Protein AF-0000000070705159 (afdb_homodimer)

Secondary structure (DSSP, 8-state):
---B-TTSPBPPSEEEEEEEEE-SS-EEEEEEEEE-SSSS-EEEEEEEEEESS-GGGGTT-HHHHHHTTHHHHHHHHHHS-GGGGGG--EEEEE-HHHHTT-HHHHHHHHHHHHHHHHHH-SSPB---B-TTS-B-STTEEEPPHHHHHHHHHHHHHHHTTSSSTT--PPPPEEEEE-SSEEEEEE-----TTSPPPPSTTEEEEEEETTEEEEEEEEEEET-SHHHHHHHHHHHHHHHHHHH-TTSSTT-TTTT-GGG--TTT-EEEEEEEETT-EEEEEE--TTS--EEEEEEEES-HHHHHHHHHHHHTTTTS--SSSSB-GGG-B---HHHHSSSS-EEEEEHHHHHHGGGT--SEEEHHHHHHHHHHHTS-HHHHTT--TTPPPHHHHHHHHH-TTHHHHHHHHHHIIIIIS---TT-EEEE-SEETTEE-SHHHHHHHHHHTT-----/---B-TTSPBPPSEEEEEEEEE-SS-EEEEEEEEE-SSSS-EEEEEEEEEESS-GGGGTT-HHHHHHTTHHHHHHHHHHS-GGGGGG--EEEEE-HHHHTT-HHHHHHHHHHHHHHHHHH-SSPB---B-TTS-B-STTEEEPPHHHHHHHHHHHHHHHTTSSSTT--PPPPEEEEE-SSEEEEEE-----TTSPPPPSTTEEEEEEETTEEEEEEEEEEET-SHHHHHHHHHHHHHHHHHHH-GGGSTT-TTTT-GGG--TTT-EEEEEEEETT-EEEEEE--TTS--EEEEEEEES-HHHHHHHHHHHHTTTTS--SSSSB-GGG-B---HHHHSSSS-EEEEEHHHHHHGGGT--SEEEHHHHHHHHHHHTS-HHHHTT--TTPPPHHHHHHHHH-TTHHHHHHHHHHIIIIIS---TT-EEEE-SEETTEE-SHHHHHHHHHHTT-----

Organism: Malassezia globosa (strain ATCC MYA-4612 / CBS 7966) (NCBI:txid425265)

pLDDT: mean 89.67, std 8.86, range [49.97, 98.69]

Nearest PDB structures (foldseek):
  5u7w-assembly1_A  TM=8.418E-01  e=3.683E-36  Trifolium repens
  5u7p-assembly1_A  TM=8.244E-01  e=1.915E-36  Trifolium repens
  5u7v-assembly1_A  TM=8.164E-01  e=8.612E-35  Trifolium repens
  5u7x-assembly1_F  TM=7.448E-01  e=6.027E-35  Vigna cylindrica
  3zx2-assembly1_A  TM=7.553E-01  e=7.706E-31  Rattus norvegicus

InterPro domains:
  IPR000407 Nucleoside phosphatase GDA1/CD39 [PF01150] (14-448)
  IPR000407 Nucleoside phosphatase GDA1/CD39 [PS01238] (143-158)
  IPR000407 Nucleoside phosphatase GDA1/CD39 [PTHR11782] (14-446)

Solvent-accessible surface area (backbone atoms only — not comparable to full-atom values): 46895 Å² total; per-residue (Å²): 124,90,35,60,36,88,86,65,46,74,50,58,60,68,42,48,38,37,37,29,43,35,27,45,69,26,30,35,37,37,41,38,33,29,31,34,90,45,95,42,77,40,82,73,44,71,48,76,52,74,48,75,71,11,55,45,73,37,59,82,41,21,61,59,32,33,57,68,48,45,69,60,54,53,52,48,58,70,71,43,58,74,92,46,35,30,49,20,32,32,34,34,40,25,37,71,45,35,56,75,65,34,72,69,40,37,48,43,28,41,51,32,35,47,49,47,42,66,72,74,41,62,38,24,72,51,26,56,63,46,99,85,68,40,78,47,66,61,14,47,35,74,51,55,71,72,55,44,46,49,18,26,37,43,29,54,24,42,76,68,63,26,47,48,81,87,50,93,50,83,52,49,30,33,34,38,35,39,48,52,28,25,32,44,26,33,66,65,59,60,54,88,92,52,65,78,76,85,56,89,37,56,42,76,45,70,60,53,75,79,39,69,44,63,30,43,40,52,73,41,75,60,58,2,58,56,34,39,50,27,49,40,46,22,49,37,42,50,47,49,33,54,78,36,54,73,69,50,79,87,44,90,52,66,54,46,58,62,71,45,33,52,89,69,31,78,34,55,29,22,36,27,34,48,88,41,75,41,78,41,52,26,51,55,49,82,47,70,56,20,36,28,21,34,30,22,16,85,38,18,41,68,46,28,38,38,46,44,57,44,68,46,31,50,42,36,64,54,86,53,79,52,48,28,41,63,22,37,67,37,82,51,39,62,74,27,47,66,84,50,53,34,37,31,23,58,49,52,29,69,62,40,47,62,57,65,54,60,54,63,41,30,46,46,56,46,43,54,50,20,43,55,61,18,38,51,71,88,48,48,81,66,40,75,85,78,50,59,48,72,66,23,48,51,50,53,71,73,36,72,52,49,25,40,51,40,38,42,54,40,43,42,43,38,66,35,54,46,43,53,53,78,45,62,39,32,49,38,67,47,61,85,88,36,80,63,45,31,57,62,18,47,48,51,57,52,54,63,74,33,90,49,67,94,124,91,34,62,38,88,86,66,46,74,51,60,57,69,44,46,37,36,39,28,44,35,28,45,68,25,31,32,38,37,41,36,33,28,31,34,91,44,95,43,77,39,84,74,44,72,48,77,52,75,48,75,70,11,55,45,71,37,59,83,42,21,61,59,35,33,58,67,48,44,69,58,52,53,47,48,58,71,70,44,57,75,91,46,35,30,47,19,32,31,35,34,40,26,36,73,44,35,56,76,64,34,71,67,40,37,48,45,28,40,52,31,33,47,50,47,42,65,73,73,42,62,39,24,70,50,26,56,63,46,97,85,68,40,78,48,69,61,13,46,35,75,50,55,71,72,54,45,45,49,17,25,36,43,29,52,26,43,75,67,64,27,47,49,80,86,51,92,50,83,53,48,29,31,34,40,35,40,48,53,28,25,31,42,26,33,65,64,57,60,54,87,90,52,65,79,76,86,56,89,38,56,42,77,44,69,61,53,76,80,40,69,46,63,29,42,41,50,71,41,75,58,57,2,58,55,35,40,50,27,49,42,46,22,49,37,42,51,46,49,32,55,76,35,52,69,72,51,74,83,44,91,52,66,57,45,58,62,72,43,33,54,90,73,31,78,33,55,29,22,35,25,37,48,90,40,76,41,79,40,52,27,52,55,49,83,47,70,55,21,36,28,22,36,31,22,17,84,38,18,41,69,46,27,39,38,48,43,57,43,67,45,32,50,42,36,63,54,86,53,79,51,47,31,40,62,21,37,65,35,83,51,40,61,76,27,47,69,85,52,53,33,38,31,22,57,48,52,30,69,63,40,46,64,58,66,52,58,54,62,41,31,47,46,56,46,44,53,50,20,42,55,61,18,36,50,70,87,47,48,79,66,41,74,85,78,52,61,49,71,67,23,48,51,50,53,70,73,36,70,52,50,25,38,52,38,37,43,55,39,43,44,44,39,66,33,55,46,42,54,53,78,43,61,40,32,48,38,68,49,61,86,87,37,80,64,43,32,57,62,19,49,46,54,55,52,54,65,75,33,92,48,69,94

Sequence (908 aa):
MPVYDAQGNRRPLVQYAIMMDAGSTGSRIHVYKFNYCKASPELEFEHFDHIEPGLSSYGANSNAAAQSLRPLLDKALEIIPSSLHRCTPVQLKATAGLRLLGPEHSTAIIDAVRTMLADSYPFPIADGINNQGMLTSNGVEIMDGRDEGVFAWITVNYLMKLIGSGGKKKTAAVMDLGGGSTQIVFEPQLHPSEPMHPGEHVYELKNFENVSFTLYQNSYLGFGLKQARQSANSLAAFTHLTSHPDAVKHLDDISAWDKFTPESTFIPSPCYAAGTQKTAKVAMGKSKGSEVTMLGTSGGFRACQRLIEVMMDKDAECYAAPCSFAGVYQPSLSQTFKNAEIVALSYFYDRIAPLGLGPTFSVKELEQLAVRACSLPSQWSSFKSPAFSPEALSELQKRSDYCLDLTYMHTLLRLGYELEDSRKITLAKKLGNFELGWALGAQLAVLQQGVLCKMPVYDAQGNRRPLVQYAIMMDAGSTGSRIHVYKFNYCKASPELEFEHFDHIEPGLSSYGANSNAAAQSLRPLLDKALEIIPSSLHRCTPVQLKATAGLRLLGPEHSTAIIDAVRTMLADSYPFPIADGINNQGMLTSNGVEIMDGRDEGVFAWITVNYLMKLIGSGGKKKTAAVMDLGGGSTQIVFEPQLHPSEPMHPGEHVYELKNFENVSFTLYQNSYLGFGLKQARQSANSLAAFTHLTSHPDAVKHLDDISAWDKFTPESTFIPSPCYAAGTQKTAKVAMGKSKGSEVTMLGTSGGFRACQRLIEVMMDKDAECYAAPCSFAGVYQPSLSQTFKNAEIVALSYFYDRIAPLGLGPTFSVKELEQLAVRACSLPSQWSSFKSPAFSPEALSELQKRSDYCLDLTYMHTLLRLGYELEDSRKITLAKKLGNFELGWALGAQLAVLQQGVLCK

Structure (mmCIF, N/CA/C/O backbone):
data_AF-0000000070705159-model_v1
#
loop_
_entity.id
_entity.type
_entity.pdbx_description
1 polymer guanosine-diphosphatase
#
loop_
_atom_site.group_PDB
_atom_site.id
_atom_site.type_symbol
_atom_site.label_atom_id
_atom_site.label_alt_id
_atom_site.label_comp_id
_atom_site.label_asym_id
_atom_site.label_entity_id
_atom_site.label_seq_id
_atom_site.pdbx_PDB_ins_code
_atom_site.Cartn_x
_atom_site.Cartn_y
_atom_site.Cartn_z
_atom_site.occupancy
_atom_site.B_iso_or_equiv
_atom_site.auth_seq_id
_atom_site.auth_comp_id
_atom_site.auth_asym_id
_atom_site.auth_atom_id
_atom_site.pdbx_PDB_model_num
ATOM 1 N N . MET A 1 1 ? 7.723 -46.969 -39.781 1 71.31 1 MET A N 1
ATOM 2 C CA . MET A 1 1 ? 8.984 -47.562 -39.312 1 71.31 1 MET A CA 1
ATOM 3 C C . MET A 1 1 ? 8.953 -47.75 -37.812 1 71.31 1 MET A C 1
ATOM 5 O O . MET A 1 1 ? 8.32 -46.969 -37.094 1 71.31 1 MET A O 1
ATOM 9 N N . PRO A 1 2 ? 9.5 -48.844 -37.406 1 81.12 2 PRO A N 1
ATOM 10 C CA . PRO A 1 2 ? 9.523 -49.062 -35.969 1 81.12 2 PRO A CA 1
ATOM 11 C C . PRO A 1 2 ? 10.289 -48 -35.188 1 81.12 2 PRO A C 1
ATOM 13 O O . PRO A 1 2 ? 11.266 -47.438 -35.719 1 81.12 2 PRO A O 1
ATOM 16 N N . VAL A 1 3 ? 9.68 -47.656 -34.031 1 82.62 3 VAL A N 1
ATOM 17 C CA . VAL A 1 3 ? 10.32 -46.688 -33.156 1 82.62 3 VAL A CA 1
ATOM 18 C C . VAL A 1 3 ? 11.039 -47.438 -32.031 1 82.62 3 VAL A C 1
ATOM 20 O O . VAL A 1 3 ? 10.562 -48.438 -31.531 1 82.62 3 VAL A O 1
ATOM 23 N N . TYR A 1 4 ? 12.242 -46.906 -31.719 1 80.5 4 TYR A N 1
ATOM 24 C CA . TYR A 1 4 ? 13.047 -47.562 -30.703 1 80.5 4 TYR A CA 1
ATOM 25 C C . TYR A 1 4 ? 13.328 -46.594 -29.547 1 80.5 4 TYR A C 1
ATOM 27 O O . TYR A 1 4 ? 13.375 -45.375 -29.734 1 80.5 4 TYR A O 1
ATOM 35 N N . ASP A 1 5 ? 13.453 -47.125 -28.344 1 76.62 5 ASP A N 1
ATOM 36 C CA . ASP A 1 5 ? 13.812 -46.312 -27.188 1 76.62 5 ASP A CA 1
ATOM 37 C C . ASP A 1 5 ? 15.32 -46.094 -27.109 1 76.62 5 ASP A C 1
ATOM 39 O O . ASP A 1 5 ? 16.062 -46.5 -28.016 1 76.62 5 ASP A O 1
ATOM 43 N N . ALA A 1 6 ? 15.766 -45.312 -26.094 1 71.81 6 ALA A N 1
ATOM 44 C CA . ALA A 1 6 ? 17.172 -44.938 -25.969 1 71.81 6 ALA A CA 1
ATOM 45 C C . ALA A 1 6 ? 18.062 -46.156 -25.781 1 71.81 6 ALA A C 1
ATOM 47 O O . ALA A 1 6 ? 19.25 -46.125 -26.078 1 71.81 6 ALA A O 1
ATOM 48 N N . GLN A 1 7 ? 17.469 -47.25 -25.328 1 74.12 7 GLN A N 1
ATOM 49 C CA . GLN A 1 7 ? 18.234 -48.469 -25.078 1 74.12 7 GLN A CA 1
ATOM 50 C C . GLN A 1 7 ? 18.188 -49.406 -26.281 1 74.12 7 GLN A C 1
ATOM 52 O O . GLN A 1 7 ? 18.797 -50.469 -26.266 1 74.12 7 GLN A O 1
ATOM 57 N N . GLY A 1 8 ? 17.484 -49.031 -27.312 1 77.62 8 GLY A N 1
ATOM 58 C CA . GLY A 1 8 ? 17.438 -49.781 -28.547 1 77.62 8 GLY A CA 1
ATOM 59 C C . GLY A 1 8 ? 16.266 -50.75 -28.594 1 77.62 8 GLY A C 1
ATOM 60 O O . GLY A 1 8 ? 16.172 -51.562 -29.516 1 77.62 8 GLY A O 1
ATOM 61 N N . ASN A 1 9 ? 15.43 -50.719 -27.609 1 81.94 9 ASN A N 1
ATOM 62 C CA . ASN A 1 9 ? 14.258 -51.562 -27.609 1 81.94 9 ASN A CA 1
ATOM 63 C C . ASN A 1 9 ? 13.125 -51 -28.453 1 81.94 9 ASN A C 1
ATOM 65 O O . ASN A 1 9 ? 12.898 -49.781 -28.453 1 81.94 9 ASN A O 1
ATOM 69 N N . ARG A 1 10 ? 12.547 -51.906 -29.172 1 83.88 10 ARG A N 1
ATOM 70 C CA . ARG A 1 10 ? 11.43 -51.469 -30 1 83.88 10 ARG A CA 1
ATOM 71 C C . ARG A 1 10 ? 10.258 -51.031 -29.141 1 83.88 10 ARG A C 1
ATOM 73 O O . ARG A 1 10 ? 9.844 -51.719 -28.219 1 83.88 10 ARG A O 1
ATOM 80 N N . ARG A 1 11 ? 9.766 -49.906 -29.484 1 86.5 11 ARG A N 1
ATOM 81 C CA . ARG A 1 11 ? 8.594 -49.406 -28.766 1 86.5 11 ARG A CA 1
ATOM 82 C C . ARG A 1 11 ? 7.316 -50.031 -29.297 1 86.5 11 ARG A C 1
ATOM 84 O O . ARG A 1 11 ? 7.168 -50.25 -30.5 1 86.5 11 ARG A O 1
ATOM 91 N N . PRO A 1 12 ? 6.52 -50.344 -28.312 1 86.62 12 PRO A N 1
ATOM 92 C CA . PRO A 1 12 ? 5.219 -50.812 -28.812 1 86.62 12 PRO A CA 1
ATOM 93 C C . PRO A 1 12 ? 4.426 -49.719 -29.5 1 86.62 12 PRO A C 1
ATOM 95 O O . PRO A 1 12 ? 4.586 -48.531 -29.172 1 86.62 12 PRO A O 1
ATOM 98 N N . LEU A 1 13 ? 3.605 -50.094 -30.453 1 88.12 13 LEU A N 1
ATOM 99 C CA . LEU A 1 13 ? 2.791 -49.125 -31.156 1 88.12 13 LEU A CA 1
ATOM 100 C C . LEU A 1 13 ? 1.841 -48.406 -30.203 1 88.12 13 LEU A C 1
ATOM 102 O O . LEU A 1 13 ? 1.589 -47.219 -30.359 1 88.12 13 LEU A O 1
ATOM 106 N N . VAL A 1 14 ? 1.302 -49.219 -29.234 1 92.56 14 VAL A N 1
ATOM 107 C CA . VAL A 1 14 ? 0.406 -48.656 -28.219 1 92.56 14 VAL A CA 1
ATOM 108 C C . VAL A 1 14 ? 1.015 -48.812 -26.828 1 92.56 14 VAL A C 1
ATOM 110 O O . VAL A 1 14 ? 1.449 -49.938 -26.469 1 92.56 14 VAL A O 1
ATOM 113 N N . GLN A 1 15 ? 1.078 -47.688 -26.125 1 93.5 15 GLN A N 1
ATOM 114 C CA . GLN A 1 15 ? 1.651 -47.719 -24.797 1 93.5 15 GLN A CA 1
ATOM 115 C C . GLN A 1 15 ? 0.729 -47.031 -23.781 1 93.5 15 GLN A C 1
ATOM 117 O O . GLN A 1 15 ? 0.289 -45.906 -24 1 93.5 15 GLN A O 1
ATOM 122 N N . TYR A 1 16 ? 0.375 -47.781 -22.75 1 96.38 16 TYR A N 1
ATOM 123 C CA . TYR A 1 16 ? -0.376 -47.188 -21.641 1 96.38 16 TYR A CA 1
ATOM 124 C C . TYR A 1 16 ? 0.555 -46.781 -20.5 1 96.38 16 TYR A C 1
ATOM 126 O O . TYR A 1 16 ? 1.653 -47.312 -20.375 1 96.38 16 TYR A O 1
ATOM 134 N N . ALA A 1 17 ? 0.139 -45.875 -19.766 1 97.12 17 ALA A N 1
ATOM 135 C CA . ALA A 1 17 ? 0.877 -45.438 -18.594 1 97.12 17 ALA A CA 1
ATOM 136 C C . ALA A 1 17 ? -0.066 -44.844 -17.531 1 97.12 17 ALA A C 1
ATOM 138 O O . ALA A 1 17 ? -1.133 -44.312 -17.875 1 97.12 17 ALA A O 1
ATOM 139 N N . ILE A 1 18 ? 0.316 -44.938 -16.25 1 98 18 ILE A N 1
ATOM 140 C CA . ILE A 1 18 ? -0.523 -44.469 -15.141 1 98 18 ILE A CA 1
ATOM 141 C C . ILE A 1 18 ? 0.24 -43.469 -14.289 1 98 18 ILE A C 1
ATOM 143 O O . ILE A 1 18 ? 1.371 -43.719 -13.867 1 98 18 ILE A O 1
ATOM 147 N N . MET A 1 19 ? -0.357 -42.344 -14.078 1 97.44 19 MET A N 1
ATOM 148 C CA . MET A 1 19 ? 0.162 -41.344 -13.133 1 97.44 19 MET A CA 1
ATOM 149 C C . MET A 1 19 ? -0.852 -41.062 -12.031 1 97.44 19 MET A C 1
ATOM 151 O O . MET A 1 19 ? -2.01 -40.75 -12.312 1 97.44 19 MET A O 1
ATOM 155 N N . MET A 1 20 ? -0.458 -41.219 -10.781 1 96.38 20 MET A N 1
ATOM 156 C CA . MET A 1 20 ? -1.305 -40.875 -9.641 1 96.38 20 MET A CA 1
ATOM 157 C C . MET A 1 20 ? -0.82 -39.625 -8.945 1 96.38 20 MET A C 1
ATOM 159 O O . MET A 1 20 ? 0.371 -39.469 -8.656 1 96.38 20 MET A O 1
ATOM 163 N N . ASP A 1 21 ? -1.693 -38.75 -8.781 1 92.31 21 ASP A N 1
ATOM 164 C CA . ASP A 1 21 ? -1.485 -37.5 -8.055 1 92.31 21 ASP A CA 1
ATOM 165 C C . ASP A 1 21 ? -2.131 -37.531 -6.672 1 92.31 21 ASP A C 1
ATOM 167 O O . ASP A 1 21 ? -3.354 -37.438 -6.551 1 92.31 21 ASP A O 1
ATOM 171 N N . ALA A 1 22 ? -1.332 -37.656 -5.676 1 90.19 22 ALA A N 1
ATOM 172 C CA . ALA A 1 22 ? -1.871 -37.781 -4.324 1 90.19 22 ALA A CA 1
ATOM 173 C C . ALA A 1 22 ? -1.706 -36.5 -3.545 1 90.19 22 ALA A C 1
ATOM 175 O O . ALA A 1 22 ? -0.583 -36.094 -3.236 1 90.19 22 ALA A O 1
ATOM 176 N N . GLY A 1 23 ? -2.811 -35.844 -3.225 1 77.31 23 GLY A N 1
ATOM 177 C CA . GLY A 1 23 ? -2.789 -34.594 -2.506 1 77.31 23 GLY A CA 1
ATOM 178 C C . GLY A 1 23 ? -3.424 -34.656 -1.132 1 77.31 23 GLY A C 1
ATOM 179 O O . GLY A 1 23 ? -3.766 -35.75 -0.666 1 77.31 23 GLY A O 1
ATOM 180 N N . SER A 1 24 ? -3.529 -33.438 -0.507 1 73.56 24 SER A N 1
ATOM 181 C CA . SER A 1 24 ? -4.109 -33.344 0.83 1 73.56 24 SER A CA 1
ATOM 182 C C . SER A 1 24 ? -5.629 -33.469 0.783 1 73.56 24 SER A C 1
ATOM 184 O O . SER A 1 24 ? -6.238 -34.062 1.688 1 73.56 24 SER A O 1
ATOM 186 N N . THR A 1 25 ? -6.18 -32.969 -0.305 1 73.56 25 THR A N 1
ATOM 187 C CA . THR A 1 25 ? -7.637 -32.938 -0.391 1 73.56 25 THR A CA 1
ATOM 188 C C . THR A 1 25 ? -8.18 -34.188 -1.062 1 73.56 25 THR A C 1
ATOM 190 O O . THR A 1 25 ? -9.328 -34.594 -0.833 1 73.56 25 THR A O 1
ATOM 193 N N . GLY A 1 26 ? -7.355 -34.719 -1.956 1 86.69 26 GLY A N 1
ATOM 194 C CA . GLY A 1 26 ? -7.766 -35.906 -2.713 1 86.69 26 GLY A CA 1
ATOM 195 C C . GLY A 1 26 ? -6.633 -36.531 -3.51 1 86.69 26 GLY A C 1
ATOM 196 O O . GLY A 1 26 ? -5.512 -36 -3.514 1 86.69 26 GLY A O 1
ATOM 197 N N . SER A 1 27 ? -6.93 -37.656 -4.016 1 92.69 27 SER A N 1
ATOM 198 C CA . SER A 1 27 ? -6.02 -38.344 -4.926 1 92.69 27 SER A CA 1
ATOM 199 C C . SER A 1 27 ? -6.641 -38.531 -6.305 1 92.69 27 SER A C 1
ATOM 201 O O . SER A 1 27 ? -7.855 -38.688 -6.43 1 92.69 27 SER A O 1
ATOM 203 N N . ARG A 1 28 ? -5.809 -38.375 -7.293 1 94.69 28 ARG A N 1
ATOM 204 C CA . ARG A 1 28 ? -6.25 -38.469 -8.68 1 94.69 28 ARG A CA 1
ATOM 205 C C . ARG A 1 28 ? -5.441 -39.531 -9.445 1 94.69 28 ARG A C 1
ATOM 207 O O . ARG A 1 28 ? -4.312 -39.844 -9.062 1 94.69 28 ARG A O 1
ATOM 214 N N . ILE A 1 29 ? -6.105 -40.062 -10.461 1 96.62 29 ILE A N 1
ATOM 215 C CA . ILE A 1 29 ? -5.406 -41 -11.344 1 96.62 29 ILE A CA 1
ATOM 216 C C . ILE A 1 29 ? -5.574 -40.531 -12.797 1 96.62 29 ILE A C 1
ATOM 218 O O . ILE A 1 29 ? -6.637 -40.062 -13.18 1 96.62 29 ILE A O 1
ATOM 222 N N . HIS A 1 30 ? -4.531 -40.625 -13.508 1 97.56 30 HIS A N 1
ATOM 223 C CA . HIS A 1 30 ? -4.52 -40.469 -14.953 1 97.56 30 HIS A CA 1
ATOM 224 C C . HIS A 1 30 ? -4.062 -41.75 -15.641 1 97.56 30 HIS A C 1
ATOM 226 O O . HIS A 1 30 ? -2.947 -42.219 -15.414 1 97.56 30 HIS A O 1
ATOM 232 N N . VAL A 1 31 ? -4.926 -42.281 -16.422 1 98.19 31 VAL A N 1
ATOM 233 C CA . VAL A 1 31 ? -4.547 -43.375 -17.312 1 98.19 31 VAL A CA 1
ATOM 234 C C . VAL A 1 31 ? -4.395 -42.844 -18.734 1 98.19 31 VAL A C 1
ATOM 236 O O . VAL A 1 31 ? -5.359 -42.375 -19.344 1 98.19 31 VAL A O 1
ATOM 239 N N . TYR A 1 32 ? -3.186 -42.969 -19.172 1 97.62 32 TYR A N 1
ATOM 240 C CA . TYR A 1 32 ? -2.898 -42.406 -20.484 1 97.62 32 TYR A CA 1
ATOM 241 C C . TYR A 1 32 ? -2.697 -43.531 -21.5 1 97.62 32 TYR A C 1
ATOM 243 O O . TYR A 1 32 ? -2.166 -44.594 -21.172 1 97.62 32 TYR A O 1
ATOM 251 N N . LYS A 1 33 ? -3.131 -43.25 -22.719 1 97.25 33 LYS A N 1
ATOM 252 C CA . LYS A 1 33 ? -2.82 -44.094 -23.891 1 97.25 33 LYS A CA 1
ATOM 253 C C . LYS A 1 33 ? -2.047 -43.281 -24.938 1 97.25 33 LYS A C 1
ATOM 255 O O . LYS A 1 33 ? -2.51 -42.25 -25.391 1 97.25 33 LYS A O 1
ATOM 260 N N . PHE A 1 34 ? -0.875 -43.781 -25.25 1 94.75 34 PHE A N 1
ATOM 261 C CA . PHE A 1 34 ? -0.033 -43.156 -26.25 1 94.75 34 PHE A CA 1
ATOM 262 C C . PHE A 1 34 ? 0.129 -44.062 -27.469 1 94.75 34 PHE A C 1
ATOM 264 O O . PHE A 1 34 ? 0.019 -45.281 -27.344 1 94.75 34 PHE A O 1
ATOM 271 N N . ASN A 1 35 ? 0.359 -43.438 -28.609 1 92.25 35 ASN A N 1
ATOM 272 C CA . ASN A 1 35 ? 0.838 -44.219 -29.75 1 92.25 35 ASN A CA 1
ATOM 273 C C . ASN A 1 35 ? 2.209 -43.75 -30.219 1 92.25 35 ASN A C 1
ATOM 275 O O . ASN A 1 35 ? 2.615 -42.625 -29.922 1 92.25 35 ASN A O 1
ATOM 279 N N . TYR A 1 36 ? 2.975 -44.625 -30.844 1 88.44 36 TYR A N 1
ATOM 280 C CA . TYR A 1 36 ? 4.285 -44.312 -31.391 1 88.44 36 TYR A CA 1
ATOM 281 C C . TYR A 1 36 ? 4.27 -44.375 -32.906 1 88.44 36 TYR A C 1
ATOM 283 O O . TYR A 1 36 ? 5.16 -45 -33.531 1 88.44 36 TYR A O 1
ATOM 291 N N . CYS A 1 37 ? 3.256 -43.812 -33.5 1 83.81 37 CYS A N 1
ATOM 292 C CA . CYS A 1 37 ? 3.234 -43.688 -34.938 1 83.81 37 CYS A CA 1
ATOM 293 C C . CYS A 1 37 ? 4.305 -42.719 -35.438 1 83.81 37 CYS A C 1
ATOM 295 O O . CYS A 1 37 ? 4.707 -42.781 -36.594 1 83.81 37 CYS A O 1
ATOM 297 N N . LYS A 1 38 ? 4.719 -41.938 -34.5 1 82.56 38 LYS A N 1
ATOM 298 C CA . LYS A 1 38 ? 5.828 -41.031 -34.719 1 82.56 38 LYS A CA 1
ATOM 299 C C . LYS A 1 38 ? 6.961 -41.281 -33.719 1 82.56 38 LYS A C 1
ATOM 301 O O . LYS A 1 38 ? 6.871 -42.188 -32.906 1 82.56 38 LYS A O 1
ATOM 306 N N . ALA A 1 39 ? 8.062 -40.5 -33.906 1 77.19 39 ALA A N 1
ATOM 307 C CA . ALA A 1 39 ? 9.234 -40.688 -33.062 1 77.19 39 ALA A CA 1
ATOM 308 C C . ALA A 1 39 ? 8.922 -40.344 -31.594 1 77.19 39 ALA A C 1
ATOM 310 O O . ALA A 1 39 ? 9.523 -40.875 -30.672 1 77.19 39 ALA A O 1
ATOM 311 N N . SER A 1 40 ? 7.969 -39.531 -31.422 1 83.12 40 SER A N 1
ATOM 312 C CA . SER A 1 40 ? 7.543 -39.094 -30.094 1 83.12 40 SER A CA 1
ATOM 313 C C . SER A 1 40 ? 6.145 -39.625 -29.766 1 83.12 40 SER A C 1
ATOM 315 O O . SER A 1 40 ? 5.312 -39.781 -30.672 1 83.12 40 SER A O 1
ATOM 317 N N . PRO A 1 41 ? 5.977 -39.906 -28.469 1 88.94 41 PRO A N 1
ATOM 318 C CA . PRO A 1 41 ? 4.645 -40.406 -28.125 1 88.94 41 PRO A CA 1
ATOM 319 C C . PRO A 1 41 ? 3.541 -39.406 -28.422 1 88.94 41 PRO A C 1
ATOM 321 O O . PRO A 1 41 ? 3.691 -38.219 -28.141 1 88.94 41 PRO A O 1
ATOM 324 N N . GLU A 1 42 ? 2.525 -39.875 -29.016 1 90.75 42 GLU A N 1
ATOM 325 C CA . GLU A 1 42 ? 1.33 -39.062 -29.25 1 90.75 42 GLU A CA 1
ATOM 326 C C . GLU A 1 42 ? 0.195 -39.469 -28.312 1 90.75 42 GLU A C 1
ATOM 328 O O . GLU A 1 42 ? -0.207 -40.625 -28.297 1 90.75 42 GLU A O 1
ATOM 333 N N . LEU A 1 43 ? -0.298 -38.562 -27.578 1 93.5 43 LEU A N 1
ATOM 334 C CA . LEU A 1 43 ? -1.355 -38.844 -26.625 1 93.5 43 LEU A CA 1
ATOM 335 C C . LEU A 1 43 ? -2.684 -39.094 -27.328 1 93.5 43 LEU A C 1
ATOM 337 O O . LEU A 1 43 ? -3.127 -38.281 -28.125 1 93.5 43 LEU A O 1
ATOM 341 N N . GLU A 1 44 ? -3.338 -40.188 -27 1 94.06 44 GLU A N 1
ATOM 342 C CA . GLU A 1 44 ? -4.578 -40.594 -27.656 1 94.06 44 GLU A CA 1
ATOM 343 C C . GLU A 1 44 ? -5.766 -40.5 -26.703 1 94.06 44 GLU A C 1
ATOM 345 O O . GLU A 1 44 ? -6.891 -40.25 -27.141 1 94.06 44 GLU A O 1
ATOM 350 N N . PHE A 1 45 ? -5.465 -40.844 -25.516 1 94.88 45 PHE A N 1
ATOM 351 C CA . PHE A 1 45 ? -6.551 -41 -24.562 1 94.88 45 PHE A CA 1
ATOM 352 C C . PHE A 1 45 ? -6.086 -40.688 -23.141 1 94.88 45 PHE A C 1
ATOM 354 O O . PHE A 1 45 ? -4.934 -40.969 -22.797 1 94.88 45 PHE A O 1
ATOM 361 N N . GLU A 1 46 ? -6.961 -40.125 -22.391 1 96.25 46 GLU A N 1
ATOM 362 C CA . GLU A 1 46 ? -6.758 -39.906 -20.953 1 96.25 46 GLU A CA 1
ATOM 363 C C . GLU A 1 46 ? -8.023 -40.25 -20.156 1 96.25 46 GLU A C 1
ATOM 365 O O . GLU A 1 46 ? -9.102 -39.719 -20.469 1 96.25 46 GLU A O 1
ATOM 370 N N . HIS A 1 47 ? -7.926 -41.125 -19.25 1 96.62 47 HIS A N 1
ATOM 371 C CA . HIS A 1 47 ? -8.961 -41.25 -18.219 1 96.62 47 HIS A CA 1
ATOM 372 C C . HIS A 1 47 ? -8.555 -40.594 -16.922 1 96.62 47 HIS A C 1
ATOM 374 O O . HIS A 1 47 ? -7.461 -40.812 -16.406 1 96.62 47 HIS A O 1
ATOM 380 N N . PHE A 1 48 ? -9.391 -39.75 -16.516 1 94.75 48 PHE A N 1
ATOM 381 C CA . PHE A 1 48 ? -9.164 -39.031 -15.281 1 94.75 48 PHE A CA 1
ATOM 382 C C . PHE A 1 48 ? -10.219 -39.375 -14.234 1 94.75 48 PHE A C 1
ATOM 384 O O . PHE A 1 48 ? -11.406 -39.469 -14.555 1 94.75 48 PHE A O 1
ATOM 391 N N . ASP A 1 49 ? -9.828 -39.625 -13.039 1 95.12 49 ASP A N 1
ATOM 392 C CA . ASP A 1 49 ? -10.711 -39.906 -11.906 1 95.12 49 ASP A CA 1
ATOM 393 C C . ASP A 1 49 ? -10.102 -39.406 -10.602 1 95.12 49 ASP A C 1
ATOM 395 O O . ASP A 1 49 ? -8.914 -39.094 -10.539 1 95.12 49 ASP A O 1
ATOM 399 N N . HIS A 1 50 ? -10.953 -39.219 -9.602 1 93.75 50 HIS A N 1
ATOM 400 C CA . HIS A 1 50 ? -10.453 -38.688 -8.336 1 93.75 50 HIS A CA 1
ATOM 401 C C . HIS A 1 50 ? -11.266 -39.25 -7.16 1 93.75 50 HIS A C 1
ATOM 403 O O . HIS A 1 50 ? -12.414 -39.656 -7.332 1 93.75 50 HIS A O 1
ATOM 409 N N . ILE A 1 51 ? -10.617 -39.281 -6.012 1 94.25 51 ILE A N 1
ATOM 410 C CA . ILE A 1 51 ? -11.273 -39.688 -4.77 1 94.25 51 ILE A CA 1
ATOM 411 C C . ILE A 1 51 ? -10.898 -38.688 -3.656 1 94.25 51 ILE A C 1
ATOM 413 O O . ILE A 1 51 ? -9.906 -37.969 -3.76 1 94.25 51 ILE A O 1
ATOM 417 N N . GLU A 1 52 ? -11.789 -38.625 -2.709 1 91.25 52 GLU A N 1
ATOM 418 C CA . GLU A 1 52 ? -11.562 -37.875 -1.472 1 91.25 52 GLU A CA 1
ATOM 419 C C . GLU A 1 52 ? -11.844 -38.75 -0.248 1 91.25 52 GLU A C 1
ATOM 421 O O . GLU A 1 52 ? -12.672 -39.656 -0.301 1 91.25 52 GLU A O 1
ATOM 426 N N . PRO A 1 53 ? -11.094 -38.625 0.93 1 87.62 53 PRO A N 1
ATOM 427 C CA . PRO A 1 53 ? -10.078 -37.594 1.169 1 87.62 53 PRO A CA 1
ATOM 428 C C . PRO A 1 53 ? -8.703 -38 0.623 1 87.62 53 PRO A C 1
ATOM 430 O O . PRO A 1 53 ? -8.562 -39.062 0.003 1 87.62 53 PRO A O 1
ATOM 433 N N . GLY A 1 54 ? -7.719 -37.188 0.767 1 89.31 54 GLY A N 1
ATOM 434 C CA . GLY A 1 54 ? -6.359 -37.438 0.318 1 89.31 54 GLY A CA 1
ATOM 435 C C . GLY A 1 54 ? -5.559 -38.281 1.291 1 89.31 54 GLY A C 1
ATOM 436 O O . GLY A 1 54 ? -6.039 -38.594 2.381 1 89.31 54 GLY A O 1
ATOM 437 N N . LEU A 1 55 ? -4.387 -38.625 0.879 1 89.88 55 LEU A N 1
ATOM 438 C CA . LEU A 1 55 ? -3.539 -39.531 1.646 1 89.88 55 LEU A CA 1
ATOM 439 C C . LEU A 1 55 ? -3.215 -38.938 3.018 1 89.88 55 LEU A C 1
ATOM 441 O O . LEU A 1 55 ? -3.018 -39.688 3.982 1 89.88 55 LEU A O 1
ATOM 445 N N . SER A 1 56 ? -3.162 -37.625 3.086 1 83.94 56 SER A N 1
ATOM 446 C CA . SER A 1 56 ? -2.762 -36.969 4.324 1 83.94 56 SER A CA 1
ATOM 447 C C . SER A 1 56 ? -3.822 -37.125 5.406 1 83.94 56 SER A C 1
ATOM 449 O O . SER A 1 56 ? -3.545 -36.938 6.59 1 83.94 56 SER A O 1
ATOM 451 N N . SER A 1 57 ? -4.98 -37.406 5.035 1 85.25 57 SER A N 1
ATOM 452 C CA . SER A 1 57 ? -6.09 -37.5 5.977 1 85.25 57 SER A CA 1
ATOM 453 C C . SER A 1 57 ? -5.988 -38.781 6.816 1 85.25 57 SER A C 1
ATOM 455 O O . SER A 1 57 ? -6.703 -38.938 7.809 1 85.25 57 SER A O 1
ATOM 457 N N . TYR A 1 58 ? -5.062 -39.625 6.539 1 88.56 58 TYR A N 1
ATOM 458 C CA . TYR A 1 58 ? -5.02 -40.938 7.191 1 88.56 58 TYR A CA 1
ATOM 459 C C . TYR A 1 58 ? -3.979 -40.969 8.305 1 88.56 58 TYR A C 1
ATOM 461 O O . TYR A 1 58 ? -3.828 -41.969 9.008 1 88.56 58 TYR A O 1
ATOM 469 N N . GLY A 1 59 ? -3.324 -39.906 8.508 1 81.81 59 GLY A N 1
ATOM 470 C CA . GLY A 1 59 ? -2.41 -39.719 9.625 1 81.81 59 GLY A CA 1
ATOM 471 C C . GLY A 1 59 ? -1.402 -40.844 9.75 1 81.81 59 GLY A C 1
ATOM 472 O O . GLY A 1 59 ? -0.625 -41.094 8.828 1 81.81 59 GLY A O 1
ATOM 473 N N . ALA A 1 60 ? -1.59 -41.594 10.82 1 87.19 60 ALA A N 1
ATOM 474 C CA . ALA A 1 60 ? -0.621 -42.625 11.148 1 87.19 60 ALA A CA 1
ATOM 475 C C . ALA A 1 60 ? -1.012 -43.969 10.523 1 87.19 60 ALA A C 1
ATOM 477 O O . ALA A 1 60 ? -0.233 -44.906 10.547 1 87.19 60 ALA A O 1
ATOM 478 N N . ASN A 1 61 ? -2.141 -44.062 9.914 1 94.31 61 ASN A N 1
ATOM 479 C CA . ASN A 1 61 ? -2.584 -45.312 9.32 1 94.31 61 ASN A CA 1
ATOM 480 C C . ASN A 1 61 ? -2.145 -45.406 7.859 1 94.31 61 ASN A C 1
ATOM 482 O O . ASN A 1 61 ? -2.967 -45.312 6.949 1 94.31 61 ASN A O 1
ATOM 486 N N . SER A 1 62 ? -0.944 -45.781 7.711 1 95.69 62 SER A N 1
ATOM 487 C CA . SER A 1 62 ? -0.327 -45.812 6.391 1 95.69 62 SER A CA 1
ATOM 488 C C . SER A 1 62 ? -0.973 -46.875 5.508 1 95.69 62 SER A C 1
ATOM 490 O O . SER A 1 62 ? -1.116 -46.688 4.297 1 95.69 62 SER A O 1
ATOM 492 N N . ASN A 1 63 ? -1.375 -47.969 6.09 1 96.38 63 ASN A N 1
ATOM 493 C CA . ASN A 1 63 ? -2.012 -49.031 5.312 1 96.38 63 ASN A CA 1
ATOM 494 C C . ASN A 1 63 ? -3.369 -48.562 4.77 1 96.38 63 ASN A C 1
ATOM 496 O O . ASN A 1 63 ? -3.713 -48.875 3.627 1 96.38 63 ASN A O 1
ATOM 500 N N . ALA A 1 64 ? -4.062 -47.969 5.609 1 96.56 64 ALA A N 1
ATOM 501 C CA . ALA A 1 64 ? -5.352 -47.438 5.164 1 96.56 64 ALA A CA 1
ATOM 502 C C . ALA A 1 64 ? -5.18 -46.438 4.039 1 96.56 64 ALA A C 1
ATOM 504 O O . ALA A 1 64 ? -6 -46.344 3.123 1 96.56 64 ALA A O 1
ATOM 505 N N . ALA A 1 65 ? -4.227 -45.594 4.168 1 95.38 65 ALA A N 1
ATOM 506 C CA . ALA A 1 65 ? -3.918 -44.656 3.115 1 95.38 65 ALA A CA 1
ATOM 507 C C . ALA A 1 65 ? -3.668 -45.344 1.785 1 95.38 65 ALA A C 1
ATOM 509 O O . ALA A 1 65 ? -4.258 -45 0.764 1 95.38 65 ALA A O 1
ATOM 510 N N . ALA A 1 66 ? -2.889 -46.344 1.813 1 96.75 66 ALA A N 1
ATOM 511 C CA . ALA A 1 66 ? -2.562 -47.094 0.604 1 96.75 66 ALA A CA 1
ATOM 512 C C . ALA A 1 66 ? -3.807 -47.75 0.014 1 96.75 66 ALA A C 1
ATOM 514 O O . ALA A 1 66 ? -4.043 -47.688 -1.193 1 96.75 66 ALA A O 1
ATOM 515 N N . GLN A 1 67 ? -4.582 -48.312 0.886 1 96.94 67 GLN A N 1
ATOM 516 C CA . GLN A 1 67 ? -5.77 -49.031 0.439 1 96.94 67 GLN A CA 1
ATOM 517 C C . GLN A 1 67 ? -6.801 -48.062 -0.161 1 96.94 67 GLN A C 1
ATOM 519 O O . GLN A 1 67 ? -7.605 -48.469 -1.006 1 96.94 67 GLN A O 1
ATOM 524 N N . SER A 1 68 ? -6.746 -46.875 0.257 1 96.62 68 SER A N 1
ATOM 525 C CA . SER A 1 68 ? -7.711 -45.875 -0.216 1 96.62 68 SER A CA 1
ATOM 526 C C . SER A 1 68 ? -7.555 -45.625 -1.712 1 96.62 68 SER A C 1
ATOM 528 O O . SER A 1 68 ? -8.469 -45.094 -2.355 1 96.62 68 SER A O 1
ATOM 530 N N . LEU A 1 69 ? -6.473 -46.031 -2.324 1 97.69 69 LEU A N 1
ATOM 531 C CA . LEU A 1 69 ? -6.176 -45.75 -3.725 1 97.69 69 LEU A CA 1
ATOM 532 C C . LEU A 1 69 ? -6.723 -46.875 -4.625 1 97.69 69 LEU A C 1
ATOM 534 O O . LEU A 1 69 ? -6.754 -46.719 -5.848 1 97.69 69 LEU A O 1
ATOM 538 N N . ARG A 1 70 ? -7.184 -47.938 -4.117 1 97.69 70 ARG A N 1
ATOM 539 C CA . ARG A 1 70 ? -7.523 -49.156 -4.859 1 97.69 70 ARG A CA 1
ATOM 540 C C . ARG A 1 70 ? -8.641 -48.875 -5.863 1 97.69 70 ARG A C 1
ATOM 542 O O . ARG A 1 70 ? -8.594 -49.375 -6.992 1 97.69 70 ARG A O 1
ATOM 549 N N . PRO A 1 71 ? -9.656 -48.062 -5.461 1 97.75 71 PRO A N 1
ATOM 550 C CA . PRO A 1 71 ? -10.695 -47.812 -6.465 1 97.75 71 PRO A CA 1
ATOM 551 C C . PRO A 1 71 ? -10.141 -47.188 -7.746 1 97.75 71 PRO A C 1
ATOM 553 O O . PRO A 1 71 ? -10.609 -47.5 -8.844 1 97.75 71 PRO A O 1
ATOM 556 N N . LEU A 1 72 ? -9.219 -46.344 -7.652 1 98.19 72 LEU A N 1
ATOM 557 C CA . LEU A 1 72 ? -8.602 -45.688 -8.812 1 98.19 72 LEU A CA 1
ATOM 558 C C . LEU A 1 72 ? -7.793 -46.719 -9.625 1 98.19 72 LEU A C 1
ATOM 560 O O . LEU A 1 72 ? -7.891 -46.75 -10.852 1 98.19 72 LEU A O 1
ATOM 564 N N . LEU A 1 73 ? -7.047 -47.531 -8.922 1 98.25 73 LEU A N 1
ATOM 565 C CA . LEU A 1 73 ? -6.184 -48.531 -9.57 1 98.25 73 LEU A CA 1
ATOM 566 C C . LEU A 1 73 ? -7.008 -49.656 -10.203 1 98.25 73 LEU A C 1
ATOM 568 O O . LEU A 1 73 ? -6.664 -50.125 -11.281 1 98.25 73 LEU A O 1
ATOM 572 N N . ASP A 1 74 ? -8.055 -50 -9.562 1 98.12 74 ASP A N 1
ATOM 573 C CA . ASP A 1 74 ? -8.938 -51.031 -10.109 1 98.12 74 ASP A CA 1
ATOM 574 C C . ASP A 1 74 ? -9.586 -50.562 -11.406 1 98.12 74 ASP A C 1
ATOM 576 O O . ASP A 1 74 ? -9.766 -51.344 -12.344 1 98.12 74 ASP A O 1
ATOM 580 N N . LYS A 1 75 ? -9.93 -49.344 -11.391 1 97.62 75 LYS A N 1
ATOM 581 C CA . LYS A 1 75 ? -10.477 -48.781 -12.617 1 97.62 75 LYS A CA 1
ATOM 582 C C . LYS A 1 75 ? -9.438 -48.812 -13.734 1 97.62 75 LYS A C 1
ATOM 584 O O . LYS A 1 75 ? -9.773 -49.031 -14.898 1 97.62 75 LYS A O 1
ATOM 589 N N . ALA A 1 76 ? -8.219 -48.562 -13.43 1 98.19 76 ALA A N 1
ATOM 590 C CA . ALA A 1 76 ? -7.145 -48.625 -14.422 1 98.19 76 ALA A CA 1
ATOM 591 C C . ALA A 1 76 ? -7.035 -50.031 -15.016 1 98.19 76 ALA A C 1
ATOM 593 O O . ALA A 1 76 ? -6.828 -50.156 -16.219 1 98.19 76 ALA A O 1
ATOM 594 N N . LEU A 1 77 ? -7.191 -51.031 -14.211 1 98.06 77 LEU A N 1
ATOM 595 C CA . LEU A 1 77 ? -7.16 -52.438 -14.672 1 98.06 77 LEU A CA 1
ATOM 596 C C . LEU A 1 77 ? -8.258 -52.688 -15.695 1 98.06 77 LEU A C 1
ATOM 598 O O . LEU A 1 77 ? -8.062 -53.438 -16.656 1 98.06 77 LEU A O 1
ATOM 602 N N . GLU A 1 78 ? -9.367 -52.031 -15.477 1 97.94 78 GLU A N 1
ATOM 603 C CA . GLU A 1 78 ? -10.5 -52.188 -16.375 1 97.94 78 GLU A CA 1
ATOM 604 C C . GLU A 1 78 ? -10.258 -51.5 -17.703 1 97.94 78 GLU A C 1
ATOM 606 O O . GLU A 1 78 ? -10.711 -51.969 -18.75 1 97.94 78 GLU A O 1
ATOM 611 N N . ILE A 1 79 ? -9.625 -50.438 -17.672 1 98 79 ILE A N 1
ATOM 612 C CA . ILE A 1 79 ? -9.445 -49.594 -18.844 1 98 79 ILE A CA 1
ATOM 613 C C . ILE A 1 79 ? -8.336 -50.156 -19.719 1 98 79 ILE A C 1
ATOM 615 O O . ILE A 1 79 ? -8.445 -50.156 -20.953 1 98 79 ILE A O 1
ATOM 619 N N . ILE A 1 80 ? -7.305 -50.656 -19.125 1 97.94 80 ILE A N 1
ATOM 620 C CA . ILE A 1 80 ? -6.121 -51.125 -19.844 1 97.94 80 ILE A CA 1
ATOM 621 C C . ILE A 1 80 ? -6.297 -52.594 -20.234 1 97.94 80 ILE A C 1
ATOM 623 O O . ILE A 1 80 ? -6.617 -53.438 -19.391 1 97.94 80 ILE A O 1
ATOM 627 N N . PRO A 1 81 ? -6.043 -52.938 -21.453 1 97.12 81 PRO A N 1
ATOM 628 C CA . PRO A 1 81 ? -6.117 -54.344 -21.844 1 97.12 81 PRO A CA 1
ATOM 629 C C . PRO A 1 81 ? -5.203 -55.219 -21 1 97.12 81 PRO A C 1
ATOM 631 O O . PRO A 1 81 ? -4.051 -54.875 -20.75 1 97.12 81 PRO A O 1
ATOM 634 N N . SER A 1 82 ? -5.684 -56.344 -20.609 1 96.75 82 SER A N 1
ATOM 635 C CA . SER A 1 82 ? -4.969 -57.25 -19.703 1 96.75 82 SER A CA 1
ATOM 636 C C . SER A 1 82 ? -3.602 -57.625 -20.266 1 96.75 82 SER A C 1
ATOM 638 O O . SER A 1 82 ? -2.643 -57.781 -19.5 1 96.75 82 SER A O 1
ATOM 640 N N . SER A 1 83 ? -3.523 -57.719 -21.562 1 95.69 83 SER A N 1
ATOM 641 C CA . SER A 1 83 ? -2.277 -58.125 -22.219 1 95.69 83 SER A CA 1
ATOM 642 C C . SER A 1 83 ? -1.207 -57.031 -22.062 1 95.69 83 SER A C 1
ATOM 644 O O . SER A 1 83 ? -0.022 -57.312 -22.266 1 95.69 83 SER A O 1
ATOM 646 N N . LEU A 1 84 ? -1.624 -55.844 -21.641 1 95.75 84 LEU A N 1
ATOM 647 C CA . LEU A 1 84 ? -0.676 -54.75 -21.578 1 95.75 84 LEU A CA 1
ATOM 648 C C . LEU A 1 84 ? -0.394 -54.375 -20.125 1 95.75 84 LEU A C 1
ATOM 650 O O . LEU A 1 84 ? 0.434 -53.5 -19.859 1 95.75 84 LEU A O 1
ATOM 654 N N . HIS A 1 85 ? -1.005 -54.969 -19.156 1 97.12 85 HIS A N 1
ATOM 655 C CA . HIS A 1 85 ? -0.875 -54.625 -17.75 1 97.12 85 HIS A CA 1
ATOM 656 C C . HIS A 1 85 ? 0.585 -54.625 -17.312 1 97.12 85 HIS A C 1
ATOM 658 O O . HIS A 1 85 ? 1.06 -53.688 -16.688 1 97.12 85 HIS A O 1
ATOM 664 N N . ARG A 1 86 ? 1.273 -55.594 -17.688 1 96.06 86 ARG A N 1
ATOM 665 C CA . ARG A 1 86 ? 2.617 -55.844 -17.172 1 96.06 86 ARG A CA 1
ATOM 666 C C . ARG A 1 86 ? 3.617 -54.875 -17.766 1 96.06 86 ARG A C 1
ATOM 668 O O . ARG A 1 86 ? 4.734 -54.719 -17.266 1 96.06 86 ARG A O 1
ATOM 675 N N . CYS A 1 87 ? 3.174 -54.219 -18.844 1 94.31 87 CYS A N 1
ATOM 676 C CA . CYS A 1 87 ? 4.059 -53.25 -19.469 1 94.31 87 CYS A CA 1
ATOM 677 C C . CYS A 1 87 ? 3.469 -51.844 -19.391 1 94.31 87 CYS A C 1
ATOM 679 O O . CYS A 1 87 ? 3.791 -50.969 -20.203 1 94.31 87 CYS A O 1
ATOM 681 N N . THR A 1 88 ? 2.578 -51.625 -18.469 1 96.62 88 THR A N 1
ATOM 682 C CA . THR A 1 88 ? 2.039 -50.281 -18.172 1 96.62 88 THR A CA 1
ATOM 683 C C . THR A 1 88 ? 2.668 -49.719 -16.891 1 96.62 88 THR A C 1
ATOM 685 O O . THR A 1 88 ? 2.301 -50.125 -15.789 1 96.62 88 THR A O 1
ATOM 688 N N . PRO A 1 89 ? 3.588 -48.812 -17.109 1 96.19 89 PRO A N 1
ATOM 689 C CA . PRO A 1 89 ? 4.25 -48.25 -15.914 1 96.19 89 PRO A CA 1
ATOM 690 C C . PRO A 1 89 ? 3.318 -47.406 -15.062 1 96.19 89 PRO A C 1
ATOM 692 O O . PRO A 1 89 ? 2.432 -46.719 -15.586 1 96.19 89 PRO A O 1
ATOM 695 N N . VAL A 1 90 ? 3.547 -47.406 -13.727 1 97.62 90 VAL A N 1
ATOM 696 C CA . VAL A 1 90 ? 2.766 -46.625 -12.781 1 97.62 90 VAL A CA 1
ATOM 697 C C . VAL A 1 90 ? 3.699 -45.781 -11.906 1 97.62 90 VAL A C 1
ATOM 699 O O . VAL A 1 90 ? 4.773 -46.25 -11.516 1 97.62 90 VAL A O 1
ATOM 702 N N . GLN A 1 91 ? 3.367 -44.531 -11.75 1 97.31 91 GLN A N 1
ATOM 703 C CA . GLN A 1 91 ? 4.008 -43.688 -10.75 1 97.31 91 GLN A CA 1
ATOM 704 C C . GLN A 1 91 ? 2.971 -43.031 -9.852 1 97.31 91 GLN A C 1
ATOM 706 O O . GLN A 1 91 ? 1.83 -42.812 -10.266 1 97.31 91 GLN A O 1
ATOM 711 N N . LEU A 1 92 ? 3.355 -42.781 -8.633 1 97 92 LEU A N 1
ATOM 712 C CA . LEU A 1 92 ? 2.588 -41.938 -7.711 1 97 92 LEU A CA 1
ATOM 713 C C . LEU A 1 92 ? 3.439 -40.781 -7.168 1 97 92 LEU A C 1
ATOM 715 O O . LEU A 1 92 ? 4.508 -41.031 -6.598 1 97 92 LEU A O 1
ATOM 719 N N . LYS A 1 93 ? 2.99 -39.625 -7.41 1 94.19 93 LYS A N 1
ATOM 720 C CA . LYS A 1 93 ? 3.629 -38.438 -6.855 1 94.19 93 LYS A CA 1
ATOM 721 C C . LYS A 1 93 ? 2.725 -37.75 -5.836 1 94.19 93 LYS A C 1
ATOM 723 O O . LYS A 1 93 ? 1.603 -37.375 -6.16 1 94.19 93 LYS A O 1
ATOM 728 N N . ALA A 1 94 ? 3.225 -37.656 -4.648 1 90.31 94 ALA A N 1
ATOM 729 C CA . ALA A 1 94 ? 2.51 -36.906 -3.604 1 90.31 94 ALA A CA 1
ATOM 730 C C . ALA A 1 94 ? 2.986 -35.469 -3.523 1 90.31 94 ALA A C 1
ATOM 732 O O . ALA A 1 94 ? 4.141 -35.188 -3.832 1 90.31 94 ALA A O 1
ATOM 733 N N . THR A 1 95 ? 2.07 -34.562 -3.15 1 80.25 95 THR A N 1
ATOM 734 C CA . THR A 1 95 ? 2.4 -33.156 -3.139 1 80.25 95 THR A CA 1
ATOM 735 C C . THR A 1 95 ? 2.588 -32.656 -1.709 1 80.25 95 THR A C 1
ATOM 737 O O . THR A 1 95 ? 2.707 -33.438 -0.777 1 80.25 95 THR A O 1
ATOM 740 N N . ALA A 1 96 ? 2.742 -31.266 -1.536 1 67.56 96 ALA A N 1
ATOM 741 C CA . ALA A 1 96 ? 3.141 -30.594 -0.301 1 67.56 96 ALA A CA 1
ATOM 742 C C . ALA A 1 96 ? 2.215 -30.969 0.852 1 67.56 96 ALA A C 1
ATOM 744 O O . ALA A 1 96 ? 2.643 -31.016 2.008 1 67.56 96 ALA A O 1
ATOM 745 N N . GLY A 1 97 ? 0.998 -31.406 0.62 1 69.25 97 GLY A N 1
ATOM 746 C CA . GLY A 1 97 ? 0.079 -31.781 1.682 1 69.25 97 GLY A CA 1
ATOM 747 C C . GLY A 1 97 ? 0.574 -32.969 2.51 1 69.25 97 GLY A C 1
ATOM 748 O O . GLY A 1 97 ? 0.401 -32.969 3.73 1 69.25 97 GLY A O 1
ATOM 749 N N . LEU A 1 98 ? 1.223 -33.875 1.868 1 78.75 98 LEU A N 1
ATOM 750 C CA . LEU A 1 98 ? 1.726 -35.062 2.578 1 78.75 98 LEU A CA 1
ATOM 751 C C . LEU A 1 98 ? 2.951 -34.688 3.414 1 78.75 98 LEU A C 1
ATOM 753 O O . LEU A 1 98 ? 3.203 -35.312 4.449 1 78.75 98 LEU A O 1
ATOM 757 N N . ARG A 1 99 ? 3.611 -33.688 3.018 1 75.31 99 ARG A N 1
ATOM 758 C CA . ARG A 1 99 ? 4.797 -33.25 3.744 1 75.31 99 ARG A CA 1
ATOM 759 C C . ARG A 1 99 ? 4.422 -32.688 5.121 1 75.31 99 ARG A C 1
ATOM 761 O O . ARG A 1 99 ? 5.211 -32.781 6.062 1 75.31 99 ARG A O 1
ATOM 768 N N . LEU A 1 100 ? 3.33 -32.156 5.188 1 69.31 100 LEU A N 1
ATOM 769 C CA . LEU A 1 100 ? 2.879 -31.5 6.414 1 69.31 100 LEU A CA 1
ATOM 770 C C . LEU A 1 100 ? 2.699 -32.5 7.535 1 69.31 100 LEU A C 1
ATOM 772 O O . LEU A 1 100 ? 2.654 -32.125 8.711 1 69.31 100 LEU A O 1
ATOM 776 N N . LEU A 1 101 ? 2.645 -33.844 7.211 1 77.75 101 LEU A N 1
ATOM 777 C CA . LEU A 1 101 ? 2.451 -34.906 8.211 1 77.75 101 LEU A CA 1
ATOM 778 C C . LEU A 1 101 ? 3.756 -35.219 8.938 1 77.75 101 LEU A C 1
ATOM 780 O O . LEU A 1 101 ? 3.752 -35.875 9.977 1 77.75 101 LEU A O 1
ATOM 784 N N . GLY A 1 102 ? 4.797 -34.625 8.406 1 81.12 102 GLY A N 1
ATOM 785 C CA . GLY A 1 102 ? 6.105 -34.938 8.953 1 81.12 102 GLY A CA 1
ATOM 786 C C . GLY A 1 102 ? 6.773 -36.125 8.25 1 81.12 102 GLY A C 1
ATOM 787 O O . GLY A 1 102 ? 6.105 -36.906 7.578 1 81.12 102 GLY A O 1
ATOM 788 N N . PRO A 1 103 ? 8.047 -36.25 8.438 1 87.06 103 PRO A N 1
ATOM 789 C CA . PRO A 1 103 ? 8.82 -37.25 7.664 1 87.06 103 PRO A CA 1
ATOM 790 C C . PRO A 1 103 ? 8.461 -38.688 8.008 1 87.06 103 PRO A C 1
ATOM 792 O O . PRO A 1 103 ? 8.414 -39.531 7.125 1 87.06 103 PRO A O 1
ATOM 795 N N . GLU A 1 104 ? 8.164 -38.906 9.234 1 91.62 104 GLU A N 1
ATOM 796 C CA . GLU A 1 104 ? 7.883 -40.281 9.656 1 91.62 104 GLU A CA 1
ATOM 797 C C . GLU A 1 104 ? 6.586 -40.812 9.039 1 91.62 104 GLU A C 1
ATOM 799 O O . GLU A 1 104 ? 6.57 -41.844 8.398 1 91.62 104 GLU A O 1
ATOM 804 N N . HIS A 1 105 ? 5.598 -40.062 9.203 1 90.62 105 HIS A N 1
ATOM 805 C CA . HIS A 1 105 ? 4.293 -40.469 8.703 1 90.62 105 HIS A CA 1
ATOM 806 C C . HIS A 1 105 ? 4.262 -40.469 7.18 1 90.62 105 HIS A C 1
ATOM 808 O O . HIS A 1 105 ? 3.691 -41.375 6.562 1 90.62 105 HIS A O 1
ATOM 814 N N . SER A 1 106 ? 4.844 -39.531 6.617 1 91.81 106 SER A N 1
ATOM 815 C CA . SER A 1 106 ? 4.863 -39.438 5.16 1 91.81 106 SER A CA 1
ATOM 816 C C . SER A 1 106 ? 5.617 -40.594 4.543 1 91.81 106 SER A C 1
ATOM 818 O O . SER A 1 106 ? 5.172 -41.188 3.549 1 91.81 106 SER A O 1
ATOM 820 N N . THR A 1 107 ? 6.695 -40.938 5.148 1 93.5 107 THR A N 1
ATOM 821 C CA . THR A 1 107 ? 7.492 -42.062 4.645 1 93.5 107 THR A CA 1
ATOM 822 C C . THR A 1 107 ? 6.727 -43.375 4.777 1 93.5 107 THR A C 1
ATOM 824 O O . THR A 1 107 ? 6.754 -44.219 3.873 1 93.5 107 THR A O 1
ATOM 827 N N . ALA A 1 108 ? 6.094 -43.469 5.855 1 95.44 108 ALA A N 1
ATOM 828 C CA . ALA A 1 108 ? 5.316 -44.656 6.086 1 95.44 108 ALA A CA 1
ATOM 829 C C . ALA A 1 108 ? 4.223 -44.844 5.031 1 95.44 108 ALA A C 1
ATOM 831 O O . ALA A 1 108 ? 3.967 -45.938 4.555 1 95.44 108 ALA A O 1
ATOM 832 N N . ILE A 1 109 ? 3.648 -43.812 4.73 1 95.38 109 ILE A N 1
ATOM 833 C CA . ILE A 1 109 ? 2.568 -43.844 3.75 1 95.38 109 ILE A CA 1
ATOM 834 C C . ILE A 1 109 ? 3.131 -44.188 2.373 1 95.38 109 ILE A C 1
ATOM 836 O O . ILE A 1 109 ? 2.58 -45.031 1.661 1 95.38 109 ILE A O 1
ATOM 840 N N . ILE A 1 110 ? 4.219 -43.625 2.004 1 95.75 110 ILE A N 1
ATOM 841 C CA . ILE A 1 110 ? 4.867 -43.844 0.719 1 95.75 110 ILE A CA 1
ATOM 842 C C . ILE A 1 110 ? 5.258 -45.312 0.612 1 95.75 110 ILE A C 1
ATOM 844 O O . ILE A 1 110 ? 5.027 -45.969 -0.419 1 95.75 110 ILE A O 1
ATOM 848 N N . ASP A 1 111 ? 5.758 -45.812 1.675 1 96.75 111 ASP A N 1
ATOM 849 C CA . ASP A 1 111 ? 6.176 -47.219 1.692 1 96.75 111 ASP A CA 1
ATOM 850 C C . ASP A 1 111 ? 4.973 -48.156 1.554 1 96.75 111 ASP A C 1
ATOM 852 O O . ASP A 1 111 ? 5.043 -49.156 0.851 1 96.75 111 ASP A O 1
ATOM 856 N N . ALA A 1 112 ? 3.957 -47.781 2.248 1 97.44 112 ALA A N 1
ATOM 857 C CA . ALA A 1 112 ? 2.744 -48.594 2.182 1 97.44 112 ALA A CA 1
ATOM 858 C C . ALA A 1 112 ? 2.164 -48.594 0.771 1 97.44 112 ALA A C 1
ATOM 860 O O . ALA A 1 112 ? 1.697 -49.625 0.29 1 97.44 112 ALA A O 1
ATOM 861 N N . VAL A 1 113 ? 2.176 -47.531 0.156 1 97.62 113 VAL A N 1
ATOM 862 C CA . VAL A 1 113 ? 1.664 -47.406 -1.205 1 97.62 113 VAL A CA 1
ATOM 863 C C . VAL A 1 113 ? 2.523 -48.25 -2.156 1 97.62 113 VAL A C 1
ATOM 865 O O . VAL A 1 113 ? 1.999 -48.969 -3.002 1 97.62 113 VAL A O 1
ATOM 868 N N . ARG A 1 114 ? 3.791 -48.094 -2.027 1 97.62 114 ARG A N 1
ATOM 869 C CA . ARG A 1 114 ? 4.703 -48.844 -2.869 1 97.62 114 ARG A CA 1
ATOM 870 C C . ARG A 1 114 ? 4.453 -50.344 -2.727 1 97.62 114 ARG A C 1
ATOM 872 O O . ARG A 1 114 ? 4.395 -51.062 -3.725 1 97.62 114 ARG A O 1
ATOM 879 N N . THR A 1 115 ? 4.355 -50.75 -1.527 1 98.06 115 THR A N 1
ATOM 880 C CA . THR A 1 115 ? 4.125 -52.156 -1.247 1 98.06 115 THR A CA 1
ATOM 881 C C . THR A 1 115 ? 2.816 -52.625 -1.878 1 98.06 115 THR A C 1
ATOM 883 O O . THR A 1 115 ? 2.766 -53.688 -2.498 1 98.06 115 THR A O 1
ATOM 886 N N . MET A 1 116 ? 1.838 -51.875 -1.675 1 98 116 MET A N 1
ATOM 887 C CA . MET A 1 116 ? 0.539 -52.219 -2.244 1 98 116 MET A CA 1
ATOM 888 C C . MET A 1 116 ? 0.616 -52.281 -3.764 1 98 116 MET A C 1
ATOM 890 O O . MET A 1 116 ? 0.095 -53.25 -4.367 1 98 116 MET A O 1
ATOM 894 N N . LEU A 1 117 ? 1.268 -51.406 -4.414 1 98 117 LEU A N 1
ATOM 895 C CA . LEU A 1 117 ? 1.417 -51.406 -5.867 1 98 117 LEU A CA 1
ATOM 896 C C . LEU A 1 117 ? 2.195 -52.625 -6.336 1 98 117 LEU A C 1
ATOM 898 O O . LEU A 1 117 ? 1.806 -53.281 -7.305 1 98 117 LEU A O 1
ATOM 902 N N . ALA A 1 118 ? 3.236 -52.906 -5.633 1 96.94 118 ALA A N 1
ATOM 903 C CA . ALA A 1 118 ? 4.125 -54 -6.02 1 96.94 118 ALA A CA 1
ATOM 904 C C . ALA A 1 118 ? 3.441 -55.344 -5.848 1 96.94 118 ALA A C 1
ATOM 906 O O . ALA A 1 118 ? 3.596 -56.25 -6.684 1 96.94 118 ALA A O 1
ATOM 907 N N . ASP A 1 119 ? 2.645 -55.438 -4.832 1 97.31 119 ASP A N 1
ATOM 908 C CA . ASP A 1 119 ? 2.109 -56.719 -4.449 1 97.31 119 ASP A CA 1
ATOM 909 C C . ASP A 1 119 ? 0.758 -56.969 -5.113 1 97.31 119 ASP A C 1
ATOM 911 O O . ASP A 1 119 ? 0.412 -58.125 -5.414 1 97.31 119 ASP A O 1
ATOM 915 N N . SER A 1 120 ? 0.057 -55.969 -5.285 1 97.44 120 SER A N 1
ATOM 916 C CA . SER A 1 120 ? -1.353 -56.219 -5.586 1 97.44 120 SER A CA 1
ATOM 917 C C . SER A 1 120 ? -1.667 -55.875 -7.043 1 97.44 120 SER A C 1
ATOM 919 O O . SER A 1 120 ? -2.742 -56.219 -7.543 1 97.44 120 SER A O 1
ATOM 921 N N . TYR A 1 121 ? -0.79 -55.281 -7.734 1 98.19 121 TYR A N 1
ATOM 922 C CA . TYR A 1 121 ? -1.108 -54.875 -9.094 1 98.19 121 TYR A CA 1
ATOM 923 C C . TYR A 1 121 ? -0.013 -55.281 -10.062 1 98.19 121 TYR A C 1
ATOM 925 O O . TYR A 1 121 ? 1.16 -55.375 -9.695 1 98.19 121 TYR A O 1
ATOM 933 N N . PRO A 1 122 ? -0.409 -55.531 -11.297 1 97.88 122 PRO A N 1
ATOM 934 C CA . PRO A 1 122 ? 0.553 -56.031 -12.289 1 97.88 122 PRO A CA 1
ATOM 935 C C . PRO A 1 122 ? 1.373 -54.906 -12.922 1 97.88 122 PRO A C 1
ATOM 937 O O . PRO A 1 122 ? 2.266 -55.188 -13.734 1 97.88 122 PRO A O 1
ATOM 940 N N . PHE A 1 123 ? 1.174 -53.719 -12.633 1 97.69 123 PHE A N 1
ATOM 941 C CA . PHE A 1 123 ? 1.843 -52.562 -13.227 1 97.69 123 PHE A CA 1
ATOM 942 C C . PHE A 1 123 ? 3.262 -52.438 -12.688 1 97.69 123 PHE A C 1
ATOM 944 O O . PHE A 1 123 ? 3.477 -52.438 -11.477 1 97.69 123 PHE A O 1
ATOM 951 N N . PRO A 1 124 ? 4.246 -52.312 -13.555 1 96.31 124 PRO A N 1
ATOM 952 C CA . PRO A 1 124 ? 5.594 -52.031 -13.047 1 96.31 124 PRO A CA 1
ATOM 953 C C . PRO A 1 124 ? 5.742 -50.625 -12.5 1 96.31 124 PRO A C 1
ATOM 955 O O . PRO A 1 124 ? 5.281 -49.656 -13.133 1 96.31 124 PRO A O 1
ATOM 958 N N . ILE A 1 125 ? 6.359 -50.469 -11.336 1 96.69 125 ILE A N 1
ATOM 959 C CA . ILE A 1 125 ? 6.633 -49.156 -10.758 1 96.69 125 ILE A CA 1
ATOM 960 C C . ILE A 1 125 ? 7.816 -48.5 -11.484 1 96.69 125 ILE A C 1
ATOM 962 O O . ILE A 1 125 ? 8.906 -49.094 -11.539 1 96.69 125 ILE A O 1
ATOM 966 N N . ALA A 1 126 ? 7.562 -47.344 -12.039 1 94.81 126 ALA A N 1
ATOM 967 C CA . ALA A 1 126 ? 8.586 -46.656 -12.828 1 94.81 126 ALA A CA 1
ATOM 968 C C . ALA A 1 126 ? 9.523 -45.844 -11.922 1 94.81 126 ALA A C 1
ATOM 970 O O . ALA A 1 126 ? 9.398 -44.625 -11.828 1 94.81 126 ALA A O 1
ATOM 971 N N . ASP A 1 127 ? 10.461 -46.406 -11.422 1 92.88 127 ASP A N 1
ATOM 972 C CA . ASP A 1 127 ? 11.391 -45.781 -10.477 1 92.88 127 ASP A CA 1
ATOM 973 C C . ASP A 1 127 ? 12.445 -44.969 -11.203 1 92.88 127 ASP A C 1
ATOM 975 O O . ASP A 1 127 ? 12.969 -44 -10.656 1 92.88 127 ASP A O 1
ATOM 979 N N . GLY A 1 128 ? 12.695 -45.312 -12.391 1 85.19 128 GLY A N 1
ATOM 980 C CA . GLY A 1 128 ? 13.711 -44.625 -13.156 1 85.19 128 GLY A CA 1
ATOM 981 C C . GLY A 1 128 ? 15.125 -44.969 -12.734 1 85.19 128 GLY A C 1
ATOM 982 O O . GLY A 1 128 ? 15.32 -45.812 -11.852 1 85.19 128 GLY A O 1
ATOM 983 N N . ILE A 1 129 ? 16.078 -44.469 -13.492 1 81.81 129 ILE A N 1
ATOM 984 C CA . ILE A 1 129 ? 17.5 -44.719 -13.242 1 81.81 129 ILE A CA 1
ATOM 985 C C . ILE A 1 129 ? 18.203 -43.375 -13.008 1 81.81 129 ILE A C 1
ATOM 987 O O . ILE A 1 129 ? 17.922 -42.375 -13.68 1 81.81 129 ILE A O 1
ATOM 991 N N . ASN A 1 130 ? 19.078 -43.344 -11.977 1 77.62 130 ASN A N 1
ATOM 992 C CA . ASN A 1 130 ? 19.828 -42.125 -11.719 1 77.62 130 ASN A CA 1
ATOM 993 C C . ASN A 1 130 ? 21 -41.969 -12.68 1 77.62 130 ASN A C 1
ATOM 995 O O . ASN A 1 130 ? 21.172 -42.781 -13.586 1 77.62 130 ASN A O 1
ATOM 999 N N . ASN A 1 131 ? 21.75 -40.875 -12.5 1 72.88 131 ASN A N 1
ATOM 1000 C CA . ASN A 1 131 ? 22.859 -40.562 -13.391 1 72.88 131 ASN A CA 1
ATOM 1001 C C . ASN A 1 131 ? 23.953 -41.625 -13.344 1 72.88 131 ASN A C 1
ATOM 1003 O O . ASN A 1 131 ? 24.75 -41.75 -14.273 1 72.88 131 ASN A O 1
ATOM 1007 N N . GLN A 1 132 ? 23.984 -42.406 -12.281 1 78.69 132 GLN A N 1
ATOM 1008 C CA . GLN A 1 132 ? 24.984 -43.438 -12.117 1 78.69 132 GLN A CA 1
ATOM 1009 C C . GLN A 1 132 ? 24.469 -44.781 -12.656 1 78.69 132 GLN A C 1
ATOM 1011 O O . GLN A 1 132 ? 25.125 -45.812 -12.477 1 78.69 132 GLN A O 1
ATOM 1016 N N . GLY A 1 133 ? 23.297 -44.688 -13.234 1 76 133 GLY A N 1
ATOM 1017 C CA . GLY A 1 133 ? 22.734 -45.906 -13.82 1 76 133 GLY A CA 1
ATOM 1018 C C . GLY A 1 133 ? 22.078 -46.812 -12.805 1 76 133 GLY A C 1
ATOM 1019 O O . GLY A 1 133 ? 21.844 -48 -13.078 1 76 133 GLY A O 1
ATOM 1020 N N . MET A 1 134 ? 21.828 -46.281 -11.695 1 84.44 134 MET A N 1
ATOM 1021 C CA . MET A 1 134 ? 21.234 -47.094 -10.641 1 84.44 134 MET A CA 1
ATOM 1022 C C . MET A 1 134 ? 19.734 -46.844 -10.539 1 84.44 134 MET A C 1
ATOM 1024 O O . MET A 1 134 ? 19.266 -45.719 -10.734 1 84.44 134 MET A O 1
ATOM 1028 N N . LEU A 1 135 ? 18.984 -47.938 -10.211 1 84.62 135 LEU A N 1
ATOM 1029 C CA . LEU A 1 135 ? 17.547 -47.844 -10 1 84.62 135 LEU A CA 1
ATOM 1030 C C . LEU A 1 135 ? 17.234 -46.938 -8.805 1 84.62 135 LEU A C 1
ATOM 1032 O O . LEU A 1 135 ? 17.906 -47.031 -7.77 1 84.62 135 LEU A O 1
ATOM 1036 N N . THR A 1 136 ? 16.25 -46.094 -9.008 1 90.06 136 THR A N 1
ATOM 1037 C CA . THR A 1 136 ? 15.805 -45.219 -7.926 1 90.06 136 THR A CA 1
ATOM 1038 C C . THR A 1 136 ? 14.492 -45.688 -7.324 1 90.06 136 THR A C 1
ATOM 1040 O O . THR A 1 136 ? 14.055 -46.812 -7.602 1 90.06 136 THR A O 1
ATOM 1043 N N . SER A 1 137 ? 14.039 -45 -6.371 1 90 137 SER A N 1
ATOM 1044 C CA . SER A 1 137 ? 12.727 -45.281 -5.785 1 90 137 SER A CA 1
ATOM 1045 C C . SER A 1 137 ? 11.742 -44.156 -6.062 1 90 137 SER A C 1
ATOM 1047 O O . SER A 1 137 ? 10.797 -43.938 -5.301 1 90 137 SER A O 1
ATOM 1049 N N . ASN A 1 138 ? 11.945 -43.531 -7.215 1 91.12 138 ASN A N 1
ATOM 1050 C CA . ASN A 1 138 ? 11.227 -42.281 -7.465 1 91.12 138 ASN A CA 1
ATOM 1051 C C . ASN A 1 138 ? 9.844 -42.531 -8.07 1 91.12 138 ASN A C 1
ATOM 1053 O O . ASN A 1 138 ? 9.109 -41.594 -8.375 1 91.12 138 ASN A O 1
ATOM 1057 N N . GLY A 1 139 ? 9.547 -43.781 -8.219 1 95.06 139 GLY A N 1
ATOM 1058 C CA . GLY A 1 139 ? 8.242 -44.125 -8.773 1 95.06 139 GLY A CA 1
ATOM 1059 C C . GLY A 1 139 ? 7.098 -43.844 -7.832 1 95.06 139 GLY A C 1
ATOM 1060 O O . GLY A 1 139 ? 5.957 -43.656 -8.266 1 95.06 139 GLY A O 1
ATOM 1061 N N . VAL A 1 140 ? 7.363 -43.906 -6.543 1 96.12 140 VAL A N 1
ATOM 1062 C CA . VAL A 1 140 ? 6.441 -43.5 -5.484 1 96.12 140 VAL A CA 1
ATOM 1063 C C . VAL A 1 140 ? 7.133 -42.531 -4.527 1 96.12 140 VAL A C 1
ATOM 1065 O O . VAL A 1 140 ? 7.984 -42.938 -3.729 1 96.12 140 VAL A O 1
ATOM 1068 N N . GLU A 1 141 ? 6.734 -41.312 -4.621 1 94.06 141 GLU A N 1
ATOM 1069 C CA . GLU A 1 141 ? 7.488 -40.344 -3.838 1 94.06 141 GLU A CA 1
ATOM 1070 C C . GLU A 1 141 ? 6.684 -39.062 -3.621 1 94.06 141 GLU A C 1
ATOM 1072 O O . GLU A 1 141 ? 5.625 -38.875 -4.23 1 94.06 141 GLU A O 1
ATOM 1077 N N . ILE A 1 142 ? 7.23 -38.25 -2.688 1 90.06 142 ILE A N 1
ATOM 1078 C CA . ILE A 1 142 ? 6.758 -36.875 -2.551 1 90.06 142 ILE A CA 1
ATOM 1079 C C . ILE A 1 142 ? 7.504 -35.969 -3.527 1 90.06 142 ILE A C 1
ATOM 1081 O O . ILE A 1 142 ? 8.734 -35.875 -3.48 1 90.06 142 ILE A O 1
ATOM 1085 N N . MET A 1 143 ? 6.773 -35.406 -4.383 1 88.5 143 MET A N 1
ATOM 1086 C CA . MET A 1 143 ? 7.387 -34.625 -5.445 1 88.5 143 MET A CA 1
ATOM 1087 C C . MET A 1 143 ? 7.762 -33.219 -4.938 1 88.5 143 MET A C 1
ATOM 1089 O O . MET A 1 143 ? 7.023 -32.625 -4.152 1 88.5 143 MET A O 1
ATOM 1093 N N . ASP A 1 144 ? 8.898 -32.719 -5.395 1 83.12 144 ASP A N 1
ATOM 1094 C CA . ASP A 1 144 ? 9.312 -31.359 -5.109 1 83.12 144 ASP A CA 1
ATOM 1095 C C . ASP A 1 144 ? 8.5 -30.359 -5.922 1 83.12 144 ASP A C 1
ATOM 1097 O O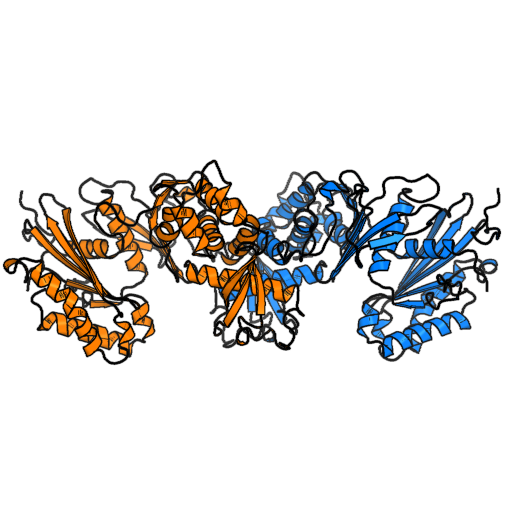 . ASP A 1 144 ? 8.156 -30.609 -7.078 1 83.12 144 ASP A O 1
ATOM 1101 N N . GLY A 1 145 ? 8.156 -29.281 -5.324 1 79.12 145 GLY A N 1
ATOM 1102 C CA . GLY A 1 145 ? 7.422 -28.234 -6.02 1 79.12 145 GLY A CA 1
ATOM 1103 C C . GLY A 1 145 ? 8.078 -27.812 -7.316 1 79.12 145 GLY A C 1
ATOM 1104 O O . GLY A 1 145 ? 7.395 -27.516 -8.297 1 79.12 145 GLY A O 1
ATOM 1105 N N . ARG A 1 146 ? 9.367 -27.828 -7.348 1 84.75 146 ARG A N 1
ATOM 1106 C CA . ARG A 1 146 ? 10.148 -27.469 -8.523 1 84.75 146 ARG A CA 1
ATOM 1107 C C . ARG A 1 146 ? 9.812 -28.375 -9.703 1 84.75 146 ARG A C 1
ATOM 1109 O O . ARG A 1 146 ? 9.711 -27.906 -10.836 1 84.75 146 ARG A O 1
ATOM 1116 N N . ASP A 1 147 ? 9.648 -29.562 -9.453 1 88.88 147 ASP A N 1
ATOM 1117 C CA . ASP A 1 147 ? 9.336 -30.516 -10.516 1 88.88 147 ASP A CA 1
ATOM 1118 C C . ASP A 1 147 ? 7.895 -30.359 -10.992 1 88.88 147 ASP A C 1
ATOM 1120 O O . ASP A 1 147 ? 7.613 -30.484 -12.188 1 88.88 147 ASP A O 1
ATOM 1124 N N . GLU A 1 148 ? 7.062 -30.078 -10.031 1 87.62 148 GLU A N 1
ATOM 1125 C CA . GLU A 1 148 ? 5.66 -29.859 -10.383 1 87.62 148 GLU A CA 1
ATOM 1126 C C . GLU A 1 148 ? 5.508 -28.797 -11.453 1 87.62 148 GLU A C 1
ATOM 1128 O O . GLU A 1 148 ? 4.785 -28.984 -12.43 1 87.62 148 GLU A O 1
ATOM 1133 N N . GLY A 1 149 ? 6.152 -27.781 -11.273 1 91.94 149 GLY A N 1
ATOM 1134 C CA . GLY A 1 149 ? 6.086 -26.688 -12.227 1 91.94 149 GLY A CA 1
ATOM 1135 C C . GLY A 1 149 ? 6.621 -27.047 -13.594 1 91.94 149 GLY A C 1
ATOM 1136 O O . GLY A 1 149 ? 6.008 -26.734 -14.617 1 91.94 149 GLY A O 1
ATOM 1137 N N . VAL A 1 150 ? 7.68 -27.719 -13.625 1 94.38 150 VAL A N 1
ATOM 1138 C CA . VAL A 1 150 ? 8.328 -28.062 -14.883 1 94.38 150 VAL A CA 1
ATOM 1139 C C . VAL A 1 150 ? 7.469 -29.078 -15.633 1 94.38 150 VAL A C 1
ATOM 1141 O O . VAL A 1 150 ? 7.309 -28.984 -16.859 1 94.38 150 VAL A O 1
ATOM 1144 N N . PHE A 1 151 ? 6.938 -30 -14.93 1 93.81 151 PHE A N 1
ATOM 1145 C CA . PHE A 1 151 ? 6.094 -31 -15.586 1 93.81 151 PHE A CA 1
ATOM 1146 C C . PHE A 1 151 ? 4.84 -30.344 -16.156 1 93.81 151 PHE A C 1
ATOM 1148 O O . PHE A 1 151 ? 4.348 -30.75 -17.203 1 93.81 151 PHE A O 1
ATOM 1155 N N . ALA A 1 152 ? 4.344 -29.391 -15.461 1 94.31 152 ALA A N 1
ATOM 1156 C CA . ALA A 1 152 ? 3.225 -28.625 -16.016 1 94.31 152 ALA A CA 1
ATOM 1157 C C . ALA A 1 152 ? 3.637 -27.906 -17.297 1 94.31 152 ALA A C 1
ATOM 1159 O O . ALA A 1 152 ? 2.873 -27.859 -18.266 1 94.31 152 ALA A O 1
ATOM 1160 N N . TRP A 1 153 ? 4.809 -27.391 -17.266 1 96.69 153 TRP A N 1
ATOM 1161 C CA . TRP A 1 153 ? 5.367 -26.734 -18.453 1 96.69 153 TRP A CA 1
ATOM 1162 C C . TRP A 1 153 ? 5.469 -27.719 -19.609 1 96.69 153 TRP A C 1
ATOM 1164 O O . TRP A 1 153 ? 5.094 -27.406 -20.75 1 96.69 153 TRP A O 1
ATOM 1174 N N . ILE A 1 154 ? 5.902 -28.938 -19.344 1 94.06 154 ILE A N 1
ATOM 1175 C CA . ILE A 1 154 ? 6.004 -29.969 -20.359 1 94.06 154 ILE A CA 1
ATOM 1176 C C . ILE A 1 154 ? 4.613 -30.281 -20.922 1 94.06 154 ILE A C 1
ATOM 1178 O O . ILE A 1 154 ? 4.426 -30.359 -22.125 1 94.06 154 ILE A O 1
ATOM 1182 N N . THR A 1 155 ? 3.691 -30.406 -20.031 1 95 155 THR A N 1
ATOM 1183 C CA . THR A 1 155 ? 2.324 -30.734 -20.422 1 95 155 THR A CA 1
ATOM 1184 C C . THR A 1 155 ? 1.794 -29.688 -21.406 1 95 155 THR A C 1
ATOM 1186 O O . THR A 1 155 ? 1.343 -30.031 -22.5 1 95 155 THR A O 1
ATOM 1189 N N . VAL A 1 156 ? 1.928 -28.5 -21.047 1 95.44 156 VAL A N 1
ATOM 1190 C CA . VAL A 1 156 ? 1.37 -27.406 -21.844 1 95.44 156 VAL A CA 1
ATOM 1191 C C . VAL A 1 156 ? 2.084 -27.344 -23.203 1 95.44 156 VAL A C 1
ATOM 1193 O O . VAL A 1 156 ? 1.439 -27.312 -24.25 1 95.44 156 VAL A O 1
ATOM 1196 N N . ASN A 1 157 ? 3.355 -27.359 -23.188 1 94.62 157 ASN A N 1
ATOM 1197 C CA . ASN A 1 157 ? 4.113 -27.203 -24.422 1 94.62 157 ASN A CA 1
ATOM 1198 C C . ASN A 1 157 ? 3.98 -28.422 -25.312 1 94.62 157 ASN A C 1
ATOM 1200 O O . ASN A 1 157 ? 3.988 -28.312 -26.547 1 94.62 157 ASN A O 1
ATOM 1204 N N . TYR A 1 158 ? 3.812 -29.547 -24.688 1 92.12 158 TYR A N 1
ATOM 1205 C CA . TYR A 1 158 ? 3.557 -30.781 -25.453 1 92.12 158 TYR A CA 1
ATOM 1206 C C . TYR A 1 158 ? 2.201 -30.719 -26.141 1 92.12 158 TYR A C 1
ATOM 1208 O O . TYR A 1 158 ? 2.098 -30.969 -27.344 1 92.12 158 TYR A O 1
ATOM 1216 N N . LEU A 1 159 ? 1.228 -30.391 -25.422 1 92.44 159 LEU A N 1
ATOM 1217 C CA . LEU A 1 159 ? -0.131 -30.375 -25.953 1 92.44 159 LEU A CA 1
ATOM 1218 C C . LEU A 1 159 ? -0.295 -29.25 -26.984 1 92.44 159 LEU A C 1
ATOM 1220 O O . LEU A 1 159 ? -1.097 -29.375 -27.906 1 92.44 159 LEU A O 1
ATOM 1224 N N . MET A 1 160 ? 0.494 -28.25 -26.844 1 92 160 MET A N 1
ATOM 1225 C CA . MET A 1 160 ? 0.471 -27.156 -27.797 1 92 160 MET A CA 1
ATOM 1226 C C . MET A 1 160 ? 1.389 -27.438 -28.984 1 92 160 MET A C 1
ATOM 1228 O O . MET A 1 160 ? 1.508 -26.625 -29.906 1 92 160 MET A O 1
ATOM 1232 N N . LYS A 1 161 ? 2.082 -28.562 -28.906 1 89.5 161 LYS A N 1
ATOM 1233 C CA . LYS A 1 161 ? 2.98 -29.031 -29.969 1 89.5 161 LYS A CA 1
ATOM 1234 C C . LYS A 1 161 ? 4.164 -28.078 -30.141 1 89.5 161 LYS A C 1
ATOM 1236 O O . LYS A 1 161 ? 4.59 -27.812 -31.266 1 89.5 161 LYS A O 1
ATOM 1241 N N . LEU A 1 162 ? 4.578 -27.531 -29.031 1 91.25 162 LEU A N 1
ATOM 1242 C CA . LEU A 1 162 ? 5.73 -26.641 -29.047 1 91.25 162 LEU A CA 1
ATOM 1243 C C . LEU A 1 162 ? 7.02 -27.391 -28.75 1 91.25 162 LEU A C 1
ATOM 1245 O O . LEU A 1 162 ? 8.117 -26.891 -29.016 1 91.25 162 LEU A O 1
ATOM 1249 N N . ILE A 1 163 ? 6.855 -28.562 -28.094 1 89.06 163 ILE A N 1
ATOM 1250 C CA . ILE A 1 163 ? 7.992 -29.453 -27.875 1 89.06 163 ILE A CA 1
ATOM 1251 C C . ILE A 1 163 ? 7.676 -30.844 -28.438 1 89.06 163 ILE A C 1
ATOM 1253 O O . ILE A 1 163 ? 6.508 -31.172 -28.656 1 89.06 163 ILE A O 1
ATOM 1257 N N . GLY A 1 164 ? 8.781 -31.578 -28.719 1 76.88 164 GLY A N 1
ATOM 1258 C CA . GLY A 1 164 ? 8.625 -32.875 -29.344 1 76.88 164 GLY A CA 1
ATOM 1259 C C . GLY A 1 164 ? 9.133 -32.938 -30.766 1 76.88 164 GLY A C 1
ATOM 1260 O O . GLY A 1 164 ? 10.117 -32.281 -31.109 1 76.88 164 GLY A O 1
ATOM 1261 N N . SER A 1 165 ? 8.508 -33.688 -31.688 1 65.75 165 SER A N 1
ATOM 1262 C CA . SER A 1 165 ? 9.07 -34.094 -32.969 1 65.75 165 SER A CA 1
ATOM 1263 C C . SER A 1 165 ? 9.156 -32.906 -33.938 1 65.75 165 SER A C 1
ATOM 1265 O O . SER A 1 165 ? 9.961 -32.906 -34.875 1 65.75 165 SER A O 1
ATOM 1267 N N . GLY A 1 166 ? 8.492 -31.859 -33.75 1 61.34 166 GLY A N 1
ATOM 1268 C CA . GLY A 1 166 ? 8.414 -30.875 -34.812 1 61.34 166 GLY A CA 1
ATOM 1269 C C . GLY A 1 166 ? 9.461 -29.766 -34.688 1 61.34 166 GLY A C 1
ATOM 1270 O O . GLY A 1 166 ? 9.281 -28.672 -35.219 1 61.34 166 GLY A O 1
ATOM 1271 N N . GLY A 1 167 ? 10.812 -30.094 -34.125 1 63.34 167 GLY A N 1
ATOM 1272 C CA . GLY A 1 167 ? 11.859 -29.094 -34 1 63.34 167 GLY A CA 1
ATOM 1273 C C . GLY A 1 167 ? 11.695 -28.188 -32.812 1 63.34 167 GLY A C 1
ATOM 1274 O O . GLY A 1 167 ? 10.734 -28.344 -32.031 1 63.34 167 GLY A O 1
ATOM 1275 N N . LYS A 1 168 ? 12.742 -27.344 -32.688 1 70.25 168 LYS A N 1
ATOM 1276 C CA . LYS A 1 168 ? 12.719 -26.469 -31.516 1 70.25 168 LYS A CA 1
ATOM 1277 C C . LYS A 1 168 ? 11.891 -25.203 -31.797 1 70.25 168 LYS A C 1
ATOM 1279 O O . LYS A 1 168 ? 12.219 -24.422 -32.688 1 70.25 168 LYS A O 1
ATOM 1284 N N . LYS A 1 169 ? 10.727 -25.109 -31.344 1 85.62 169 LYS A N 1
ATOM 1285 C CA . LYS A 1 169 ? 9.859 -23.938 -31.391 1 85.62 169 LYS A CA 1
ATOM 1286 C C . LYS A 1 169 ? 9.977 -23.125 -30.109 1 85.62 169 LYS A C 1
ATOM 1288 O O . LYS A 1 169 ? 10.523 -23.594 -29.109 1 85.62 169 LYS A O 1
ATOM 1293 N N . LYS A 1 170 ? 9.555 -21.859 -30.25 1 89.12 170 LYS A N 1
ATOM 1294 C CA . LYS A 1 170 ? 9.461 -21.047 -29.031 1 89.12 170 LYS A CA 1
ATOM 1295 C C . LYS A 1 170 ? 8.422 -21.609 -28.078 1 89.12 170 LYS A C 1
ATOM 1297 O O . LYS A 1 170 ? 7.266 -21.828 -28.453 1 89.12 170 LYS A O 1
ATOM 1302 N N . THR A 1 171 ? 8.812 -21.859 -26.922 1 95 171 THR A N 1
ATOM 1303 C CA . THR A 1 171 ? 7.934 -22.5 -25.969 1 95 171 THR A CA 1
ATOM 1304 C C . THR A 1 171 ? 7.082 -21.469 -25.234 1 95 171 THR A C 1
ATOM 1306 O O . THR A 1 171 ? 7.375 -20.281 -25.266 1 95 171 THR A O 1
ATOM 1309 N N . ALA A 1 172 ? 6.098 -21.938 -24.641 1 96.31 172 ALA A N 1
ATOM 1310 C CA . ALA A 1 172 ? 5.207 -21.094 -23.844 1 96.31 172 ALA A CA 1
ATOM 1311 C C . ALA A 1 172 ? 5.672 -21.031 -22.391 1 96.31 172 ALA A C 1
ATOM 1313 O O . ALA A 1 172 ? 6.285 -21.969 -21.875 1 96.31 172 ALA A O 1
ATOM 1314 N N . ALA A 1 173 ? 5.395 -19.922 -21.766 1 97.5 173 ALA A N 1
ATOM 1315 C CA . ALA A 1 173 ? 5.504 -19.828 -20.312 1 97.5 173 ALA A CA 1
ATOM 1316 C C . ALA A 1 173 ? 4.242 -20.359 -19.641 1 97.5 173 ALA A C 1
ATOM 1318 O O . ALA A 1 173 ? 3.141 -20.234 -20.172 1 97.5 173 ALA A O 1
ATOM 1319 N N . VAL A 1 174 ? 4.43 -20.938 -18.5 1 97.25 174 VAL A N 1
ATOM 1320 C CA . VAL A 1 174 ? 3.287 -21.453 -17.75 1 97.25 174 VAL A CA 1
ATOM 1321 C C . VAL A 1 174 ? 3.234 -20.812 -16.375 1 97.25 174 VAL A C 1
ATOM 1323 O O . VAL A 1 174 ? 4.223 -20.828 -15.633 1 97.25 174 VAL A O 1
ATOM 1326 N N . MET A 1 175 ? 2.098 -20.266 -16.078 1 96.88 175 MET A N 1
ATOM 1327 C CA . MET A 1 175 ? 1.824 -19.703 -14.758 1 96.88 175 MET A CA 1
ATOM 1328 C C . MET A 1 175 ? 0.724 -20.484 -14.047 1 96.88 175 MET A C 1
ATOM 1330 O O . MET A 1 175 ? -0.369 -20.656 -14.586 1 96.88 175 MET A O 1
ATOM 1334 N N . ASP A 1 176 ? 1.027 -20.922 -12.906 1 93.94 176 ASP A N 1
ATOM 1335 C CA . ASP A 1 176 ? 0.081 -21.703 -12.109 1 93.94 176 ASP A CA 1
ATOM 1336 C C . ASP A 1 176 ? -0.229 -21 -10.789 1 93.94 176 ASP A C 1
ATOM 1338 O O . ASP A 1 176 ? 0.635 -20.906 -9.914 1 93.94 176 ASP A O 1
ATOM 1342 N N . LEU A 1 177 ? -1.493 -20.562 -10.609 1 94.5 177 LEU A N 1
ATOM 1343 C CA . LEU A 1 177 ? -1.896 -19.859 -9.391 1 94.5 177 LEU A CA 1
ATOM 1344 C C . LEU A 1 177 ? -2.689 -20.781 -8.477 1 94.5 177 LEU A C 1
ATOM 1346 O O . LEU A 1 177 ? -3.873 -21.031 -8.711 1 94.5 177 LEU A O 1
ATOM 1350 N N . GLY A 1 178 ? -2.018 -21.281 -7.445 1 88.12 178 GLY A N 1
ATOM 1351 C CA . GLY A 1 178 ? -2.674 -22.109 -6.434 1 88.12 178 GLY A CA 1
ATOM 1352 C C . GLY A 1 178 ? -3.18 -21.297 -5.254 1 88.12 178 GLY A C 1
ATOM 1353 O O . GLY A 1 178 ? -3.34 -20.078 -5.348 1 88.12 178 GLY A O 1
ATOM 1354 N N . GLY A 1 179 ? -3.508 -21.969 -4.188 1 86.5 179 GLY A N 1
ATOM 1355 C CA . GLY A 1 179 ? -3.99 -21.312 -2.986 1 86.5 179 GLY A CA 1
ATOM 1356 C C . GLY A 1 179 ? -2.873 -20.75 -2.125 1 86.5 179 GLY A C 1
ATOM 1357 O O . GLY A 1 179 ? -2.971 -19.625 -1.622 1 86.5 179 GLY A O 1
ATOM 1358 N N . GLY A 1 180 ? -1.813 -21.594 -2.012 1 83.75 180 GLY A N 1
ATOM 1359 C CA . GLY A 1 180 ? -0.735 -21.219 -1.11 1 83.75 180 GLY A CA 1
ATOM 1360 C C . GLY A 1 180 ? 0.455 -20.609 -1.826 1 83.75 180 GLY A C 1
ATOM 1361 O O . GLY A 1 180 ? 1.213 -19.844 -1.235 1 83.75 180 GLY A O 1
ATOM 1362 N N . SER A 1 181 ? 0.613 -21.016 -3.115 1 88 181 SER A N 1
ATOM 1363 C CA . SER A 1 181 ? 1.758 -20.547 -3.885 1 88 181 SER A CA 1
ATOM 1364 C C . SER A 1 181 ? 1.379 -20.297 -5.34 1 88 181 SER A C 1
ATOM 1366 O O . SER A 1 181 ? 0.31 -20.703 -5.789 1 88 181 SER A O 1
ATOM 1368 N N . THR A 1 182 ? 2.152 -19.516 -6.004 1 92.69 182 THR A N 1
ATOM 1369 C CA . THR A 1 182 ? 2.076 -19.359 -7.453 1 92.69 182 THR A CA 1
ATOM 1370 C C . THR A 1 182 ? 3.404 -19.734 -8.102 1 92.69 182 THR A C 1
ATOM 1372 O O . THR A 1 182 ? 4.469 -19.5 -7.527 1 92.69 182 THR A O 1
ATOM 1375 N N . GLN A 1 183 ? 3.312 -20.359 -9.219 1 93.5 183 GLN A N 1
ATOM 1376 C CA . GLN A 1 183 ? 4.5 -20.875 -9.883 1 93.5 183 GLN A CA 1
ATOM 1377 C C . GLN A 1 183 ? 4.602 -20.359 -11.32 1 93.5 183 GLN A C 1
ATOM 1379 O O . GLN A 1 183 ? 3.582 -20.125 -11.977 1 93.5 183 GLN A O 1
ATOM 1384 N N . ILE A 1 184 ? 5.875 -20.172 -11.742 1 96.5 184 ILE A N 1
ATOM 1385 C CA . ILE A 1 184 ? 6.109 -19.797 -13.133 1 96.5 184 ILE A CA 1
ATOM 1386 C C . ILE A 1 184 ? 7.262 -20.625 -13.695 1 96.5 184 ILE A C 1
ATOM 1388 O O . ILE A 1 184 ? 8.234 -20.906 -13 1 96.5 184 ILE A O 1
ATOM 1392 N N . VAL A 1 185 ? 7.148 -21.078 -14.898 1 97.12 185 VAL A N 1
ATOM 1393 C CA . VAL A 1 185 ? 8.195 -21.781 -15.625 1 97.12 185 VAL A CA 1
ATOM 1394 C C . VAL A 1 185 ? 8.266 -21.266 -17.062 1 97.12 185 VAL A C 1
ATOM 1396 O O . VAL A 1 185 ? 7.238 -21.156 -17.734 1 97.12 185 VAL A O 1
ATOM 1399 N N . PHE A 1 186 ? 9.445 -20.891 -17.516 1 96.94 186 PHE A N 1
ATOM 1400 C CA . PHE A 1 186 ? 9.625 -20.469 -18.906 1 96.94 186 PHE A CA 1
ATOM 1401 C C . PHE A 1 186 ? 11.086 -20.609 -19.328 1 96.94 186 PHE A C 1
ATOM 1403 O O . PHE A 1 186 ? 11.961 -20.812 -18.484 1 96.94 186 PHE A O 1
ATOM 1410 N N . GLU A 1 187 ? 11.297 -20.625 -20.594 1 95.69 187 GLU A N 1
ATOM 1411 C CA . GLU A 1 187 ? 12.641 -20.625 -21.188 1 95.69 187 GLU A CA 1
ATOM 1412 C C . GLU A 1 187 ? 13.062 -19.219 -21.594 1 95.69 187 GLU A C 1
ATOM 1414 O O . GLU A 1 187 ? 12.695 -18.734 -22.672 1 95.69 187 GLU A O 1
ATOM 1419 N N . PRO A 1 188 ? 13.883 -18.562 -20.719 1 94.75 188 PRO A N 1
ATOM 1420 C CA . PRO A 1 188 ? 14.273 -17.203 -21.078 1 94.75 188 PRO A CA 1
ATOM 1421 C C . PRO A 1 188 ? 15.203 -17.156 -22.297 1 94.75 188 PRO A C 1
ATOM 1423 O O . PRO A 1 188 ? 16.062 -18.016 -22.453 1 94.75 188 PRO A O 1
ATOM 1426 N N . GLN A 1 189 ? 14.922 -16.203 -23.125 1 91.38 189 GLN A N 1
ATOM 1427 C CA . GLN A 1 189 ? 15.82 -15.93 -24.234 1 91.38 189 GLN A CA 1
ATOM 1428 C C . GLN A 1 189 ? 16.922 -14.945 -23.844 1 91.38 189 GLN A C 1
ATOM 1430 O O . GLN A 1 189 ? 16.734 -13.734 -23.938 1 91.38 189 GLN A O 1
ATOM 1435 N N . LEU A 1 190 ? 17.984 -15.492 -23.422 1 90.62 190 LEU A N 1
ATOM 1436 C CA . LEU A 1 190 ? 19.078 -14.672 -22.906 1 90.62 190 LEU A CA 1
ATOM 1437 C C . LEU A 1 190 ? 20.234 -14.602 -23.906 1 90.62 190 LEU A C 1
ATOM 1439 O O . LEU A 1 190 ? 20.422 -15.516 -24.703 1 90.62 190 LEU A O 1
ATOM 1443 N N . HIS A 1 191 ? 20.906 -13.5 -23.797 1 88.31 191 HIS A N 1
ATOM 1444 C CA . HIS A 1 191 ? 22.141 -13.406 -24.562 1 88.31 191 HIS A CA 1
ATOM 1445 C C . HIS A 1 191 ? 23.203 -14.352 -24 1 88.31 191 HIS A C 1
ATOM 1447 O O . HIS A 1 191 ? 23.328 -14.492 -22.781 1 88.31 191 HIS A O 1
ATOM 1453 N N . PRO A 1 192 ? 23.922 -15 -24.891 1 86.12 192 PRO A N 1
ATOM 1454 C CA . PRO A 1 192 ? 24.922 -15.961 -24.422 1 86.12 192 PRO A CA 1
ATOM 1455 C C . PRO A 1 192 ? 25.906 -15.359 -23.422 1 86.12 192 PRO A C 1
ATOM 1457 O O . PRO A 1 192 ? 26.406 -16.062 -22.547 1 86.12 192 PRO A O 1
ATOM 1460 N N . SER A 1 193 ? 26.109 -14.039 -23.469 1 87.62 193 SER A N 1
ATOM 1461 C CA . SER A 1 193 ? 27.062 -13.359 -22.594 1 87.62 193 SER A CA 1
ATOM 1462 C C . SER A 1 193 ? 26.422 -13.023 -21.25 1 87.62 193 SER A C 1
ATOM 1464 O O . SER A 1 193 ? 27.109 -12.641 -20.297 1 87.62 193 SER A O 1
ATOM 1466 N N . GLU A 1 194 ? 25.156 -13.242 -21.156 1 87.19 194 GLU A N 1
ATOM 1467 C CA . GLU A 1 194 ? 24.438 -12.93 -19.938 1 87.19 194 GLU A CA 1
ATOM 1468 C C . GLU A 1 194 ? 23.531 -14.086 -19.516 1 87.19 194 GLU A C 1
ATOM 1470 O O . GLU A 1 194 ? 22.297 -13.953 -19.5 1 87.19 194 GLU A O 1
ATOM 1475 N N . PRO A 1 195 ? 24.219 -15.125 -19.078 1 87.88 195 PRO A N 1
ATOM 1476 C CA . PRO A 1 195 ? 23.406 -16.281 -18.672 1 87.88 195 PRO A CA 1
ATOM 1477 C C . PRO A 1 195 ? 22.625 -16.031 -17.391 1 87.88 195 PRO A C 1
ATOM 1479 O O . PRO A 1 195 ? 22.859 -15.031 -16.703 1 87.88 195 PRO A O 1
ATOM 1482 N N . MET A 1 196 ? 21.703 -16.859 -17.141 1 92 196 MET A N 1
ATOM 1483 C CA . MET A 1 196 ? 20.938 -16.797 -15.891 1 92 196 MET A CA 1
ATOM 1484 C C . MET A 1 196 ? 21.859 -16.969 -14.68 1 92 196 MET A C 1
ATOM 1486 O O . MET A 1 196 ? 22.766 -17.781 -14.703 1 92 196 MET A O 1
ATOM 1490 N N . HIS A 1 197 ? 21.609 -16.188 -13.641 1 91.5 197 HIS A N 1
ATOM 1491 C CA . HIS A 1 197 ? 22.328 -16.406 -12.391 1 91.5 197 HIS A CA 1
ATOM 1492 C C . HIS A 1 197 ? 22.125 -17.844 -11.891 1 91.5 197 HIS A C 1
ATOM 1494 O O . HIS A 1 197 ? 21.031 -18.391 -12 1 91.5 197 HIS A O 1
ATOM 1500 N N . PRO A 1 198 ? 23.172 -18.422 -11.414 1 90.94 198 PRO A N 1
ATOM 1501 C CA . PRO A 1 198 ? 23.016 -19.781 -10.875 1 90.94 198 PRO A CA 1
ATOM 1502 C C . PRO A 1 198 ? 22.094 -19.828 -9.656 1 90.94 198 PRO A C 1
ATOM 1504 O O . PRO A 1 198 ? 21.922 -18.812 -8.969 1 90.94 198 PRO A O 1
ATOM 1507 N N . GLY A 1 199 ? 21.469 -20.906 -9.5 1 90.69 199 GLY A N 1
ATOM 1508 C CA . GLY A 1 199 ? 20.609 -21.094 -8.344 1 90.69 199 GLY A CA 1
ATOM 1509 C C . GLY A 1 199 ? 19.594 -22.203 -8.531 1 90.69 199 GLY A C 1
ATOM 1510 O O . GLY A 1 199 ? 19.531 -22.828 -9.586 1 90.69 199 GLY A O 1
ATOM 1511 N N . GLU A 1 200 ? 18.719 -22.359 -7.512 1 90.5 200 GLU A N 1
ATOM 1512 C CA . GLU A 1 200 ? 17.719 -23.422 -7.516 1 90.5 200 GLU A CA 1
ATOM 1513 C C . GLU A 1 200 ? 16.656 -23.172 -8.586 1 90.5 200 GLU A C 1
ATOM 1515 O O . GLU A 1 200 ? 15.969 -24.109 -9.008 1 90.5 200 GLU A O 1
ATOM 1520 N N . HIS A 1 201 ? 16.609 -22 -9.078 1 93.62 201 HIS A N 1
ATOM 1521 C CA . HIS A 1 201 ? 15.609 -21.625 -10.07 1 93.62 201 HIS A CA 1
ATOM 1522 C C . HIS A 1 201 ? 15.992 -22.141 -11.453 1 93.62 201 HIS A C 1
ATOM 1524 O O . HIS A 1 201 ? 15.156 -22.172 -12.359 1 93.62 201 HIS A O 1
ATOM 1530 N N . VAL A 1 202 ? 17.203 -22.5 -11.656 1 94.81 202 VAL A N 1
ATOM 1531 C CA . VAL A 1 202 ? 17.641 -23.031 -12.945 1 94.81 202 VAL A CA 1
ATOM 1532 C C . VAL A 1 202 ? 17.281 -24.516 -13.047 1 94.81 202 VAL A C 1
ATOM 1534 O O . VAL A 1 202 ? 17.641 -25.297 -12.172 1 94.81 202 VAL A O 1
ATOM 1537 N N . TYR A 1 203 ? 16.562 -24.859 -14.086 1 94.44 203 TYR A N 1
ATOM 1538 C CA . TYR A 1 203 ? 16.219 -26.25 -14.359 1 94.44 203 TYR A CA 1
ATOM 1539 C C . TYR A 1 203 ? 16.703 -26.672 -15.75 1 94.44 203 TYR A C 1
ATOM 1541 O O . TYR A 1 203 ? 16.234 -26.141 -16.75 1 94.44 203 TYR A O 1
ATOM 1549 N N . GLU A 1 204 ? 17.531 -27.656 -15.766 1 92.44 204 GLU A N 1
ATOM 1550 C CA . GLU A 1 204 ? 18.031 -28.188 -17.031 1 92.44 204 GLU A CA 1
ATOM 1551 C C . GLU A 1 204 ? 17.25 -29.438 -17.438 1 92.44 204 GLU A C 1
ATOM 1553 O O . GLU A 1 204 ? 17.375 -30.484 -16.797 1 92.44 204 GLU A O 1
ATOM 1558 N N . LEU A 1 205 ? 16.484 -29.297 -18.406 1 88.81 205 LEU A N 1
ATOM 1559 C CA . LEU A 1 205 ? 15.828 -30.438 -19.047 1 88.81 205 LEU A CA 1
ATOM 1560 C C . LEU A 1 205 ? 16.641 -30.969 -20.203 1 88.81 205 LEU A C 1
ATOM 1562 O O . LEU A 1 205 ? 16.484 -30.5 -21.344 1 88.81 205 LEU A O 1
ATOM 1566 N N . LYS A 1 206 ? 17.422 -31.953 -19.922 1 86.88 206 LYS A N 1
ATOM 1567 C CA . LYS A 1 206 ? 18.391 -32.438 -20.906 1 86.88 206 LYS A CA 1
ATOM 1568 C C . LYS A 1 206 ? 17.781 -33.562 -21.75 1 86.88 206 LYS A C 1
ATOM 1570 O O . LYS A 1 206 ? 17.062 -34.406 -21.234 1 86.88 206 LYS A O 1
ATOM 1575 N N . ASN A 1 207 ? 18 -33.438 -23 1 79.88 207 ASN A N 1
ATOM 1576 C CA . ASN A 1 207 ? 17.703 -34.469 -23.984 1 79.88 207 ASN A CA 1
ATOM 1577 C C . ASN A 1 207 ? 16.25 -34.906 -23.922 1 79.88 207 ASN A C 1
ATOM 1579 O O . ASN A 1 207 ? 15.969 -36.125 -23.891 1 79.88 207 ASN A O 1
ATOM 1583 N N . PHE A 1 208 ? 15.398 -34 -23.672 1 81.31 208 PHE A N 1
ATOM 1584 C CA . PHE A 1 208 ? 13.977 -34.312 -23.781 1 81.31 208 PHE A CA 1
ATOM 1585 C C . PHE A 1 208 ? 13.539 -34.344 -25.234 1 81.31 208 PHE A C 1
ATOM 1587 O O . PHE A 1 208 ? 13.5 -33.312 -25.906 1 81.31 208 PHE A O 1
ATOM 1594 N N . GLU A 1 209 ? 13.203 -35.531 -25.656 1 78.38 209 GLU A N 1
ATOM 1595 C CA . GLU A 1 209 ? 12.906 -35.75 -27.078 1 78.38 209 GLU A CA 1
ATOM 1596 C C . GLU A 1 209 ? 14.016 -35.188 -27.969 1 78.38 209 GLU A C 1
ATOM 1598 O O . GLU A 1 209 ? 13.75 -34.438 -28.906 1 78.38 209 GLU A O 1
ATOM 1603 N N . ASN A 1 210 ? 15.18 -35.281 -27.578 1 77.19 210 ASN A N 1
ATOM 1604 C CA . ASN A 1 210 ? 16.406 -34.969 -28.297 1 77.19 210 ASN A CA 1
ATOM 1605 C C . ASN A 1 210 ? 16.688 -33.469 -28.312 1 77.19 210 ASN A C 1
ATOM 1607 O O . ASN A 1 210 ? 17.438 -32.969 -29.156 1 77.19 210 ASN A O 1
ATOM 1611 N N . VAL A 1 211 ? 16.047 -32.781 -27.469 1 86.12 211 VAL A N 1
ATOM 1612 C CA . VAL A 1 211 ? 16.281 -31.344 -27.328 1 86.12 211 VAL A CA 1
ATOM 1613 C C . VAL A 1 211 ? 16.516 -31 -25.859 1 86.12 211 VAL A C 1
ATOM 1615 O O . VAL A 1 211 ? 15.938 -31.625 -24.969 1 86.12 211 VAL A O 1
ATOM 1618 N N . SER A 1 212 ? 17.344 -30.016 -25.625 1 89.56 212 SER A N 1
ATOM 1619 C CA . SER A 1 212 ? 17.609 -29.594 -24.266 1 89.56 212 SER A CA 1
ATOM 1620 C C . SER A 1 212 ? 17.047 -28.188 -24.016 1 89.56 212 SER A C 1
ATOM 1622 O O . SER A 1 212 ? 17.062 -27.344 -24.906 1 89.56 212 SER A O 1
ATOM 1624 N N . PHE A 1 213 ? 16.547 -28 -22.844 1 91.88 213 PHE A N 1
ATOM 1625 C CA . PHE A 1 213 ? 15.992 -26.719 -22.438 1 91.88 213 PHE A CA 1
ATOM 1626 C C . PHE A 1 213 ? 16.609 -26.266 -21.125 1 91.88 213 PHE A C 1
ATOM 1628 O O . PHE A 1 213 ? 16.812 -27.062 -20.219 1 91.88 213 PHE A O 1
ATOM 1635 N N . THR A 1 214 ? 16.922 -25 -21.094 1 93.75 214 THR A N 1
ATOM 1636 C CA . THR A 1 214 ? 17.266 -24.344 -19.828 1 93.75 214 THR A CA 1
ATOM 1637 C C . THR A 1 214 ? 16.109 -23.469 -19.359 1 93.75 214 THR A C 1
ATOM 1639 O O . THR A 1 214 ? 15.859 -22.406 -19.938 1 93.75 214 THR A O 1
ATOM 1642 N N . LEU A 1 215 ? 15.539 -23.938 -18.281 1 96.44 215 LEU A N 1
ATOM 1643 C CA . LEU A 1 215 ? 14.312 -23.281 -17.844 1 96.44 215 LEU A CA 1
ATOM 1644 C C . LEU A 1 215 ? 14.555 -22.484 -16.562 1 96.44 215 LEU A C 1
ATOM 1646 O O . LEU A 1 215 ? 15.406 -22.844 -15.758 1 96.44 215 LEU A O 1
ATOM 1650 N N . TYR A 1 216 ? 13.836 -21.375 -16.469 1 96.38 216 TYR A N 1
ATOM 1651 C CA . TYR A 1 216 ? 13.625 -20.734 -15.172 1 96.38 216 TYR A CA 1
ATOM 1652 C C . TYR A 1 216 ? 12.375 -21.266 -14.492 1 96.38 216 TYR A C 1
ATOM 1654 O O . TYR A 1 216 ? 11.305 -21.328 -15.102 1 96.38 216 TYR A O 1
ATOM 1662 N N . GLN A 1 217 ? 12.484 -21.703 -13.32 1 96.25 217 GLN A N 1
ATOM 1663 C CA . GLN A 1 217 ? 11.344 -22.172 -12.539 1 96.25 217 GLN A CA 1
ATOM 1664 C C . GLN A 1 217 ? 11.398 -21.641 -11.109 1 96.25 217 GLN A C 1
ATOM 1666 O O . GLN A 1 217 ? 12.469 -21.609 -10.492 1 96.25 217 GLN A O 1
ATOM 1671 N N . ASN A 1 218 ? 10.273 -21.156 -10.656 1 93.94 218 ASN A N 1
ATOM 1672 C CA . ASN A 1 218 ? 10.188 -20.719 -9.266 1 93.94 218 ASN A CA 1
ATOM 1673 C C . ASN A 1 218 ? 8.766 -20.844 -8.727 1 93.94 218 ASN A C 1
ATOM 1675 O O . ASN A 1 218 ? 7.801 -20.594 -9.445 1 93.94 218 ASN A O 1
ATOM 1679 N N . SER A 1 219 ? 8.68 -21.344 -7.512 1 91 219 SER A N 1
ATOM 1680 C CA . SER A 1 219 ? 7.434 -21.344 -6.754 1 91 219 SER A CA 1
ATOM 1681 C C . SER A 1 219 ? 7.449 -20.281 -5.656 1 91 219 SER A C 1
ATOM 1683 O O . SER A 1 219 ? 8.266 -20.359 -4.738 1 91 219 SER A O 1
ATOM 1685 N N . TYR A 1 220 ? 6.602 -19.359 -5.738 1 88.69 220 TYR A N 1
ATOM 1686 C CA . TYR A 1 220 ? 6.512 -18.281 -4.758 1 88.69 220 TYR A CA 1
ATOM 1687 C C . TYR A 1 220 ? 5.535 -18.641 -3.645 1 88.69 220 TYR A C 1
ATOM 1689 O O . TYR A 1 220 ? 4.336 -18.375 -3.752 1 88.69 220 TYR A O 1
ATOM 1697 N N . LEU A 1 221 ? 6.121 -19.203 -2.633 1 84.5 221 LEU A N 1
ATOM 1698 C CA . LEU A 1 221 ? 5.305 -19.547 -1.475 1 84.5 221 LEU A CA 1
ATOM 1699 C C . LEU A 1 221 ? 4.742 -18.297 -0.811 1 84.5 221 LEU A C 1
ATOM 1701 O O . LEU A 1 221 ? 5.453 -17.297 -0.651 1 84.5 221 LEU A O 1
ATOM 1705 N N . GLY A 1 222 ? 3.428 -18.328 -0.419 1 84.19 222 GLY A N 1
ATOM 1706 C CA . GLY A 1 222 ? 2.801 -17.203 0.241 1 84.19 222 GLY A CA 1
ATOM 1707 C C . GLY A 1 222 ? 2.102 -16.266 -0.723 1 84.19 222 GLY A C 1
ATOM 1708 O O . GLY A 1 222 ? 1.421 -15.328 -0.301 1 84.19 222 GLY A O 1
ATOM 1709 N N . PHE A 1 223 ? 2.199 -16.609 -1.996 1 90.81 223 PHE A N 1
ATOM 1710 C CA . PHE A 1 223 ? 1.637 -15.703 -2.994 1 90.81 223 PHE A CA 1
ATOM 1711 C C . PHE A 1 223 ? 0.571 -16.406 -3.824 1 90.81 223 PHE A C 1
ATOM 1713 O O . PHE A 1 223 ? 0.234 -15.961 -4.922 1 90.81 223 PHE A O 1
ATOM 1720 N N . GLY A 1 224 ? 0.117 -17.531 -3.289 1 92.81 224 GLY A N 1
ATOM 1721 C CA . GLY A 1 224 ? -1.099 -18.094 -3.846 1 92.81 224 GLY A CA 1
ATOM 1722 C C . GLY A 1 224 ? -2.334 -17.266 -3.568 1 92.81 224 GLY A C 1
ATOM 1723 O O . GLY A 1 224 ? -2.285 -16.328 -2.775 1 92.81 224 GLY A O 1
ATOM 1724 N N . LEU A 1 225 ? -3.408 -17.594 -4.176 1 95.25 225 LEU A N 1
ATOM 1725 C CA . LEU A 1 225 ? -4.598 -16.75 -4.129 1 95.25 225 LEU A CA 1
ATOM 1726 C C . LEU A 1 225 ? -5.152 -16.672 -2.709 1 95.25 225 LEU A C 1
ATOM 1728 O O . LEU A 1 225 ? -5.516 -15.586 -2.238 1 95.25 225 LEU A O 1
ATOM 1732 N N . LYS A 1 226 ? -5.273 -17.75 -1.99 1 90.62 226 LYS A N 1
ATOM 1733 C CA . LYS A 1 226 ? -5.82 -17.766 -0.638 1 90.62 226 LYS A CA 1
ATOM 1734 C C . LYS A 1 226 ? -4.895 -17.047 0.338 1 90.62 226 LYS A C 1
ATOM 1736 O O . LYS A 1 226 ? -5.355 -16.312 1.218 1 90.62 226 LYS A O 1
ATOM 1741 N N . GLN A 1 227 ? -3.617 -17.312 0.166 1 89.12 227 GLN A N 1
ATOM 1742 C CA . GLN A 1 227 ? -2.648 -16.609 1.007 1 89.12 227 GLN A CA 1
ATOM 1743 C C . GLN A 1 227 ? -2.646 -15.109 0.718 1 89.12 227 GLN A C 1
ATOM 1745 O O . GLN A 1 227 ? -2.477 -14.297 1.63 1 89.12 227 GLN A O 1
ATOM 1750 N N . ALA A 1 228 ? -2.746 -14.789 -0.519 1 93.19 228 ALA A N 1
ATOM 1751 C CA . ALA A 1 228 ? -2.82 -13.383 -0.902 1 93.19 228 ALA A CA 1
ATOM 1752 C C . ALA A 1 228 ? -4.016 -12.695 -0.245 1 93.19 228 ALA A C 1
ATOM 1754 O O . ALA A 1 228 ? -3.912 -11.547 0.198 1 93.19 228 ALA A O 1
ATOM 1755 N N . ARG A 1 229 ? -5.168 -13.391 -0.162 1 94.81 229 ARG A N 1
ATOM 1756 C CA . ARG A 1 229 ? -6.34 -12.867 0.532 1 94.81 229 ARG A CA 1
ATOM 1757 C C . ARG A 1 229 ? -6.023 -12.57 1.993 1 94.81 229 ARG A C 1
ATOM 1759 O O . ARG A 1 229 ? -6.328 -11.484 2.49 1 94.81 229 ARG A O 1
ATOM 1766 N N . GLN A 1 230 ? -5.457 -13.547 2.557 1 92.12 230 GLN A N 1
ATOM 1767 C CA . GLN A 1 230 ? -5.141 -13.398 3.973 1 92.12 230 GLN A CA 1
ATOM 1768 C C . GLN A 1 230 ? -4.172 -12.242 4.203 1 92.12 230 GLN A C 1
ATOM 1770 O O . GLN A 1 230 ? -4.332 -11.469 5.148 1 92.12 230 GLN A O 1
ATOM 1775 N N . SER A 1 231 ? -3.176 -12.18 3.355 1 92.19 231 SER A N 1
ATOM 1776 C CA . SER A 1 231 ? -2.186 -11.117 3.479 1 92.19 231 SER A CA 1
ATOM 1777 C C . SER A 1 231 ? -2.82 -9.742 3.281 1 92.19 231 SER A C 1
ATOM 1779 O O . SER A 1 231 ? -2.533 -8.805 4.027 1 92.19 231 SER A O 1
ATOM 1781 N N . ALA A 1 232 ? -3.631 -9.609 2.26 1 94.31 232 ALA A N 1
ATOM 1782 C CA . ALA A 1 232 ? -4.312 -8.352 1.99 1 94.31 232 ALA A CA 1
ATOM 1783 C C . ALA A 1 232 ? -5.219 -7.957 3.152 1 94.31 232 ALA A C 1
ATOM 1785 O O . ALA A 1 232 ? -5.242 -6.797 3.566 1 94.31 232 ALA A O 1
ATOM 1786 N N . ASN A 1 233 ? -5.961 -8.898 3.664 1 95.31 233 ASN A N 1
ATOM 1787 C CA . ASN A 1 233 ? -6.84 -8.648 4.801 1 95.31 233 ASN A CA 1
ATOM 1788 C C . ASN A 1 233 ? -6.051 -8.273 6.051 1 95.31 233 ASN A C 1
ATOM 1790 O O . ASN A 1 233 ? -6.48 -7.422 6.828 1 95.31 233 ASN A O 1
ATOM 1794 N N . SER A 1 234 ? -4.961 -8.945 6.223 1 92.38 234 SER A N 1
ATOM 1795 C CA . SER A 1 234 ? -4.094 -8.625 7.355 1 92.38 234 SER A CA 1
ATOM 1796 C C . SER A 1 234 ? -3.553 -7.203 7.262 1 92.38 234 SER A C 1
ATOM 1798 O O . SER A 1 234 ? -3.467 -6.5 8.266 1 92.38 234 SER A O 1
ATOM 1800 N N . LEU A 1 235 ? -3.174 -6.871 6.086 1 92.75 235 LEU A N 1
ATOM 1801 C CA . LEU A 1 235 ? -2.678 -5.52 5.859 1 92.75 235 LEU A CA 1
ATOM 1802 C C . LEU A 1 235 ? -3.768 -4.488 6.129 1 92.75 235 LEU A C 1
ATOM 1804 O O . LEU A 1 235 ? -3.506 -3.447 6.742 1 92.75 235 LEU A O 1
ATOM 1808 N N . ALA A 1 236 ? -4.957 -4.727 5.648 1 92.75 236 ALA A N 1
ATOM 1809 C CA . ALA A 1 236 ? -6.086 -3.846 5.93 1 92.75 236 ALA A CA 1
ATOM 1810 C C . ALA A 1 236 ? -6.309 -3.699 7.434 1 92.75 236 ALA A C 1
ATOM 1812 O O . ALA A 1 236 ? -6.555 -2.596 7.926 1 92.75 236 ALA A O 1
ATOM 1813 N N . ALA A 1 237 ? -6.234 -4.785 8.125 1 90.19 237 ALA A N 1
ATOM 1814 C CA . ALA A 1 237 ? -6.406 -4.766 9.578 1 90.19 237 ALA A CA 1
ATOM 1815 C C . ALA A 1 237 ? -5.316 -3.936 10.25 1 90.19 237 ALA A C 1
ATOM 1817 O O . ALA A 1 237 ? -5.602 -3.111 11.125 1 90.19 237 ALA A O 1
ATOM 1818 N N . PHE A 1 238 ? -4.141 -4.184 9.828 1 88.12 238 PHE A N 1
ATOM 1819 C CA . PHE A 1 238 ? -3.01 -3.451 10.391 1 88.12 238 PHE A CA 1
ATOM 1820 C C . PHE A 1 238 ? -3.188 -1.95 10.203 1 88.12 238 PHE A C 1
ATOM 1822 O O . PHE A 1 238 ? -3.004 -1.174 11.141 1 88.12 238 PHE A O 1
ATOM 1829 N N . THR A 1 239 ? -3.461 -1.545 8.992 1 88.12 239 THR A N 1
ATOM 1830 C CA . THR A 1 239 ? -3.611 -0.134 8.656 1 88.12 239 THR A CA 1
ATOM 1831 C C . THR A 1 239 ? -4.75 0.496 9.453 1 88.12 239 THR A C 1
ATOM 1833 O O . THR A 1 239 ? -4.605 1.598 9.984 1 88.12 239 THR A O 1
ATOM 1836 N N . HIS A 1 240 ? -5.84 -0.17 9.547 1 86.56 240 HIS A N 1
ATOM 1837 C CA . HIS A 1 240 ? -7 0.325 10.281 1 86.56 240 HIS A CA 1
ATOM 1838 C C . HIS A 1 240 ? -6.676 0.518 11.758 1 86.56 240 HIS A C 1
ATOM 1840 O O . HIS A 1 240 ? -7.027 1.544 12.344 1 86.56 240 HIS A O 1
ATOM 1846 N N . LEU A 1 241 ? -6 -0.408 12.305 1 82 241 LEU A N 1
ATOM 1847 C CA . LEU A 1 241 ? -5.703 -0.378 13.734 1 82 241 LEU A CA 1
ATOM 1848 C C . LEU A 1 241 ? -4.652 0.682 14.047 1 82 241 LEU A C 1
ATOM 1850 O O . LEU A 1 241 ? -4.637 1.235 15.148 1 82 241 LEU A O 1
ATOM 1854 N N . THR A 1 242 ? -3.828 0.924 13.102 1 80.25 242 THR A N 1
ATOM 1855 C CA . THR A 1 242 ? -2.822 1.969 13.258 1 80.25 242 THR A CA 1
ATOM 1856 C C . THR A 1 242 ? -3.467 3.352 13.219 1 80.25 242 THR A C 1
ATOM 1858 O O . THR A 1 242 ? -3.104 4.238 13.992 1 80.25 242 THR A O 1
ATOM 1861 N N . SER A 1 243 ? -4.383 3.514 12.305 1 79.31 243 SER A N 1
ATOM 1862 C CA . SER A 1 243 ? -5.023 4.812 12.133 1 79.31 243 SER A CA 1
ATOM 1863 C C . SER A 1 243 ? -6.113 5.031 13.18 1 79.31 243 SER A C 1
ATOM 1865 O O . SER A 1 243 ? -6.457 6.172 13.5 1 79.31 243 SER A O 1
ATOM 1867 N N . HIS A 1 244 ? -6.672 3.932 13.633 1 79.38 244 HIS A N 1
ATOM 1868 C CA . HIS A 1 244 ? -7.734 3.973 14.633 1 79.38 244 HIS A CA 1
ATOM 1869 C C . HIS A 1 244 ? -7.422 3.061 15.812 1 79.38 244 HIS A C 1
ATOM 1871 O O . HIS A 1 244 ? -8.094 2.047 16.016 1 79.38 244 HIS A O 1
ATOM 1877 N N . PRO A 1 245 ? -6.527 3.525 16.641 1 71.56 245 PRO A N 1
ATOM 1878 C CA . PRO A 1 245 ? -6.086 2.643 17.719 1 71.56 245 PRO A CA 1
ATOM 1879 C C . PRO A 1 245 ? -7.207 2.314 18.703 1 71.56 245 PRO A C 1
ATOM 1881 O O . PRO A 1 245 ? -7.145 1.297 19.406 1 71.56 245 PRO A O 1
ATOM 1884 N N . ASP A 1 246 ? -8.258 3.102 18.75 1 71.06 246 ASP A N 1
ATOM 1885 C CA . ASP A 1 246 ? -9.344 2.893 19.688 1 71.06 246 ASP A CA 1
ATOM 1886 C C . ASP A 1 246 ? -10.461 2.049 19.078 1 71.06 246 ASP A C 1
ATOM 1888 O O . ASP A 1 246 ? -11.484 1.803 19.703 1 71.06 246 ASP A O 1
ATOM 1892 N N . ALA A 1 247 ? -10.32 1.643 17.891 1 68.75 247 ALA A N 1
ATOM 1893 C CA . ALA A 1 247 ? -11.352 0.899 17.172 1 68.75 247 ALA A CA 1
ATOM 1894 C C . ALA A 1 247 ? -11.594 -0.462 17.828 1 68.75 247 ALA A C 1
ATOM 1896 O O . ALA A 1 247 ? -12.695 -1.013 17.734 1 68.75 247 ALA A O 1
ATOM 1897 N N . VAL A 1 248 ? -10.656 -1.112 18.312 1 61.81 248 VAL A N 1
ATOM 1898 C CA . VAL A 1 248 ? -10.859 -2.396 18.969 1 61.81 248 VAL A CA 1
ATOM 1899 C C . VAL A 1 248 ? -10.914 -2.193 20.484 1 61.81 248 VAL A C 1
ATOM 1901 O O . VAL A 1 248 ? -9.945 -1.742 21.094 1 61.81 248 VAL A O 1
ATOM 1904 N N . LYS A 1 249 ? -12.258 -2.158 20.828 1 51.5 249 LYS A N 1
ATOM 1905 C CA . LYS A 1 249 ? -12.609 -2.092 22.25 1 51.5 249 LYS A CA 1
ATOM 1906 C C . LYS A 1 249 ? -12.055 -3.291 23.016 1 51.5 249 LYS A C 1
ATOM 1908 O O . LYS A 1 249 ? -11.953 -4.387 22.469 1 51.5 249 LYS A O 1
ATOM 1913 N N . HIS A 1 250 ? -11.055 -2.871 24.203 1 51.75 250 HIS A N 1
ATOM 1914 C CA . HIS A 1 250 ? -10.68 -3.77 25.297 1 51.75 250 HIS A CA 1
ATOM 1915 C C . HIS A 1 250 ? -9.414 -4.551 24.953 1 51.75 250 HIS A C 1
ATOM 1917 O O . HIS A 1 250 ? -9.086 -5.527 25.625 1 51.75 250 HIS A O 1
ATOM 1923 N N . LEU A 1 251 ? -9.102 -4.359 23.656 1 51.03 251 LEU A N 1
ATOM 1924 C CA . LEU A 1 251 ? -7.887 -5.16 23.594 1 51.03 251 LEU A CA 1
ATOM 1925 C C . LEU A 1 251 ? -6.664 -4.32 23.953 1 51.03 251 LEU A C 1
ATOM 1927 O O . LEU A 1 251 ? -6.238 -3.467 23.172 1 51.03 251 LEU A O 1
ATOM 1931 N N . ASP A 1 252 ? -6.613 -4.051 25.125 1 51.28 252 ASP A N 1
ATOM 1932 C CA . ASP A 1 252 ? -5.496 -3.336 25.75 1 51.28 252 ASP A CA 1
ATOM 1933 C C . ASP A 1 252 ? -4.188 -3.631 25.016 1 51.28 252 ASP A C 1
ATOM 1935 O O . ASP A 1 252 ? -3.203 -2.908 25.172 1 51.28 252 ASP A O 1
ATOM 1939 N N . ASP A 1 253 ? -4.25 -4.969 24.391 1 52.28 253 ASP A N 1
ATOM 1940 C CA . ASP A 1 253 ? -3.016 -5.375 23.719 1 52.28 253 ASP A CA 1
ATOM 1941 C C . ASP A 1 253 ? -3.27 -5.719 22.25 1 52.28 253 ASP A C 1
ATOM 1943 O O . ASP A 1 253 ? -3.553 -6.867 21.922 1 52.28 253 ASP A O 1
ATOM 1947 N N . ILE A 1 254 ? -3.793 -4.844 21.516 1 53.47 254 ILE A N 1
ATOM 1948 C CA . ILE A 1 254 ? -3.988 -5.043 20.078 1 53.47 254 ILE A CA 1
ATOM 1949 C C . ILE A 1 254 ? -2.848 -5.883 19.516 1 53.47 254 ILE A C 1
ATOM 1951 O O . ILE A 1 254 ? -2.973 -6.469 18.438 1 53.47 254 ILE A O 1
ATOM 1955 N N . SER A 1 255 ? -1.729 -5.957 20.375 1 58.72 255 SER A N 1
ATOM 1956 C CA . SER A 1 255 ? -0.613 -6.742 19.875 1 58.72 255 SER A CA 1
ATOM 1957 C C . SER A 1 255 ? -0.964 -8.227 19.812 1 58.72 255 SER A C 1
ATOM 1959 O O . SER A 1 255 ? -0.232 -9.023 19.219 1 58.72 255 SER A O 1
ATOM 1961 N N . ALA A 1 256 ? -2.33 -8.359 20.281 1 67.25 256 ALA A N 1
ATOM 1962 C CA . ALA A 1 256 ? -2.561 -9.805 20.25 1 67.25 256 ALA A CA 1
ATOM 1963 C C . ALA A 1 256 ? -3.514 -10.172 19.125 1 67.25 256 ALA A C 1
ATOM 1965 O O . ALA A 1 256 ? -4.715 -10.344 19.344 1 67.25 256 ALA A O 1
ATOM 1966 N N . TRP A 1 257 ? -3.248 -10.258 17.938 1 78.12 257 TRP A N 1
ATOM 1967 C CA . TRP A 1 257 ? -3.963 -10.625 16.719 1 78.12 257 TRP A CA 1
ATOM 1968 C C . TRP A 1 257 ? -4.691 -11.953 16.906 1 78.12 257 TRP A C 1
ATOM 1970 O O . TRP A 1 257 ? -5.617 -12.266 16.156 1 78.12 257 TRP A O 1
ATOM 1980 N N . ASP A 1 258 ? -4.355 -12.695 17.938 1 77 258 ASP A N 1
ATOM 1981 C CA . ASP A 1 258 ? -4.945 -14.008 18.156 1 77 258 ASP A CA 1
ATOM 1982 C C . ASP A 1 258 ? -6.289 -13.898 18.875 1 77 258 ASP A C 1
ATOM 1984 O O . ASP A 1 258 ? -7.027 -14.875 18.984 1 77 258 ASP A O 1
ATOM 1988 N N . LYS A 1 259 ? -6.664 -12.758 19.297 1 80.75 259 LYS A N 1
ATOM 1989 C CA . LYS A 1 259 ? -7.891 -12.57 20.062 1 80.75 259 LYS A CA 1
ATOM 1990 C C . LYS A 1 259 ? -9 -11.984 19.203 1 80.75 259 LYS A C 1
ATOM 1992 O O . LYS A 1 259 ? -10.125 -11.789 19.672 1 80.75 259 LYS A O 1
ATOM 1997 N N . PHE A 1 260 ? -8.688 -11.672 17.969 1 86.69 260 PHE A N 1
ATOM 1998 C CA . PHE A 1 260 ? -9.711 -11.141 17.078 1 86.69 260 PHE A CA 1
ATOM 1999 C C . PHE A 1 260 ? -10.797 -12.172 16.828 1 86.69 260 PHE A C 1
ATOM 2001 O O . PHE A 1 260 ? -10.508 -13.359 16.672 1 86.69 260 PHE A O 1
ATOM 2008 N N . THR A 1 261 ? -12.023 -11.727 16.797 1 90.69 261 THR A N 1
ATOM 2009 C CA . THR A 1 261 ? -13.156 -12.547 16.359 1 90.69 261 THR A CA 1
ATOM 2010 C C . THR A 1 261 ? -14.031 -11.781 15.375 1 90.69 261 THR A C 1
ATOM 2012 O O . THR A 1 261 ? -14.055 -10.555 15.375 1 90.69 261 THR A O 1
ATOM 2015 N N . PRO A 1 262 ? -14.75 -12.492 14.57 1 93.56 262 PRO A N 1
ATOM 2016 C CA . PRO A 1 262 ? -15.625 -11.828 13.602 1 93.56 262 PRO A CA 1
ATOM 2017 C C . PRO A 1 262 ? -16.719 -10.992 14.266 1 93.56 262 PRO A C 1
ATOM 2019 O O . PRO A 1 262 ? -17.234 -10.047 13.664 1 93.56 262 PRO A O 1
ATOM 2022 N N . GLU A 1 263 ? -17.047 -11.281 15.531 1 92.25 263 GLU A N 1
ATOM 2023 C CA . GLU A 1 263 ? -18.125 -10.609 16.234 1 92.25 263 GLU A CA 1
ATOM 2024 C C . GLU A 1 263 ? -17.656 -9.297 16.859 1 92.25 263 GLU A C 1
ATOM 2026 O O . GLU A 1 263 ? -18.453 -8.383 17.078 1 92.25 263 GLU A O 1
ATOM 2031 N N . SER A 1 264 ? -16.375 -9.18 17.031 1 88.56 264 SER A N 1
ATOM 2032 C CA . SER A 1 264 ? -15.922 -8.039 17.828 1 88.56 264 SER A CA 1
ATOM 2033 C C . SER A 1 264 ? -14.961 -7.164 17.031 1 88.56 264 SER A C 1
ATOM 2035 O O . SER A 1 264 ? -14.641 -6.047 17.453 1 88.56 264 SER A O 1
ATOM 2037 N N . THR A 1 265 ? -14.523 -7.672 15.945 1 90.62 265 THR A N 1
ATOM 2038 C CA . THR A 1 265 ? -13.523 -6.926 15.188 1 90.62 265 THR A CA 1
ATOM 2039 C C . THR A 1 265 ? -13.992 -6.684 13.758 1 90.62 265 THR A C 1
ATOM 2041 O O . THR A 1 265 ? -14.133 -7.629 12.977 1 90.62 265 THR A O 1
ATOM 2044 N N . PHE A 1 266 ? -14.25 -5.426 13.422 1 91.38 266 PHE A N 1
ATOM 2045 C CA . PHE A 1 266 ? -14.719 -5.008 12.109 1 91.38 266 PHE A CA 1
ATOM 2046 C C . PHE A 1 266 ? -13.672 -4.156 11.398 1 91.38 266 PHE A C 1
ATOM 2048 O O . PHE A 1 266 ? -13.227 -3.143 11.938 1 91.38 266 PHE A O 1
ATOM 2055 N N . ILE A 1 267 ? -13.227 -4.555 10.227 1 92.31 267 ILE A N 1
ATOM 2056 C CA . ILE A 1 267 ? -12.164 -3.887 9.492 1 92.31 267 ILE A CA 1
ATOM 2057 C C . ILE A 1 267 ? -12.68 -3.426 8.133 1 92.31 267 ILE A C 1
ATOM 2059 O O . ILE A 1 267 ? -13.062 -4.246 7.293 1 92.31 267 ILE A O 1
ATOM 2063 N N . PRO A 1 268 ? -12.734 -2.148 7.918 1 91.75 268 PRO A N 1
ATOM 2064 C CA . PRO A 1 268 ? -13.062 -1.698 6.566 1 91.75 268 PRO A CA 1
ATOM 2065 C C . PRO A 1 268 ? -12.031 -2.133 5.527 1 91.75 268 PRO A C 1
ATOM 2067 O O . PRO A 1 268 ? -10.828 -2.119 5.805 1 91.75 268 PRO A O 1
ATOM 2070 N N . SER A 1 269 ? -12.508 -2.572 4.348 1 93.75 269 SER A N 1
ATOM 2071 C CA . SER A 1 269 ? -11.609 -3.006 3.279 1 93.75 269 SER A CA 1
ATOM 2072 C C . SER A 1 269 ? -12.164 -2.633 1.909 1 93.75 269 SER A C 1
ATOM 2074 O O . SER A 1 269 ? -13.289 -3.002 1.566 1 93.75 269 SER A O 1
ATOM 2076 N N . PRO A 1 270 ? -11.359 -1.926 1.161 1 93.81 270 PRO A N 1
ATOM 2077 C CA . PRO A 1 270 ? -11.797 -1.584 -0.195 1 93.81 270 PRO A CA 1
ATOM 2078 C C . PRO A 1 270 ? -11.797 -2.787 -1.135 1 93.81 270 PRO A C 1
ATOM 2080 O O . PRO A 1 270 ? -12.258 -2.682 -2.275 1 93.81 270 PRO A O 1
ATOM 2083 N N . CYS A 1 271 ? -11.375 -3.945 -0.693 1 96.38 271 CYS A N 1
ATOM 2084 C CA . CYS A 1 271 ? -11.281 -5.121 -1.553 1 96.38 271 CYS A CA 1
ATOM 2085 C C . CYS A 1 271 ? -12.578 -5.914 -1.535 1 96.38 271 CYS A C 1
ATOM 2087 O O . CYS A 1 271 ? -12.68 -6.961 -2.178 1 96.38 271 CYS A O 1
ATOM 2089 N N . TYR A 1 272 ? -13.492 -5.398 -0.785 1 94.62 272 TYR A N 1
ATOM 2090 C CA . TYR A 1 272 ? -14.859 -5.902 -0.781 1 94.62 272 TYR A CA 1
ATOM 2091 C C . TYR A 1 272 ? -15.852 -4.801 -1.133 1 94.62 272 TYR A C 1
ATOM 2093 O O . TYR A 1 272 ? -15.586 -3.619 -0.896 1 94.62 272 TYR A O 1
ATOM 2101 N N . ALA A 1 273 ? -16.953 -5.188 -1.702 1 87.06 273 ALA A N 1
ATOM 2102 C CA . ALA A 1 273 ? -17.922 -4.199 -2.182 1 87.06 273 ALA A CA 1
ATOM 2103 C C . ALA A 1 273 ? -18.625 -3.508 -1.016 1 87.06 273 ALA A C 1
ATOM 2105 O O . ALA A 1 273 ? -18.906 -4.137 0.003 1 87.06 273 ALA A O 1
ATOM 2106 N N . ALA A 1 274 ? -18.906 -2.232 -1.244 1 84.75 274 ALA A N 1
ATOM 2107 C CA . ALA A 1 274 ? -19.609 -1.458 -0.225 1 84.75 274 ALA A CA 1
ATOM 2108 C C . ALA A 1 274 ? -20.922 -2.131 0.169 1 84.75 274 ALA A C 1
ATOM 2110 O O . ALA A 1 274 ? -21.656 -2.639 -0.688 1 84.75 274 ALA A O 1
ATOM 2111 N N . GLY A 1 275 ? -21.203 -2.156 1.45 1 83.31 275 GLY A N 1
ATOM 2112 C CA . GLY A 1 275 ? -22.453 -2.719 1.956 1 83.31 275 GLY A CA 1
ATOM 2113 C C . GLY A 1 275 ? -22.359 -4.207 2.227 1 83.31 275 GLY A C 1
ATOM 2114 O O . GLY A 1 275 ? -23.312 -4.809 2.723 1 83.31 275 GLY A O 1
ATOM 2115 N N . THR A 1 276 ? -21.234 -4.832 1.918 1 88.12 276 THR A N 1
ATOM 2116 C CA . THR A 1 276 ? -21.078 -6.262 2.154 1 88.12 276 THR A CA 1
ATOM 2117 C C . THR A 1 276 ? -20.172 -6.52 3.357 1 88.12 276 THR A C 1
ATOM 2119 O O . THR A 1 276 ? -19.438 -5.629 3.7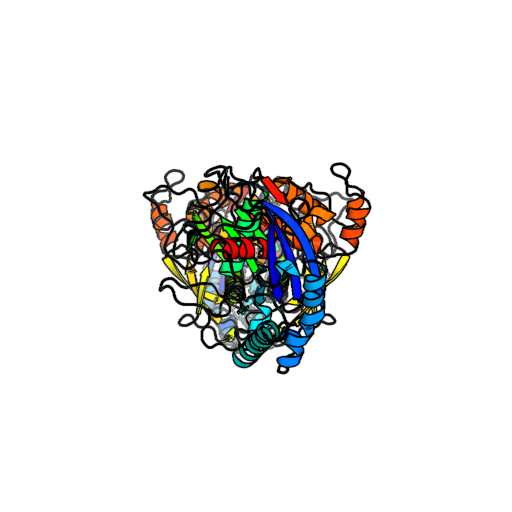89 1 88.12 276 THR A O 1
ATOM 2122 N N . GLN A 1 277 ? -20.359 -7.73 3.92 1 92.38 277 GLN A N 1
ATOM 2123 C CA . GLN A 1 277 ? -19.516 -8.203 5.012 1 92.38 277 GLN A CA 1
ATOM 2124 C C . GLN A 1 277 ? -18.969 -9.602 4.719 1 92.38 277 GLN A C 1
ATOM 2126 O O . GLN A 1 277 ? -19.625 -10.406 4.066 1 92.38 277 GLN A O 1
ATOM 2131 N N . LYS A 1 278 ? -17.75 -9.828 5.148 1 95 278 LYS A N 1
ATOM 2132 C CA . LYS A 1 278 ? -17.109 -11.125 4.93 1 95 278 LYS A CA 1
ATOM 2133 C C . LYS A 1 278 ? -16.203 -11.5 6.105 1 95 278 LYS A C 1
ATOM 2135 O O . LYS A 1 278 ? -15.375 -10.703 6.535 1 95 278 LYS A O 1
ATOM 2140 N N . THR A 1 279 ? -16.516 -12.68 6.609 1 96.19 279 THR A N 1
ATOM 2141 C CA . THR A 1 279 ? -15.547 -13.219 7.562 1 96.19 279 THR A CA 1
ATOM 2142 C C . THR A 1 279 ? -14.258 -13.633 6.855 1 96.19 279 THR A C 1
ATOM 2144 O O . THR A 1 279 ? -14.297 -14.312 5.828 1 96.19 279 THR A O 1
ATOM 2147 N N . ALA A 1 280 ? -13.148 -13.18 7.363 1 95.31 280 ALA A N 1
ATOM 2148 C CA . ALA A 1 280 ? -11.875 -13.445 6.699 1 95.31 280 ALA A CA 1
ATOM 2149 C C . ALA A 1 280 ? -10.766 -13.719 7.719 1 95.31 280 ALA A C 1
ATOM 2151 O O . ALA A 1 280 ? -10.828 -13.234 8.852 1 95.31 280 ALA A O 1
ATOM 2152 N N . LYS A 1 281 ? -9.812 -14.477 7.242 1 91.31 281 LYS A N 1
ATOM 2153 C CA . LYS A 1 281 ? -8.664 -14.805 8.078 1 91.31 281 LYS A CA 1
ATOM 2154 C C . LYS A 1 281 ? -7.613 -13.695 8.023 1 91.31 281 LYS A C 1
ATOM 2156 O O . LYS A 1 281 ? -7.367 -13.117 6.961 1 91.31 281 LYS A O 1
ATOM 2161 N N . VAL A 1 282 ? -7.004 -13.375 9.195 1 91.31 282 VAL A N 1
ATOM 2162 C CA . VAL A 1 282 ? -5.879 -12.453 9.305 1 91.31 282 VAL A CA 1
ATOM 2163 C C . VAL A 1 282 ? -4.789 -13.07 10.18 1 91.31 282 VAL A C 1
ATOM 2165 O O . VAL A 1 282 ? -5.07 -13.914 11.031 1 91.31 282 VAL A O 1
ATOM 2168 N N . ALA A 1 283 ? -3.617 -12.688 9.836 1 83.56 283 ALA A N 1
ATOM 2169 C CA . ALA A 1 283 ? -2.49 -13.18 10.625 1 83.56 283 ALA A CA 1
ATOM 2170 C C . ALA A 1 283 ? -1.327 -12.195 10.602 1 83.56 283 ALA A C 1
ATOM 2172 O O . ALA A 1 283 ? -1.238 -11.352 9.703 1 83.56 283 ALA A O 1
ATOM 2173 N N . MET A 1 284 ? -0.536 -12.289 11.578 1 77.81 284 MET A N 1
ATOM 2174 C CA . MET A 1 284 ? 0.728 -11.562 11.648 1 77.81 284 MET A CA 1
ATOM 2175 C C . MET A 1 284 ? 1.901 -12.523 11.812 1 77.81 284 MET A C 1
ATOM 2177 O O . MET A 1 284 ? 2.031 -13.18 12.852 1 77.81 284 MET A O 1
ATOM 2181 N N . GLY A 1 285 ? 2.703 -12.484 10.867 1 66.94 285 GLY A N 1
ATOM 2182 C CA . GLY A 1 285 ? 3.826 -13.406 10.914 1 66.94 285 GLY A CA 1
ATOM 2183 C C . GLY A 1 285 ? 3.4 -14.867 10.992 1 66.94 285 GLY A C 1
ATOM 2184 O O . GLY A 1 285 ? 2.572 -15.312 10.195 1 66.94 285 GLY A O 1
ATOM 2185 N N . LYS A 1 286 ? 4.094 -15.578 11.969 1 62.25 286 LYS A N 1
ATOM 2186 C CA . LYS A 1 286 ? 3.869 -17.016 12.141 1 62.25 286 LYS A CA 1
ATOM 2187 C C . LYS A 1 286 ? 2.752 -17.281 13.141 1 62.25 286 LYS A C 1
ATOM 2189 O O . LYS A 1 286 ? 2.445 -18.438 13.445 1 62.25 286 LYS A O 1
ATOM 2194 N N . SER A 1 287 ? 2.213 -16.203 13.648 1 61.97 287 SER A N 1
ATOM 2195 C CA . SER A 1 287 ? 1.199 -16.406 14.68 1 61.97 287 SER A CA 1
ATOM 2196 C C . SER A 1 287 ? -0.047 -17.062 14.109 1 61.97 287 SER A C 1
ATOM 2198 O O . SER A 1 287 ? -0.294 -17 12.898 1 61.97 287 SER A O 1
ATOM 2200 N N . LYS A 1 288 ? -0.618 -17.828 15.109 1 65.19 288 LYS A N 1
ATOM 2201 C CA . LYS A 1 288 ? -1.899 -18.438 14.766 1 65.19 288 LYS A CA 1
ATOM 2202 C C . LYS A 1 288 ? -2.904 -17.391 14.305 1 65.19 288 LYS A C 1
ATOM 2204 O O . LYS A 1 288 ? -3.061 -16.344 14.945 1 65.19 288 LYS A O 1
ATOM 2209 N N . GLY A 1 289 ? -3.311 -17.359 13.086 1 76.19 289 GLY A N 1
ATOM 2210 C CA . GLY A 1 289 ? -4.277 -16.453 12.484 1 76.19 289 GLY A CA 1
ATOM 2211 C C . GLY A 1 289 ? -5.594 -16.406 13.242 1 76.19 289 GLY A C 1
ATOM 2212 O O . GLY A 1 289 ? -5.812 -17.188 14.164 1 76.19 289 GLY A O 1
ATOM 2213 N N . SER A 1 290 ? -6.309 -15.32 13.18 1 88.06 290 SER A N 1
ATOM 2214 C CA . SER A 1 290 ? -7.668 -15.141 13.672 1 88.06 290 SER A CA 1
ATOM 2215 C C . SER A 1 290 ? -8.617 -14.727 12.555 1 88.06 290 SER A C 1
ATOM 2217 O O . SER A 1 290 ? -8.219 -14.68 11.383 1 88.06 290 SER A O 1
ATOM 2219 N N . GLU A 1 291 ? -9.859 -14.695 12.984 1 93.31 291 GLU A N 1
ATOM 2220 C CA . GLU A 1 291 ? -10.852 -14.273 12 1 93.31 291 GLU A CA 1
ATOM 2221 C C . GLU A 1 291 ? -11.461 -12.93 12.375 1 93.31 291 GLU A C 1
ATOM 2223 O O . GLU A 1 291 ? -11.641 -12.633 13.562 1 93.31 291 GLU A O 1
ATOM 2228 N N . VAL A 1 292 ? -11.719 -12.133 11.398 1 94.69 292 VAL A N 1
ATOM 2229 C CA . VAL A 1 292 ? -12.352 -10.828 11.57 1 94.69 292 VAL A CA 1
ATOM 2230 C C . VAL A 1 292 ? -13.484 -10.672 10.555 1 94.69 292 VAL A C 1
ATOM 2232 O O . VAL A 1 292 ? -13.633 -11.492 9.648 1 94.69 292 VAL A O 1
ATOM 2235 N N . THR A 1 293 ? -14.336 -9.672 10.773 1 95.94 293 THR A N 1
ATOM 2236 C CA . THR A 1 293 ? -15.328 -9.305 9.773 1 95.94 293 THR A CA 1
ATOM 2237 C C . THR A 1 293 ? -14.852 -8.125 8.938 1 95.94 293 THR A C 1
ATOM 2239 O O . THR A 1 293 ? -14.609 -7.039 9.469 1 95.94 293 THR A O 1
ATOM 2242 N N . MET A 1 294 ? -14.641 -8.383 7.672 1 95.69 294 MET A N 1
ATOM 2243 C CA . MET A 1 294 ? -14.305 -7.32 6.73 1 95.69 294 MET A CA 1
ATOM 2244 C C . MET A 1 294 ? -15.562 -6.566 6.293 1 95.69 294 MET A C 1
ATOM 2246 O O . MET A 1 294 ? -16.562 -7.184 5.941 1 95.69 294 MET A O 1
ATOM 2250 N N . LEU A 1 295 ? -15.516 -5.266 6.367 1 93.38 295 LEU A N 1
ATOM 2251 C CA . LEU A 1 295 ? -16.594 -4.402 5.891 1 93.38 295 LEU A CA 1
ATOM 2252 C C . LEU A 1 295 ? -16.219 -3.766 4.555 1 93.38 295 LEU A C 1
ATOM 2254 O O . LEU A 1 295 ? -15.258 -2.994 4.473 1 93.38 295 LEU A O 1
ATOM 2258 N N . GLY A 1 296 ? -16.984 -4.07 3.551 1 92.06 296 GLY A N 1
ATOM 2259 C CA . GLY A 1 296 ? -16.719 -3.473 2.252 1 92.06 296 GLY A CA 1
ATOM 2260 C C . GLY A 1 296 ? -16.859 -1.964 2.246 1 92.06 296 GLY A C 1
ATOM 2261 O O . GLY A 1 296 ? -17.703 -1.418 2.961 1 92.06 296 GLY A O 1
ATOM 2262 N N . THR A 1 297 ? -16.016 -1.271 1.459 1 90.62 297 THR A N 1
ATOM 2263 C CA . THR A 1 297 ? -16.078 0.18 1.328 1 90.62 297 THR A CA 1
ATOM 2264 C C . THR A 1 297 ? -16.297 0.583 -0.129 1 90.62 297 THR A C 1
ATOM 2266 O O . THR A 1 297 ? -16.344 -0.274 -1.013 1 90.62 297 THR A O 1
ATOM 2269 N N . SER A 1 298 ? -16.344 1.872 -0.433 1 87.12 298 SER A N 1
ATOM 2270 C CA . SER A 1 298 ? -16.578 2.365 -1.786 1 87.12 298 SER A CA 1
ATOM 2271 C C . SER A 1 298 ? -15.266 2.645 -2.506 1 87.12 298 SER A C 1
ATOM 2273 O O . SER A 1 298 ? -15.25 3.305 -3.547 1 87.12 298 SER A O 1
ATOM 2275 N N . GLY A 1 299 ? -14.195 2.168 -1.954 1 88.44 299 GLY A N 1
ATOM 2276 C CA . GLY A 1 299 ? -12.891 2.457 -2.531 1 88.44 299 GLY A CA 1
ATOM 2277 C C . GLY A 1 299 ? -12.688 1.828 -3.896 1 88.44 299 GLY A C 1
ATOM 2278 O O . GLY A 1 299 ? -12.047 2.418 -4.77 1 88.44 299 GLY A O 1
ATOM 2279 N N . GLY A 1 300 ? -13.219 0.571 -4.098 1 91.88 300 GLY A N 1
ATOM 2280 C CA . GLY A 1 300 ? -13.164 -0.092 -5.391 1 91.88 300 GLY A CA 1
ATOM 2281 C C . GLY A 1 300 ? -11.781 -0.603 -5.742 1 91.88 300 GLY A C 1
ATOM 2282 O O . GLY A 1 300 ? -10.969 -0.868 -4.855 1 91.88 300 GLY A O 1
ATOM 2283 N N . PHE A 1 301 ? -11.539 -0.777 -7.109 1 95.94 301 PHE A N 1
ATOM 2284 C CA . PHE A 1 301 ? -10.375 -1.45 -7.66 1 95.94 301 PHE A CA 1
ATOM 2285 C C . PHE A 1 301 ? -9.094 -0.728 -7.262 1 95.94 301 PHE A C 1
ATOM 2287 O O . PHE A 1 301 ? -8.148 -1.353 -6.773 1 95.94 301 PHE A O 1
ATOM 2294 N N . ARG A 1 302 ? -9.031 0.583 -7.422 1 94.44 302 ARG A N 1
ATOM 2295 C CA . ARG A 1 302 ? -7.793 1.327 -7.219 1 94.44 302 ARG A CA 1
ATOM 2296 C C . ARG A 1 302 ? -7.375 1.303 -5.754 1 94.44 302 ARG A C 1
ATOM 2298 O O . ARG A 1 302 ? -6.188 1.189 -5.441 1 94.44 302 ARG A O 1
ATOM 2305 N N . ALA A 1 303 ? -8.359 1.437 -4.867 1 93.75 303 ALA A N 1
ATOM 2306 C CA . ALA A 1 303 ? -8.062 1.368 -3.438 1 93.75 303 ALA A CA 1
ATOM 2307 C C . ALA A 1 303 ? -7.57 -0.023 -3.045 1 93.75 303 ALA A C 1
ATOM 2309 O O . ALA A 1 303 ? -6.605 -0.157 -2.287 1 93.75 303 ALA A O 1
ATOM 2310 N N . CYS A 1 304 ? -8.234 -1.042 -3.547 1 96.62 304 CYS A N 1
ATOM 2311 C CA . CYS A 1 304 ? -7.805 -2.414 -3.297 1 96.62 304 CYS A CA 1
ATOM 2312 C C . CYS A 1 304 ? -6.406 -2.656 -3.848 1 96.62 304 CYS A C 1
ATOM 2314 O O . CYS A 1 304 ? -5.586 -3.312 -3.203 1 96.62 304 CYS A O 1
ATOM 2316 N N . GLN A 1 305 ? -6.16 -2.16 -5 1 97.06 305 GLN A N 1
ATOM 2317 C CA . GLN A 1 305 ? -4.867 -2.318 -5.656 1 97.06 305 GLN A CA 1
ATOM 2318 C C . GLN A 1 305 ? -3.742 -1.753 -4.797 1 97.06 305 GLN A C 1
ATOM 2320 O O . GLN A 1 305 ? -2.641 -2.309 -4.762 1 97.06 305 GLN A O 1
ATOM 2325 N N . ARG A 1 306 ? -3.939 -0.651 -4.086 1 94.81 306 ARG A N 1
ATOM 2326 C CA . ARG A 1 306 ? -2.924 -0.076 -3.209 1 94.81 306 ARG A CA 1
ATOM 2327 C C . ARG A 1 306 ? -2.498 -1.073 -2.137 1 94.81 306 ARG A C 1
ATOM 2329 O O . ARG A 1 306 ? -1.309 -1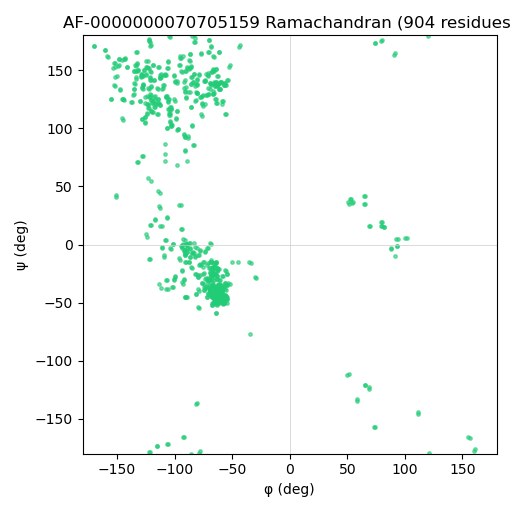.2 -1.838 1 94.81 306 ARG A O 1
ATOM 2336 N N . LEU A 1 307 ? -3.488 -1.775 -1.593 1 94.81 307 LEU A N 1
ATOM 2337 C CA . LEU A 1 307 ? -3.184 -2.789 -0.589 1 94.81 307 LEU A CA 1
ATOM 2338 C C . LEU A 1 307 ? -2.385 -3.936 -1.198 1 94.81 307 LEU A C 1
ATOM 2340 O O . LEU A 1 307 ? -1.352 -4.336 -0.655 1 94.81 307 LEU A O 1
ATOM 2344 N N . ILE A 1 308 ? -2.84 -4.371 -2.322 1 96.69 308 ILE A N 1
ATOM 2345 C CA . ILE A 1 308 ? -2.26 -5.559 -2.943 1 96.69 308 ILE A CA 1
ATOM 2346 C C . ILE A 1 308 ? -0.833 -5.258 -3.398 1 96.69 308 ILE A C 1
ATOM 2348 O O . ILE A 1 308 ? 0.046 -6.117 -3.318 1 96.69 308 ILE A O 1
ATOM 2352 N N . GLU A 1 309 ? -0.611 -4.098 -3.887 1 95.38 309 GLU A N 1
ATOM 2353 C CA . GLU A 1 309 ? 0.727 -3.738 -4.348 1 95.38 309 GLU A CA 1
ATOM 2354 C C . GLU A 1 309 ? 1.733 -3.775 -3.199 1 95.38 309 GLU A C 1
ATOM 2356 O O . GLU A 1 309 ? 2.887 -4.168 -3.391 1 95.38 309 GLU A O 1
ATOM 2361 N N . VAL A 1 310 ? 1.341 -3.365 -2.045 1 93.81 310 VAL A N 1
ATOM 2362 C CA . VAL A 1 310 ? 2.223 -3.387 -0.882 1 93.81 310 VAL A CA 1
ATOM 2363 C C . VAL A 1 310 ? 2.48 -4.832 -0.457 1 93.81 310 VAL A C 1
ATOM 2365 O O . VAL A 1 310 ? 3.619 -5.203 -0.163 1 93.81 310 VAL A O 1
ATOM 2368 N N . MET A 1 311 ? 1.502 -5.586 -0.524 1 90.88 311 MET A N 1
ATOM 2369 C CA . MET A 1 311 ? 1.607 -6.977 -0.096 1 90.88 311 MET A CA 1
ATOM 2370 C C . MET A 1 311 ? 2.533 -7.762 -1.021 1 90.88 311 MET A C 1
ATOM 2372 O O . MET A 1 311 ? 3.139 -8.75 -0.605 1 90.88 311 MET A O 1
ATOM 2376 N N . MET A 1 312 ? 2.658 -7.336 -2.26 1 91.38 312 MET A N 1
ATOM 2377 C CA . MET A 1 312 ? 3.488 -8.031 -3.238 1 91.38 312 MET A CA 1
ATOM 2378 C C . MET A 1 312 ? 4.965 -7.945 -2.861 1 91.38 312 MET A C 1
ATOM 2380 O O . MET A 1 312 ? 5.777 -8.734 -3.338 1 91.38 312 MET A O 1
ATOM 2384 N N . ASP A 1 313 ? 5.293 -6.945 -2.031 1 86.25 313 ASP A N 1
ATOM 2385 C CA . ASP A 1 313 ? 6.66 -6.762 -1.555 1 86.25 313 ASP A CA 1
ATOM 2386 C C . ASP A 1 313 ? 7.648 -6.711 -2.721 1 86.25 313 ASP A C 1
ATOM 2388 O O . ASP A 1 313 ? 8.688 -7.367 -2.689 1 86.25 313 ASP A O 1
ATOM 2392 N N . LYS A 1 314 ? 7.262 -6.074 -3.801 1 84.69 314 LYS A N 1
ATOM 2393 C CA . LYS A 1 314 ? 8.047 -5.961 -5.023 1 84.69 314 LYS A CA 1
ATOM 2394 C C . LYS A 1 314 ? 9.398 -5.301 -4.754 1 84.69 314 LYS A C 1
ATOM 2396 O O . LYS A 1 314 ? 10.391 -5.598 -5.426 1 84.69 314 LYS A O 1
ATOM 2401 N N . ASP A 1 315 ? 9.461 -4.488 -3.752 1 75.94 315 ASP A N 1
ATOM 2402 C CA . ASP A 1 315 ? 10.648 -3.66 -3.547 1 75.94 315 ASP A CA 1
ATOM 2403 C C . ASP A 1 315 ? 11.469 -4.168 -2.367 1 75.94 315 ASP A C 1
ATOM 2405 O O . ASP A 1 315 ? 12.203 -3.402 -1.74 1 75.94 315 ASP A O 1
ATOM 2409 N N . ALA A 1 316 ? 11.266 -5.387 -2.115 1 76.56 316 ALA A N 1
ATOM 2410 C CA . ALA A 1 316 ? 12.117 -6.059 -1.138 1 76.56 316 ALA A CA 1
ATOM 2411 C C . ALA A 1 316 ? 13.578 -6.059 -1.59 1 76.56 316 ALA A C 1
ATOM 2413 O O . ALA A 1 316 ? 13.883 -5.672 -2.721 1 76.56 316 ALA A O 1
ATOM 2414 N N . GLU A 1 317 ? 14.406 -6.352 -0.741 1 77.12 317 GLU A N 1
ATOM 2415 C CA . GLU A 1 317 ? 15.828 -6.414 -1.094 1 77.12 317 GLU A CA 1
ATOM 2416 C C . GLU A 1 317 ? 16.078 -7.414 -2.217 1 77.12 317 GLU A C 1
ATOM 2418 O O . GLU A 1 317 ? 15.594 -8.547 -2.16 1 77.12 317 GLU A O 1
ATOM 2423 N N . CYS A 1 318 ? 16.672 -6.891 -3.273 1 79.81 318 CYS A N 1
ATOM 2424 C CA . CYS A 1 318 ? 17.016 -7.68 -4.453 1 79.81 318 CYS A CA 1
ATOM 2425 C C . CYS A 1 318 ? 18.516 -7.922 -4.527 1 79.81 318 CYS A C 1
ATOM 2427 O O . CYS A 1 318 ? 19.266 -7.07 -5.012 1 79.81 318 CYS A O 1
ATOM 2429 N N . TYR A 1 319 ? 18.922 -9.055 -4.133 1 76.81 319 TYR A N 1
ATOM 2430 C CA . TYR A 1 319 ? 20.344 -9.359 -4.035 1 76.81 319 TYR A CA 1
ATOM 2431 C C . TYR A 1 319 ? 20.953 -9.578 -5.414 1 76.81 319 TYR A C 1
ATOM 2433 O O . TYR A 1 319 ? 22.078 -9.18 -5.672 1 76.81 319 TYR A O 1
ATOM 2441 N N . ALA A 1 320 ? 20.219 -10.234 -6.289 1 79.88 320 ALA A N 1
ATOM 2442 C CA . ALA A 1 320 ? 20.656 -10.477 -7.664 1 79.88 320 ALA A CA 1
ATOM 2443 C C . ALA A 1 320 ? 19.609 -9.984 -8.664 1 79.88 320 ALA A C 1
ATOM 2445 O O . ALA A 1 320 ? 18.594 -10.641 -8.867 1 79.88 320 ALA A O 1
ATOM 2446 N N . ALA A 1 321 ? 19.922 -8.891 -9.25 1 82.25 321 ALA A N 1
ATOM 2447 C CA . ALA A 1 321 ? 18.969 -8.32 -10.195 1 82.25 321 ALA A CA 1
ATOM 2448 C C . ALA A 1 321 ? 19.031 -9.047 -11.539 1 82.25 321 ALA A C 1
ATOM 2450 O O . ALA A 1 321 ? 20.062 -9.602 -11.906 1 82.25 321 ALA A O 1
ATOM 2451 N N . PRO A 1 322 ? 17.891 -9.211 -12.281 1 88.25 322 PRO A N 1
ATOM 2452 C CA . PRO A 1 322 ? 16.578 -8.625 -11.992 1 88.25 322 PRO A CA 1
ATOM 2453 C C . PRO A 1 322 ? 15.758 -9.469 -11.031 1 88.25 322 PRO A C 1
ATOM 2455 O O . PRO A 1 322 ? 15.969 -10.68 -10.93 1 88.25 322 PRO A O 1
ATOM 2458 N N . CYS A 1 323 ? 14.852 -8.742 -10.305 1 85.75 323 CYS A N 1
ATOM 2459 C CA . CYS A 1 323 ? 13.992 -9.461 -9.375 1 85.75 323 CYS A CA 1
ATOM 2460 C C . CYS A 1 323 ? 12.523 -9.25 -9.711 1 85.75 323 CYS A C 1
ATOM 2462 O O . CYS A 1 323 ? 12.148 -8.203 -10.242 1 85.75 323 CYS A O 1
ATOM 2464 N N . SER A 1 324 ? 11.797 -10.297 -9.516 1 87.56 324 SER A N 1
ATOM 2465 C CA . SER A 1 324 ? 10.344 -10.156 -9.508 1 87.56 324 SER A CA 1
ATOM 2466 C C . SER A 1 324 ? 9.844 -9.641 -8.164 1 87.56 324 SER A C 1
ATOM 2468 O O . SER A 1 324 ? 10.383 -8.672 -7.625 1 87.56 324 SER A O 1
ATOM 2470 N N . PHE A 1 325 ? 8.75 -10.203 -7.613 1 84.75 325 PHE A N 1
ATOM 2471 C CA . PHE A 1 325 ? 8.242 -9.766 -6.32 1 84.75 325 PHE A CA 1
ATOM 2472 C C . PHE A 1 325 ? 8.891 -10.547 -5.188 1 84.75 325 PHE A C 1
ATOM 2474 O O . PHE A 1 325 ? 9.469 -11.617 -5.418 1 84.75 325 PHE A O 1
ATOM 2481 N N . ALA A 1 326 ? 8.992 -9.938 -3.971 1 79.5 326 ALA A N 1
ATOM 2482 C CA . ALA A 1 326 ? 9.578 -10.477 -2.746 1 79.5 326 ALA A CA 1
ATOM 2483 C C . ALA A 1 326 ? 11.094 -10.625 -2.877 1 79.5 326 ALA A C 1
ATOM 2485 O O . ALA A 1 326 ? 11.695 -11.484 -2.234 1 79.5 326 ALA A O 1
ATOM 2486 N N . GLY A 1 327 ? 11.664 -9.938 -3.92 1 81.69 327 GLY A N 1
ATOM 2487 C CA . GLY A 1 327 ? 13.109 -9.898 -4.066 1 81.69 327 GLY A CA 1
ATOM 2488 C C . GLY A 1 327 ? 13.68 -11.156 -4.695 1 81.69 327 GLY A C 1
ATOM 2489 O O . GLY A 1 327 ? 14.867 -11.445 -4.555 1 81.69 327 GLY A O 1
ATOM 2490 N N . VAL A 1 328 ? 12.891 -11.898 -5.348 1 87.25 328 VAL A N 1
ATOM 2491 C CA . VAL A 1 328 ? 13.32 -13.164 -5.934 1 87.25 328 VAL A CA 1
ATOM 2492 C C . VAL A 1 328 ? 13.812 -12.938 -7.359 1 87.25 328 VAL A C 1
ATOM 2494 O O . VAL A 1 328 ? 13.141 -12.273 -8.156 1 87.25 328 VAL A O 1
ATOM 2497 N N . TYR A 1 329 ? 14.93 -13.484 -7.613 1 90.12 329 TYR A N 1
ATOM 2498 C CA . TYR A 1 329 ? 15.508 -13.352 -8.945 1 90.12 329 TYR A CA 1
ATOM 2499 C C . TYR A 1 329 ? 14.594 -13.969 -10 1 90.12 329 TYR A C 1
ATOM 2501 O O . TYR A 1 329 ? 14.078 -15.07 -9.812 1 90.12 329 TYR A O 1
ATOM 2509 N N . GLN A 1 330 ? 14.406 -13.266 -11.016 1 92.81 330 GLN A N 1
ATOM 2510 C CA . GLN A 1 330 ? 13.688 -13.742 -12.195 1 92.81 330 GLN A CA 1
ATOM 2511 C C . GLN A 1 330 ? 14.109 -12.969 -13.445 1 92.81 330 GLN A C 1
ATOM 2513 O O . GLN A 1 330 ? 14.047 -11.734 -13.469 1 92.81 330 GLN A O 1
ATOM 2518 N N . PRO A 1 331 ? 14.539 -13.758 -14.469 1 93.06 331 PRO A N 1
ATOM 2519 C CA . PRO A 1 331 ? 14.742 -13.031 -15.734 1 93.06 331 PRO A CA 1
ATOM 2520 C C . PRO A 1 331 ? 13.508 -12.242 -16.156 1 93.06 331 PRO A C 1
ATOM 2522 O O . PRO A 1 331 ? 12.383 -12.719 -15.992 1 93.06 331 PRO A O 1
ATOM 2525 N N . SER A 1 332 ? 13.734 -11.086 -16.688 1 90.06 332 SER A N 1
ATOM 2526 C CA . SER A 1 332 ? 12.633 -10.211 -17.078 1 90.06 332 SER A CA 1
ATOM 2527 C C . SER A 1 332 ? 11.789 -10.836 -18.188 1 90.06 332 SER A C 1
ATOM 2529 O O . SER A 1 332 ? 12.289 -11.094 -19.281 1 90.06 332 SER A O 1
ATOM 2531 N N . LEU A 1 333 ? 10.539 -11 -17.938 1 91.25 333 LEU A N 1
ATOM 2532 C CA . LEU A 1 333 ? 9.648 -11.547 -18.953 1 91.25 333 LEU A CA 1
ATOM 2533 C C . LEU A 1 333 ? 9.523 -10.586 -20.141 1 91.25 333 LEU A C 1
ATOM 2535 O O . LEU A 1 333 ? 9.492 -11.016 -21.297 1 91.25 333 LEU A O 1
ATOM 2539 N N . SER A 1 334 ? 9.477 -9.367 -19.797 1 88.56 334 SER A N 1
ATOM 2540 C CA . SER A 1 334 ? 9.266 -8.359 -20.828 1 88.56 334 SER A CA 1
ATOM 2541 C C . SER A 1 334 ? 10.477 -8.242 -21.75 1 88.56 334 SER A C 1
ATOM 2543 O O . SER A 1 334 ? 10.352 -7.852 -22.906 1 88.56 334 SER A O 1
ATOM 2545 N N . GLN A 1 335 ? 11.609 -8.633 -21.234 1 87.69 335 GLN A N 1
ATOM 2546 C CA . GLN A 1 335 ? 12.828 -8.492 -22.031 1 87.69 335 GLN A CA 1
ATOM 2547 C C . GLN A 1 335 ? 13.242 -9.836 -22.641 1 87.69 335 GLN A C 1
ATOM 2549 O O . GLN A 1 335 ? 13.672 -9.891 -23.797 1 87.69 335 GLN A O 1
ATOM 2554 N N . THR A 1 336 ? 13.031 -10.898 -21.891 1 91.19 336 THR A N 1
ATOM 2555 C CA . THR A 1 336 ? 13.609 -12.172 -22.297 1 91.19 336 THR A CA 1
ATOM 2556 C C . THR A 1 336 ? 12.531 -13.125 -22.797 1 91.19 336 THR A C 1
ATOM 2558 O O . THR A 1 336 ? 12.82 -14.266 -23.156 1 91.19 336 THR A O 1
ATOM 2561 N N . PHE A 1 337 ? 11.273 -12.648 -22.859 1 92.56 337 PHE A N 1
ATOM 2562 C CA . PHE A 1 337 ? 10.156 -13.492 -23.25 1 92.56 337 PHE A CA 1
ATOM 2563 C C . PHE A 1 337 ? 9.062 -12.664 -23.922 1 92.56 337 PHE A C 1
ATOM 2565 O O . PHE A 1 337 ? 7.879 -12.82 -23.625 1 92.56 337 PHE A O 1
ATOM 2572 N N . LYS A 1 338 ? 9.266 -11.789 -24.703 1 84.88 338 LYS A N 1
ATOM 2573 C CA . LYS A 1 338 ? 8.414 -10.734 -25.25 1 84.88 338 LYS A CA 1
ATOM 2574 C C . LYS A 1 338 ? 7.301 -11.312 -26.109 1 84.88 338 LYS A C 1
ATOM 2576 O O . LYS A 1 338 ? 6.156 -10.859 -26.047 1 84.88 338 LYS A O 1
ATOM 2581 N N . ASN A 1 339 ? 7.5 -12.398 -26.953 1 84.62 339 ASN A N 1
ATOM 2582 C CA . ASN A 1 339 ? 6.5 -12.727 -27.969 1 84.62 339 ASN A CA 1
ATOM 2583 C C . ASN A 1 339 ? 6.016 -14.164 -27.844 1 84.62 339 ASN A C 1
ATOM 2585 O O . ASN A 1 339 ? 5.223 -14.633 -28.656 1 84.62 339 ASN A O 1
ATOM 2589 N N . ALA A 1 340 ? 6.371 -14.742 -26.891 1 90.56 340 ALA A N 1
ATOM 2590 C CA . ALA A 1 340 ? 5.941 -16.141 -26.75 1 90.56 340 ALA A CA 1
ATOM 2591 C C . ALA A 1 340 ? 4.688 -16.234 -25.891 1 90.56 340 ALA A C 1
ATOM 2593 O O . ALA A 1 340 ? 4.344 -15.297 -25.156 1 90.56 340 ALA A O 1
ATOM 2594 N N . GLU A 1 341 ? 4.039 -17.312 -25.984 1 95 341 GLU A N 1
ATOM 2595 C CA . GLU A 1 341 ? 2.744 -17.5 -25.344 1 95 341 GLU A CA 1
ATOM 2596 C C . GLU A 1 341 ? 2.908 -17.672 -23.828 1 95 341 GLU A C 1
ATOM 2598 O O . GLU A 1 341 ? 3.869 -18.297 -23.375 1 95 341 GLU A O 1
ATOM 2603 N N . ILE A 1 342 ? 1.997 -17.094 -23.125 1 97.12 342 ILE A N 1
ATOM 2604 C CA . ILE A 1 342 ? 1.904 -17.297 -21.688 1 97.12 342 ILE A CA 1
ATOM 2605 C C . ILE A 1 342 ? 0.587 -17.984 -21.344 1 97.12 342 ILE A C 1
ATOM 2607 O O . ILE A 1 342 ? -0.49 -17.484 -21.672 1 97.12 342 ILE A O 1
ATOM 2611 N N . VAL A 1 343 ? 0.664 -19.109 -20.75 1 97.06 343 VAL A N 1
ATOM 2612 C CA . VAL A 1 343 ? -0.515 -19.891 -20.375 1 97.06 343 VAL A CA 1
ATOM 2613 C C . VAL A 1 343 ? -0.702 -19.828 -18.859 1 97.06 343 VAL A C 1
ATOM 2615 O O . VAL A 1 343 ? 0.222 -20.125 -18.109 1 97.06 343 VAL A O 1
ATOM 2618 N N . ALA A 1 344 ? -1.876 -19.453 -18.453 1 96.88 344 ALA A N 1
ATOM 2619 C CA . ALA A 1 344 ? -2.209 -19.344 -17.031 1 96.88 344 ALA A CA 1
ATOM 2620 C C . ALA A 1 344 ? -3.205 -20.422 -16.609 1 96.88 344 ALA A C 1
ATOM 2622 O O . ALA A 1 344 ? -4.223 -20.625 -17.281 1 96.88 344 ALA A O 1
ATOM 2623 N N . LEU A 1 345 ? -2.924 -21.047 -15.516 1 94.69 345 LEU A N 1
ATOM 2624 C CA . LEU A 1 345 ? -3.688 -22.203 -15.086 1 94.69 345 LEU A CA 1
ATOM 2625 C C . LEU A 1 345 ? -4.32 -21.969 -13.719 1 94.69 345 LEU A C 1
ATOM 2627 O O . LEU A 1 345 ? -4.047 -20.969 -13.07 1 94.69 345 LEU A O 1
ATOM 2631 N N . SER A 1 346 ? -5.238 -22.938 -13.273 1 91.38 346 SER A N 1
ATOM 2632 C CA . SER A 1 346 ? -5.785 -23.062 -11.922 1 91.38 346 SER A CA 1
ATOM 2633 C C . SER A 1 346 ? -6.652 -21.844 -11.57 1 91.38 346 SER A C 1
ATOM 2635 O O . SER A 1 346 ? -7.586 -21.516 -12.305 1 91.38 346 SER A O 1
ATOM 2637 N N . TYR A 1 347 ? -6.344 -21.109 -10.555 1 93.94 347 TYR A N 1
ATOM 2638 C CA . TYR A 1 347 ? -7.262 -20.078 -10.07 1 93.94 347 TYR A CA 1
ATOM 2639 C C . TYR A 1 347 ? -7.402 -18.953 -11.094 1 93.94 347 TYR A C 1
ATOM 2641 O O . TYR A 1 347 ? -8.398 -18.219 -11.094 1 93.94 347 TYR A O 1
ATOM 2649 N N . PHE A 1 348 ? -6.391 -18.766 -11.984 1 97.25 348 PHE A N 1
ATOM 2650 C CA . PHE A 1 348 ? -6.598 -17.797 -13.062 1 97.25 348 PHE A CA 1
ATOM 2651 C C . PHE A 1 348 ? -7.848 -18.141 -13.859 1 97.25 348 PHE A C 1
ATOM 2653 O O . PHE A 1 348 ? -8.703 -17.297 -14.086 1 97.25 348 PHE A O 1
ATOM 2660 N N . TYR A 1 349 ? -7.91 -19.375 -14.234 1 95.44 349 TYR A N 1
ATOM 2661 C CA . TYR A 1 349 ? -9.07 -19.828 -14.992 1 95.44 349 TYR A CA 1
ATOM 2662 C C . TYR A 1 349 ? -10.336 -19.766 -14.141 1 95.44 349 TYR A C 1
ATOM 2664 O O . TYR A 1 349 ? -11.359 -19.234 -14.562 1 95.44 349 TYR A O 1
ATOM 2672 N N . ASP A 1 350 ? -10.281 -20.234 -12.977 1 94.06 350 ASP A N 1
ATOM 2673 C CA . ASP A 1 350 ? -11.445 -20.438 -12.117 1 94.06 350 ASP A CA 1
ATOM 2674 C C . ASP A 1 350 ? -12.125 -19.109 -11.789 1 94.06 350 ASP A C 1
ATOM 2676 O O . ASP A 1 350 ? -13.328 -19.062 -11.531 1 94.06 350 ASP A O 1
ATOM 2680 N N . ARG A 1 351 ? -11.336 -18.062 -11.75 1 96.81 351 ARG A N 1
ATOM 2681 C CA . ARG A 1 351 ? -11.898 -16.781 -11.336 1 96.81 351 ARG A CA 1
ATOM 2682 C C . ARG A 1 351 ? -12.203 -15.898 -12.547 1 96.81 351 ARG A C 1
ATOM 2684 O O . ARG A 1 351 ? -13.141 -15.094 -12.516 1 96.81 351 ARG A O 1
ATOM 2691 N N . ILE A 1 352 ? -11.469 -16.047 -13.602 1 97.81 352 ILE A N 1
ATOM 2692 C CA . ILE A 1 352 ? -11.594 -15.133 -14.734 1 97.81 352 ILE A CA 1
ATOM 2693 C C . ILE A 1 352 ? -12.617 -15.68 -15.727 1 97.81 352 ILE A C 1
ATOM 2695 O O . ILE A 1 352 ? -13.539 -14.961 -16.141 1 97.81 352 ILE A O 1
ATOM 2699 N N . ALA A 1 353 ? -12.578 -16.906 -16.047 1 96.06 353 ALA A N 1
ATOM 2700 C CA . ALA A 1 353 ? -13.383 -17.516 -17.109 1 96.06 353 ALA A CA 1
ATOM 2701 C C . ALA A 1 353 ? -14.867 -17.391 -16.797 1 96.06 353 ALA A C 1
ATOM 2703 O O . ALA A 1 353 ? -15.664 -17.062 -17.688 1 96.06 353 ALA A O 1
ATOM 2704 N N . PRO A 1 354 ? -15.297 -17.609 -15.578 1 96.38 354 PRO A N 1
ATOM 2705 C CA . PRO A 1 354 ? -16.734 -17.531 -15.297 1 96.38 354 PRO A CA 1
ATOM 2706 C C . PRO A 1 354 ? -17.312 -16.141 -15.523 1 96.38 354 PRO A C 1
ATOM 2708 O O . PRO A 1 354 ? -18.531 -15.992 -15.656 1 96.38 354 PRO A O 1
ATOM 2711 N N . LEU A 1 355 ? -16.484 -15.188 -15.523 1 96.69 355 LEU A N 1
ATOM 2712 C CA . LEU A 1 355 ? -16.969 -13.82 -15.664 1 96.69 355 LEU A CA 1
ATOM 2713 C C . LEU A 1 355 ? -16.984 -13.398 -17.125 1 96.69 355 LEU A C 1
ATOM 2715 O O . LEU A 1 355 ? -17.359 -12.266 -17.453 1 96.69 355 LEU A O 1
ATOM 2719 N N . GLY A 1 356 ? -16.484 -14.242 -17.984 1 93.81 356 GLY A N 1
ATOM 2720 C CA . GLY A 1 356 ? -16.734 -14.078 -19.422 1 93.81 356 GLY A CA 1
ATOM 2721 C C . GLY A 1 356 ? -15.547 -13.461 -20.156 1 93.81 356 GLY A C 1
ATOM 2722 O O . GLY A 1 356 ? -15.664 -13.102 -21.328 1 93.81 356 GLY A O 1
ATOM 2723 N N . LEU A 1 357 ? -14.484 -13.289 -19.453 1 93.44 357 LEU A N 1
ATOM 2724 C CA . LEU A 1 357 ? -13.312 -12.828 -20.172 1 93.44 357 LEU A CA 1
ATOM 2725 C C . LEU A 1 357 ? -12.711 -13.953 -21.016 1 93.44 357 LEU A C 1
ATOM 2727 O O . LEU A 1 357 ? -12.469 -15.047 -20.5 1 93.44 357 LEU A O 1
ATOM 2731 N N . GLY A 1 358 ? -12.602 -13.836 -22.281 1 84.19 358 GLY A N 1
ATOM 2732 C CA . GLY A 1 358 ? -12.172 -14.836 -23.25 1 84.19 358 GLY A CA 1
ATOM 2733 C C . GLY A 1 358 ? -10.953 -15.625 -22.797 1 84.19 358 GLY A C 1
ATOM 2734 O O . GLY A 1 358 ? -10.281 -15.234 -21.844 1 84.19 358 GLY A O 1
ATOM 2735 N N . PRO A 1 359 ? -10.758 -16.672 -23.641 1 92 359 PRO A N 1
ATOM 2736 C CA . PRO A 1 359 ? -9.633 -17.531 -23.25 1 92 359 PRO A CA 1
ATOM 2737 C C . PRO A 1 359 ? -8.281 -16.828 -23.375 1 92 359 PRO A C 1
ATOM 2739 O O . PRO A 1 359 ? -7.324 -17.219 -22.703 1 92 359 PRO A O 1
ATOM 2742 N N . THR A 1 360 ? -8.281 -15.898 -24.328 1 96.69 360 THR A N 1
ATOM 2743 C CA . THR A 1 360 ? -7.082 -15.07 -24.422 1 96.69 360 THR A CA 1
ATOM 2744 C C . THR A 1 360 ? -7.426 -13.602 -24.219 1 96.69 360 THR A C 1
ATOM 2746 O O . THR A 1 360 ? -8.367 -13.086 -24.812 1 96.69 360 THR A O 1
ATOM 2749 N N . PHE A 1 361 ? -6.742 -12.93 -23.344 1 97.44 361 PHE A N 1
ATOM 2750 C CA . PHE A 1 361 ? -7.027 -11.539 -23 1 97.44 361 PHE A CA 1
ATOM 2751 C C . PHE A 1 361 ? -5.742 -10.773 -22.719 1 97.44 361 PHE A C 1
ATOM 2753 O O . PHE A 1 361 ? -4.691 -11.383 -22.484 1 97.44 361 PHE A O 1
ATOM 2760 N N . SER A 1 362 ? -5.809 -9.508 -22.812 1 97.88 362 SER A N 1
ATOM 2761 C CA . SER A 1 362 ? -4.672 -8.672 -22.453 1 97.88 362 SER A CA 1
ATOM 2762 C C . SER A 1 362 ? -4.688 -8.344 -20.953 1 97.88 362 SER A C 1
ATOM 2764 O O . SER A 1 362 ? -5.738 -8.391 -20.312 1 97.88 362 SER A O 1
ATOM 2766 N N . VAL A 1 363 ? -3.553 -7.992 -20.422 1 98 363 VAL A N 1
ATOM 2767 C CA . VAL A 1 363 ? -3.447 -7.562 -19.031 1 98 363 VAL A CA 1
ATOM 2768 C C . VAL A 1 363 ? -4.383 -6.383 -18.781 1 98 363 VAL A C 1
ATOM 2770 O O . VAL A 1 363 ? -5.02 -6.297 -17.734 1 98 363 VAL A O 1
ATOM 2773 N N . LYS A 1 364 ? -4.578 -5.512 -19.75 1 98.25 364 LYS A N 1
ATOM 2774 C CA . LYS A 1 364 ? -5.461 -4.352 -19.656 1 98.25 364 LYS A CA 1
ATOM 2775 C C . LYS A 1 364 ? -6.918 -4.781 -19.547 1 98.25 364 LYS A C 1
ATOM 2777 O O . LYS A 1 364 ? -7.684 -4.199 -18.766 1 98.25 364 LYS A O 1
ATOM 2782 N N . GLU A 1 365 ? -7.262 -5.711 -20.297 1 97.88 365 GLU A N 1
ATOM 2783 C CA . GLU A 1 365 ? -8.641 -6.203 -20.266 1 97.88 365 GLU A CA 1
ATOM 2784 C C . GLU A 1 365 ? -8.969 -6.812 -18.906 1 97.88 365 GLU A C 1
ATOM 2786 O O . GLU A 1 365 ? -10.102 -6.711 -18.422 1 97.88 365 GLU A O 1
ATOM 2791 N N . LEU A 1 366 ? -7.996 -7.461 -18.328 1 98.38 366 LEU A N 1
ATOM 2792 C CA . LEU A 1 366 ? -8.195 -7.984 -16.984 1 98.38 366 LEU A CA 1
ATOM 2793 C C . LEU A 1 366 ? -8.406 -6.852 -15.984 1 98.38 366 LEU A C 1
ATOM 2795 O O . LEU A 1 366 ? -9.234 -6.969 -15.078 1 98.38 366 LEU A O 1
ATOM 2799 N N . GLU A 1 367 ? -7.684 -5.797 -16.141 1 98.38 367 GLU A N 1
ATOM 2800 C CA . GLU A 1 367 ? -7.887 -4.617 -15.297 1 98.38 367 GLU A CA 1
ATOM 2801 C C . GLU A 1 367 ? -9.32 -4.105 -15.406 1 98.38 367 GLU A C 1
ATOM 2803 O O . GLU A 1 367 ? -9.953 -3.803 -14.391 1 98.38 367 GLU A O 1
ATOM 2808 N N . GLN A 1 368 ? -9.773 -3.992 -16.594 1 97.44 368 GLN A N 1
ATOM 2809 C CA . GLN A 1 368 ? -11.125 -3.486 -16.828 1 97.44 368 GLN A CA 1
ATOM 2810 C C . GLN A 1 368 ? -12.164 -4.387 -16.172 1 97.44 368 GLN A C 1
ATOM 2812 O O . GLN A 1 368 ? -13.156 -3.902 -15.617 1 97.44 368 GLN A O 1
ATOM 2817 N N . LEU A 1 369 ? -11.945 -5.656 -16.328 1 97.5 369 LEU A N 1
ATOM 2818 C CA . LEU A 1 369 ? -12.844 -6.602 -15.664 1 97.5 369 LEU A CA 1
ATOM 2819 C C . LEU A 1 369 ? -12.828 -6.406 -14.156 1 97.5 369 LEU A C 1
ATOM 2821 O O . LEU A 1 369 ? -13.883 -6.406 -13.516 1 97.5 369 LEU A O 1
ATOM 2825 N N . ALA A 1 370 ? -11.609 -6.273 -13.578 1 97.56 370 ALA A N 1
ATOM 2826 C CA . ALA A 1 370 ? -11.469 -6.082 -12.141 1 97.56 370 ALA A CA 1
ATOM 2827 C C . ALA A 1 370 ? -12.156 -4.801 -11.688 1 97.56 370 ALA A C 1
ATOM 2829 O O . ALA A 1 370 ? -12.836 -4.785 -10.648 1 97.56 370 ALA A O 1
ATOM 2830 N N . VAL A 1 371 ? -12.023 -3.723 -12.453 1 96.75 371 VAL A N 1
ATOM 2831 C CA . VAL A 1 371 ? -12.656 -2.443 -12.141 1 96.75 371 VAL A CA 1
ATOM 2832 C C . VAL A 1 371 ? -14.172 -2.619 -12.055 1 96.75 371 VAL A C 1
ATOM 2834 O O . VAL A 1 371 ? -14.805 -2.125 -11.117 1 96.75 371 VAL A O 1
ATOM 2837 N N . ARG A 1 372 ? -14.719 -3.312 -12.992 1 95.88 372 ARG A N 1
ATOM 2838 C CA . ARG A 1 372 ? -16.172 -3.527 -13 1 95.88 372 ARG A CA 1
ATOM 2839 C C . ARG A 1 372 ? -16.594 -4.414 -11.828 1 95.88 372 ARG A C 1
ATOM 2841 O O . ARG A 1 372 ? -17.578 -4.125 -11.156 1 95.88 372 ARG A O 1
ATOM 2848 N N . ALA A 1 373 ? -15.859 -5.484 -11.617 1 95.5 373 ALA A N 1
ATOM 2849 C CA . ALA A 1 373 ? -16.203 -6.426 -10.555 1 95.5 373 ALA A CA 1
ATOM 2850 C C . ALA A 1 373 ? -16.125 -5.758 -9.18 1 95.5 373 ALA A C 1
ATOM 2852 O O . ALA A 1 373 ? -16.844 -6.137 -8.258 1 95.5 373 ALA A O 1
ATOM 2853 N N . CYS A 1 374 ? -15.305 -4.746 -9.047 1 95.19 374 CYS A N 1
ATOM 2854 C CA . CYS A 1 374 ? -15.078 -4.082 -7.77 1 95.19 374 CYS A CA 1
ATOM 2855 C C . CYS A 1 374 ? -16.062 -2.943 -7.566 1 95.19 374 CYS A C 1
ATOM 2857 O O . CYS A 1 374 ? -16.078 -2.311 -6.508 1 95.19 374 CYS A O 1
ATOM 2859 N N . SER A 1 375 ? -16.844 -2.65 -8.57 1 93.38 375 SER A N 1
ATOM 2860 C CA . SER A 1 375 ? -17.844 -1.605 -8.43 1 93.38 375 SER A CA 1
ATOM 2861 C C . SER A 1 375 ? -18.969 -2.041 -7.496 1 93.38 375 SER A C 1
ATOM 2863 O O . SER A 1 375 ? -18.984 -3.174 -7.012 1 93.38 375 SER A O 1
ATOM 2865 N N . LEU A 1 376 ? -19.922 -1.123 -7.223 1 90.56 376 LEU A N 1
ATOM 2866 C CA . LEU A 1 376 ? -21.062 -1.451 -6.375 1 90.56 376 LEU A CA 1
ATOM 2867 C C . LEU A 1 376 ? -21.922 -2.541 -7.012 1 90.56 376 LEU A C 1
ATOM 2869 O O . LEU A 1 376 ? -22.172 -2.512 -8.219 1 90.56 376 LEU A O 1
ATOM 2873 N N . PRO A 1 377 ? -22.328 -3.449 -6.152 1 90.69 377 PRO A N 1
ATOM 2874 C CA . PRO A 1 377 ? -23.141 -4.539 -6.695 1 90.69 377 PRO A CA 1
ATOM 2875 C C . PRO A 1 377 ? -24.359 -4.035 -7.473 1 90.69 377 PRO A C 1
ATOM 2877 O O . PRO A 1 377 ? -24.734 -4.629 -8.484 1 90.69 377 PRO A O 1
ATOM 2880 N N . SER A 1 378 ? -24.922 -2.969 -7.035 1 90.69 378 SER A N 1
ATOM 2881 C CA . SER A 1 378 ? -26.094 -2.402 -7.695 1 90.69 378 SER A CA 1
ATOM 2882 C C . SER A 1 378 ? -25.75 -1.933 -9.102 1 90.69 378 SER A C 1
ATOM 2884 O O . SER A 1 378 ? -26.656 -1.748 -9.93 1 90.69 378 SER A O 1
ATOM 2886 N N . GLN A 1 379 ? -24.5 -1.79 -9.383 1 92.44 379 GLN A N 1
ATOM 2887 C CA . GLN A 1 379 ? -24.062 -1.261 -10.672 1 92.44 379 GLN A CA 1
ATOM 2888 C C . GLN A 1 379 ? -23.719 -2.389 -11.641 1 92.44 379 GLN A C 1
ATOM 2890 O O . GLN A 1 379 ? -23.578 -2.154 -12.844 1 92.44 379 GLN A O 1
ATOM 2895 N N . TRP A 1 380 ? -23.609 -3.611 -11.219 1 92.38 380 TRP A N 1
ATOM 2896 C CA . TRP A 1 380 ? -23.109 -4.711 -12.039 1 92.38 380 TRP A CA 1
ATOM 2897 C C . TRP A 1 380 ? -24.016 -4.949 -13.242 1 92.38 380 TRP A C 1
ATOM 2899 O O . TRP A 1 380 ? -23.531 -5.195 -14.352 1 92.38 380 TRP A O 1
ATOM 2909 N N . SER A 1 381 ? -25.266 -4.746 -12.992 1 92 381 SER A N 1
ATOM 2910 C CA . SER A 1 381 ? -26.219 -5.023 -14.055 1 92 381 SER A CA 1
ATOM 2911 C C . SER A 1 381 ? -26.312 -3.861 -15.039 1 92 381 SER A C 1
ATOM 2913 O O . SER A 1 381 ? -26.875 -3.998 -16.125 1 92 381 SER A O 1
ATOM 2915 N N . SER A 1 382 ? -25.703 -2.773 -14.664 1 91.44 382 SER A N 1
ATOM 2916 C CA . SER A 1 382 ? -25.844 -1.565 -15.469 1 91.44 382 SER A CA 1
ATOM 2917 C C . SER A 1 382 ? -24.75 -1.469 -16.531 1 91.44 382 SER A C 1
ATOM 2919 O O . SER A 1 382 ? -24.844 -0.67 -17.453 1 91.44 382 SER A O 1
ATOM 2921 N N . PHE A 1 383 ? -23.766 -2.293 -16.312 1 90.44 383 PHE A N 1
ATOM 2922 C CA . PHE A 1 383 ? -22.703 -2.252 -17.312 1 90.44 383 PHE A CA 1
ATOM 2923 C C . PHE A 1 383 ? -23.203 -2.768 -18.656 1 90.44 383 PHE A C 1
ATOM 2925 O O . PHE A 1 383 ? -23.844 -3.816 -18.719 1 90.44 383 PHE A O 1
ATOM 2932 N N . LYS A 1 384 ? -22.938 -1.942 -19.781 1 85.81 384 LYS A N 1
ATOM 2933 C CA . LYS A 1 384 ? -23.484 -2.299 -21.078 1 85.81 384 LYS A CA 1
ATOM 2934 C C . LYS A 1 384 ? -22.391 -2.809 -22.016 1 85.81 384 LYS A C 1
ATOM 2936 O O . LYS A 1 384 ? -22.641 -3.656 -22.875 1 85.81 384 LYS A O 1
ATOM 2941 N N . SER A 1 385 ? -21.078 -2.359 -21.922 1 84.25 385 SER A N 1
ATOM 2942 C CA . SER A 1 385 ? -19.969 -2.75 -22.781 1 84.25 385 SER A CA 1
ATOM 2943 C C . SER A 1 385 ? -18.672 -2.82 -21.984 1 84.25 385 SER A C 1
ATOM 2945 O O . SER A 1 385 ? -18.031 -1.794 -21.75 1 84.25 385 SER A O 1
ATOM 2947 N N . PRO A 1 386 ? -18.297 -4.098 -21.797 1 83.62 386 PRO A N 1
ATOM 2948 C CA . PRO A 1 386 ? -19.016 -5.371 -21.891 1 83.62 386 PRO A CA 1
ATOM 2949 C C . PRO A 1 386 ? -19.984 -5.578 -20.734 1 83.62 386 PRO A C 1
ATOM 2951 O O . PRO A 1 386 ? -19.719 -5.16 -19.609 1 83.62 386 PRO A O 1
ATOM 2954 N N . ALA A 1 387 ? -21.047 -6.227 -21.031 1 89.25 387 ALA A N 1
ATOM 2955 C CA . ALA A 1 387 ? -22.047 -6.555 -20.016 1 89.25 387 ALA A CA 1
ATOM 2956 C C . ALA A 1 387 ? -21.688 -7.863 -19.312 1 89.25 387 ALA A C 1
ATOM 2958 O O . ALA A 1 387 ? -21.047 -8.734 -19.891 1 89.25 387 ALA A O 1
ATOM 2959 N N . PHE A 1 388 ? -22.125 -7.953 -18.062 1 94.19 388 PHE A N 1
ATOM 2960 C CA . PHE A 1 388 ? -22.062 -9.242 -17.391 1 94.19 388 PHE A CA 1
ATOM 2961 C C . PHE A 1 388 ? -23.25 -10.117 -17.797 1 94.19 388 PHE A C 1
ATOM 2963 O O . PHE A 1 388 ? -24.391 -9.664 -17.797 1 94.19 388 PHE A O 1
ATOM 2970 N N . SER A 1 389 ? -22.953 -11.344 -18.172 1 94.75 389 SER A N 1
ATOM 2971 C CA . SER A 1 389 ? -24.031 -12.305 -18.406 1 94.75 389 SER A CA 1
ATOM 2972 C C . SER A 1 389 ? -24.766 -12.633 -17.109 1 94.75 389 SER A C 1
ATOM 2974 O O . SER A 1 389 ? -24.25 -12.367 -16.016 1 94.75 389 SER A O 1
ATOM 2976 N N . PRO A 1 390 ? -25.922 -13.164 -17.203 1 95 390 PRO A N 1
ATOM 2977 C CA . PRO A 1 390 ? -26.625 -13.586 -15.992 1 95 390 PRO A CA 1
ATOM 2978 C C . PRO A 1 390 ? -25.812 -14.562 -15.148 1 95 390 PRO A C 1
ATOM 2980 O O . PRO A 1 390 ? -25.844 -14.492 -13.914 1 95 390 PRO A O 1
ATOM 2983 N N . GLU A 1 391 ? -25.125 -15.43 -15.812 1 95.19 391 GLU A N 1
ATOM 2984 C CA . GLU A 1 391 ? -24.281 -16.391 -15.094 1 95.19 391 GLU A CA 1
ATOM 2985 C C . GLU A 1 391 ? -23.141 -15.68 -14.367 1 95.19 391 GLU A C 1
ATOM 2987 O O . GLU A 1 391 ? -22.812 -16.031 -13.227 1 95.19 391 GLU A O 1
ATOM 2992 N N . ALA A 1 392 ? -22.578 -14.766 -15.031 1 95.94 392 ALA A N 1
ATOM 2993 C CA . ALA A 1 392 ? -21.5 -13.977 -14.438 1 95.94 392 ALA A CA 1
ATOM 2994 C C . ALA A 1 392 ? -22 -13.188 -13.234 1 95.94 392 ALA A C 1
ATOM 2996 O O . ALA A 1 392 ? -21.312 -13.102 -12.211 1 95.94 392 ALA A O 1
ATOM 2997 N N . LEU A 1 393 ? -23.188 -12.602 -13.352 1 95.5 393 LEU A N 1
ATOM 2998 C CA . LEU A 1 393 ? -23.781 -11.844 -12.258 1 95.5 393 LEU A CA 1
ATOM 2999 C C . LEU A 1 393 ? -24.031 -12.742 -11.055 1 95.5 393 LEU A C 1
ATOM 3001 O O . LEU A 1 393 ? -23.75 -12.359 -9.914 1 95.5 393 LEU A O 1
ATOM 3005 N N . SER A 1 394 ? -24.531 -13.898 -11.383 1 95.5 394 SER A N 1
ATOM 3006 C CA . SER A 1 394 ? -24.766 -14.859 -10.32 1 95.5 394 SER A CA 1
ATOM 3007 C C . SER A 1 394 ? -23.469 -15.258 -9.625 1 95.5 394 SER A C 1
ATOM 3009 O O . SER A 1 394 ? -23.438 -15.391 -8.398 1 95.5 394 SER A O 1
ATOM 3011 N N . GLU A 1 395 ? -22.484 -15.43 -10.414 1 95.56 395 GLU A N 1
ATOM 3012 C CA . GLU A 1 395 ? -21.156 -15.773 -9.883 1 95.56 395 GLU A CA 1
ATOM 3013 C C . GLU A 1 395 ? -20.625 -14.664 -8.977 1 95.56 395 GLU A C 1
ATOM 3015 O O . GLU A 1 395 ? -20.125 -14.938 -7.887 1 95.56 395 GLU A O 1
ATOM 3020 N N . LEU A 1 396 ? -20.734 -13.453 -9.391 1 94 396 LEU A N 1
ATOM 3021 C CA . LEU A 1 396 ? -20.266 -12.297 -8.633 1 94 396 LEU A CA 1
ATOM 3022 C C . LEU A 1 396 ? -21 -12.188 -7.301 1 94 396 LEU A C 1
ATOM 3024 O O . LEU A 1 396 ? -20.406 -11.867 -6.273 1 94 396 LEU A O 1
ATOM 3028 N N . GLN A 1 397 ? -22.25 -12.484 -7.336 1 92.12 397 GLN A N 1
ATOM 3029 C CA . GLN A 1 397 ? -23.094 -12.359 -6.145 1 92.12 397 GLN A CA 1
ATOM 3030 C C . GLN A 1 397 ? -22.75 -13.445 -5.125 1 92.12 397 GLN A C 1
ATOM 3032 O O . GLN A 1 397 ? -22.844 -13.211 -3.916 1 92.12 397 GLN A O 1
ATOM 3037 N N . LYS A 1 398 ? -22.375 -14.523 -5.641 1 92.75 398 LYS A N 1
ATOM 3038 C CA . LYS A 1 398 ? -22.125 -15.68 -4.785 1 92.75 398 LYS A CA 1
ATOM 3039 C C . LYS A 1 398 ? -20.781 -15.57 -4.086 1 92.75 398 LYS A C 1
ATOM 3041 O O . LYS A 1 398 ? -20.578 -16.141 -3.012 1 92.75 398 LYS A O 1
ATOM 3046 N N . ARG A 1 399 ? -19.906 -14.875 -4.676 1 93.56 399 ARG A N 1
ATOM 3047 C CA . ARG A 1 399 ? -18.531 -14.844 -4.164 1 93.56 399 ARG A CA 1
ATOM 3048 C C . ARG A 1 399 ? -18.062 -13.414 -3.918 1 93.56 399 ARG A C 1
ATOM 3050 O O . ARG A 1 399 ? -17.625 -12.734 -4.844 1 93.56 399 ARG A O 1
ATOM 3057 N N . SER A 1 400 ? -17.922 -13.062 -2.672 1 93.81 400 SER A N 1
ATOM 3058 C CA . SER A 1 400 ? -17.594 -11.688 -2.297 1 93.81 400 SER A CA 1
ATOM 3059 C C . SER A 1 400 ? -16.109 -11.398 -2.518 1 93.81 400 SER A C 1
ATOM 3061 O O . SER A 1 400 ? -15.695 -10.234 -2.486 1 93.81 400 SER A O 1
ATOM 3063 N N . ASP A 1 401 ? -15.336 -12.391 -2.898 1 96 401 ASP A N 1
ATOM 3064 C CA . ASP A 1 401 ? -13.883 -12.242 -2.975 1 96 401 ASP A CA 1
ATOM 3065 C C . ASP A 1 401 ? -13.453 -11.75 -4.355 1 96 401 ASP A C 1
ATOM 3067 O O . ASP A 1 401 ? -12.273 -11.469 -4.578 1 96 401 ASP A O 1
ATOM 3071 N N . TYR A 1 402 ? -14.297 -11.57 -5.281 1 96.69 402 TYR A N 1
ATOM 3072 C CA . TYR A 1 402 ? -13.922 -11.359 -6.676 1 96.69 402 TYR A CA 1
ATOM 3073 C C . TYR A 1 402 ? -13.117 -10.078 -6.836 1 96.69 402 TYR A C 1
ATOM 3075 O O . TYR A 1 402 ? -12.117 -10.055 -7.566 1 96.69 402 TYR A O 1
ATOM 3083 N N . CYS A 1 403 ? -13.555 -9.016 -6.164 1 97.06 403 CYS A N 1
ATOM 3084 C CA . CYS A 1 403 ? -12.781 -7.785 -6.281 1 97.06 403 CYS A CA 1
ATOM 3085 C C . CYS A 1 403 ? -11.336 -8.008 -5.855 1 97.06 403 CYS A C 1
ATOM 3087 O O . CYS A 1 403 ? -10.406 -7.656 -6.59 1 97.06 403 CYS A O 1
ATOM 3089 N N . LEU A 1 404 ? -11.156 -8.625 -4.734 1 98.19 404 LEU A N 1
ATOM 3090 C CA . LEU A 1 404 ? -9.82 -8.914 -4.223 1 98.19 404 LEU A CA 1
ATOM 3091 C C . LEU A 1 404 ? -9.07 -9.859 -5.148 1 98.19 404 LEU A C 1
ATOM 3093 O O . LEU A 1 404 ? -7.922 -9.602 -5.508 1 98.19 404 LEU A O 1
ATOM 3097 N N . ASP A 1 405 ? -9.719 -10.922 -5.602 1 98.19 405 ASP A N 1
ATOM 3098 C CA . ASP A 1 405 ? -9.094 -11.953 -6.426 1 98.19 405 ASP A CA 1
ATOM 3099 C C . ASP A 1 405 ? -8.602 -11.367 -7.75 1 98.19 405 ASP A C 1
ATOM 3101 O O . ASP A 1 405 ? -7.445 -11.57 -8.133 1 98.19 405 ASP A O 1
ATOM 3105 N N . LEU A 1 406 ? -9.492 -10.656 -8.398 1 98.5 406 LEU A N 1
ATOM 3106 C CA . LEU A 1 406 ? -9.156 -10.125 -9.719 1 98.5 406 LEU A CA 1
ATOM 3107 C C . LEU A 1 406 ? -8.094 -9.031 -9.609 1 98.5 406 LEU A C 1
ATOM 3109 O O . LEU A 1 406 ? -7.215 -8.93 -10.469 1 98.5 406 LEU A O 1
ATOM 3113 N N . THR A 1 407 ? -8.211 -8.219 -8.57 1 98.5 407 THR A N 1
ATOM 3114 C CA . THR A 1 407 ? -7.199 -7.184 -8.352 1 98.5 407 THR A CA 1
ATOM 3115 C C . THR A 1 407 ? -5.828 -7.809 -8.109 1 98.5 407 THR A C 1
ATOM 3117 O O . THR A 1 407 ? -4.824 -7.348 -8.656 1 98.5 407 THR A O 1
ATOM 3120 N N . TYR A 1 408 ? -5.84 -8.852 -7.363 1 98.38 408 TYR A N 1
ATOM 3121 C CA . TYR A 1 408 ? -4.59 -9.555 -7.105 1 98.38 408 TYR A CA 1
ATOM 3122 C C . TYR A 1 408 ? -4.008 -10.125 -8.391 1 98.38 408 TYR A C 1
ATOM 3124 O O . TYR A 1 408 ? -2.822 -9.953 -8.68 1 98.38 408 TYR A O 1
ATOM 3132 N N . MET A 1 409 ? -4.762 -10.828 -9.109 1 98.69 409 MET A N 1
ATOM 3133 C CA . MET A 1 409 ? -4.297 -11.445 -10.352 1 98.69 409 MET A CA 1
ATOM 3134 C C . MET A 1 409 ? -3.732 -10.391 -11.305 1 98.69 409 MET A C 1
ATOM 3136 O O . MET A 1 409 ? -2.67 -10.594 -11.891 1 98.69 409 MET A O 1
ATOM 3140 N N . HIS A 1 410 ? -4.434 -9.305 -11.445 1 98.69 410 HIS A N 1
ATOM 3141 C CA . HIS A 1 410 ? -3.941 -8.219 -12.289 1 98.69 410 HIS A CA 1
ATOM 3142 C C . HIS A 1 410 ? -2.604 -7.691 -11.789 1 98.69 410 HIS A C 1
ATOM 3144 O O . HIS A 1 410 ? -1.671 -7.5 -12.57 1 98.69 410 HIS A O 1
ATOM 3150 N N . THR A 1 411 ? -2.551 -7.43 -10.477 1 98 411 THR A N 1
ATOM 3151 C CA . THR A 1 411 ? -1.341 -6.867 -9.891 1 98 411 THR A CA 1
ATOM 3152 C C . THR A 1 411 ? -0.176 -7.844 -10.008 1 98 411 THR A C 1
ATOM 3154 O O . THR A 1 411 ? 0.961 -7.438 -10.25 1 98 411 THR A O 1
ATOM 3157 N N . LEU A 1 412 ? -0.434 -9.109 -9.82 1 97.69 412 LEU A N 1
ATOM 3158 C CA . LEU A 1 412 ? 0.575 -10.148 -9.992 1 97.69 412 LEU A CA 1
ATOM 3159 C C . LEU A 1 412 ? 1.16 -10.117 -11.398 1 97.69 412 LEU A C 1
ATOM 3161 O O . LEU A 1 412 ? 2.381 -10.148 -11.57 1 97.69 412 LEU A O 1
ATOM 3165 N N . LEU A 1 413 ? 0.312 -9.984 -12.391 1 97.56 413 LEU A N 1
ATOM 3166 C CA . LEU A 1 413 ? 0.749 -9.984 -13.781 1 97.56 413 LEU A CA 1
ATOM 3167 C C . LEU A 1 413 ? 1.479 -8.688 -14.117 1 97.56 413 LEU A C 1
ATOM 3169 O O . LEU A 1 413 ? 2.553 -8.711 -14.719 1 97.56 413 LEU A O 1
ATOM 3173 N N . ARG A 1 414 ? 0.895 -7.59 -13.688 1 96.19 414 ARG A N 1
ATOM 3174 C CA . ARG A 1 414 ? 1.38 -6.277 -14.102 1 96.19 414 ARG A CA 1
ATOM 3175 C C . ARG A 1 414 ? 2.613 -5.871 -13.305 1 96.19 414 ARG A C 1
ATOM 3177 O O . ARG A 1 414 ? 3.645 -5.52 -13.875 1 96.19 414 ARG A O 1
ATOM 3184 N N . LEU A 1 415 ? 2.486 -5.891 -12.008 1 94.19 415 LEU A N 1
ATOM 3185 C CA . LEU A 1 415 ? 3.564 -5.43 -11.133 1 94.19 415 LEU A CA 1
ATOM 3186 C C . LEU A 1 415 ? 4.512 -6.574 -10.789 1 94.19 415 LEU A C 1
ATOM 3188 O O . LEU A 1 415 ? 5.73 -6.406 -10.82 1 94.19 415 LEU A O 1
ATOM 3192 N N . GLY A 1 416 ? 4.02 -7.719 -10.438 1 94.19 416 GLY A N 1
ATOM 3193 C CA . GLY A 1 416 ? 4.832 -8.859 -10.055 1 94.19 416 GLY A CA 1
ATOM 3194 C C . GLY A 1 416 ? 5.703 -9.383 -11.188 1 94.19 416 GLY A C 1
ATOM 3195 O O . GLY A 1 416 ? 6.93 -9.297 -11.117 1 94.19 416 GLY A O 1
ATOM 3196 N N . TYR A 1 417 ? 5.023 -9.773 -12.266 1 94.69 417 TYR A N 1
ATOM 3197 C CA . TYR A 1 417 ? 5.73 -10.367 -13.391 1 94.69 417 TYR A CA 1
ATOM 3198 C C . TYR A 1 417 ? 6.145 -9.305 -14.398 1 94.69 417 TYR A C 1
ATOM 3200 O O . TYR A 1 417 ? 6.82 -9.609 -15.391 1 94.69 417 TYR A O 1
ATOM 3208 N N . GLU A 1 418 ? 5.688 -8.078 -14.219 1 93.06 418 GLU A N 1
ATOM 3209 C CA . GLU A 1 418 ? 6.09 -6.918 -15.008 1 93.06 418 GLU A CA 1
ATOM 3210 C C . GLU A 1 418 ? 5.648 -7.062 -16.469 1 93.06 418 GLU A C 1
ATOM 3212 O O . GLU A 1 418 ? 6.426 -6.797 -17.391 1 93.06 418 GLU A O 1
ATOM 3217 N N . LEU A 1 419 ? 4.477 -7.527 -16.625 1 95.88 419 LEU A N 1
ATOM 3218 C CA . LEU A 1 419 ? 3.912 -7.617 -17.969 1 95.88 419 LEU A CA 1
ATOM 3219 C C . LEU A 1 419 ? 3.25 -6.305 -18.375 1 95.88 419 LEU A C 1
ATOM 3221 O O . LEU A 1 419 ? 2.613 -5.648 -17.547 1 95.88 419 LEU A O 1
ATOM 3225 N N . GLU A 1 420 ? 3.352 -5.973 -19.578 1 96 420 GLU A N 1
ATOM 3226 C CA . GLU A 1 420 ? 2.752 -4.75 -20.094 1 96 420 GLU A CA 1
ATOM 3227 C C . GLU A 1 420 ? 1.247 -4.91 -20.281 1 96 420 GLU A C 1
ATOM 3229 O O . GLU A 1 420 ? 0.746 -6.035 -20.391 1 96 420 GLU A O 1
ATOM 3234 N N . ASP A 1 421 ? 0.59 -3.869 -20.438 1 96.81 421 ASP A N 1
ATOM 3235 C CA . ASP A 1 421 ? -0.864 -3.836 -20.547 1 96.81 421 ASP A CA 1
ATOM 3236 C C . ASP A 1 421 ? -1.333 -4.621 -21.781 1 96.81 421 ASP A C 1
ATOM 3238 O O . ASP A 1 421 ? -2.385 -5.262 -21.75 1 96.81 421 ASP A O 1
ATOM 3242 N N . SER A 1 422 ? -0.542 -4.59 -22.828 1 96.5 422 SER A N 1
ATOM 3243 C CA . SER A 1 422 ? -0.965 -5.184 -24.094 1 96.5 422 SER A CA 1
ATOM 3244 C C . SER A 1 422 ? -0.632 -6.672 -24.156 1 96.5 422 SER A C 1
ATOM 3246 O O . SER A 1 422 ? -1.077 -7.379 -25.062 1 96.5 422 SER A O 1
ATOM 3248 N N . ARG A 1 423 ? 0.155 -7.102 -23.188 1 96.75 423 ARG A N 1
ATOM 3249 C CA . ARG A 1 423 ? 0.585 -8.492 -23.219 1 96.75 423 ARG A CA 1
ATOM 3250 C C . ARG A 1 423 ? -0.607 -9.438 -23.094 1 96.75 423 ARG A C 1
ATOM 3252 O O . ARG A 1 423 ? -1.502 -9.211 -22.281 1 96.75 423 ARG A O 1
ATOM 3259 N N . LYS A 1 424 ? -0.606 -10.508 -23.875 1 97.06 424 LYS A N 1
ATOM 3260 C CA . LYS A 1 424 ? -1.723 -11.445 -23.891 1 97.06 424 LYS A CA 1
ATOM 3261 C C . LYS A 1 424 ? -1.439 -12.656 -23.016 1 97.06 424 LYS A C 1
ATOM 3263 O O . LYS A 1 424 ? -0.307 -13.141 -22.953 1 97.06 424 LYS A O 1
ATOM 3268 N N . ILE A 1 425 ? -2.436 -13.117 -22.312 1 97.31 425 ILE A N 1
ATOM 3269 C CA . ILE A 1 425 ? -2.416 -14.305 -21.469 1 97.31 425 ILE A CA 1
ATOM 3270 C C . ILE A 1 425 ? -3.51 -15.273 -21.922 1 97.31 425 ILE A C 1
ATOM 3272 O O . ILE A 1 425 ? -4.641 -14.859 -22.188 1 97.31 425 ILE A O 1
ATOM 3276 N N . THR A 1 426 ? -3.191 -16.484 -22.031 1 96.81 426 THR A N 1
ATOM 3277 C CA . THR A 1 426 ? -4.164 -17.516 -22.406 1 96.81 426 THR A CA 1
ATOM 3278 C C . THR A 1 426 ? -4.543 -18.359 -21.188 1 96.81 426 THR A C 1
ATOM 3280 O O . THR A 1 426 ? -3.672 -18.922 -20.516 1 96.81 426 THR A O 1
ATOM 3283 N N . LEU A 1 427 ? -5.875 -18.391 -20.969 1 95.88 427 LEU A N 1
ATOM 3284 C CA . LEU A 1 427 ? -6.395 -19.234 -19.906 1 95.88 427 LEU A CA 1
ATOM 3285 C C . LEU A 1 427 ? -6.613 -20.672 -20.391 1 95.88 427 LEU A C 1
ATOM 3287 O O . LEU A 1 427 ? -7.082 -20.875 -21.516 1 95.88 427 LEU A O 1
ATOM 3291 N N . ALA A 1 428 ? -6.227 -21.578 -19.5 1 92.25 428 ALA A N 1
ATOM 3292 C CA . ALA A 1 428 ? -6.5 -22.969 -19.906 1 92.25 428 ALA A CA 1
ATOM 3293 C C . ALA A 1 428 ? -6.805 -23.828 -18.688 1 92.25 428 ALA A C 1
ATOM 3295 O O . ALA A 1 428 ? -6.148 -23.719 -17.641 1 92.25 428 ALA A O 1
ATOM 3296 N N . LYS A 1 429 ? -7.777 -24.547 -18.781 1 88.19 429 LYS A N 1
ATOM 3297 C CA . LYS A 1 429 ? -8.078 -25.609 -17.828 1 88.19 429 LYS A CA 1
ATOM 3298 C C . LYS A 1 429 ? -7.789 -26.984 -18.422 1 88.19 429 LYS A C 1
ATOM 3300 O O . LYS A 1 429 ? -7.281 -27.875 -17.734 1 88.19 429 LYS A O 1
ATOM 3305 N N . LYS A 1 430 ? -8.094 -27.125 -19.688 1 89 430 LYS A N 1
ATOM 3306 C CA . LYS A 1 430 ? -7.785 -28.266 -20.531 1 89 430 LYS A CA 1
ATOM 3307 C C . LYS A 1 430 ? -7.258 -27.828 -21.891 1 89 430 LYS A C 1
ATOM 3309 O O . LYS A 1 430 ? -7.484 -26.688 -22.312 1 89 430 LYS A O 1
ATOM 3314 N N . LEU A 1 431 ? -6.504 -28.531 -22.406 1 86.5 431 LEU A N 1
ATOM 3315 C CA . LEU A 1 431 ? -6.168 -28.391 -23.812 1 86.5 431 LEU A CA 1
ATOM 3316 C C . LEU A 1 431 ? -6.633 -29.609 -24.609 1 86.5 431 LEU A C 1
ATOM 3318 O O . LEU A 1 431 ? -6.184 -30.734 -24.359 1 86.5 431 LEU A O 1
ATOM 3322 N N . GLY A 1 432 ? -7.566 -29.297 -25.406 1 82.12 432 GLY A N 1
ATOM 3323 C CA . GLY A 1 432 ? -8.297 -30.438 -25.953 1 82.12 432 GLY A CA 1
ATOM 3324 C C . GLY A 1 432 ? -9.133 -31.156 -24.906 1 82.12 432 GLY A C 1
ATOM 3325 O O . GLY A 1 432 ? -9.938 -30.531 -24.203 1 82.12 432 GLY A O 1
ATOM 3326 N N . ASN A 1 433 ? -8.977 -32.375 -24.719 1 87.44 433 ASN A N 1
ATOM 3327 C CA . ASN A 1 433 ? -9.695 -33.156 -23.734 1 87.44 433 ASN A CA 1
ATOM 3328 C C . ASN A 1 433 ? -8.781 -33.625 -22.594 1 87.44 433 ASN A C 1
ATOM 3330 O O . ASN A 1 433 ? -9.164 -34.469 -21.781 1 87.44 433 ASN A O 1
ATOM 3334 N N . PHE A 1 434 ? -7.684 -32.938 -22.625 1 90.75 434 PHE A N 1
ATOM 3335 C CA . PHE A 1 434 ? -6.691 -33.406 -21.672 1 90.75 434 PHE A CA 1
ATOM 3336 C C . PHE A 1 434 ? -6.527 -32.406 -20.531 1 90.75 434 PHE A C 1
ATOM 3338 O O . PHE A 1 434 ? -6.508 -31.203 -20.75 1 90.75 434 PHE A O 1
ATOM 3345 N N . GLU A 1 435 ? -6.449 -32.938 -19.391 1 88.44 435 GLU A N 1
ATOM 3346 C CA . GLU A 1 435 ? -6.273 -32.125 -18.203 1 88.44 435 GLU A CA 1
ATOM 3347 C C . GLU A 1 435 ? -4.914 -31.422 -18.203 1 88.44 435 GLU A C 1
ATOM 3349 O O . GLU A 1 435 ? -3.912 -32 -18.609 1 88.44 435 GLU A O 1
ATOM 3354 N N . LEU A 1 436 ? -5.035 -30.188 -17.766 1 88.75 436 LEU A N 1
ATOM 3355 C CA . LEU A 1 436 ? -3.773 -29.469 -17.625 1 88.75 436 LEU A CA 1
ATOM 3356 C C . LEU A 1 436 ? -3.211 -29.641 -16.219 1 88.75 436 LEU A C 1
ATOM 3358 O O . LEU A 1 436 ? -3.963 -29.859 -15.258 1 88.75 436 LEU A O 1
ATOM 3362 N N . GLY A 1 437 ? -1.938 -29.781 -16.047 1 87.44 437 GLY A N 1
ATOM 3363 C CA . GLY A 1 437 ? -1.208 -30.031 -14.82 1 87.44 437 GLY A CA 1
ATOM 3364 C C . GLY A 1 437 ? 0.126 -30.719 -15.047 1 87.44 437 GLY A C 1
ATOM 3365 O O . GLY A 1 437 ? 0.612 -30.781 -16.172 1 87.44 437 GLY A O 1
ATOM 3366 N N . TRP A 1 438 ? 0.556 -31.156 -13.945 1 91.81 438 TRP A N 1
ATOM 3367 C CA . TRP A 1 438 ? 1.914 -31.688 -14.039 1 91.81 438 TRP A CA 1
ATOM 3368 C C . TRP A 1 438 ? 1.903 -33.156 -14.445 1 91.81 438 TRP A C 1
ATOM 3370 O O . TRP A 1 438 ? 2.93 -33.688 -14.859 1 91.81 438 TRP A O 1
ATOM 3380 N N . ALA A 1 439 ? 0.784 -33.875 -14.383 1 92.94 439 ALA A N 1
ATOM 3381 C CA . ALA A 1 439 ? 0.734 -35.312 -14.477 1 92.94 439 ALA A CA 1
ATOM 3382 C C . ALA A 1 439 ? 1.186 -35.781 -15.852 1 92.94 439 ALA A C 1
ATOM 3384 O O . ALA A 1 439 ? 2.014 -36.688 -15.961 1 92.94 439 ALA A O 1
ATOM 3385 N N . LEU A 1 440 ? 0.65 -35.25 -16.859 1 94.38 440 LEU A N 1
ATOM 3386 C CA . LEU A 1 440 ? 1.019 -35.656 -18.203 1 94.38 440 LEU A CA 1
ATOM 3387 C C . LEU A 1 440 ? 2.504 -35.406 -18.453 1 94.38 440 LEU A C 1
ATOM 3389 O O . LEU A 1 440 ? 3.184 -36.281 -19.031 1 94.38 440 LEU A O 1
ATOM 3393 N N . GLY A 1 441 ? 2.963 -34.312 -18.031 1 94 441 GLY A N 1
ATOM 3394 C CA . GLY A 1 441 ? 4.379 -34.031 -18.203 1 94 441 GLY A CA 1
ATOM 3395 C C . GLY A 1 441 ? 5.277 -35 -17.484 1 94 441 GLY A C 1
ATOM 3396 O O . GLY A 1 441 ? 6.289 -35.438 -18.031 1 94 441 GLY A O 1
ATOM 3397 N N . ALA A 1 442 ? 4.895 -35.312 -16.328 1 93.06 442 ALA A N 1
ATOM 3398 C CA . ALA A 1 442 ? 5.641 -36.312 -15.578 1 93.06 442 ALA A CA 1
ATOM 3399 C C . ALA A 1 442 ? 5.633 -37.656 -16.297 1 93.06 442 ALA A C 1
ATOM 3401 O O . ALA A 1 442 ? 6.652 -38.344 -16.328 1 93.06 442 ALA A O 1
ATOM 3402 N N . GLN A 1 443 ? 4.508 -37.969 -16.828 1 93.38 443 GLN A N 1
ATOM 3403 C CA . GLN A 1 443 ? 4.379 -39.25 -17.531 1 93.38 443 GLN A CA 1
ATOM 3404 C C . GLN A 1 443 ? 5.266 -39.281 -18.766 1 93.38 443 GLN A C 1
ATOM 3406 O O . GLN A 1 443 ? 5.883 -40.312 -19.062 1 93.38 443 GLN A O 1
ATOM 3411 N N . LEU A 1 444 ? 5.27 -38.25 -19.422 1 91.88 444 LEU A N 1
ATOM 3412 C CA . LEU A 1 444 ? 6.105 -38.156 -20.609 1 91.88 444 LEU A CA 1
ATOM 3413 C C . LEU A 1 444 ? 7.578 -38.344 -20.266 1 91.88 444 LEU A C 1
ATOM 3415 O O . LEU A 1 444 ? 8.336 -38.969 -21 1 91.88 444 LEU A O 1
ATOM 3419 N N . ALA A 1 445 ? 7.922 -37.781 -19.172 1 88 445 ALA A N 1
ATOM 3420 C CA . ALA A 1 445 ? 9.297 -37.969 -18.703 1 88 445 ALA A CA 1
ATOM 3421 C C . ALA A 1 445 ? 9.602 -39.438 -18.406 1 88 445 ALA A C 1
ATOM 3423 O O . ALA A 1 445 ? 10.711 -39.906 -18.656 1 88 445 ALA A O 1
ATOM 3424 N N . VAL A 1 446 ? 8.672 -40.094 -17.875 1 87.38 446 VAL A N 1
ATOM 3425 C CA . VAL A 1 446 ? 8.82 -41.5 -17.578 1 87.38 446 VAL A CA 1
ATOM 3426 C C . VAL A 1 446 ? 9.008 -42.312 -18.859 1 87.38 446 VAL A C 1
ATOM 3428 O O . VAL A 1 446 ? 9.852 -43.188 -18.938 1 87.38 446 VAL A O 1
ATOM 3431 N N . LEU A 1 447 ? 8.242 -41.969 -19.844 1 87.94 447 LEU A N 1
ATOM 3432 C CA . LEU A 1 447 ? 8.281 -42.719 -21.109 1 87.94 447 LEU A CA 1
ATOM 3433 C C . LEU A 1 447 ? 9.633 -42.531 -21.797 1 87.94 447 LEU A C 1
ATOM 3435 O O . LEU A 1 447 ? 10.062 -43.406 -22.547 1 87.94 447 LEU A O 1
ATOM 3439 N N . GLN A 1 448 ? 10.234 -41.469 -21.484 1 83.31 448 GLN A N 1
ATOM 3440 C CA . GLN A 1 448 ? 11.539 -41.219 -22.078 1 83.31 448 GLN A CA 1
ATOM 3441 C C . GLN A 1 448 ? 12.578 -42.219 -21.578 1 83.31 448 GLN A C 1
ATOM 3443 O O . GLN A 1 448 ? 13.602 -42.438 -22.219 1 83.31 448 GLN A O 1
ATOM 3448 N N . GLN A 1 449 ? 12.266 -42.75 -20.484 1 80.5 449 GLN A N 1
ATOM 3449 C CA . GLN A 1 449 ? 13.227 -43.656 -19.875 1 80.5 449 GLN A CA 1
ATOM 3450 C C . GLN A 1 449 ? 13.203 -45.031 -20.578 1 80.5 449 GLN A C 1
ATOM 3452 O O . GLN A 1 449 ? 14.141 -45.812 -20.453 1 80.5 449 GLN A O 1
ATOM 3457 N N . GLY A 1 450 ? 12.156 -45.312 -21.312 1 81.75 450 GLY A N 1
ATOM 3458 C CA . GLY A 1 450 ? 12.094 -46.562 -22.047 1 81.75 450 GLY A CA 1
ATOM 3459 C C . GLY A 1 450 ? 10.922 -47.438 -21.656 1 81.75 450 GLY A C 1
ATOM 3460 O O . GLY A 1 450 ? 10.117 -47.062 -20.797 1 81.75 450 GLY A O 1
ATOM 3461 N N . VAL A 1 451 ? 10.914 -48.531 -22.344 1 82.12 451 VAL A N 1
ATOM 3462 C CA . VAL A 1 451 ? 9.836 -49.469 -22.078 1 82.12 451 VAL A CA 1
ATOM 3463 C C . VAL A 1 451 ? 10.117 -50.25 -20.797 1 82.12 451 VAL A C 1
ATOM 3465 O O . VAL A 1 451 ? 11.234 -50.75 -20.578 1 82.12 451 VAL A O 1
ATOM 3468 N N . LEU A 1 452 ? 9.141 -50.219 -19.891 1 87.69 452 LEU A N 1
ATOM 3469 C CA . LEU A 1 452 ? 9.242 -50.938 -18.609 1 87.69 452 LEU A CA 1
ATOM 3470 C C . LEU A 1 452 ? 8.164 -52 -18.5 1 87.69 452 LEU A C 1
ATOM 3472 O O . LEU A 1 452 ? 6.977 -51.719 -18.625 1 87.69 452 LEU A O 1
ATOM 3476 N N . CYS A 1 453 ? 8.695 -53.281 -18.25 1 88.94 453 CYS A N 1
ATOM 3477 C CA . CYS A 1 453 ? 7.758 -54.375 -18.078 1 88.94 453 CYS A CA 1
ATOM 3478 C C . CYS A 1 453 ? 8.117 -55.219 -16.859 1 88.94 453 CYS A C 1
ATOM 3480 O O . CYS A 1 453 ? 9.273 -55.25 -16.438 1 88.94 453 CYS A O 1
ATOM 3482 N N . LYS A 1 454 ? 7.027 -55.594 -16.281 1 87.56 454 LYS A N 1
ATOM 3483 C CA . LYS A 1 454 ? 7.168 -56.531 -15.164 1 87.56 454 LYS A CA 1
ATOM 3484 C C . LYS A 1 454 ? 7.191 -58 -15.656 1 87.56 454 LYS A C 1
ATOM 3486 O O . LYS A 1 454 ? 6.402 -58.375 -16.531 1 87.56 454 LYS A O 1
ATOM 3491 N N . MET B 1 1 ? -9.492 60.219 10.477 1 71.69 1 MET B N 1
ATOM 3492 C CA . MET B 1 1 ? -10.656 60.156 11.352 1 71.69 1 MET B CA 1
ATOM 3493 C C . MET B 1 1 ? -10.445 59.156 12.484 1 71.69 1 MET B C 1
ATOM 3495 O O . MET B 1 1 ? -9.781 58.125 12.289 1 71.69 1 MET B O 1
ATOM 3499 N N . PRO B 1 2 ? -10.867 59.531 13.625 1 81.19 2 PRO B N 1
ATOM 3500 C CA . PRO B 1 2 ? -10.719 58.594 14.742 1 81.19 2 PRO B CA 1
ATOM 3501 C C . PRO B 1 2 ? -11.453 57.281 14.508 1 81.19 2 PRO B C 1
ATOM 3503 O O . PRO B 1 2 ? -12.516 57.25 13.883 1 81.19 2 PRO B O 1
ATOM 3506 N N . VAL B 1 3 ? -10.734 56.219 14.93 1 82.56 3 VAL B N 1
ATOM 3507 C CA . VAL B 1 3 ? -11.32 54.906 14.844 1 82.56 3 VAL B CA 1
ATOM 3508 C C . VAL B 1 3 ? -11.867 54.5 16.219 1 82.56 3 VAL B C 1
ATOM 3510 O O . VAL B 1 3 ? -11.273 54.812 17.25 1 82.56 3 VAL B O 1
ATOM 3513 N N . TYR B 1 4 ? -13.039 53.844 16.156 1 80.56 4 TYR B N 1
ATOM 3514 C CA . TYR B 1 4 ? -13.688 53.469 17.406 1 80.56 4 TYR B CA 1
ATOM 3515 C C . TYR B 1 4 ? -13.883 51.938 17.469 1 80.56 4 TYR B C 1
ATOM 3517 O O . TYR B 1 4 ? -14.016 51.281 16.438 1 80.56 4 TYR B O 1
ATOM 3525 N N . ASP B 1 5 ? -13.844 51.406 18.656 1 76.75 5 ASP B N 1
ATOM 3526 C CA . ASP B 1 5 ? -14.102 49.969 18.828 1 76.75 5 ASP B CA 1
ATOM 3527 C C . ASP B 1 5 ? -15.602 49.688 18.891 1 76.75 5 ASP B C 1
ATOM 3529 O O . ASP B 1 5 ? -16.422 50.594 18.7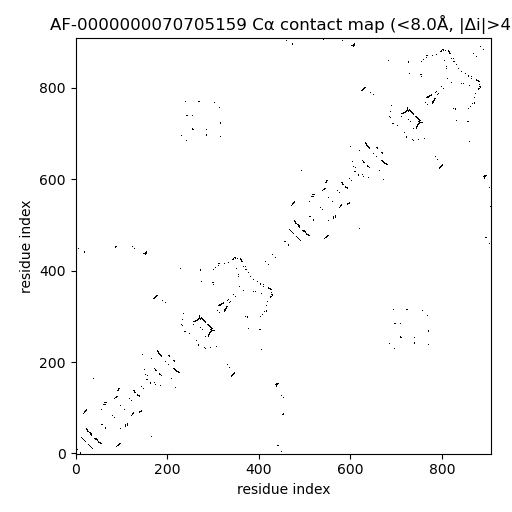03 1 76.75 5 ASP B O 1
ATOM 3533 N N . ALA B 1 6 ? -15.969 48.406 19.047 1 71.75 6 ALA B N 1
ATOM 3534 C CA . ALA B 1 6 ? -17.359 47.969 19 1 71.75 6 ALA B CA 1
ATOM 3535 C C . ALA B 1 6 ? -18.172 48.594 20.141 1 71.75 6 ALA B C 1
ATOM 3537 O O . ALA B 1 6 ? -19.391 48.688 20.062 1 71.75 6 ALA B O 1
ATOM 3538 N N . GLN B 1 7 ? -17.469 49 21.203 1 74.19 7 GLN B N 1
ATOM 3539 C CA . GLN B 1 7 ? -18.125 49.562 22.375 1 74.19 7 GLN B CA 1
ATOM 3540 C C . GLN B 1 7 ? -18.188 51.094 22.281 1 74.19 7 GLN B C 1
ATOM 3542 O O . GLN B 1 7 ? -18.719 51.75 23.172 1 74.19 7 GLN B O 1
ATOM 3547 N N . GLY B 1 8 ? -17.641 51.656 21.234 1 77.69 8 GLY B N 1
ATOM 3548 C CA . GLY B 1 8 ? -17.688 53.094 21.016 1 77.69 8 GLY B CA 1
ATOM 3549 C C . GLY B 1 8 ? -16.484 53.812 21.578 1 77.69 8 GLY B C 1
ATOM 3550 O O . GLY B 1 8 ? -16.438 55.031 21.578 1 77.69 8 GLY B O 1
ATOM 3551 N N . ASN B 1 9 ? -15.539 53.062 22.078 1 82 9 ASN B N 1
ATOM 3552 C CA . ASN B 1 9 ? -14.32 53.688 22.594 1 82 9 ASN B CA 1
ATOM 3553 C C . ASN B 1 9 ? -13.328 54 21.484 1 82 9 ASN B C 1
ATOM 3555 O O . ASN B 1 9 ? -13.18 53.219 20.547 1 82 9 ASN B O 1
ATOM 3559 N N . ARG B 1 10 ? -12.789 55.188 21.625 1 84.12 10 ARG B N 1
ATOM 3560 C CA . ARG B 1 10 ? -11.797 55.594 20.625 1 84.12 10 ARG B CA 1
ATOM 3561 C C . ARG B 1 10 ? -10.555 54.719 20.703 1 84.12 10 ARG B C 1
ATOM 3563 O O . ARG B 1 10 ? -10 54.5 21.797 1 84.12 10 ARG B O 1
ATOM 3570 N N . ARG B 1 11 ? -10.172 54.25 19.609 1 86.44 11 ARG B N 1
ATOM 3571 C CA . ARG B 1 11 ? -8.961 53.438 19.547 1 86.44 11 ARG B CA 1
ATOM 3572 C C . ARG B 1 11 ? -7.715 54.344 19.531 1 86.44 11 ARG B C 1
ATOM 3574 O O . ARG B 1 11 ? -7.695 55.375 18.891 1 86.44 11 ARG B O 1
ATOM 3581 N N . PRO B 1 12 ? -6.797 53.844 20.312 1 86.69 12 PRO B N 1
ATOM 3582 C CA . PRO B 1 12 ? -5.543 54.594 20.188 1 86.69 12 PRO B CA 1
ATOM 3583 C C . PRO B 1 12 ? -4.895 54.438 18.812 1 86.69 12 PRO B C 1
ATOM 3585 O O . PRO B 1 12 ? -5.066 53.375 18.172 1 86.69 12 PRO B O 1
ATOM 3588 N N . LEU B 1 13 ? -4.18 55.438 18.406 1 88.12 13 LEU B N 1
ATOM 3589 C CA . LEU B 1 13 ? -3.512 55.375 17.109 1 88.12 13 LEU B CA 1
ATOM 3590 C C . LEU B 1 13 ? -2.496 54.25 17.078 1 88.12 13 LEU B C 1
ATOM 3592 O O . LEU B 1 13 ? -2.326 53.594 16.047 1 88.12 13 LEU B O 1
ATOM 3596 N N . VAL B 1 14 ? -1.796 54.062 18.234 1 92.56 14 VAL B N 1
ATOM 3597 C CA . VAL B 1 14 ? -0.819 53 18.375 1 92.56 14 VAL B CA 1
ATOM 3598 C C . VAL B 1 14 ? -1.252 52.031 19.469 1 92.56 14 VAL B C 1
ATOM 3600 O O . VAL B 1 14 ? -1.574 52.438 20.578 1 92.56 14 VAL B O 1
ATOM 3603 N N . GLN B 1 15 ? -1.292 50.75 19.078 1 93.44 15 GLN B N 1
ATOM 3604 C CA . GLN B 1 15 ? -1.705 49.719 20.031 1 93.44 15 GLN B CA 1
ATOM 3605 C C . GLN B 1 15 ? -0.709 48.562 20.062 1 93.44 15 GLN B C 1
ATOM 3607 O O . GLN B 1 15 ? -0.359 48.031 19.016 1 93.44 15 GLN B O 1
ATOM 3612 N N . TYR B 1 16 ? -0.206 48.312 21.25 1 96.31 16 TYR B N 1
ATOM 3613 C CA . TYR B 1 16 ? 0.637 47.125 21.438 1 96.31 16 TYR B CA 1
ATOM 3614 C C . TYR B 1 16 ? -0.176 45.938 21.969 1 96.31 16 TYR B C 1
ATOM 3616 O O . TYR B 1 16 ? -1.224 46.156 22.594 1 96.31 16 TYR B O 1
ATOM 3624 N N . ALA B 1 17 ? 0.271 44.812 21.703 1 97.06 17 ALA B N 1
ATOM 3625 C CA . ALA B 1 17 ? -0.346 43.594 22.234 1 97.06 17 ALA B CA 1
ATOM 3626 C C . ALA B 1 17 ? 0.682 42.469 22.375 1 97.06 17 ALA B C 1
ATOM 3628 O O . ALA B 1 17 ? 1.671 42.438 21.641 1 97.06 17 ALA B O 1
ATOM 3629 N N . ILE B 1 18 ? 0.454 41.531 23.312 1 98 18 ILE B N 1
ATOM 3630 C CA . ILE B 1 18 ? 1.392 40.469 23.594 1 98 18 ILE B CA 1
ATOM 3631 C C . ILE B 1 18 ? 0.679 39.125 23.484 1 98 18 ILE B C 1
ATOM 3633 O O . ILE B 1 18 ? -0.38 38.906 24.078 1 98 18 ILE B O 1
ATOM 3637 N N . MET B 1 19 ? 1.243 38.219 22.688 1 97.38 19 MET B N 1
ATOM 3638 C CA . MET B 1 19 ? 0.787 36.844 22.609 1 97.38 19 MET B CA 1
ATOM 3639 C C . MET B 1 19 ? 1.905 35.875 23 1 97.38 19 MET B C 1
ATOM 3641 O O . MET B 1 19 ? 3.004 35.938 22.438 1 97.38 19 MET B O 1
ATOM 3645 N N . MET B 1 20 ? 1.665 35.031 23.969 1 96.31 20 MET B N 1
ATOM 3646 C CA . MET B 1 20 ? 2.621 34 24.375 1 96.31 20 MET B CA 1
ATOM 3647 C C . MET B 1 20 ? 2.152 32.625 23.922 1 96.31 20 MET B C 1
ATOM 3649 O O . MET B 1 20 ? 0.999 32.25 24.156 1 96.31 20 MET B O 1
ATOM 3653 N N . ASP B 1 21 ? 2.992 31.953 23.266 1 92.19 21 ASP B N 1
ATOM 3654 C CA . ASP B 1 21 ? 2.803 30.578 22.828 1 92.19 21 ASP B CA 1
ATOM 3655 C C . ASP B 1 21 ? 3.605 29.609 23.688 1 92.19 21 ASP B C 1
ATOM 3657 O O . ASP B 1 21 ? 4.828 29.516 23.562 1 92.19 21 ASP B O 1
ATOM 3661 N N . ALA B 1 22 ? 2.934 28.891 24.531 1 90.12 22 ALA B N 1
ATOM 3662 C CA . ALA B 1 22 ? 3.629 27.984 25.438 1 90.12 22 ALA B CA 1
ATOM 3663 C C . ALA B 1 22 ? 3.484 26.547 24.984 1 90.12 22 ALA B C 1
ATOM 3665 O O . ALA B 1 22 ? 2.387 25.984 25.016 1 90.12 22 ALA B O 1
ATOM 3666 N N . GLY B 1 23 ? 4.574 25.938 24.578 1 77.25 23 GLY B N 1
ATOM 3667 C CA . GLY B 1 23 ? 4.57 24.562 24.094 1 77.25 23 GLY B CA 1
ATOM 3668 C C . GLY B 1 23 ? 5.363 23.609 24.969 1 77.25 23 GLY B C 1
ATOM 3669 O O . GLY B 1 23 ? 5.812 24 26.062 1 77.25 23 GLY B O 1
ATOM 3670 N N . SER B 1 24 ? 5.48 22.359 24.453 1 73.38 24 SER B N 1
ATOM 3671 C CA . SER B 1 24 ? 6.199 21.312 25.188 1 73.38 24 SER B CA 1
ATOM 3672 C C . SER B 1 24 ? 7.707 21.516 25.078 1 73.38 24 SER B C 1
ATOM 3674 O O . SER B 1 24 ? 8.445 21.25 26.031 1 73.38 24 SER B O 1
ATOM 3676 N N . THR B 1 25 ? 8.117 22.031 23.938 1 73.62 25 THR B N 1
ATOM 3677 C CA . THR B 1 25 ? 9.547 22.141 23.688 1 73.62 25 THR B CA 1
ATOM 3678 C C . THR B 1 25 ? 10.07 23.5 24.141 1 73.62 25 THR B C 1
ATOM 3680 O O . THR B 1 25 ? 11.258 23.656 24.438 1 73.62 25 THR B O 1
ATOM 3683 N N . GLY B 1 26 ? 9.172 24.484 24.047 1 86.62 26 GLY B N 1
ATOM 3684 C CA . GLY B 1 26 ? 9.547 25.844 24.391 1 86.62 26 GLY B CA 1
ATOM 3685 C C . GLY B 1 26 ? 8.367 26.797 24.469 1 86.62 26 GLY B C 1
ATOM 3686 O O . GLY B 1 26 ? 7.227 26.391 24.219 1 86.62 26 GLY B O 1
ATOM 3687 N N . SER B 1 27 ? 8.672 27.938 24.953 1 92.62 27 SER B N 1
ATOM 3688 C CA . SER B 1 27 ? 7.699 29.031 24.984 1 92.62 27 SER B CA 1
ATOM 3689 C C . SER B 1 27 ? 8.164 30.219 24.156 1 92.62 27 SER B C 1
ATOM 3691 O O . SER B 1 27 ? 9.367 30.484 24.062 1 92.62 27 SER B O 1
ATOM 3693 N N . ARG B 1 28 ? 7.211 30.812 23.5 1 94.62 28 ARG B N 1
ATOM 3694 C CA . ARG B 1 28 ? 7.496 31.953 22.609 1 94.62 28 ARG B CA 1
ATOM 3695 C C . ARG B 1 28 ? 6.66 33.156 23 1 94.62 28 ARG B C 1
ATOM 3697 O O . ARG B 1 28 ? 5.602 33.031 23.609 1 94.62 28 ARG B O 1
ATOM 3704 N N . ILE B 1 29 ? 7.227 34.312 22.672 1 96.56 29 ILE B N 1
ATOM 3705 C CA . ILE B 1 29 ? 6.48 35.562 22.875 1 96.56 29 ILE B CA 1
ATOM 3706 C C . ILE B 1 29 ? 6.457 36.375 21.578 1 96.56 29 ILE B C 1
ATOM 3708 O O . ILE B 1 29 ? 7.441 36.406 20.828 1 96.56 29 ILE B O 1
ATOM 3712 N N . HIS B 1 30 ? 5.348 36.906 21.297 1 97.56 30 HIS B N 1
ATOM 3713 C CA . HIS B 1 30 ? 5.16 37.875 20.234 1 97.56 30 HIS B CA 1
ATOM 3714 C C . HIS B 1 30 ? 4.695 39.219 20.797 1 97.56 30 HIS B C 1
ATOM 3716 O O . HIS B 1 30 ? 3.637 39.312 21.438 1 97.56 30 HIS B O 1
ATOM 3722 N N . VAL B 1 31 ? 5.488 40.219 20.594 1 98.12 31 VAL B N 1
ATOM 3723 C CA . VAL B 1 31 ? 5.07 41.562 20.875 1 98.12 31 VAL B CA 1
ATOM 3724 C C . VAL B 1 31 ? 4.723 42.281 19.578 1 98.12 31 VAL B C 1
ATOM 3726 O O . VAL B 1 31 ? 5.586 42.469 18.719 1 98.12 31 VAL B O 1
ATOM 3729 N N . TYR B 1 32 ? 3.486 42.625 19.531 1 97.62 32 TYR B N 1
ATOM 3730 C CA . TYR B 1 32 ? 3.02 43.25 18.312 1 97.62 32 TYR B CA 1
ATOM 3731 C C . TYR B 1 32 ? 2.76 44.75 18.516 1 97.62 32 TYR B C 1
ATOM 3733 O O . TYR B 1 32 ? 2.332 45.156 19.594 1 97.62 32 TYR B O 1
ATOM 3741 N N . LYS B 1 33 ? 3.037 45.5 17.453 1 97.19 33 LYS B N 1
ATOM 3742 C CA . LYS B 1 33 ? 2.637 46.906 17.359 1 97.19 33 LYS B CA 1
ATOM 3743 C C . LYS B 1 33 ? 1.703 47.125 16.172 1 97.19 33 LYS B C 1
ATOM 3745 O O . LYS B 1 33 ? 2.053 46.812 15.031 1 97.19 33 LYS B O 1
ATOM 3750 N N . PHE B 1 34 ? 0.528 47.625 16.484 1 94.69 34 PHE B N 1
ATOM 3751 C CA . PHE B 1 34 ? -0.458 47.938 15.461 1 94.69 34 PHE B CA 1
ATOM 3752 C C . PHE B 1 34 ? -0.71 49.438 15.375 1 94.69 34 PHE B C 1
ATOM 3754 O O . PHE B 1 34 ? -0.516 50.156 16.359 1 94.69 34 PHE B O 1
ATOM 3761 N N . ASN B 1 35 ? -1.101 49.875 14.195 1 92.19 35 ASN B N 1
ATOM 3762 C CA . ASN B 1 35 ? -1.666 51.219 14.094 1 92.19 35 ASN B CA 1
ATOM 3763 C C . ASN B 1 35 ? -3.105 51.156 13.586 1 92.19 35 ASN B C 1
ATOM 3765 O O . ASN B 1 35 ? -3.531 50.188 12.984 1 92.19 35 ASN B O 1
ATOM 3769 N N . TYR B 1 36 ? -3.895 52.188 13.93 1 88.44 36 TYR B N 1
ATOM 3770 C CA . TYR B 1 36 ? -5.277 52.312 13.484 1 88.44 36 TYR B CA 1
ATOM 3771 C C . TYR B 1 36 ? -5.43 53.531 12.562 1 88.44 36 TYR B C 1
ATOM 3773 O O . TYR B 1 36 ? -6.352 54.312 12.734 1 88.44 36 TYR B O 1
ATOM 3781 N N . CYS B 1 37 ? -4.516 53.656 11.648 1 83.75 37 CYS B N 1
ATOM 3782 C CA . CYS B 1 37 ? -4.672 54.656 10.617 1 83.75 37 CYS B CA 1
ATOM 3783 C C . CYS B 1 37 ? -5.84 54.344 9.695 1 83.75 37 CYS B C 1
ATOM 3785 O O . CYS B 1 37 ? -6.367 55.219 9.016 1 83.75 37 CYS B O 1
ATOM 3787 N N . LYS B 1 38 ? -6.184 53.094 9.758 1 82.94 38 LYS B N 1
ATOM 3788 C CA . LYS B 1 38 ? -7.359 52.594 9.055 1 82.94 38 LYS B CA 1
ATOM 3789 C C . LYS B 1 38 ? -8.352 51.938 10.031 1 82.94 38 LYS B C 1
ATOM 3791 O O . LYS B 1 38 ? -8.109 51.938 11.234 1 82.94 38 LYS B O 1
ATOM 3796 N N . ALA B 1 39 ? -9.508 51.531 9.469 1 77.25 39 ALA B N 1
ATOM 3797 C CA . ALA B 1 39 ? -10.562 50.969 10.297 1 77.25 39 ALA B CA 1
ATOM 3798 C C . ALA B 1 39 ? -10.102 49.656 10.93 1 77.25 39 ALA B C 1
ATOM 3800 O O . ALA B 1 39 ? -10.555 49.281 12.016 1 77.25 39 ALA B O 1
ATOM 3801 N N . SER B 1 40 ? -9.188 49.031 10.312 1 83.12 40 SER B N 1
ATOM 3802 C CA . SER B 1 40 ? -8.633 47.781 10.805 1 83.12 40 SER B CA 1
ATOM 3803 C C . SER B 1 40 ? -7.184 47.938 11.242 1 83.12 40 SER B C 1
ATOM 3805 O O . SER B 1 40 ? -6.453 48.75 10.68 1 83.12 40 SER B O 1
ATOM 3807 N N . PRO B 1 41 ? -6.848 47.156 12.281 1 88.94 41 PRO B N 1
ATOM 3808 C CA . PRO B 1 41 ? -5.457 47.281 12.719 1 88.94 41 PRO B CA 1
ATOM 3809 C C . PRO B 1 41 ? -4.453 46.906 11.633 1 88.94 41 PRO B C 1
ATOM 3811 O O . PRO B 1 41 ? -4.633 45.906 10.945 1 88.94 41 PRO B O 1
ATOM 3814 N N . GLU B 1 42 ? -3.488 47.719 11.492 1 90.75 42 GLU B N 1
ATOM 3815 C CA . GLU B 1 42 ? -2.373 47.438 10.594 1 90.75 42 GLU B CA 1
ATOM 3816 C C . GLU B 1 42 ? -1.116 47.062 11.375 1 90.75 42 GLU B C 1
ATOM 3818 O O . GLU B 1 42 ? -0.652 47.812 12.219 1 90.75 42 GLU B O 1
ATOM 3823 N N . LEU B 1 43 ? -0.589 45.938 11.109 1 93.44 43 LEU B N 1
ATOM 3824 C CA . LEU B 1 43 ? 0.588 45.438 11.82 1 93.44 43 LEU B CA 1
ATOM 3825 C C . LEU B 1 43 ? 1.837 46.219 11.398 1 93.44 43 LEU B C 1
ATOM 3827 O O . LEU B 1 43 ? 2.137 46.312 10.203 1 93.44 43 LEU B O 1
ATOM 3831 N N . GLU B 1 44 ? 2.584 46.719 12.359 1 94.06 44 GLU B N 1
ATOM 3832 C CA . GLU B 1 44 ? 3.758 47.531 12.078 1 94.06 44 GLU B CA 1
ATOM 3833 C C . GLU B 1 44 ? 5.039 46.844 12.5 1 94.06 44 GLU B C 1
ATOM 3835 O O . GLU B 1 44 ? 6.098 47.031 11.891 1 94.06 44 GLU B O 1
ATOM 3840 N N . PHE B 1 45 ? 4.883 46.125 13.555 1 94.94 45 PHE B N 1
ATOM 3841 C CA . PHE B 1 45 ? 6.082 45.594 14.18 1 94.94 45 PHE B CA 1
ATOM 3842 C C . PHE B 1 45 ? 5.77 44.281 14.922 1 94.94 45 PHE B C 1
ATOM 3844 O O . PHE B 1 45 ? 4.684 44.125 15.477 1 94.94 45 PHE B O 1
ATOM 3851 N N . GLU B 1 46 ? 6.703 43.406 14.875 1 96.12 46 GLU B N 1
ATOM 3852 C CA . GLU B 1 46 ? 6.656 42.156 15.664 1 96.12 46 GLU B CA 1
ATOM 3853 C C . GLU B 1 46 ? 8.023 41.844 16.266 1 96.12 46 GLU B C 1
ATOM 3855 O O . GLU B 1 46 ? 9.031 41.812 15.562 1 96.12 46 GLU B O 1
ATOM 3860 N N . HIS B 1 47 ? 8.086 41.719 17.531 1 96.62 47 HIS B N 1
ATOM 3861 C CA . HIS B 1 47 ? 9.234 41.125 18.203 1 96.62 47 HIS B CA 1
ATOM 3862 C C . HIS B 1 47 ? 8.945 39.656 18.578 1 96.62 47 HIS B C 1
ATOM 3864 O O . HIS B 1 47 ? 7.941 39.375 19.234 1 96.62 47 HIS B O 1
ATOM 3870 N N . PHE B 1 48 ? 9.773 38.844 18.109 1 94.75 48 PHE B N 1
ATOM 3871 C CA . PHE B 1 48 ? 9.664 37.438 18.391 1 94.75 48 PHE B CA 1
ATOM 3872 C C . PHE B 1 48 ? 10.844 36.938 19.234 1 94.75 48 PHE B C 1
ATOM 3874 O O . PHE B 1 48 ? 11.984 37.312 18.953 1 94.75 48 PHE B O 1
ATOM 3881 N N . ASP B 1 49 ? 10.609 36.188 20.234 1 95.06 49 ASP B N 1
ATOM 3882 C CA . ASP B 1 49 ? 11.633 35.562 21.078 1 95.06 49 ASP B CA 1
ATOM 3883 C C . ASP B 1 49 ? 11.156 34.219 21.625 1 95.06 49 ASP B C 1
ATOM 3885 O O . ASP B 1 49 ? 9.961 33.906 21.547 1 95.06 49 ASP B O 1
ATOM 3889 N N . HIS B 1 50 ? 12.094 33.375 22.047 1 93.69 50 HIS B N 1
ATOM 3890 C CA . HIS B 1 50 ? 11.719 32.062 22.531 1 93.69 50 HIS B CA 1
ATOM 3891 C C . HIS B 1 50 ? 12.688 31.562 23.594 1 93.69 50 HIS B C 1
ATOM 3893 O O . HIS B 1 50 ? 13.828 32.031 23.672 1 93.69 50 HIS B O 1
ATOM 3899 N N . ILE B 1 51 ? 12.188 30.703 24.453 1 94.19 51 ILE B N 1
ATOM 3900 C CA . ILE B 1 51 ? 13 30.062 25.484 1 94.19 51 ILE B CA 1
ATOM 3901 C C . ILE B 1 51 ? 12.711 28.562 25.516 1 94.19 51 ILE B C 1
ATOM 3903 O O . ILE B 1 51 ? 11.672 28.125 25.031 1 94.19 51 ILE B O 1
ATOM 3907 N N . GLU B 1 52 ? 13.703 27.844 25.969 1 91.25 52 GLU B N 1
ATOM 3908 C CA . GLU B 1 52 ? 13.578 26.406 26.25 1 91.25 52 GLU B CA 1
ATOM 3909 C C . GLU B 1 52 ? 14.039 26.078 27.656 1 91.25 52 GLU B C 1
ATOM 3911 O O . GLU B 1 52 ? 14.906 26.766 28.219 1 91.25 52 GLU B O 1
ATOM 3916 N N . PRO B 1 53 ? 13.422 25.078 28.422 1 87.5 53 PRO B N 1
ATOM 3917 C CA . PRO B 1 53 ? 12.383 24.172 27.938 1 87.5 53 PRO B CA 1
ATOM 3918 C C . PRO B 1 53 ? 10.984 24.766 28.031 1 87.5 53 PRO B C 1
ATOM 3920 O O . PRO B 1 53 ? 10.82 25.922 28.438 1 87.5 53 PRO B O 1
ATOM 3923 N N . GLY B 1 54 ? 9.969 24.062 27.625 1 89.25 54 GLY B N 1
ATOM 3924 C CA . GLY B 1 54 ? 8.586 24.5 27.672 1 89.25 54 GLY B CA 1
ATOM 3925 C C . GLY B 1 54 ? 7.945 24.266 29.031 1 89.25 54 GLY B C 1
ATOM 3926 O O . GLY B 1 54 ? 8.562 23.688 29.938 1 89.25 54 GLY B O 1
ATOM 3927 N N . LEU B 1 55 ? 6.75 24.75 29.156 1 89.62 55 LEU B N 1
ATOM 3928 C CA . LEU B 1 55 ? 6.047 24.719 30.438 1 89.62 55 LEU B CA 1
ATOM 3929 C C . LEU B 1 55 ? 5.855 23.297 30.922 1 89.62 55 LEU B C 1
ATOM 3931 O O . LEU B 1 55 ? 5.812 23.047 32.125 1 89.62 55 LEU B O 1
ATOM 3935 N N . SER B 1 56 ? 5.738 22.375 29.984 1 83.94 56 SER B N 1
ATOM 3936 C CA . SER B 1 56 ? 5.449 20.984 30.344 1 83.94 56 SER B CA 1
ATOM 3937 C C . SER B 1 56 ? 6.637 20.328 31.047 1 83.94 56 SER B C 1
ATOM 3939 O O . SER B 1 56 ? 6.488 19.297 31.688 1 83.94 56 SER B O 1
ATOM 3941 N N . SER B 1 57 ? 7.754 20.844 30.891 1 85.06 57 SER B N 1
ATOM 3942 C CA . SER B 1 57 ? 8.969 20.266 31.438 1 85.06 57 SER B CA 1
ATOM 3943 C C . SER B 1 57 ? 9.031 20.469 32.969 1 85.06 57 SER B C 1
ATOM 3945 O O . SER B 1 57 ? 9.875 19.859 33.625 1 85.06 57 SER B O 1
ATOM 3947 N N . TYR B 1 58 ? 8.133 21.188 33.531 1 88.5 58 TYR B N 1
ATOM 3948 C CA . TYR B 1 58 ? 8.234 21.562 34.938 1 88.5 58 TYR B CA 1
ATOM 3949 C C . TYR B 1 58 ? 7.328 20.688 35.812 1 88.5 58 TYR B C 1
ATOM 3951 O O . TYR B 1 58 ? 7.309 20.812 37.031 1 88.5 58 TYR B O 1
ATOM 3959 N N . GLY B 1 59 ? 6.66 19.797 35.219 1 81.5 59 GLY B N 1
ATOM 3960 C CA . GLY B 1 59 ? 5.875 18.797 35.906 1 81.5 59 GLY B CA 1
ATOM 3961 C C . GLY B 1 59 ? 4.941 19.391 36.969 1 81.5 59 GLY B C 1
ATOM 3962 O O . GLY B 1 59 ? 4.078 20.203 36.625 1 81.5 59 GLY B O 1
ATOM 3963 N N . ALA B 1 60 ? 5.281 19.062 38.188 1 87.06 60 ALA B N 1
ATOM 3964 C CA . ALA B 1 60 ? 4.406 19.453 39.281 1 87.06 60 ALA B CA 1
ATOM 3965 C C . ALA B 1 60 ? 4.793 20.828 39.844 1 87.06 60 ALA B C 1
ATOM 3967 O O . ALA B 1 60 ? 4.07 21.406 40.656 1 87.06 60 ALA B O 1
ATOM 3968 N N . ASN B 1 61 ? 5.852 21.391 39.375 1 94.19 61 ASN B N 1
ATOM 3969 C CA . ASN B 1 61 ? 6.289 22.703 39.875 1 94.19 61 ASN B CA 1
ATOM 3970 C C . ASN B 1 61 ? 5.688 23.844 39.062 1 94.19 61 ASN B C 1
ATOM 3972 O O . ASN B 1 61 ? 6.395 24.516 38.312 1 94.19 61 ASN B O 1
ATOM 3976 N N . SER B 1 62 ? 4.496 24.141 39.375 1 95.69 62 SER B N 1
ATOM 3977 C CA . SER B 1 62 ? 3.734 25.125 38.625 1 95.69 62 SER B CA 1
ATOM 3978 C C . SER B 1 62 ? 4.332 26.531 38.781 1 95.69 62 SER B C 1
ATOM 3980 O O . SER B 1 62 ? 4.328 27.312 37.844 1 95.69 62 SER B O 1
ATOM 3982 N N . ASN B 1 63 ? 4.863 26.812 39.906 1 96.31 63 ASN B N 1
ATOM 3983 C CA . ASN B 1 63 ? 5.465 28.125 40.125 1 96.31 63 ASN B CA 1
ATOM 3984 C C . ASN B 1 63 ? 6.727 28.312 39.281 1 96.31 63 ASN B C 1
ATOM 3986 O O . ASN B 1 63 ? 6.957 29.391 38.719 1 96.31 63 ASN B O 1
ATOM 3990 N N . ALA B 1 64 ? 7.477 27.312 39.281 1 96.5 64 ALA B N 1
ATOM 3991 C CA . ALA B 1 64 ? 8.68 27.375 38.438 1 96.5 64 ALA B CA 1
ATOM 3992 C C . ALA B 1 64 ? 8.328 27.547 36.969 1 96.5 64 ALA B C 1
ATOM 3994 O O . ALA B 1 64 ? 9.031 28.219 36.219 1 96.5 64 ALA B O 1
ATOM 3995 N N . ALA B 1 65 ? 7.348 26.859 36.562 1 95.31 65 ALA B N 1
ATOM 3996 C CA . ALA B 1 65 ? 6.871 27 35.188 1 95.31 65 ALA B CA 1
ATOM 3997 C C . ALA B 1 65 ? 6.504 28.453 34.875 1 95.31 65 ALA B C 1
ATOM 3999 O O . ALA B 1 65 ? 6.949 29.016 33.875 1 95.31 65 ALA B O 1
ATOM 4000 N N . ALA B 1 66 ? 5.789 29.047 35.75 1 96.75 66 ALA B N 1
ATOM 4001 C CA . ALA B 1 66 ? 5.363 30.438 35.562 1 96.75 66 ALA B CA 1
ATOM 4002 C C . ALA B 1 66 ? 6.566 31.375 35.531 1 96.75 66 ALA B C 1
ATOM 4004 O O . ALA B 1 66 ? 6.652 32.25 34.656 1 96.75 66 ALA B O 1
ATOM 4005 N N . GLN B 1 67 ? 7.465 31.125 36.406 1 96.94 67 GLN B N 1
ATOM 4006 C CA . GLN B 1 67 ? 8.633 31.984 36.531 1 96.94 67 GLN B CA 1
ATOM 4007 C C . GLN B 1 67 ? 9.531 31.875 35.312 1 96.94 67 GLN B C 1
ATOM 4009 O O . GLN B 1 67 ? 10.258 32.812 34.969 1 96.94 67 GLN B O 1
ATOM 4014 N N . SER B 1 68 ? 9.469 30.766 34.688 1 96.56 68 SER B N 1
ATOM 4015 C CA . SER B 1 68 ? 10.32 30.531 33.531 1 96.56 68 SER B CA 1
ATOM 4016 C C . SER B 1 68 ? 9.984 31.484 32.375 1 96.56 68 SER B C 1
ATOM 4018 O O . SER B 1 68 ? 10.789 31.672 31.469 1 96.56 68 SER B O 1
ATOM 4020 N N . LEU B 1 69 ? 8.859 32.156 32.406 1 97.69 69 LEU B N 1
ATOM 4021 C CA . LEU B 1 69 ? 8.391 33 31.328 1 97.69 69 LEU B CA 1
ATOM 4022 C C . LEU B 1 69 ? 8.883 34.438 31.516 1 97.69 69 LEU B C 1
ATOM 4024 O O . LEU B 1 69 ? 8.773 35.25 30.594 1 97.69 69 LEU B O 1
ATOM 4028 N N . ARG B 1 70 ? 9.453 34.781 32.594 1 97.69 70 ARG B N 1
ATOM 4029 C CA . ARG B 1 70 ? 9.766 36.156 33 1 97.69 70 ARG B CA 1
ATOM 4030 C C . ARG B 1 70 ? 10.742 36.781 32 1 97.69 70 ARG B C 1
ATOM 4032 O O . ARG B 1 70 ? 10.602 37.969 31.641 1 97.69 70 ARG B O 1
ATOM 4039 N N . PRO B 1 71 ? 11.758 36 31.516 1 97.75 71 PRO B N 1
ATOM 4040 C CA . PRO B 1 71 ? 12.664 36.656 30.562 1 97.75 71 PRO B CA 1
ATOM 4041 C C . PRO B 1 71 ? 11.938 37.188 29.328 1 97.75 71 PRO B C 1
ATOM 4043 O O . PRO B 1 71 ? 12.297 38.25 28.812 1 97.75 71 PRO B O 1
ATOM 4046 N N . LEU B 1 72 ? 10.977 36.5 28.859 1 98.19 72 LEU B N 1
ATOM 4047 C CA . LEU B 1 72 ? 10.203 36.938 27.688 1 98.19 72 LEU B CA 1
ATOM 4048 C C . LEU B 1 72 ? 9.359 38.156 28.016 1 98.19 72 LEU B C 1
ATOM 4050 O O . LEU B 1 72 ? 9.312 39.094 27.25 1 98.19 72 LEU B O 1
ATOM 4054 N N . LEU B 1 73 ? 8.75 38.125 29.188 1 98.25 73 LEU B N 1
ATOM 4055 C CA . LEU B 1 73 ? 7.867 39.219 29.609 1 98.25 73 LEU B CA 1
ATOM 4056 C C . LEU B 1 73 ? 8.672 40.469 29.938 1 98.25 73 LEU B C 1
ATOM 4058 O O . LEU B 1 73 ? 8.227 41.594 29.656 1 98.25 73 LEU B O 1
ATOM 4062 N N . ASP B 1 74 ? 9.797 40.281 30.516 1 98.12 74 ASP B N 1
ATOM 4063 C CA . ASP B 1 74 ? 10.664 41.406 30.828 1 98.12 74 ASP B CA 1
ATOM 4064 C C . ASP B 1 74 ? 11.141 42.125 29.547 1 98.12 74 ASP B C 1
ATOM 4066 O O . ASP B 1 74 ? 11.242 43.344 29.516 1 98.12 74 ASP B O 1
ATOM 4070 N N . LYS B 1 75 ? 11.414 41.344 28.625 1 97.62 75 LYS B N 1
ATOM 4071 C CA . LYS B 1 75 ? 11.789 41.938 27.344 1 97.62 75 LYS B CA 1
ATOM 4072 C C . LYS B 1 75 ? 10.625 42.719 26.734 1 97.62 75 LYS B C 1
ATOM 4074 O O . LYS B 1 75 ? 10.836 43.75 26.109 1 97.62 75 LYS B O 1
ATOM 4079 N N . ALA B 1 76 ? 9.453 42.25 26.891 1 98.19 76 ALA B N 1
ATOM 4080 C CA . ALA B 1 76 ? 8.273 43 26.422 1 98.19 76 ALA B CA 1
ATOM 4081 C C . ALA B 1 76 ? 8.172 44.344 27.109 1 98.19 76 ALA B C 1
ATOM 4083 O O . ALA B 1 76 ? 7.824 45.344 26.453 1 98.19 76 ALA B O 1
ATOM 4084 N N . LEU B 1 77 ? 8.461 44.438 28.375 1 98.06 77 LEU B N 1
ATOM 4085 C CA . LEU B 1 77 ? 8.445 45.688 29.125 1 98.06 77 LEU B CA 1
ATOM 4086 C C . LEU B 1 77 ? 9.43 46.688 28.516 1 98.06 77 LEU B C 1
ATOM 4088 O O . LEU B 1 77 ? 9.172 47.875 28.5 1 98.06 77 LEU B O 1
ATOM 4092 N N . GLU B 1 78 ? 10.523 46.125 28.031 1 97.94 78 GLU B N 1
ATOM 4093 C CA . GLU B 1 78 ? 11.555 47 27.453 1 97.94 78 GLU B CA 1
ATOM 4094 C C . GLU B 1 78 ? 11.125 47.531 26.078 1 97.94 78 GLU B C 1
ATOM 4096 O O . GLU B 1 78 ? 11.477 48.625 25.703 1 97.94 78 GLU B O 1
ATOM 4101 N N . ILE B 1 79 ? 10.438 46.75 25.391 1 98 79 ILE B N 1
ATOM 4102 C CA . ILE B 1 79 ? 10.086 47.062 24.016 1 98 79 ILE B CA 1
ATOM 4103 C C . ILE B 1 79 ? 8.906 48.062 24 1 98 79 ILE B C 1
ATOM 4105 O O . ILE B 1 79 ? 8.867 48.969 23.172 1 98 79 ILE B O 1
ATOM 4109 N N . ILE B 1 80 ? 7.98 47.875 24.859 1 97.94 80 ILE B N 1
ATOM 4110 C CA . ILE B 1 80 ? 6.75 48.656 24.891 1 97.94 80 ILE B CA 1
ATOM 4111 C C . ILE B 1 80 ? 6.957 49.938 25.719 1 97.94 80 ILE B C 1
ATOM 4113 O O . ILE B 1 80 ? 7.418 49.875 26.859 1 97.94 80 ILE B O 1
ATOM 4117 N N . PRO B 1 81 ? 6.578 51.062 25.203 1 97.19 81 PRO B N 1
ATOM 4118 C CA . PRO B 1 81 ? 6.684 52.281 26 1 97.19 81 PRO B CA 1
ATOM 4119 C C . PRO B 1 81 ? 5.918 52.188 27.328 1 97.19 81 PRO B C 1
ATOM 4121 O O . PRO B 1 81 ? 4.785 51.688 27.359 1 97.19 81 PRO B O 1
ATOM 4124 N N . SER B 1 82 ? 6.5 52.656 28.375 1 96.75 82 SER B N 1
ATOM 4125 C CA . SER B 1 82 ? 5.941 52.531 29.719 1 96.75 82 SER B CA 1
ATOM 4126 C C . SER B 1 82 ? 4.539 53.125 29.797 1 96.75 82 SER B C 1
ATOM 4128 O O . SER B 1 82 ? 3.686 52.594 30.516 1 96.75 82 SER B O 1
ATOM 4130 N N . SER B 1 83 ? 4.336 54.156 29.031 1 95.69 83 SER B N 1
ATOM 4131 C CA . SER B 1 83 ? 3.047 54.844 29.047 1 95.69 83 SER B CA 1
ATOM 4132 C C . SER B 1 83 ? 1.946 53.938 28.469 1 95.69 83 SER B C 1
ATOM 4134 O O . SER B 1 83 ? 0.759 54.219 28.672 1 95.69 83 SER B O 1
ATOM 4136 N N . LEU B 1 84 ? 2.34 52.875 27.797 1 95.69 84 LEU B N 1
ATOM 4137 C CA . LEU B 1 84 ? 1.35 52.062 27.109 1 95.69 84 LEU B CA 1
ATOM 4138 C C . LEU B 1 84 ? 1.219 50.688 27.797 1 95.69 84 LEU B C 1
ATOM 4140 O O . LEU B 1 84 ? 0.382 49.875 27.406 1 95.69 84 LEU B O 1
ATOM 4144 N N . HIS B 1 85 ? 1.969 50.406 28.812 1 97.12 85 HIS B N 1
ATOM 4145 C CA . HIS B 1 85 ? 1.985 49.094 29.484 1 97.12 85 HIS B CA 1
ATOM 4146 C C . HIS B 1 85 ? 0.588 48.688 29.953 1 97.12 85 HIS B C 1
ATOM 4148 O O . HIS B 1 85 ? 0.141 47.562 29.703 1 97.12 85 HIS B O 1
ATOM 4154 N N . ARG B 1 86 ? -0.089 49.594 30.516 1 96.06 86 ARG B N 1
ATOM 4155 C CA . ARG B 1 86 ? -1.348 49.281 31.203 1 96.06 86 ARG B CA 1
ATOM 4156 C C . ARG B 1 86 ? -2.463 49.031 30.188 1 96.06 86 ARG B C 1
ATOM 4158 O O . ARG B 1 86 ? -3.52 48.5 30.547 1 96.06 86 ARG B O 1
ATOM 4165 N N . CYS B 1 87 ? -2.18 49.438 28.938 1 94.31 87 CYS B N 1
ATOM 4166 C CA . CYS B 1 87 ? -3.184 49.219 27.906 1 94.31 87 CYS B CA 1
ATOM 4167 C C . CYS B 1 87 ? -2.662 48.281 26.844 1 94.31 87 CYS B C 1
ATOM 4169 O O . CYS B 1 87 ? -3.129 48.281 25.703 1 94.31 87 CYS B O 1
ATOM 4171 N N . THR B 1 88 ? -1.68 47.5 27.156 1 96.56 88 THR B N 1
ATOM 4172 C CA . THR B 1 88 ? -1.18 46.438 26.297 1 96.56 88 THR B CA 1
ATOM 4173 C C . THR B 1 88 ? -1.687 45.062 26.766 1 96.56 88 THR B C 1
ATOM 4175 O O . THR B 1 88 ? -1.169 44.5 27.734 1 96.56 88 THR B O 1
ATOM 4178 N N . PRO B 1 89 ? -2.674 44.562 26.047 1 96.12 89 PRO B N 1
ATOM 4179 C CA . PRO B 1 89 ? -3.223 43.281 26.484 1 96.12 89 PRO B CA 1
ATOM 4180 C C . PRO B 1 89 ? -2.244 42.125 26.297 1 96.12 89 PRO B C 1
ATOM 4182 O O . PRO B 1 89 ? -1.458 42.125 25.344 1 96.12 89 PRO B O 1
ATOM 4185 N N . VAL B 1 90 ? -2.322 41.094 27.203 1 97.62 90 VAL B N 1
ATOM 4186 C CA . VAL B 1 90 ? -1.48 39.906 27.109 1 97.62 90 VAL B CA 1
ATOM 4187 C C . VAL B 1 90 ? -2.35 38.656 27.172 1 97.62 90 VAL B C 1
ATOM 4189 O O . VAL B 1 90 ? -3.344 38.625 27.906 1 97.62 90 VAL B O 1
ATOM 4192 N N . GLN B 1 91 ? -2.064 37.75 26.297 1 97.25 91 GLN B N 1
ATOM 4193 C CA . GLN B 1 91 ? -2.629 36.406 26.375 1 97.25 91 GLN B CA 1
ATOM 4194 C C . GLN B 1 91 ? -1.531 35.344 26.344 1 97.25 91 GLN B C 1
ATOM 4196 O O . GLN B 1 91 ? -0.459 35.562 25.781 1 97.25 91 GLN B O 1
ATOM 4201 N N . LEU B 1 92 ? -1.788 34.219 26.984 1 97.06 92 LEU B N 1
ATOM 4202 C CA . LEU B 1 92 ? -0.965 33.031 26.859 1 97.06 92 LEU B CA 1
ATOM 4203 C C . LEU B 1 92 ? -1.811 31.828 26.453 1 97.06 92 LEU B C 1
ATOM 4205 O O . LEU B 1 92 ? -2.791 31.5 27.125 1 97.06 92 LEU B O 1
ATOM 4209 N N . LYS B 1 93 ? -1.451 31.266 25.375 1 94.06 93 LYS B N 1
ATOM 4210 C CA . LYS B 1 93 ? -2.084 30.031 24.906 1 94.06 93 LYS B CA 1
ATOM 4211 C C . LYS B 1 93 ? -1.106 28.859 24.953 1 94.06 93 LYS B C 1
ATOM 4213 O O . LYS B 1 93 ? -0.054 28.906 24.312 1 94.06 93 LYS B O 1
ATOM 4218 N N . ALA B 1 94 ? -1.477 27.875 25.703 1 90.19 94 ALA B N 1
ATOM 4219 C CA . ALA B 1 94 ? -0.687 26.641 25.75 1 90.19 94 ALA B CA 1
ATOM 4220 C C . ALA B 1 94 ? -1.227 25.609 24.766 1 90.19 94 ALA B C 1
ATOM 4222 O O . ALA B 1 94 ? -2.424 25.594 24.469 1 90.19 94 ALA B O 1
ATOM 4223 N N . THR B 1 95 ? -0.318 24.766 24.234 1 80 95 THR B N 1
ATOM 4224 C CA . THR B 1 95 ? -0.718 23.812 23.219 1 80 95 THR B CA 1
ATOM 4225 C C . THR B 1 95 ? -0.765 22.406 23.781 1 80 95 THR B C 1
ATOM 4227 O O . THR B 1 95 ? -0.746 22.219 25 1 80 95 THR B O 1
ATOM 4230 N N . ALA B 1 96 ? -0.957 21.359 22.875 1 67.19 96 ALA B N 1
ATOM 4231 C CA . ALA B 1 96 ? -1.245 19.953 23.219 1 67.19 96 ALA B CA 1
ATOM 4232 C C . ALA B 1 96 ? -0.18 19.391 24.141 1 67.19 96 ALA B C 1
ATOM 4234 O O . ALA B 1 96 ? -0.471 18.531 24.984 1 67.19 96 ALA B O 1
ATOM 4235 N N . GLY B 1 97 ? 1.025 19.922 24.203 1 69.25 97 GLY B N 1
ATOM 4236 C CA . GLY B 1 97 ? 2.074 19.422 25.078 1 69.25 97 GLY B CA 1
ATOM 4237 C C . GLY B 1 97 ? 1.732 19.547 26.547 1 69.25 97 GLY B C 1
ATOM 4238 O O . GLY B 1 97 ? 2.041 18.656 27.328 1 69.25 97 GLY B O 1
ATOM 4239 N N . LEU B 1 98 ? 1.065 20.609 26.891 1 78.56 98 LEU B N 1
ATOM 4240 C CA . LEU B 1 98 ? 0.705 20.812 28.297 1 78.56 98 LEU B CA 1
ATOM 4241 C C . LEU B 1 98 ? -0.435 19.891 28.703 1 78.56 98 LEU B C 1
ATOM 4243 O O . LEU B 1 98 ? -0.538 19.5 29.875 1 78.56 98 LEU B O 1
ATOM 4247 N N . ARG B 1 99 ? -1.198 19.484 27.766 1 75.06 99 ARG B N 1
ATOM 4248 C CA . ARG B 1 99 ? -2.314 18.594 28.031 1 75.06 99 ARG B CA 1
ATOM 4249 C C . ARG B 1 99 ? -1.818 17.219 28.469 1 75.06 99 ARG B C 1
ATOM 4251 O O . ARG B 1 99 ? -2.488 16.531 29.25 1 75.06 99 ARG B O 1
ATOM 4258 N N . LEU B 1 100 ? -0.749 16.859 27.984 1 69 100 LEU B N 1
ATOM 4259 C CA . LEU B 1 100 ? -0.197 15.531 28.234 1 69 100 LEU B CA 1
ATOM 4260 C C . LEU B 1 100 ? 0.158 15.359 29.719 1 69 100 LEU B C 1
ATOM 4262 O O . LEU B 1 100 ? 0.314 14.234 30.203 1 69 100 LEU B O 1
ATOM 4266 N N . LEU B 1 101 ? 0.253 16.5 30.516 1 77.56 101 LEU B N 1
ATOM 4267 C CA . LEU B 1 101 ? 0.611 16.453 31.922 1 77.56 101 LEU B CA 1
ATOM 4268 C C . LEU B 1 101 ? -0.587 16.031 32.781 1 77.56 101 LEU B C 1
ATOM 4270 O O . LEU B 1 101 ? -0.432 15.695 33.938 1 77.56 101 LEU B O 1
ATOM 4274 N N . GLY B 1 102 ? -1.715 15.984 32.125 1 80.88 102 GLY B N 1
ATOM 4275 C CA . GLY B 1 102 ? -2.932 15.719 32.875 1 80.88 102 GLY B CA 1
ATOM 4276 C C . GLY B 1 102 ? -3.611 16.984 33.344 1 80.88 102 GLY B C 1
ATOM 4277 O O . GLY B 1 102 ? -2.982 18.047 33.438 1 80.88 102 GLY B O 1
ATOM 4278 N N . PRO B 1 103 ? -4.84 16.859 33.75 1 87 103 PRO B N 1
ATOM 4279 C CA . PRO B 1 103 ? -5.645 18.047 34.062 1 87 103 PRO B CA 1
ATOM 4280 C C . PRO B 1 103 ? -5.168 18.75 35.344 1 87 103 PRO B C 1
ATOM 4282 O O . PRO B 1 103 ? -5.176 19.984 35.406 1 87 103 PRO B O 1
ATOM 4285 N N . GLU B 1 104 ? -4.719 18.016 36.281 1 91.56 104 GLU B N 1
ATOM 4286 C CA . GLU B 1 104 ? -4.32 18.609 37.531 1 91.56 104 GLU B CA 1
ATOM 4287 C C . GLU B 1 104 ? -3.076 19.484 37.375 1 91.56 104 GLU B C 1
ATOM 4289 O O . GLU B 1 104 ? -3.078 20.656 37.75 1 91.56 104 GLU B O 1
ATOM 4294 N N . HIS B 1 105 ? -2.115 18.922 36.812 1 90.56 105 HIS B N 1
ATOM 4295 C CA . HIS B 1 105 ? -0.856 19.641 36.656 1 90.56 105 HIS B CA 1
ATOM 4296 C C . HIS B 1 105 ? -0.999 20.781 35.656 1 90.56 105 HIS B C 1
ATOM 4298 O O . HIS B 1 105 ? -0.455 21.875 35.875 1 90.56 105 HIS B O 1
ATOM 4304 N N . SER B 1 106 ? -1.702 20.547 34.625 1 91.81 106 SER B N 1
ATOM 4305 C CA . SER B 1 106 ? -1.89 21.578 33.625 1 91.81 106 SER B CA 1
ATOM 4306 C C . SER B 1 106 ? -2.646 22.781 34.188 1 91.81 106 SER B C 1
ATOM 4308 O O . SER B 1 106 ? -2.291 23.922 33.906 1 91.81 106 SER B O 1
ATOM 4310 N N . THR B 1 107 ? -3.631 22.5 34.969 1 93.44 107 THR B N 1
ATOM 4311 C CA . THR B 1 107 ? -4.418 23.562 35.562 1 93.44 107 THR B CA 1
ATOM 4312 C C . THR B 1 107 ? -3.572 24.375 36.562 1 93.44 107 THR B C 1
ATOM 4314 O O . THR B 1 107 ? -3.66 25.594 36.594 1 93.44 107 THR B O 1
ATOM 4317 N N . ALA B 1 108 ? -2.814 23.641 37.219 1 95.44 108 ALA B N 1
ATOM 4318 C CA . ALA B 1 108 ? -1.952 24.312 38.219 1 95.44 108 ALA B CA 1
ATOM 4319 C C . ALA B 1 108 ? -0.977 25.266 37.531 1 95.44 108 ALA B C 1
ATOM 4321 O O . ALA B 1 108 ? -0.717 26.359 38 1 95.44 108 ALA B O 1
ATOM 4322 N N . ILE B 1 109 ? -0.49 24.859 36.5 1 95.31 109 ILE B N 1
ATOM 4323 C CA . ILE B 1 109 ? 0.469 25.672 35.75 1 95.31 109 ILE B CA 1
ATOM 4324 C C . ILE B 1 109 ? -0.228 26.906 35.188 1 95.31 109 ILE B C 1
ATOM 4326 O O . ILE B 1 109 ? 0.284 28.016 35.281 1 95.31 109 ILE B O 1
ATOM 4330 N N . ILE B 1 110 ? -1.387 26.734 34.625 1 95.75 110 ILE B N 1
ATOM 4331 C CA . ILE B 1 110 ? -2.162 27.828 34.062 1 95.75 110 ILE B CA 1
ATOM 4332 C C . ILE B 1 110 ? -2.484 28.859 35.125 1 95.75 110 ILE B C 1
ATOM 4334 O O . ILE B 1 110 ? -2.346 30.062 34.906 1 95.75 110 ILE B O 1
ATOM 4338 N N . ASP B 1 111 ? -2.832 28.359 36.25 1 96.75 111 ASP B N 1
ATOM 4339 C CA . ASP B 1 111 ? -3.168 29.234 37.344 1 96.75 111 ASP B CA 1
ATOM 4340 C C . ASP B 1 111 ? -1.94 30.016 37.844 1 96.75 111 ASP B C 1
ATOM 4342 O O . ASP B 1 111 ? -2.035 31.203 38.156 1 96.75 111 ASP B O 1
ATOM 4346 N N . ALA B 1 112 ? -0.876 29.297 37.875 1 97.44 112 ALA B N 1
ATOM 4347 C CA . ALA B 1 112 ? 0.364 29.953 38.312 1 97.44 112 ALA B CA 1
ATOM 4348 C C . ALA B 1 112 ? 0.778 31.047 37.344 1 97.44 112 ALA B C 1
ATOM 4350 O O . ALA B 1 112 ? 1.246 32.094 37.75 1 97.44 112 ALA B O 1
ATOM 4351 N N . VAL B 1 113 ? 0.642 30.797 36.125 1 97.62 113 VAL B N 1
ATOM 4352 C CA . VAL B 1 113 ? 0.987 31.766 35.094 1 97.62 113 VAL B CA 1
ATOM 4353 C C . VAL B 1 113 ? 0.069 33 35.219 1 97.62 113 VAL B C 1
ATOM 4355 O O . VAL B 1 113 ? 0.53 34.125 35.156 1 97.62 113 VAL B O 1
ATOM 4358 N N . ARG B 1 114 ? -1.181 32.719 35.344 1 97.62 114 ARG B N 1
ATOM 4359 C CA . ARG B 1 114 ? -2.143 33.812 35.469 1 97.62 114 ARG B CA 1
ATOM 4360 C C . ARG B 1 114 ? -1.798 34.719 36.656 1 97.62 114 ARG B C 1
ATOM 4362 O O . ARG B 1 114 ? -1.82 35.938 36.531 1 97.62 114 ARG B O 1
ATOM 4369 N N . THR B 1 115 ? -1.548 34.062 37.719 1 98.06 115 THR B N 1
ATOM 4370 C CA . THR B 1 115 ? -1.209 34.812 38.938 1 98.06 115 THR B CA 1
ATOM 4371 C C . THR B 1 115 ? 0.041 35.656 38.719 1 98.06 115 THR B C 1
ATOM 4373 O O . THR B 1 115 ? 0.076 36.812 39.125 1 98.06 115 THR B O 1
ATOM 4376 N N . MET B 1 116 ? 1 35.062 38.188 1 98 116 MET B N 1
ATOM 4377 C CA . MET B 1 116 ? 2.24 35.781 37.906 1 98 116 MET B CA 1
ATOM 4378 C C . MET B 1 116 ? 1.993 36.969 37 1 98 116 MET B C 1
ATOM 4380 O O . MET B 1 116 ? 2.49 38.062 37.25 1 98 116 MET B O 1
ATOM 4384 N N . LEU B 1 117 ? 1.215 36.844 35.969 1 98 117 LEU B N 1
ATOM 4385 C CA . LEU B 1 117 ? 0.899 37.906 35.062 1 98 117 LEU B CA 1
ATOM 4386 C C . LEU B 1 117 ? 0.136 39.031 35.75 1 98 117 LEU B C 1
ATOM 4388 O O . LEU B 1 117 ? 0.44 40.219 35.562 1 98 117 LEU B O 1
ATOM 4392 N N . ALA B 1 118 ? -0.803 38.625 36.531 1 96.94 118 ALA B N 1
ATOM 4393 C CA . ALA B 1 118 ? -1.672 39.594 37.219 1 96.94 118 ALA B CA 1
ATOM 4394 C C . ALA B 1 118 ? -0.901 40.375 38.25 1 96.94 118 ALA B C 1
ATOM 4396 O O . ALA B 1 118 ? -1.107 41.594 38.406 1 96.94 118 ALA B O 1
ATOM 4397 N N . ASP B 1 119 ? 0.007 39.719 38.875 1 97.31 119 ASP B N 1
ATOM 4398 C CA . ASP B 1 119 ? 0.647 40.312 40.062 1 97.31 119 ASP B CA 1
ATOM 4399 C C . ASP B 1 119 ? 1.928 41.031 39.656 1 97.31 119 ASP B C 1
ATOM 4401 O O . ASP B 1 119 ? 2.301 42.031 40.281 1 97.31 119 ASP B O 1
ATOM 4405 N N . SER B 1 120 ? 2.553 40.562 38.719 1 97.44 120 SER B N 1
ATOM 4406 C CA . SER B 1 120 ? 3.93 41 38.531 1 97.44 120 SER B CA 1
ATOM 4407 C C . SER B 1 120 ? 4.059 41.875 37.312 1 97.44 120 SER B C 1
ATOM 4409 O O . SER B 1 120 ? 5.09 42.531 37.094 1 97.44 120 SER B O 1
ATOM 4411 N N . TYR B 1 121 ? 3.08 41.969 36.5 1 98.19 121 TYR B N 1
ATOM 4412 C CA . TYR B 1 121 ? 3.217 42.75 35.281 1 98.19 121 TYR B CA 1
ATOM 4413 C C . TYR B 1 121 ? 2.041 43.688 35.094 1 98.19 121 TYR B C 1
ATOM 4415 O O . TYR B 1 121 ? 0.923 43.406 35.531 1 98.19 121 TYR B O 1
ATOM 4423 N N . PRO B 1 122 ? 2.307 44.812 34.438 1 97.88 122 PRO B N 1
ATOM 4424 C CA . PRO B 1 122 ? 1.264 45.844 34.25 1 97.88 122 PRO B CA 1
ATOM 4425 C C . PRO B 1 122 ? 0.317 45.531 33.094 1 97.88 122 PRO B C 1
ATOM 4427 O O . PRO B 1 122 ? -0.648 46.281 32.875 1 97.88 122 PRO B O 1
ATOM 4430 N N . PHE B 1 123 ? 0.484 44.531 32.375 1 97.69 123 PHE B N 1
ATOM 4431 C CA . PHE B 1 123 ? -0.307 44.188 31.188 1 97.69 123 PHE B CA 1
ATOM 4432 C C . PHE B 1 123 ? -1.661 43.625 31.594 1 97.69 123 PHE B C 1
ATOM 4434 O O . PHE B 1 123 ? -1.732 42.719 32.406 1 97.69 123 PHE B O 1
ATOM 4441 N N . PRO B 1 124 ? -2.738 44.156 31.078 1 96.25 124 PRO B N 1
ATOM 4442 C CA . PRO B 1 124 ? -4.031 43.531 31.344 1 96.25 124 PRO B CA 1
ATOM 4443 C C . PRO B 1 124 ? -4.188 42.188 30.656 1 96.25 124 PRO B C 1
ATOM 4445 O O . PRO B 1 124 ? -3.848 42.031 29.469 1 96.25 124 PRO B O 1
ATOM 4448 N N . ILE B 1 125 ? -4.68 41.156 31.359 1 96.69 125 ILE B N 1
ATOM 4449 C CA . ILE B 1 125 ? -4.953 39.844 30.781 1 96.69 125 ILE B CA 1
ATOM 4450 C C . ILE B 1 125 ? -6.238 39.906 29.953 1 96.69 125 ILE B C 1
ATOM 4452 O O . ILE B 1 125 ? -7.297 40.281 30.469 1 96.69 125 ILE B O 1
ATOM 4456 N N . ALA B 1 126 ? -6.109 39.594 28.688 1 94.69 126 ALA B N 1
ATOM 4457 C CA . ALA B 1 126 ? -7.25 39.688 27.781 1 94.69 126 ALA B CA 1
ATOM 4458 C C . ALA B 1 126 ? -8.117 38.406 27.875 1 94.69 126 ALA B C 1
ATOM 4460 O O . ALA B 1 126 ? -8.055 37.562 27 1 94.69 126 ALA B O 1
ATOM 4461 N N . ASP B 1 127 ? -8.961 38.344 28.719 1 92.81 127 ASP B N 1
ATOM 4462 C CA . ASP B 1 127 ? -9.805 37.188 28.984 1 92.81 127 ASP B CA 1
ATOM 4463 C C . ASP B 1 127 ? -10.992 37.156 28.016 1 92.81 127 ASP B C 1
ATOM 4465 O O . ASP B 1 127 ? -11.5 36.062 27.719 1 92.81 127 ASP B O 1
ATOM 4469 N N . GLY B 1 128 ? -11.359 38.25 27.531 1 85 128 GLY B N 1
ATOM 4470 C CA . GLY B 1 128 ? -12.5 38.312 26.641 1 85 128 GLY B CA 1
ATOM 4471 C C . GLY B 1 128 ? -13.828 38.156 27.344 1 85 128 GLY B C 1
ATOM 4472 O O . GLY B 1 128 ? -13.867 38.031 28.578 1 85 128 GLY B O 1
ATOM 4473 N N . ILE B 1 129 ? -14.883 38.344 26.594 1 81.44 129 ILE B N 1
ATOM 4474 C CA . ILE B 1 129 ? -16.25 38.25 27.109 1 81.44 129 ILE B CA 1
ATOM 4475 C C . ILE B 1 129 ? -17 37.156 26.344 1 81.44 129 ILE B C 1
ATOM 4477 O O . ILE B 1 129 ? -16.844 37.031 25.125 1 81.44 129 ILE B O 1
ATOM 4481 N N . ASN B 1 130 ? -17.734 36.312 27.078 1 77.31 130 ASN B N 1
ATOM 4482 C CA . ASN B 1 130 ? -18.516 35.281 26.406 1 77.31 130 ASN B CA 1
ATOM 4483 C C . ASN B 1 130 ? -19.797 35.844 25.812 1 77.31 130 ASN B C 1
ATOM 4485 O O . ASN B 1 130 ? -20.031 37.031 25.859 1 77.31 130 ASN B O 1
ATOM 4489 N N . ASN B 1 131 ? -20.594 34.938 25.219 1 72.69 131 ASN B N 1
ATOM 4490 C CA . ASN B 1 131 ? -21.828 35.344 24.531 1 72.69 131 ASN B CA 1
ATOM 4491 C C . ASN B 1 131 ? -22.828 35.969 25.484 1 72.69 131 ASN B C 1
ATOM 4493 O O . ASN B 1 131 ? -23.719 36.688 25.062 1 72.69 131 ASN B O 1
ATOM 4497 N N . GLN B 1 132 ? -22.688 35.656 26.75 1 78.38 132 GLN B N 1
ATOM 4498 C CA . GLN B 1 132 ? -23.609 36.188 27.766 1 78.38 132 GLN B CA 1
ATOM 4499 C C . GLN B 1 132 ? -23.094 37.5 28.359 1 78.38 132 GLN B C 1
ATOM 4501 O O . GLN B 1 132 ? -23.656 38 29.328 1 78.38 132 GLN B O 1
ATOM 4506 N N . GLY B 1 133 ? -22 37.938 27.797 1 75.81 133 GLY B N 1
ATOM 4507 C CA . GLY B 1 133 ? -21.453 39.188 28.25 1 75.81 133 GLY B CA 1
ATOM 4508 C C . GLY B 1 133 ? -20.625 39.062 29.516 1 75.81 133 GLY B C 1
ATOM 4509 O O . GLY B 1 133 ? -20.359 40.031 30.203 1 75.81 133 GLY B O 1
ATOM 4510 N N . MET B 1 134 ? -20.281 37.875 29.812 1 84.31 134 MET B N 1
ATOM 4511 C CA . MET B 1 134 ? -19.516 37.656 31.047 1 84.31 134 MET B CA 1
ATOM 4512 C C . MET B 1 134 ? -18.031 37.5 30.734 1 84.31 134 MET B C 1
ATOM 4514 O O . MET B 1 134 ? -17.656 36.938 29.703 1 84.31 134 MET B O 1
ATOM 4518 N N . LEU B 1 135 ? -17.203 38 31.688 1 84.38 135 LEU B N 1
ATOM 4519 C CA . LEU B 1 135 ? -15.758 37.844 31.547 1 84.38 135 LEU B CA 1
ATOM 4520 C C . LEU B 1 135 ? -15.359 36.375 31.609 1 84.38 135 LEU B C 1
ATOM 4522 O O . LEU B 1 135 ? -15.891 35.594 32.406 1 84.38 135 LEU B O 1
ATOM 4526 N N . THR B 1 136 ? -14.438 36 30.734 1 90.06 136 THR B N 1
ATOM 4527 C CA . THR B 1 136 ? -13.922 34.656 30.703 1 90.06 136 THR B CA 1
ATOM 4528 C C . THR B 1 136 ? -12.523 34.594 31.312 1 90.06 136 THR B C 1
ATOM 4530 O O . THR B 1 136 ? -12.062 35.562 31.922 1 90.06 136 THR B O 1
ATOM 4533 N N . SER B 1 137 ? -11.992 33.438 31.359 1 90.12 137 SER B N 1
ATOM 4534 C CA . SER B 1 137 ? -10.617 33.25 31.781 1 90.12 137 SER B CA 1
ATOM 4535 C C . SER B 1 137 ? -9.734 32.75 30.641 1 90.12 137 SER B C 1
ATOM 4537 O O . SER B 1 137 ? -8.727 32.094 30.859 1 90.12 137 SER B O 1
ATOM 4539 N N . ASN B 1 138 ? -10.102 33.219 29.453 1 91.12 138 ASN B N 1
ATOM 4540 C CA . ASN B 1 138 ? -9.484 32.625 28.266 1 91.12 138 ASN B CA 1
ATOM 4541 C C . ASN B 1 138 ? -8.172 33.312 27.906 1 91.12 138 ASN B C 1
ATOM 4543 O O . ASN B 1 138 ? -7.52 32.969 26.938 1 91.12 138 ASN B O 1
ATOM 4547 N N . GLY B 1 139 ? -7.82 34.281 28.734 1 94.94 139 GLY B N 1
ATOM 4548 C CA . GLY B 1 139 ? -6.578 34.969 28.469 1 94.94 139 GLY B CA 1
ATOM 4549 C C . GLY B 1 139 ? -5.344 34.125 28.719 1 94.94 139 GLY B C 1
ATOM 4550 O O . GLY B 1 139 ? -4.281 34.406 28.156 1 94.94 139 GLY B O 1
ATOM 4551 N N . VAL B 1 140 ? -5.465 33.188 29.656 1 96.06 140 VAL B N 1
ATOM 4552 C CA . VAL B 1 140 ? -4.445 32.188 29.938 1 96.06 140 VAL B CA 1
ATOM 4553 C C . VAL B 1 140 ? -5.074 30.797 29.922 1 96.06 140 VAL B C 1
ATOM 4555 O O . VAL B 1 140 ? -5.789 30.422 30.844 1 96.06 140 VAL B O 1
ATOM 4558 N N . GLU B 1 141 ? -4.742 30.078 28.891 1 94 141 GLU B N 1
ATOM 4559 C CA . GLU B 1 141 ? -5.453 28.812 28.75 1 94 141 GLU B CA 1
ATOM 4560 C C . GLU B 1 141 ? -4.699 27.859 27.844 1 94 141 GLU B C 1
ATOM 4562 O O . GLU B 1 141 ? -3.727 28.25 27.188 1 94 141 GLU B O 1
ATOM 4567 N N . ILE B 1 142 ? -5.18 26.578 27.891 1 90 142 ILE B N 1
ATOM 4568 C CA . ILE B 1 142 ? -4.77 25.594 26.891 1 90 142 ILE B CA 1
ATOM 4569 C C . ILE B 1 142 ? -5.676 25.703 25.656 1 90 142 ILE B C 1
ATOM 4571 O O . ILE B 1 142 ? -6.895 25.547 25.766 1 90 142 ILE B O 1
ATOM 4575 N N . MET B 1 143 ? -5.078 26.016 24.594 1 88.31 143 MET B N 1
ATOM 4576 C CA . MET B 1 143 ? -5.852 26.25 23.375 1 88.31 143 MET B CA 1
ATOM 4577 C C . MET B 1 143 ? -6.23 24.938 22.703 1 88.31 143 MET B C 1
ATOM 4579 O O . MET B 1 143 ? -5.438 24 22.672 1 88.31 143 MET B O 1
ATOM 4583 N N . ASP B 1 144 ? -7.438 24.906 22.172 1 82.94 144 ASP B N 1
ATOM 4584 C CA . ASP B 1 144 ? -7.891 23.766 21.375 1 82.94 144 ASP B CA 1
ATOM 4585 C C . ASP B 1 144 ? -7.223 23.75 20 1 82.94 144 ASP B C 1
ATOM 4587 O O . ASP B 1 144 ? -7 24.812 19.406 1 82.94 144 ASP B O 1
ATOM 4591 N N . GLY B 1 145 ? -6.879 22.609 19.531 1 78.75 145 GLY B N 1
ATOM 4592 C CA . GLY B 1 145 ? -6.277 22.484 18.219 1 78.75 145 GLY B CA 1
ATOM 4593 C C . GLY B 1 145 ? -7.098 23.141 17.125 1 78.75 145 GLY B C 1
ATOM 4594 O O . GLY B 1 145 ? -6.539 23.734 16.188 1 78.75 145 GLY B O 1
ATOM 4595 N N . ARG B 1 146 ? -8.383 23.125 17.25 1 84.56 146 ARG B N 1
ATOM 4596 C CA . ARG B 1 146 ? -9.305 23.734 16.297 1 84.56 146 ARG B CA 1
ATOM 4597 C C . ARG B 1 146 ? -9.062 25.234 16.188 1 84.56 146 ARG B C 1
ATOM 4599 O O . ARG B 1 146 ? -9.117 25.781 15.078 1 84.56 146 ARG B O 1
ATOM 4606 N N . ASP B 1 147 ? -8.797 25.828 17.219 1 88.81 147 ASP B N 1
ATOM 4607 C CA . ASP B 1 147 ? -8.562 27.281 17.219 1 88.81 147 ASP B CA 1
ATOM 4608 C C . ASP B 1 147 ? -7.199 27.609 16.625 1 88.81 147 ASP B C 1
ATOM 4610 O O . ASP B 1 147 ? -7.051 28.609 15.922 1 88.81 147 ASP B O 1
ATOM 4614 N N . GLU B 1 148 ? -6.27 26.75 16.922 1 87.44 148 GLU B N 1
ATOM 4615 C CA . GLU B 1 148 ? -4.93 26.953 16.375 1 87.44 148 GLU B CA 1
ATOM 4616 C C . GLU B 1 148 ? -4.965 27.062 14.859 1 87.44 148 GLU B C 1
ATOM 4618 O O . GLU B 1 148 ? -4.352 27.969 14.281 1 87.44 148 GLU B O 1
ATOM 4623 N N . GLY B 1 149 ? -5.645 26.234 14.297 1 91.88 149 GLY B N 1
ATOM 4624 C CA . GLY B 1 149 ? -5.746 26.25 12.844 1 91.88 149 GLY B CA 1
ATOM 4625 C C . GLY B 1 149 ? -6.422 27.484 12.297 1 91.88 149 GLY B C 1
ATOM 4626 O O . GLY B 1 149 ? -5.945 28.094 11.328 1 91.88 149 GLY B O 1
ATOM 4627 N N . VAL B 1 150 ? -7.434 27.875 12.898 1 94.31 150 VAL B N 1
ATOM 4628 C CA . VAL B 1 150 ? -8.203 29.031 12.43 1 94.31 150 VAL B CA 1
ATOM 4629 C C . VAL B 1 150 ? -7.391 30.312 12.609 1 94.31 150 VAL B C 1
ATOM 4631 O O . VAL B 1 150 ? -7.383 31.172 11.734 1 94.31 150 VAL B O 1
ATOM 4634 N N . PHE B 1 151 ? -6.734 30.422 13.695 1 93.69 151 PHE B N 1
ATOM 4635 C CA . PHE B 1 151 ? -5.918 31.609 13.922 1 93.69 151 PHE B CA 1
ATOM 4636 C C . PHE B 1 151 ? -4.777 31.688 12.914 1 93.69 151 PHE B C 1
ATOM 4638 O O . PHE B 1 151 ? -4.391 32.781 12.484 1 93.69 151 PHE B O 1
ATOM 4645 N N . ALA B 1 152 ? -4.254 30.547 12.586 1 94.25 152 ALA B N 1
ATOM 4646 C CA . ALA B 1 152 ? -3.252 30.531 11.523 1 94.25 152 ALA B CA 1
ATOM 4647 C C . ALA B 1 152 ? -3.85 31 10.195 1 94.25 152 ALA B C 1
ATOM 4649 O O . ALA B 1 152 ? -3.205 31.719 9.438 1 94.25 152 ALA B O 1
ATOM 4650 N N . TRP B 1 153 ? -5.031 30.578 9.953 1 96.69 153 TRP B N 1
ATOM 4651 C CA . TRP B 1 153 ? -5.758 31.016 8.766 1 96.69 153 TRP B CA 1
ATOM 4652 C C . TRP B 1 153 ? -5.945 32.531 8.773 1 96.69 153 TRP B C 1
ATOM 4654 O O . TRP B 1 153 ? -5.727 33.188 7.758 1 96.69 153 TRP B O 1
ATOM 4664 N N . ILE B 1 154 ? -6.285 33.094 9.914 1 94 154 ILE B N 1
ATOM 4665 C CA . ILE B 1 154 ? -6.445 34.531 10.047 1 94 154 ILE B CA 1
ATOM 4666 C C . ILE B 1 154 ? -5.117 35.219 9.766 1 94 154 ILE B C 1
ATOM 4668 O O . ILE B 1 154 ? -5.074 36.219 9.008 1 94 154 ILE B O 1
ATOM 4672 N N . THR B 1 155 ? -4.086 34.688 10.328 1 95 155 THR B N 1
ATOM 4673 C CA . THR B 1 155 ? -2.762 35.281 10.148 1 95 155 THR B CA 1
ATOM 4674 C C . THR B 1 155 ? -2.408 35.375 8.664 1 95 155 THR B C 1
ATOM 4676 O O . THR B 1 155 ? -2.066 36.438 8.172 1 95 155 THR B O 1
ATOM 4679 N N . VAL B 1 156 ? -2.566 34.312 8.008 1 95.44 156 VAL B N 1
ATOM 4680 C CA . VAL B 1 156 ? -2.164 34.219 6.609 1 95.44 156 VAL B CA 1
ATOM 4681 C C . VAL B 1 156 ? -3.035 35.156 5.77 1 95.44 156 VAL B C 1
ATOM 4683 O O . VAL B 1 156 ? -2.52 35.938 4.984 1 95.44 156 VAL B O 1
ATOM 4686 N N . ASN B 1 157 ? -4.285 35.094 5.941 1 94.56 157 ASN B N 1
ATOM 4687 C CA . ASN B 1 157 ? -5.191 35.875 5.109 1 94.56 157 ASN B CA 1
ATOM 4688 C C . ASN B 1 157 ? -5.102 37.375 5.441 1 94.56 157 ASN B C 1
ATOM 4690 O O . ASN B 1 157 ? -5.262 38.219 4.559 1 94.56 157 ASN B O 1
ATOM 4694 N N . TYR B 1 158 ? -4.805 37.656 6.676 1 92.12 158 TYR B N 1
ATOM 4695 C CA . TYR B 1 158 ? -4.574 39.031 7.078 1 92.12 158 TYR B CA 1
ATOM 4696 C C . TYR B 1 158 ? -3.314 39.594 6.426 1 92.12 158 TYR B C 1
ATOM 4698 O O . TYR B 1 158 ? -3.34 40.656 5.832 1 92.12 158 TYR B O 1
ATOM 4706 N N . LEU B 1 159 ? -2.271 38.875 6.531 1 92.5 159 LEU B N 1
ATOM 4707 C CA . LEU B 1 159 ? -0.987 39.344 6.016 1 92.5 159 LEU B CA 1
ATOM 4708 C C . LEU B 1 159 ? -1.006 39.406 4.488 1 92.5 159 LEU B C 1
ATOM 4710 O O . LEU B 1 159 ? -0.313 40.219 3.889 1 92.5 159 LEU B O 1
ATOM 4714 N N . MET B 1 160 ? -1.83 38.594 3.912 1 92 160 MET B N 1
ATOM 4715 C CA . MET B 1 160 ? -1.98 38.594 2.461 1 92 160 MET B CA 1
ATOM 4716 C C . MET B 1 160 ? -3.014 39.625 2.025 1 92 160 MET B C 1
ATOM 4718 O O . MET B 1 160 ? -3.285 39.781 0.833 1 92 160 MET B O 1
ATOM 4722 N N . LYS B 1 161 ? -3.637 40.281 2.99 1 89.5 161 LYS B N 1
ATOM 4723 C CA . LYS B 1 161 ? -4.629 41.312 2.768 1 89.5 161 LYS B CA 1
ATOM 4724 C C . LYS B 1 161 ? -5.875 40.75 2.084 1 89.5 161 LYS B C 1
ATOM 4726 O O . LYS B 1 161 ? -6.441 41.406 1.2 1 89.5 161 LYS B O 1
ATOM 4731 N N . LEU B 1 162 ? -6.18 39.531 2.445 1 91.19 162 LEU B N 1
ATOM 4732 C CA . LEU B 1 162 ? -7.371 38.906 1.89 1 91.19 162 LEU B CA 1
ATOM 4733 C C . LEU B 1 162 ? -8.57 39.125 2.811 1 91.19 162 LEU B C 1
ATOM 4735 O O . LEU B 1 162 ? -9.719 38.938 2.393 1 91.19 162 LEU B O 1
ATOM 4739 N N . ILE B 1 163 ? -8.273 39.375 4.094 1 89 163 ILE B N 1
ATOM 4740 C CA . ILE B 1 163 ? -9.328 39.75 5.039 1 89 163 ILE B CA 1
ATOM 4741 C C . ILE B 1 163 ? -9.008 41.094 5.684 1 89 163 ILE B C 1
ATOM 4743 O O . ILE B 1 163 ? -7.859 41.531 5.668 1 89 163 ILE B O 1
ATOM 4747 N N . GLY B 1 164 ? -10.102 41.719 6.168 1 76.88 164 GLY B N 1
ATOM 4748 C CA . GLY B 1 164 ? -9.953 43.062 6.734 1 76.88 164 GLY B CA 1
ATOM 4749 C C . GLY B 1 164 ? -10.617 44.125 5.898 1 76.88 164 GLY B C 1
ATOM 4750 O O . GLY B 1 164 ? -11.672 43.906 5.293 1 76.88 164 GLY B O 1
ATOM 4751 N N . SER B 1 165 ? -10.078 45.344 5.82 1 65.81 165 SER B N 1
ATOM 4752 C CA . SER B 1 165 ? -10.773 46.562 5.371 1 65.81 165 SER B CA 1
ATOM 4753 C C . SER B 1 165 ? -11.031 46.531 3.867 1 65.81 165 SER B C 1
ATOM 4755 O O . SER B 1 165 ? -11.938 47.188 3.371 1 65.81 165 SER B O 1
ATOM 4757 N N . GLY B 1 166 ? -10.422 45.719 3.113 1 61.47 166 GLY B N 1
ATOM 4758 C CA . GLY B 1 166 ? -10.539 45.906 1.674 1 61.47 166 GLY B CA 1
ATOM 4759 C C . GLY B 1 166 ? -11.617 45.031 1.054 1 61.47 166 GLY B C 1
ATOM 4760 O O . GLY B 1 166 ? -11.562 44.719 -0.141 1 61.47 166 GLY B O 1
ATOM 4761 N N . GLY B 1 167 ? -12.852 44.719 1.813 1 63.62 167 GLY B N 1
ATOM 4762 C CA . GLY B 1 167 ? -13.93 43.906 1.263 1 63.62 167 GLY B CA 1
ATOM 4763 C C . GLY B 1 167 ? -13.664 42.438 1.342 1 63.62 167 GLY B C 1
ATOM 4764 O O . GLY B 1 167 ? -12.617 42 1.832 1 63.62 167 GLY B O 1
ATOM 4765 N N . LYS B 1 168 ? -14.727 41.719 0.903 1 70.81 168 LYS B N 1
ATOM 4766 C CA . LYS B 1 168 ? -14.609 40.281 0.984 1 70.81 168 LYS B CA 1
ATOM 4767 C C . LYS B 1 168 ? -13.883 39.719 -0.234 1 70.81 168 LYS B C 1
ATOM 4769 O O . LYS B 1 168 ? -14.344 39.875 -1.366 1 70.81 168 LYS B O 1
ATOM 4774 N N . LYS B 1 169 ? -12.695 39.375 -0.145 1 85.69 169 LYS B N 1
ATOM 4775 C CA . LYS B 1 169 ? -11.906 38.688 -1.162 1 85.69 169 LYS B CA 1
ATOM 4776 C C . LYS B 1 169 ? -11.906 37.156 -0.932 1 85.69 169 LYS B C 1
ATOM 4778 O O . LYS B 1 169 ? -12.305 36.688 0.135 1 85.69 169 LYS B O 1
ATOM 4783 N N . LYS B 1 170 ? -11.562 36.469 -2.025 1 89 170 LYS B N 1
ATOM 4784 C CA . LYS B 1 170 ? -11.367 35.031 -1.863 1 89 170 LYS B CA 1
ATOM 4785 C C . LYS B 1 170 ? -10.18 34.75 -0.941 1 89 170 LYS B C 1
ATOM 4787 O O . LYS B 1 170 ? -9.07 35.219 -1.177 1 89 170 LYS B O 1
ATOM 4792 N N . THR B 1 171 ? -10.43 34.031 0.03 1 95 171 THR B N 1
ATOM 4793 C CA . THR B 1 171 ? -9.398 33.781 1.036 1 95 171 THR B CA 1
ATOM 4794 C C . THR B 1 171 ? -8.531 32.594 0.632 1 95 171 THR B C 1
ATOM 4796 O O . THR B 1 171 ? -8.898 31.797 -0.251 1 95 171 THR B O 1
ATOM 4799 N N . ALA B 1 172 ? -7.449 32.5 1.246 1 96.31 172 ALA B N 1
ATOM 4800 C CA . ALA B 1 172 ? -6.52 31.391 1.025 1 96.31 172 ALA B CA 1
ATOM 4801 C C . ALA B 1 172 ? -6.816 30.219 1.968 1 96.31 172 ALA B C 1
ATOM 4803 O O . ALA B 1 172 ? -7.316 30.422 3.076 1 96.31 172 ALA B O 1
ATOM 4804 N N . ALA B 1 173 ? -6.535 29.047 1.49 1 97.5 173 ALA B N 1
ATOM 4805 C CA . ALA B 1 173 ? -6.477 27.891 2.375 1 97.5 173 ALA B CA 1
ATOM 4806 C C . ALA B 1 173 ? -5.121 27.797 3.064 1 97.5 173 ALA B C 1
ATOM 4808 O O . ALA B 1 173 ? -4.098 28.172 2.492 1 97.5 173 ALA B O 1
ATOM 4809 N N . VAL B 1 174 ? -5.148 27.312 4.262 1 97.25 174 VAL B N 1
ATOM 4810 C CA . VAL B 1 174 ? -3.9 27.141 5.004 1 97.25 174 VAL B CA 1
ATOM 4811 C C . VAL B 1 174 ? -3.721 25.688 5.398 1 97.25 174 VAL B C 1
ATOM 4813 O O . VAL B 1 174 ? -4.613 25.078 6.004 1 97.25 174 VAL B O 1
ATOM 4816 N N . MET B 1 175 ? -2.592 25.156 5.051 1 96.81 175 MET B N 1
ATOM 4817 C CA . MET B 1 175 ? -2.197 23.812 5.434 1 96.81 175 MET B CA 1
ATOM 4818 C C . MET B 1 175 ? -0.982 23.844 6.355 1 96.81 175 MET B C 1
ATOM 4820 O O . MET B 1 175 ? 0.048 24.422 6.016 1 96.81 175 MET B O 1
ATOM 4824 N N . ASP B 1 176 ? -1.12 23.25 7.465 1 93.88 176 ASP B N 1
ATOM 4825 C CA . ASP B 1 176 ? -0.046 23.219 8.453 1 93.88 176 ASP B CA 1
ATOM 4826 C C . ASP B 1 176 ? 0.378 21.781 8.742 1 93.88 176 ASP B C 1
ATOM 4828 O O . ASP B 1 176 ? -0.387 21 9.32 1 93.88 176 ASP B O 1
ATOM 4832 N N . LEU B 1 177 ? 1.627 21.406 8.383 1 94.5 177 LEU B N 1
ATOM 4833 C CA . LEU B 1 177 ? 2.131 20.062 8.594 1 94.5 177 LEU B CA 1
ATOM 4834 C C . LEU B 1 177 ? 3.076 20.016 9.789 1 94.5 177 LEU B C 1
ATOM 4836 O O . LEU B 1 177 ? 4.238 20.422 9.688 1 94.5 177 LEU B O 1
ATOM 4840 N N . GLY B 1 178 ? 2.559 19.531 10.914 1 88.12 178 GLY B N 1
ATOM 4841 C CA . GLY B 1 178 ? 3.369 19.344 12.109 1 88.12 178 GLY B CA 1
ATOM 4842 C C . GLY B 1 178 ? 3.967 17.953 12.203 1 88.12 178 GLY B C 1
ATOM 4843 O O . GLY B 1 178 ? 4.043 17.234 11.211 1 88.12 178 GLY B O 1
ATOM 4844 N N . GLY B 1 179 ? 4.457 17.609 13.367 1 86.56 179 GLY B N 1
ATOM 4845 C CA . GLY B 1 179 ? 5.039 16.297 13.586 1 86.56 179 GLY B CA 1
ATOM 4846 C C . GLY B 1 179 ? 4.004 15.227 13.852 1 86.56 179 GLY B C 1
ATOM 4847 O O . GLY B 1 179 ? 4.098 14.117 13.32 1 86.56 179 GLY B O 1
ATOM 4848 N N . GLY B 1 180 ? 3.02 15.633 14.68 1 83.81 180 GLY B N 1
ATOM 4849 C CA . GLY B 1 180 ? 2.035 14.648 15.109 1 83.81 180 GLY B CA 1
ATOM 4850 C C . GLY B 1 180 ? 0.738 14.727 14.32 1 83.81 180 GLY B C 1
ATOM 4851 O O . GLY B 1 180 ? 0.017 13.734 14.211 1 83.81 180 GLY B O 1
ATOM 4852 N N . SER B 1 181 ? 0.45 15.953 13.82 1 88.06 181 SER B N 1
ATOM 4853 C CA . SER B 1 181 ? -0.801 16.156 13.094 1 88.06 181 SER B CA 1
ATOM 4854 C C . SER B 1 181 ? -0.608 17.109 11.922 1 88.06 181 SER B C 1
ATOM 4856 O O . SER B 1 181 ? 0.425 17.781 11.812 1 88.06 181 SER B O 1
ATOM 4858 N N . THR B 1 182 ? -1.5 17.062 10.992 1 92.75 182 THR B N 1
ATOM 4859 C CA . THR B 1 182 ? -1.604 18.062 9.93 1 92.75 182 THR B CA 1
ATOM 4860 C C . THR B 1 182 ? -2.979 18.719 9.938 1 92.75 182 THR B C 1
ATOM 4862 O O . THR B 1 182 ? -3.979 18.078 10.266 1 92.75 182 THR B O 1
ATOM 4865 N N . GLN B 1 183 ? -2.98 19.984 9.68 1 93.5 183 GLN B N 1
ATOM 4866 C CA . GLN B 1 183 ? -4.211 20.766 9.781 1 93.5 183 GLN B CA 1
ATOM 4867 C C . GLN B 1 183 ? -4.504 21.5 8.477 1 93.5 183 GLN B C 1
ATOM 4869 O O . GLN B 1 183 ? -3.58 21.906 7.77 1 93.5 183 GLN B O 1
ATOM 4874 N N . ILE B 1 184 ? -5.828 21.609 8.195 1 96.5 184 ILE B N 1
ATOM 4875 C CA . ILE B 1 184 ? -6.246 22.406 7.051 1 96.5 184 ILE B CA 1
ATOM 4876 C C . ILE B 1 184 ? -7.41 23.312 7.445 1 96.5 184 ILE B C 1
ATOM 4878 O O . ILE B 1 184 ? -8.273 22.922 8.227 1 96.5 184 ILE B O 1
ATOM 4882 N N . VAL B 1 185 ? -7.406 24.531 7.012 1 97.06 185 VAL B N 1
ATOM 4883 C CA . VAL B 1 185 ? -8.492 25.484 7.191 1 97.06 185 VAL B CA 1
ATOM 4884 C C . VAL B 1 185 ? -8.758 26.219 5.883 1 97.06 185 VAL B C 1
ATOM 4886 O O . VAL B 1 185 ? -7.828 26.719 5.246 1 97.06 185 VAL B O 1
ATOM 4889 N N . PHE B 1 186 ? -10.008 26.266 5.438 1 96.94 186 PHE B N 1
ATOM 4890 C CA . PHE B 1 186 ? -10.375 27.031 4.25 1 96.94 186 PHE B CA 1
ATOM 4891 C C . PHE B 1 186 ? -11.859 27.359 4.25 1 96.94 186 PHE B C 1
ATOM 4893 O O . PHE B 1 186 ? -12.617 26.812 5.051 1 96.94 186 PHE B O 1
ATOM 4900 N N . GLU B 1 187 ? -12.219 28.312 3.469 1 95.62 187 GLU B N 1
ATOM 4901 C CA . GLU B 1 187 ? -13.609 28.688 3.246 1 95.62 187 GLU B CA 1
ATOM 4902 C C . GLU B 1 187 ? -14.156 28.047 1.971 1 95.62 187 GLU B C 1
ATOM 4904 O O . GLU B 1 187 ? -13.953 28.562 0.873 1 95.62 187 GLU B O 1
ATOM 4909 N N . PRO B 1 188 ? -14.914 26.922 2.141 1 94.75 188 PRO B N 1
ATOM 4910 C CA . PRO B 1 188 ? -15.422 26.266 0.93 1 94.75 188 PRO B CA 1
ATOM 4911 C C . PRO B 1 188 ? -16.484 27.109 0.219 1 94.75 188 PRO B C 1
ATOM 4913 O O . PRO B 1 188 ? -17.312 27.75 0.873 1 94.75 188 PRO B O 1
ATOM 4916 N N . GLN B 1 189 ? -16.344 27.125 -1.071 1 91.38 189 GLN B N 1
ATOM 4917 C CA . GLN B 1 189 ? -17.375 27.75 -1.889 1 91.38 189 GLN B CA 1
ATOM 4918 C C . GLN B 1 189 ? -18.469 26.734 -2.244 1 91.38 189 GLN B C 1
ATOM 4920 O O . GLN B 1 189 ? -18.375 26.031 -3.25 1 91.38 189 GLN B O 1
ATOM 4925 N N . LEU B 1 190 ? -19.453 26.734 -1.443 1 90.62 190 LEU B N 1
ATOM 4926 C CA . LEU B 1 190 ? -20.516 25.734 -1.599 1 90.62 190 LEU B CA 1
ATOM 4927 C C . LEU B 1 190 ? -21.781 26.391 -2.164 1 90.62 190 LEU B C 1
ATOM 4929 O O . LEU B 1 190 ? -22.016 27.578 -1.98 1 90.62 190 LEU B O 1
ATOM 4933 N N . HIS B 1 191 ? -22.5 25.547 -2.852 1 88.31 191 HIS B N 1
ATOM 4934 C CA . HIS B 1 191 ? -23.812 26 -3.27 1 88.31 191 HIS B CA 1
ATOM 4935 C C . HIS B 1 191 ? -24.75 26.141 -2.072 1 88.31 191 HIS B C 1
ATOM 4937 O O . HIS B 1 191 ? -24.734 25.312 -1.16 1 88.31 191 HIS B O 1
ATOM 4943 N N . PRO B 1 192 ? -25.516 27.188 -2.086 1 86.12 192 PRO B N 1
ATOM 4944 C CA . PRO B 1 192 ? -26.406 27.438 -0.947 1 86.12 192 PRO B CA 1
ATOM 4945 C C . PRO B 1 192 ? -27.312 26.234 -0.639 1 86.12 192 PRO B C 1
ATOM 4947 O O . PRO B 1 192 ? -27.672 26 0.52 1 86.12 192 PRO B O 1
ATOM 4950 N N . SER B 1 193 ? -27.594 25.391 -1.626 1 87.69 193 SER B N 1
ATOM 4951 C CA . SER B 1 193 ? -28.453 24.234 -1.453 1 87.69 193 SER B CA 1
ATOM 4952 C C . SER B 1 193 ? -27.688 23.031 -0.916 1 87.69 193 SER B C 1
ATOM 4954 O O . SER B 1 193 ? -28.281 22.031 -0.502 1 87.69 193 SER B O 1
ATOM 4956 N N . GLU B 1 194 ? -26.422 23.172 -0.848 1 87.38 194 GLU B N 1
ATOM 4957 C CA . GLU B 1 194 ? -25.578 22.078 -0.371 1 87.38 194 GLU B CA 1
ATOM 4958 C C . GLU B 1 194 ? -24.578 22.562 0.669 1 87.38 194 GLU B C 1
ATOM 4960 O O . GLU B 1 194 ? -23.359 22.531 0.432 1 87.38 194 GLU B O 1
ATOM 4965 N N . PRO B 1 195 ? -25.141 22.875 1.822 1 88.06 195 PRO B N 1
ATOM 4966 C CA . PRO B 1 195 ? -24.219 23.375 2.854 1 88.06 195 PRO B CA 1
ATOM 4967 C C . PRO B 1 195 ? -23.312 22.281 3.408 1 88.06 195 PRO B C 1
ATOM 4969 O O . PRO B 1 195 ? -23.531 21.094 3.129 1 88.06 195 PRO B O 1
ATOM 4972 N N . MET B 1 196 ? -22.328 22.688 4.078 1 92 196 MET B N 1
ATOM 4973 C CA . MET B 1 196 ? -21.438 21.75 4.746 1 92 196 MET B CA 1
ATOM 4974 C C . MET B 1 196 ? -22.188 20.891 5.762 1 92 196 MET B C 1
ATOM 4976 O O . MET B 1 196 ? -23.047 21.391 6.477 1 92 196 MET B O 1
ATOM 4980 N N . HIS B 1 197 ? -21.859 19.625 5.82 1 91.5 197 HIS B N 1
ATOM 4981 C CA . HIS B 1 197 ? -22.406 18.781 6.875 1 91.5 197 HIS B CA 1
ATOM 4982 C C . HIS B 1 197 ? -22.094 19.344 8.258 1 91.5 197 HIS B C 1
ATOM 4984 O O . HIS B 1 197 ? -20.984 19.859 8.484 1 91.5 197 HIS B O 1
ATOM 4990 N N . PRO B 1 198 ? -23.031 19.297 9.125 1 90.94 198 PRO B N 1
ATOM 4991 C CA . PRO B 1 198 ? -22.734 19.781 10.477 1 90.94 198 PRO B CA 1
ATOM 4992 C C . PRO B 1 198 ? -21.672 18.953 11.188 1 90.94 198 PRO B C 1
ATOM 4994 O O . PRO B 1 198 ? -21.484 17.781 10.852 1 90.94 198 PRO B O 1
ATOM 4997 N N . GLY B 1 199 ? -20.984 19.578 12.031 1 90.69 199 GLY B N 1
ATOM 4998 C CA . GLY B 1 199 ? -19.984 18.859 12.805 1 90.69 199 GLY B CA 1
ATOM 4999 C C . GLY B 1 199 ? -18.938 19.781 13.406 1 90.69 199 GLY B C 1
ATOM 5000 O O . GLY B 1 199 ? -18.984 21 13.203 1 90.69 199 GLY B O 1
ATOM 5001 N N . GLU B 1 200 ? -17.953 19.172 14.094 1 90.44 200 GLU B N 1
ATOM 5002 C CA . GLU B 1 200 ? -16.906 19.938 14.781 1 90.44 200 GLU B CA 1
ATOM 5003 C C . GLU B 1 200 ? -16 20.641 13.781 1 90.44 200 GLU B C 1
ATOM 5005 O O . GLU B 1 200 ? -15.32 21.609 14.133 1 90.44 200 GLU B O 1
ATOM 5010 N N . HIS B 1 201 ? -16.078 20.234 12.562 1 93.62 201 HIS B N 1
ATOM 5011 C CA . HIS B 1 201 ? -15.219 20.797 11.516 1 93.62 201 HIS B CA 1
ATOM 5012 C C . HIS B 1 201 ? -15.734 22.156 11.062 1 93.62 201 HIS B C 1
ATOM 5014 O O . HIS B 1 201 ? -15.008 22.906 10.398 1 93.62 201 HIS B O 1
ATOM 5020 N N . VAL B 1 202 ? -16.922 22.484 11.352 1 94.75 202 VAL B N 1
ATOM 5021 C CA . VAL B 1 202 ? -17.5 23.766 10.969 1 94.75 202 VAL B CA 1
ATOM 5022 C C . VAL B 1 202 ? -17.078 24.844 11.977 1 94.75 202 VAL B C 1
ATOM 5024 O O . VAL B 1 202 ? -17.281 24.672 13.18 1 94.75 202 VAL B O 1
ATOM 5027 N N . TYR B 1 203 ? -16.469 25.891 11.484 1 94.31 203 TYR B N 1
ATOM 5028 C CA . TYR B 1 203 ? -16.078 27.031 12.32 1 94.31 203 TYR B CA 1
ATOM 5029 C C . TYR B 1 203 ? -16.703 28.312 11.789 1 94.31 203 TYR B C 1
ATOM 5031 O O . TYR B 1 203 ? -16.391 28.75 10.68 1 94.31 203 TYR B O 1
ATOM 5039 N N . GLU B 1 204 ? -17.469 28.938 12.617 1 92.38 204 GLU B N 1
ATOM 5040 C CA . GLU B 1 204 ? -18.078 30.203 12.266 1 92.38 204 GLU B CA 1
ATOM 5041 C C . GLU B 1 204 ? -17.297 31.375 12.852 1 92.38 204 GLU B C 1
ATOM 5043 O O . GLU B 1 204 ? -17.281 31.578 14.07 1 92.38 204 GLU B O 1
ATOM 5048 N N . LEU B 1 205 ? -16.641 32.062 12.031 1 88.81 205 LEU B N 1
ATOM 5049 C CA . LEU B 1 205 ? -16 33.312 12.398 1 88.81 205 LEU B CA 1
ATOM 5050 C C . LEU B 1 205 ? -16.922 34.5 12.141 1 88.81 205 LEU B C 1
ATOM 5052 O O . LEU B 1 205 ? -16.922 35.062 11.055 1 88.81 205 LEU B O 1
ATOM 5056 N N . LYS B 1 206 ? -17.609 34.875 13.156 1 87.06 206 LYS B N 1
ATOM 5057 C CA . LYS B 1 206 ? -18.641 35.875 13.008 1 87.06 206 LYS B CA 1
ATOM 5058 C C . LYS B 1 206 ? -18.078 37.281 13.219 1 87.06 206 LYS B C 1
ATOM 5060 O O . LYS B 1 206 ? -17.266 37.5 14.117 1 87.06 206 LYS B O 1
ATOM 5065 N N . ASN B 1 207 ? -18.469 38.125 12.359 1 79.88 207 ASN B N 1
ATOM 5066 C CA . ASN B 1 207 ? -18.25 39.562 12.477 1 79.88 207 ASN B CA 1
ATOM 5067 C C . ASN B 1 207 ? -16.766 39.906 12.688 1 79.88 207 ASN B C 1
ATOM 5069 O O . ASN B 1 207 ? -16.422 40.688 13.57 1 79.88 207 ASN B O 1
ATOM 5073 N N . PHE B 1 208 ? -15.93 39.156 12.055 1 81.12 208 PHE B N 1
ATOM 5074 C CA . PHE B 1 208 ? -14.516 39.5 12.039 1 81.12 208 PHE B CA 1
ATOM 5075 C C . PHE B 1 208 ? -14.25 40.656 11.078 1 81.12 208 PHE B C 1
ATOM 5077 O O . PHE B 1 208 ? -14.352 40.5 9.859 1 81.12 208 PHE B O 1
ATOM 5084 N N . GLU B 1 209 ? -13.914 41.781 11.648 1 78.38 209 GLU B N 1
ATOM 5085 C CA . GLU B 1 209 ? -13.766 43 10.859 1 78.38 209 GLU B CA 1
ATOM 5086 C C . GLU B 1 209 ? -15 43.25 10 1 78.38 209 GLU B C 1
ATOM 5088 O O . GLU B 1 209 ? -14.891 43.469 8.789 1 78.38 209 GLU B O 1
ATOM 5093 N N . ASN B 1 210 ? -16.094 42.938 10.445 1 77.25 210 ASN B N 1
ATOM 5094 C CA . ASN B 1 210 ? -17.422 43.219 9.891 1 77.25 210 ASN B CA 1
ATOM 5095 C C . ASN B 1 210 ? -17.781 42.219 8.797 1 77.25 210 ASN B C 1
ATOM 5097 O O . ASN B 1 210 ? -18.656 42.5 7.961 1 77.25 210 ASN B O 1
ATOM 5101 N N . VAL B 1 211 ? -17.078 41.188 8.734 1 86.06 211 VAL B N 1
ATOM 5102 C CA . VAL B 1 211 ? -17.375 40.125 7.777 1 86.06 211 VAL B CA 1
ATOM 5103 C C . VAL B 1 211 ? -17.453 38.781 8.5 1 86.06 211 VAL B C 1
ATOM 5105 O O . VAL B 1 211 ? -16.734 38.562 9.477 1 86.06 211 VAL B O 1
ATOM 5108 N N . SER B 1 212 ? -18.297 37.938 8.016 1 89.56 212 SER B N 1
ATOM 5109 C CA . SER B 1 212 ? -18.406 36.594 8.602 1 89.56 212 SER B CA 1
ATOM 5110 C C . SER B 1 212 ? -17.906 35.531 7.641 1 89.56 212 SER B C 1
ATOM 5112 O O . SER B 1 212 ? -18.078 35.656 6.426 1 89.56 212 SER B O 1
ATOM 5114 N N . PHE B 1 213 ? -17.297 34.562 8.195 1 91.81 213 PHE B N 1
ATOM 5115 C CA . PHE B 1 213 ? -16.766 33.438 7.426 1 91.81 213 PHE B CA 1
ATOM 5116 C C . PHE B 1 213 ? -17.234 32.094 7.996 1 91.81 213 PHE B C 1
ATOM 5118 O O . PHE B 1 213 ? -17.312 31.938 9.219 1 91.81 213 PHE B O 1
ATOM 5125 N N . THR B 1 214 ? -17.625 31.234 7.113 1 93.69 214 THR B N 1
ATOM 5126 C CA . THR B 1 214 ? -17.844 29.844 7.48 1 93.69 214 THR B CA 1
ATOM 5127 C C . THR B 1 214 ? 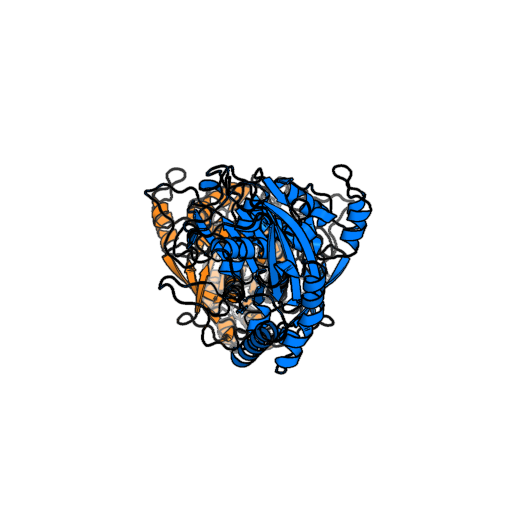-16.688 28.969 6.977 1 93.69 214 THR B C 1
ATOM 5129 O O . THR B 1 214 ? -16.562 28.734 5.777 1 93.69 214 THR B O 1
ATOM 5132 N N . LEU B 1 215 ? -15.977 28.5 7.961 1 96.38 215 LEU B N 1
ATOM 5133 C CA . LEU B 1 215 ? -14.742 27.812 7.609 1 96.38 215 LEU B CA 1
ATOM 5134 C C . LEU B 1 215 ? -14.875 26.312 7.852 1 96.38 215 LEU B C 1
ATOM 5136 O O . LEU B 1 215 ? -15.609 25.875 8.742 1 96.38 215 LEU B O 1
ATOM 5140 N N . TYR B 1 216 ? -14.211 25.547 7.008 1 96.38 216 TYR B N 1
ATOM 5141 C CA . TYR B 1 216 ? -13.883 24.156 7.324 1 96.38 216 TYR B CA 1
ATOM 5142 C C . TYR B 1 216 ? -12.531 24.062 8.023 1 96.38 216 TYR B C 1
ATOM 5144 O O . TYR B 1 216 ? -11.539 24.625 7.547 1 96.38 216 TYR B O 1
ATOM 5152 N N . GLN B 1 217 ? -12.484 23.469 9.117 1 96.25 217 GLN B N 1
ATOM 5153 C CA . GLN B 1 217 ? -11.234 23.25 9.852 1 96.25 217 GLN B CA 1
ATOM 5154 C C . GLN B 1 217 ? -11.156 21.812 10.375 1 96.25 217 GLN B C 1
ATOM 5156 O O . GLN B 1 217 ? -12.141 21.281 10.867 1 96.25 217 GLN B O 1
ATOM 5161 N N . ASN B 1 218 ? -10.008 21.219 10.164 1 93.94 218 ASN B N 1
ATOM 5162 C CA . ASN B 1 218 ? -9.789 19.891 10.727 1 93.94 218 ASN B CA 1
ATOM 5163 C C . ASN B 1 218 ? -8.312 19.641 10.992 1 93.94 218 ASN B C 1
ATOM 5165 O O . ASN B 1 218 ? -7.453 20.062 10.227 1 93.94 218 ASN B O 1
ATOM 5169 N N . SER B 1 219 ? -8.055 19.047 12.148 1 91.06 219 SER B N 1
ATOM 5170 C CA . SER B 1 219 ? -6.727 18.547 12.5 1 91.06 219 SER B CA 1
ATOM 5171 C C . SER B 1 219 ? -6.672 17.031 12.414 1 91.06 219 SER B C 1
ATOM 5173 O O . SER B 1 219 ? -7.379 16.328 13.148 1 91.06 219 SER B O 1
ATOM 5175 N N . TYR B 1 220 ? -5.891 16.531 11.562 1 88.69 220 TYR B N 1
ATOM 5176 C CA . TYR B 1 220 ? -5.746 15.086 11.383 1 88.69 220 TYR B CA 1
ATOM 5177 C C . TYR B 1 220 ? -4.629 14.531 12.258 1 88.69 220 TYR B C 1
ATOM 5179 O O . TYR B 1 220 ? -3.469 14.492 11.836 1 88.69 220 TYR B O 1
ATOM 5187 N N . LEU B 1 221 ? -5.062 14.109 13.406 1 84.5 221 LEU B N 1
ATOM 5188 C CA . LEU B 1 221 ? -4.102 13.508 14.32 1 84.5 221 LEU B CA 1
ATOM 5189 C C . LEU B 1 221 ? -3.531 12.219 13.742 1 84.5 221 LEU B C 1
ATOM 5191 O O . LEU B 1 221 ? -4.27 11.406 13.18 1 84.5 221 LEU B O 1
ATOM 5195 N N . GLY B 1 222 ? -2.178 12.016 13.867 1 84.12 222 GLY B N 1
ATOM 5196 C CA . GLY B 1 222 ? -1.54 10.812 13.367 1 84.12 222 GLY B CA 1
ATOM 5197 C C . GLY B 1 222 ? -1.005 10.961 11.953 1 84.12 222 GLY B C 1
ATOM 5198 O O . GLY B 1 222 ? -0.325 10.062 11.445 1 84.12 222 GLY B O 1
ATOM 5199 N N . PHE B 1 223 ? -1.231 12.141 11.398 1 90.88 223 PHE B N 1
ATOM 5200 C CA . PHE B 1 223 ? -0.837 12.336 10.008 1 90.88 223 PHE B CA 1
ATOM 5201 C C . PHE B 1 223 ? 0.161 13.477 9.883 1 90.88 223 PHE B C 1
ATOM 5203 O O . PHE B 1 223 ? 0.348 14.031 8.797 1 90.88 223 PHE B O 1
ATOM 5210 N N . GLY B 1 224 ? 0.735 13.836 11.023 1 92.88 224 GLY B N 1
ATOM 5211 C CA . GLY B 1 224 ? 1.906 14.695 10.953 1 92.88 224 GLY B CA 1
ATOM 5212 C C . GLY B 1 224 ? 3.119 14 10.359 1 92.88 224 GLY B C 1
ATOM 5213 O O . GLY B 1 224 ? 3.115 12.789 10.164 1 92.88 224 GLY B O 1
ATOM 5214 N N . LEU B 1 225 ? 4.133 14.727 10.078 1 95.31 225 LEU B N 1
ATOM 5215 C CA . LEU B 1 225 ? 5.273 14.203 9.336 1 95.31 225 LEU B CA 1
ATOM 5216 C C . LEU B 1 225 ? 5.984 13.109 10.133 1 95.31 225 LEU B C 1
ATOM 5218 O O . LEU B 1 225 ? 6.344 12.07 9.578 1 95.31 225 LEU B O 1
ATOM 5222 N N . LYS B 1 226 ? 6.246 13.289 11.398 1 90.56 226 LYS B N 1
ATOM 5223 C CA . LYS B 1 226 ? 6.949 12.305 12.219 1 90.56 226 LYS B CA 1
ATOM 5224 C C . LYS B 1 226 ? 6.102 11.055 12.414 1 90.56 226 LYS B C 1
ATOM 5226 O O . LYS B 1 226 ? 6.621 9.938 12.383 1 90.56 226 LYS B O 1
ATOM 5231 N N . GLN B 1 227 ? 4.832 11.273 12.648 1 89.19 227 GLN B N 1
ATOM 5232 C CA . GLN B 1 227 ? 3.932 10.133 12.781 1 89.19 227 GLN B CA 1
ATOM 5233 C C . GLN B 1 227 ? 3.814 9.375 11.461 1 89.19 227 GLN B C 1
ATOM 5235 O O . GLN B 1 227 ? 3.713 8.148 11.461 1 89.19 227 GLN B O 1
ATOM 5240 N N . ALA B 1 228 ? 3.75 10.094 10.406 1 93.12 228 ALA B N 1
ATOM 5241 C CA . ALA B 1 228 ? 3.701 9.469 9.094 1 93.12 228 ALA B CA 1
ATOM 5242 C C . ALA B 1 228 ? 4.926 8.586 8.859 1 93.12 228 ALA B C 1
ATOM 5244 O O . ALA B 1 228 ? 4.816 7.496 8.289 1 93.12 228 ALA B O 1
ATOM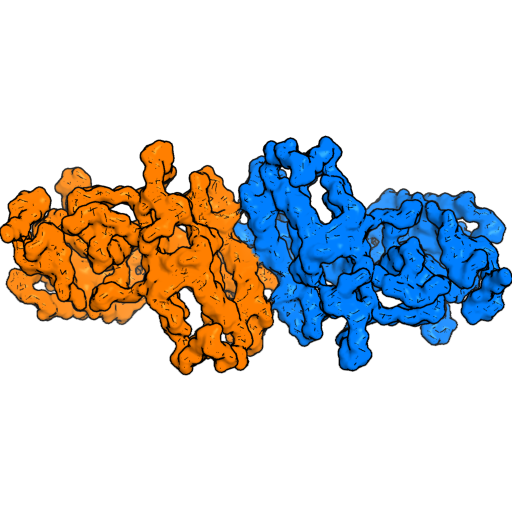 5245 N N . ARG B 1 229 ? 6.121 9.047 9.305 1 94.81 229 ARG B N 1
ATOM 5246 C CA . ARG B 1 229 ? 7.336 8.242 9.219 1 94.81 229 ARG B CA 1
ATOM 5247 C C . ARG B 1 229 ? 7.18 6.93 9.977 1 94.81 229 ARG B C 1
ATOM 5249 O O . ARG B 1 229 ? 7.484 5.859 9.445 1 94.81 229 ARG B O 1
ATOM 5256 N N . GLN B 1 230 ? 6.73 7.113 11.141 1 92.12 230 GLN B N 1
ATOM 5257 C CA . GLN B 1 230 ? 6.574 5.93 11.984 1 92.12 230 GLN B CA 1
ATOM 5258 C C . GLN B 1 230 ? 5.582 4.949 11.375 1 92.12 230 GLN B C 1
ATOM 5260 O O . GLN B 1 230 ? 5.809 3.736 11.383 1 92.12 230 GLN B O 1
ATOM 5265 N N . SER B 1 231 ? 4.5 5.488 10.898 1 92.12 231 SER B N 1
ATOM 5266 C CA . SER B 1 231 ? 3.475 4.648 10.289 1 92.12 231 SER B CA 1
ATOM 5267 C C . SER B 1 231 ? 4.008 3.93 9.055 1 92.12 231 SER B C 1
ATOM 5269 O O . SER B 1 231 ? 3.758 2.738 8.867 1 92.12 231 SER B O 1
ATOM 5271 N N . ALA B 1 232 ? 4.684 4.656 8.203 1 94.31 232 ALA B N 1
ATOM 5272 C CA . ALA B 1 232 ? 5.262 4.066 6.996 1 94.31 232 ALA B CA 1
ATOM 5273 C C . ALA B 1 232 ? 6.273 2.98 7.344 1 94.31 232 ALA B C 1
ATOM 5275 O O . ALA B 1 232 ? 6.277 1.907 6.738 1 94.31 232 ALA B O 1
ATOM 5276 N N . ASN B 1 233 ? 7.121 3.264 8.297 1 95.31 233 ASN B N 1
ATOM 5277 C CA . ASN B 1 233 ? 8.117 2.291 8.742 1 95.31 233 ASN B CA 1
ATOM 5278 C C . ASN B 1 233 ? 7.457 1.06 9.352 1 95.31 233 ASN B C 1
ATOM 5280 O O . ASN B 1 233 ? 7.926 -0.063 9.164 1 95.31 233 ASN B O 1
ATOM 5284 N N . SER B 1 234 ? 6.426 1.307 10.102 1 92.44 234 SER B N 1
ATOM 5285 C CA . SER B 1 234 ? 5.684 0.201 10.695 1 92.44 234 SER B CA 1
ATOM 5286 C C . SER B 1 234 ? 5.062 -0.688 9.625 1 92.44 234 SER B C 1
ATOM 5288 O O . SER B 1 234 ? 5.055 -1.914 9.758 1 92.44 234 SER B O 1
ATOM 5290 N N . LEU B 1 235 ? 4.531 -0.045 8.664 1 92.81 235 LEU B N 1
ATOM 5291 C CA . LEU B 1 235 ? 3.938 -0.79 7.555 1 92.81 235 LEU B CA 1
ATOM 5292 C C . LEU B 1 235 ? 4.992 -1.61 6.824 1 92.81 235 LEU B C 1
ATOM 5294 O O . LEU B 1 235 ? 4.75 -2.766 6.465 1 92.81 235 LEU B O 1
ATOM 5298 N N . ALA B 1 236 ? 6.129 -1.025 6.547 1 92.88 236 ALA B N 1
ATOM 5299 C CA . ALA B 1 236 ? 7.234 -1.755 5.934 1 92.88 236 ALA B CA 1
ATOM 5300 C C . ALA B 1 236 ? 7.621 -2.971 6.77 1 92.88 236 ALA B C 1
ATOM 5302 O O . ALA B 1 236 ? 7.863 -4.051 6.227 1 92.88 236 ALA B O 1
ATOM 5303 N N . ALA B 1 237 ? 7.688 -2.787 8.047 1 90.25 237 ALA B N 1
ATOM 5304 C CA . ALA B 1 237 ? 8.031 -3.883 8.953 1 90.25 237 ALA B CA 1
ATOM 5305 C C . ALA B 1 237 ? 6.984 -4.992 8.891 1 90.25 237 ALA B C 1
ATOM 5307 O O . ALA B 1 237 ? 7.324 -6.172 8.797 1 90.25 237 ALA B O 1
ATOM 5308 N N . PHE B 1 238 ? 5.781 -4.578 8.945 1 88.12 238 PHE B N 1
ATOM 5309 C CA . PHE B 1 238 ? 4.688 -5.543 8.898 1 88.12 238 PHE B CA 1
ATOM 5310 C C . PHE B 1 238 ? 4.758 -6.371 7.617 1 88.12 238 PHE B C 1
ATOM 5312 O O . PHE B 1 238 ? 4.645 -7.598 7.66 1 88.12 238 PHE B O 1
ATOM 5319 N N . THR B 1 239 ? 4.871 -5.715 6.508 1 88.12 239 THR B N 1
ATOM 5320 C CA . THR B 1 239 ? 4.902 -6.375 5.207 1 88.12 239 THR B CA 1
ATOM 5321 C C . THR B 1 239 ? 6.09 -7.332 5.113 1 88.12 239 THR B C 1
ATOM 5323 O O . THR B 1 239 ? 5.949 -8.461 4.648 1 88.12 239 THR B O 1
ATOM 5326 N N . HIS B 1 240 ? 7.223 -6.902 5.539 1 86.5 240 HIS B N 1
ATOM 5327 C CA . HIS B 1 240 ? 8.438 -7.715 5.504 1 86.5 240 HIS B CA 1
ATOM 5328 C C . HIS B 1 240 ? 8.281 -8.969 6.355 1 86.5 240 HIS B C 1
ATOM 5330 O O . HIS B 1 240 ? 8.641 -10.07 5.926 1 86.5 240 HIS B O 1
ATOM 5336 N N . LEU B 1 241 ? 7.715 -8.805 7.488 1 81.81 241 LEU B N 1
ATOM 5337 C CA . LEU B 1 241 ? 7.59 -9.914 8.43 1 81.81 241 LEU B CA 1
ATOM 5338 C C . LEU B 1 241 ? 6.527 -10.906 7.961 1 81.81 241 LEU B C 1
ATOM 5340 O O . LEU B 1 241 ? 6.613 -12.102 8.258 1 81.81 241 LEU B O 1
ATOM 5344 N N . THR B 1 242 ? 5.582 -10.406 7.273 1 80.06 242 THR B N 1
ATOM 5345 C CA . THR B 1 242 ? 4.551 -11.273 6.711 1 80.06 242 THR B CA 1
ATOM 5346 C C . THR B 1 242 ? 5.109 -12.109 5.562 1 80.06 242 THR B C 1
ATOM 5348 O O . THR B 1 242 ? 4.793 -13.297 5.441 1 80.06 242 THR B O 1
ATOM 5351 N N . SER B 1 243 ? 5.902 -11.477 4.746 1 79.06 243 SER B N 1
ATOM 5352 C CA . SER B 1 243 ? 6.453 -12.172 3.584 1 79.06 243 SER B CA 1
ATOM 5353 C C . SER B 1 243 ? 7.645 -13.039 3.967 1 79.06 243 SER B C 1
ATOM 5355 O O . SER B 1 243 ? 7.961 -14.008 3.271 1 79.06 243 SER B O 1
ATOM 5357 N N . HIS B 1 244 ? 8.32 -12.633 5.02 1 79.25 244 HIS B N 1
ATOM 5358 C CA . HIS B 1 244 ? 9.492 -13.352 5.504 1 79.25 244 HIS B CA 1
ATOM 5359 C C . HIS B 1 244 ? 9.367 -13.664 6.992 1 79.25 244 HIS B C 1
ATOM 5361 O O . HIS B 1 244 ? 10.109 -13.117 7.809 1 79.25 244 HIS B O 1
ATOM 5367 N N . PRO B 1 245 ? 8.555 -14.656 7.277 1 71.19 245 PRO B N 1
ATOM 5368 C CA . PRO B 1 245 ? 8.297 -14.922 8.695 1 71.19 245 PRO B CA 1
ATOM 5369 C C . PRO B 1 245 ? 9.539 -15.391 9.445 1 71.19 245 PRO B C 1
ATOM 5371 O O . PRO B 1 245 ? 9.609 -15.25 10.672 1 71.19 245 PRO B O 1
ATOM 5374 N N . ASP B 1 246 ? 10.547 -15.867 8.742 1 70.75 246 ASP B N 1
ATOM 5375 C CA . ASP B 1 246 ? 11.75 -16.391 9.383 1 70.75 246 ASP B CA 1
ATOM 5376 C C . ASP B 1 246 ? 12.82 -15.297 9.508 1 70.75 246 ASP B C 1
ATOM 5378 O O . ASP B 1 246 ? 13.93 -15.562 9.977 1 70.75 246 ASP B O 1
ATOM 5382 N N . ALA B 1 247 ? 12.523 -14.164 9.062 1 68.44 247 ALA B N 1
ATOM 5383 C CA . ALA B 1 247 ? 13.5 -13.078 9.055 1 68.44 247 ALA B CA 1
ATOM 5384 C C . ALA B 1 247 ? 13.867 -12.664 10.477 1 68.44 247 ALA B C 1
ATOM 5386 O O . ALA B 1 247 ? 14.969 -12.164 10.719 1 68.44 247 ALA B O 1
ATOM 5387 N N . VAL B 1 248 ? 12.914 -12.82 11.359 1 61.94 248 VAL B N 1
ATOM 5388 C CA . VAL B 1 248 ? 13.234 -12.484 12.75 1 61.94 248 VAL B CA 1
ATOM 5389 C C . VAL B 1 248 ? 13.336 -13.766 13.578 1 61.94 248 VAL B C 1
ATOM 5391 O O . VAL B 1 248 ? 12.359 -14.508 13.703 1 61.94 248 VAL B O 1
ATOM 5394 N N . LYS B 1 249 ? 14.609 -14.375 13.555 1 57.12 249 LYS B N 1
ATOM 5395 C CA . LYS B 1 249 ? 14.914 -15.648 14.195 1 57.12 249 LYS B CA 1
ATOM 5396 C C . LYS B 1 249 ? 14.109 -15.828 15.484 1 57.12 249 LYS B C 1
ATOM 5398 O O . LYS B 1 249 ? 13.562 -16.891 15.734 1 57.12 249 LYS B O 1
ATOM 5403 N N . HIS B 1 250 ? 14.406 -15.273 16.5 1 50.19 250 HIS B N 1
ATOM 5404 C CA . HIS B 1 250 ? 14.109 -15.609 17.875 1 50.19 250 HIS B CA 1
ATOM 5405 C C . HIS B 1 250 ? 12.727 -15.109 18.281 1 50.19 250 HIS B C 1
ATOM 5407 O O . HIS B 1 250 ? 12.383 -15.094 19.469 1 50.19 250 HIS B O 1
ATOM 5413 N N . LEU B 1 251 ? 12.094 -14.523 17.344 1 49.97 251 LEU B N 1
ATOM 5414 C CA . LEU B 1 251 ? 10.883 -14.055 18.016 1 49.97 251 LEU B CA 1
ATOM 5415 C C . LEU B 1 251 ? 9.727 -15.016 17.781 1 49.97 251 LEU B C 1
ATOM 5417 O O . LEU B 1 251 ? 9.117 -15.016 16.719 1 49.97 251 LEU B O 1
ATOM 5421 N N . ASP B 1 252 ? 9.828 -16.094 18.312 1 50.19 252 ASP B N 1
ATOM 5422 C CA . ASP B 1 252 ? 8.742 -17.078 18.359 1 50.19 252 ASP B CA 1
ATOM 5423 C C . ASP B 1 252 ? 7.383 -16.375 18.344 1 50.19 252 ASP B C 1
ATOM 5425 O O . ASP B 1 252 ? 6.355 -17.016 18.094 1 50.19 252 ASP B O 1
ATOM 5429 N N . ASP B 1 253 ? 7.492 -15.07 18.938 1 51.72 253 ASP B N 1
ATOM 5430 C CA . ASP B 1 253 ? 6.242 -14.32 19.031 1 51.72 253 ASP B CA 1
ATOM 5431 C C . ASP B 1 253 ? 6.332 -13 18.281 1 51.72 253 ASP B C 1
ATOM 5433 O O . ASP B 1 253 ? 6.633 -11.961 18.875 1 51.72 253 ASP B O 1
ATOM 5437 N N . ILE B 1 254 ? 6.66 -12.984 17.078 1 52.41 254 ILE B N 1
ATOM 5438 C CA . ILE B 1 254 ? 6.711 -11.789 16.25 1 52.41 254 ILE B CA 1
ATOM 5439 C C . ILE B 1 254 ? 5.594 -10.828 16.656 1 52.41 254 ILE B C 1
ATOM 5441 O O . ILE B 1 254 ? 5.625 -9.648 16.312 1 52.41 254 ILE B O 1
ATOM 5445 N N . SER B 1 255 ? 4.613 -11.469 17.453 1 58.47 255 SER B N 1
ATOM 5446 C CA . SER B 1 255 ? 3.529 -10.602 17.891 1 58.47 255 SER B CA 1
ATOM 5447 C C . SER B 1 255 ? 4.016 -9.578 18.906 1 58.47 255 SER B C 1
ATOM 5449 O O . SER B 1 255 ? 3.295 -8.633 19.25 1 58.47 255 SER B O 1
ATOM 5451 N N . ALA B 1 256 ? 5.441 -9.766 19.109 1 66.94 256 ALA B N 1
ATOM 5452 C CA . ALA B 1 256 ? 5.805 -8.812 20.156 1 66.94 256 ALA B CA 1
ATOM 5453 C C . ALA B 1 256 ? 6.629 -7.664 19.578 1 66.94 256 ALA B C 1
ATOM 5455 O O . ALA B 1 256 ? 7.848 -7.621 19.734 1 66.94 256 ALA B O 1
ATOM 5456 N N . TRP B 1 257 ? 6.215 -6.746 18.844 1 77.69 257 TRP B N 1
ATOM 5457 C CA . TRP B 1 257 ? 6.793 -5.539 18.266 1 77.69 257 TRP B CA 1
ATOM 5458 C C . TRP B 1 257 ? 7.602 -4.766 19.297 1 77.69 257 TRP B C 1
ATOM 5460 O O . TRP B 1 257 ? 8.445 -3.938 18.938 1 77.69 257 TRP B O 1
ATOM 5470 N N . ASP B 1 258 ? 7.426 -5.09 20.562 1 76.75 258 ASP B N 1
ATOM 5471 C CA . ASP B 1 258 ? 8.109 -4.371 21.641 1 76.75 258 ASP B CA 1
ATOM 5472 C C . ASP B 1 258 ? 9.516 -4.91 21.844 1 76.75 258 ASP B C 1
ATOM 5474 O O . ASP B 1 258 ? 10.32 -4.309 22.562 1 76.75 258 ASP B O 1
ATOM 5478 N N . LYS B 1 259 ? 9.883 -5.934 21.219 1 79.75 259 LYS B N 1
ATOM 5479 C CA . LYS B 1 259 ? 11.188 -6.566 21.422 1 79.75 259 LYS B CA 1
ATOM 5480 C C . LYS B 1 259 ? 12.148 -6.25 20.281 1 79.75 259 LYS B C 1
ATOM 5482 O O . LYS B 1 259 ? 13.305 -6.672 20.312 1 79.75 259 LYS B O 1
ATOM 5487 N N . PHE B 1 260 ? 11.656 -5.543 19.297 1 86.5 260 PHE B N 1
ATOM 5488 C CA . PHE B 1 260 ? 12.539 -5.168 18.203 1 86.5 260 PHE B CA 1
ATOM 5489 C C . PHE B 1 260 ? 13.648 -4.238 18.688 1 86.5 260 PHE B C 1
ATOM 5491 O O . PHE B 1 260 ? 13.406 -3.363 19.516 1 86.5 260 PHE B O 1
ATOM 5498 N N . THR B 1 261 ? 14.836 -4.453 18.188 1 90.62 261 THR B N 1
ATOM 5499 C CA . THR B 1 261 ? 15.953 -3.535 18.391 1 90.62 261 THR B CA 1
ATOM 5500 C C . THR B 1 261 ? 16.672 -3.244 17.078 1 90.62 261 THR B C 1
ATOM 5502 O O . THR B 1 261 ? 16.625 -4.051 16.141 1 90.62 261 THR B O 1
ATOM 5505 N N . PRO B 1 262 ? 17.312 -2.135 17 1 93.5 262 PRO B N 1
ATOM 5506 C CA . PRO B 1 262 ? 18.031 -1.794 15.766 1 93.5 262 PRO B CA 1
ATOM 5507 C C . PRO B 1 262 ? 19.156 -2.779 15.438 1 93.5 262 PRO B C 1
ATOM 5509 O O . PRO B 1 262 ? 19.547 -2.92 14.281 1 93.5 262 PRO B O 1
ATOM 5512 N N . GLU B 1 263 ? 19.641 -3.525 16.438 1 92.25 263 GLU B N 1
ATOM 5513 C CA . GLU B 1 263 ? 20.766 -4.434 16.25 1 92.25 263 GLU B CA 1
ATOM 5514 C C . GLU B 1 263 ? 20.312 -5.793 15.734 1 92.25 263 GLU B C 1
ATOM 5516 O O . GLU B 1 263 ? 21.078 -6.512 15.094 1 92.25 263 GLU B O 1
ATOM 5521 N N . SER B 1 264 ? 19.047 -6.07 15.922 1 88.5 264 SER B N 1
ATOM 5522 C CA . SER B 1 264 ? 18.641 -7.438 15.625 1 88.5 264 SER B CA 1
ATOM 5523 C C . SER B 1 264 ? 17.547 -7.465 14.562 1 88.5 264 SER B C 1
ATOM 5525 O O . SER B 1 264 ? 17.203 -8.531 14.031 1 88.5 264 SER B O 1
ATOM 5527 N N . THR B 1 265 ? 17 -6.328 14.289 1 90.5 265 THR B N 1
ATOM 5528 C CA . THR B 1 265 ? 15.875 -6.305 13.359 1 90.5 265 THR B CA 1
ATOM 5529 C C . THR B 1 265 ? 16.156 -5.363 12.195 1 90.5 265 THR B C 1
ATOM 5531 O O . THR B 1 265 ? 16.266 -4.148 12.383 1 90.5 265 THR B O 1
ATOM 5534 N N . PHE B 1 266 ? 16.297 -5.926 11 1 91.5 266 PHE B N 1
ATOM 5535 C CA . PHE B 1 266 ? 16.578 -5.188 9.773 1 91.5 266 PHE B CA 1
ATOM 5536 C C . PHE B 1 266 ? 15.422 -5.27 8.797 1 91.5 266 PHE B C 1
ATOM 5538 O O . PHE B 1 266 ? 14.977 -6.367 8.445 1 91.5 266 PHE B O 1
ATOM 5545 N N . ILE B 1 267 ? 14.859 -4.145 8.391 1 92.44 267 ILE B N 1
ATOM 5546 C CA . ILE B 1 267 ? 13.68 -4.086 7.539 1 92.44 267 ILE B CA 1
ATOM 5547 C C . ILE B 1 267 ? 14.008 -3.338 6.25 1 92.44 267 ILE B C 1
ATOM 5549 O O . ILE B 1 267 ? 14.336 -2.15 6.277 1 92.44 267 ILE B O 1
ATOM 5553 N N . PRO B 1 268 ? 13.961 -4.012 5.145 1 91.94 268 PRO B N 1
ATOM 5554 C CA . PRO B 1 268 ? 14.102 -3.27 3.891 1 91.94 268 PRO B CA 1
ATOM 5555 C C . PRO B 1 268 ? 12.984 -2.256 3.674 1 91.94 268 PRO B C 1
ATOM 5557 O O . PRO B 1 268 ? 11.82 -2.535 3.988 1 91.94 268 PRO B O 1
ATOM 5560 N N . SER B 1 269 ? 13.344 -1.052 3.193 1 93.94 269 SER B N 1
ATOM 5561 C CA . SER B 1 269 ? 12.352 -0.008 2.938 1 93.94 269 SER B CA 1
ATOM 5562 C C . SER B 1 269 ? 12.719 0.811 1.705 1 93.94 269 SER B C 1
ATOM 5564 O O . SER B 1 269 ? 13.812 1.373 1.63 1 93.94 269 SER B O 1
ATOM 5566 N N . PRO B 1 270 ? 11.797 0.864 0.778 1 94 270 PRO B N 1
ATOM 5567 C CA . PRO B 1 270 ? 12.055 1.686 -0.408 1 94 270 PRO B CA 1
ATOM 5568 C C . PRO B 1 270 ? 12.008 3.184 -0.108 1 94 270 PRO B C 1
ATOM 5570 O O . PRO B 1 270 ? 12.32 4 -0.979 1 94 270 PRO B O 1
ATOM 5573 N N . CYS B 1 271 ? 11.695 3.58 1.104 1 96.44 271 CYS B N 1
ATOM 5574 C CA . CYS B 1 271 ? 11.57 4.992 1.447 1 96.44 271 CYS B CA 1
ATOM 5575 C C . CYS B 1 271 ? 12.906 5.57 1.9 1 96.44 271 CYS B C 1
ATOM 5577 O O . CYS B 1 271 ? 12.984 6.746 2.254 1 96.44 271 CYS B O 1
ATOM 5579 N N . TYR B 1 272 ? 13.867 4.715 1.877 1 94.75 272 TYR B N 1
ATOM 5580 C CA . TYR B 1 272 ? 15.25 5.117 2.098 1 94.75 272 TYR B CA 1
ATOM 5581 C C . TYR B 1 272 ? 16.125 4.711 0.922 1 94.75 272 TYR B C 1
ATOM 5583 O O . TYR B 1 272 ? 15.828 3.746 0.215 1 94.75 272 TYR B O 1
ATOM 5591 N N . ALA B 1 273 ? 17.172 5.453 0.713 1 87.25 273 ALA B N 1
ATOM 5592 C CA . ALA B 1 273 ? 18.016 5.219 -0.458 1 87.25 273 ALA B CA 1
ATOM 5593 C C . ALA B 1 273 ? 18.812 3.928 -0.31 1 87.25 273 ALA B C 1
ATOM 5595 O O . ALA B 1 273 ? 19.266 3.586 0.789 1 87.25 273 ALA B O 1
ATOM 5596 N N . ALA B 1 274 ? 19.016 3.281 -1.458 1 85.12 274 ALA B N 1
ATOM 5597 C CA . ALA B 1 274 ? 19.797 2.045 -1.47 1 85.12 274 ALA B CA 1
ATOM 5598 C C . ALA B 1 274 ? 21.172 2.262 -0.864 1 85.12 274 ALA B C 1
ATOM 5600 O O . ALA B 1 274 ? 21.828 3.281 -1.123 1 85.12 274 ALA B O 1
ATOM 5601 N N . GLY B 1 275 ? 21.609 1.333 -0.052 1 83.56 275 GLY B N 1
ATOM 5602 C CA . GLY B 1 275 ? 22.922 1.389 0.551 1 83.56 275 GLY B CA 1
ATOM 5603 C C . GLY B 1 275 ? 22.953 2.154 1.859 1 83.56 275 GLY B C 1
ATOM 5604 O O . GLY B 1 275 ? 24 2.229 2.521 1 83.56 275 GLY B O 1
ATOM 5605 N N . THR B 1 276 ? 21.828 2.73 2.271 1 88.25 276 THR B N 1
ATOM 5606 C CA . THR B 1 276 ? 21.781 3.482 3.52 1 88.25 276 THR B CA 1
ATOM 5607 C C . THR B 1 276 ? 21.047 2.697 4.598 1 88.25 276 THR B C 1
ATOM 5609 O O . THR B 1 276 ? 20.312 1.751 4.289 1 88.25 276 THR B O 1
ATOM 5612 N N . GLN B 1 277 ? 21.359 3.078 5.855 1 92.5 277 GLN B N 1
ATOM 5613 C CA . GLN B 1 277 ? 20.672 2.521 7.02 1 92.5 277 GLN B CA 1
ATOM 5614 C C . GLN B 1 277 ? 20.172 3.627 7.945 1 92.5 277 GLN B C 1
ATOM 5616 O O . GLN B 1 277 ? 20.797 4.684 8.047 1 92.5 277 GLN B O 1
ATOM 5621 N N . LYS B 1 278 ? 19.031 3.387 8.547 1 95 278 LYS B N 1
ATOM 5622 C CA . LYS B 1 278 ? 18.438 4.363 9.453 1 95 278 LYS B CA 1
ATOM 5623 C C . LYS B 1 278 ? 17.703 3.676 10.609 1 95 278 LYS B C 1
ATOM 5625 O O . LYS B 1 278 ? 16.891 2.785 10.383 1 95 278 LYS B O 1
ATOM 5630 N N . THR B 1 279 ? 18.125 4.086 11.797 1 96.12 279 THR B N 1
ATOM 5631 C CA . THR B 1 279 ? 17.312 3.668 12.93 1 96.12 279 THR B CA 1
ATOM 5632 C C . THR B 1 279 ? 15.977 4.402 12.938 1 96.12 279 THR B C 1
ATOM 5634 O O . THR B 1 279 ? 15.938 5.629 12.789 1 96.12 279 THR B O 1
ATOM 5637 N N . ALA B 1 280 ? 14.906 3.664 13.055 1 95.19 280 ALA B N 1
ATOM 5638 C CA . ALA B 1 280 ? 13.586 4.273 12.977 1 95.19 280 ALA B CA 1
ATOM 5639 C C . ALA B 1 280 ? 12.625 3.627 13.977 1 95.19 280 ALA B C 1
ATOM 5641 O O . ALA B 1 280 ? 12.789 2.461 14.336 1 95.19 280 ALA B O 1
ATOM 5642 N N . LYS B 1 281 ? 11.664 4.43 14.359 1 91.12 281 LYS B N 1
ATOM 5643 C CA . LYS B 1 281 ? 10.641 3.951 15.281 1 91.12 281 LYS B CA 1
ATOM 5644 C C . LYS B 1 281 ? 9.531 3.211 14.539 1 91.12 281 LYS B C 1
ATOM 5646 O O . LYS B 1 281 ? 9.133 3.621 13.445 1 91.12 281 LYS B O 1
ATOM 5651 N N . VAL B 1 282 ? 9.055 2.098 15.133 1 91.31 282 VAL B N 1
ATOM 5652 C CA . VAL B 1 282 ? 7.898 1.348 14.641 1 91.31 282 VAL B CA 1
ATOM 5653 C C . VAL B 1 282 ? 6.957 1.031 15.797 1 91.31 282 VAL B C 1
ATOM 5655 O O . VAL B 1 282 ? 7.383 0.959 16.953 1 91.31 282 VAL B O 1
ATOM 5658 N N . ALA B 1 283 ? 5.73 0.968 15.43 1 83.5 283 ALA B N 1
ATOM 5659 C CA . ALA B 1 283 ? 4.738 0.638 16.453 1 83.5 283 ALA B CA 1
ATOM 5660 C C . ALA B 1 283 ? 3.527 -0.053 15.828 1 83.5 283 ALA B C 1
ATOM 5662 O O . ALA B 1 283 ? 3.291 0.058 14.625 1 83.5 283 ALA B O 1
ATOM 5663 N N . MET B 1 284 ? 2.859 -0.778 16.625 1 77.88 284 MET B N 1
ATOM 5664 C CA . MET B 1 284 ? 1.577 -1.379 16.281 1 77.88 284 MET B CA 1
ATOM 5665 C C . MET B 1 284 ? 0.488 -0.96 17.25 1 77.88 284 MET B C 1
ATOM 5667 O O . MET B 1 284 ? 0.539 -1.315 18.438 1 77.88 284 MET B O 1
ATOM 5671 N N . GLY B 1 285 ? -0.429 -0.333 16.734 1 67 285 GLY B N 1
ATOM 5672 C CA . GLY B 1 285 ? -1.484 0.155 17.609 1 67 285 GLY B CA 1
ATOM 5673 C C . GLY B 1 285 ? -0.976 1.072 18.703 1 67 285 GLY B C 1
ATOM 5674 O O . GLY B 1 285 ? -0.236 2.021 18.438 1 67 285 GLY B O 1
ATOM 5675 N N . LYS B 1 286 ? -1.528 0.766 19.953 1 62.62 286 LYS B N 1
ATOM 5676 C CA . LYS B 1 286 ? -1.209 1.594 21.109 1 62.62 286 LYS B CA 1
ATOM 5677 C C . LYS B 1 286 ? 0.035 1.077 21.828 1 62.62 286 LYS B C 1
ATOM 5679 O O . LYS B 1 286 ? 0.438 1.626 22.859 1 62.62 286 LYS B O 1
ATOM 5684 N N . SER B 1 287 ? 0.585 -0.008 21.297 1 61.62 287 SER B N 1
ATOM 5685 C CA . SER B 1 287 ? 1.726 -0.594 21.984 1 61.62 287 SER B CA 1
ATOM 5686 C C . SER B 1 287 ? 2.926 0.346 21.969 1 61.62 287 SER B C 1
ATOM 5688 O O . SER B 1 287 ? 3.025 1.221 21.109 1 61.62 287 SER B O 1
ATOM 5690 N N . LYS B 1 288 ? 3.646 0.135 23.078 1 64.81 288 LYS B N 1
ATOM 5691 C CA . LYS B 1 288 ? 4.898 0.878 23.156 1 64.81 288 LYS B CA 1
ATOM 5692 C C . LYS B 1 288 ? 5.789 0.602 21.953 1 64.81 288 LYS B C 1
ATOM 5694 O O . LYS B 1 288 ? 5.965 -0.552 21.547 1 64.81 288 LYS B O 1
ATOM 5699 N N . GLY B 1 289 ? 6.016 1.56 21.078 1 75.38 289 GLY B N 1
ATOM 5700 C CA . GLY B 1 289 ? 6.859 1.461 19.906 1 75.38 289 GLY B CA 1
ATOM 5701 C C . GLY B 1 289 ? 8.25 0.943 20.203 1 75.38 289 GLY B C 1
ATOM 5702 O O . GLY B 1 289 ? 8.617 0.767 21.375 1 75.38 289 GLY B O 1
ATOM 5703 N N . SER B 1 290 ? 8.93 0.326 19.25 1 88.06 290 SER B N 1
ATOM 5704 C CA . SER B 1 290 ? 10.328 -0.083 19.281 1 88.06 290 SER B CA 1
ATOM 5705 C C . SER B 1 290 ? 11.109 0.542 18.125 1 88.06 290 SER B C 1
ATOM 5707 O O . SER B 1 290 ? 10.578 1.375 17.391 1 88.06 290 SER B O 1
ATOM 5709 N N . GLU B 1 291 ? 12.398 0.25 18.234 1 93.19 291 GLU B N 1
ATOM 5710 C CA . GLU B 1 291 ? 13.242 0.765 17.156 1 93.19 291 GLU B CA 1
ATOM 5711 C C . GLU B 1 291 ? 13.812 -0.369 16.312 1 93.19 291 GLU B C 1
ATOM 5713 O O . GLU B 1 291 ? 14.117 -1.445 16.828 1 93.19 291 GLU B O 1
ATOM 5718 N N . VAL B 1 292 ? 13.922 -0.128 15.055 1 94.75 292 VAL B N 1
ATOM 5719 C CA . VAL B 1 292 ? 14.5 -1.077 14.109 1 94.75 292 VAL B CA 1
ATOM 5720 C C . VAL B 1 292 ? 15.492 -0.359 13.195 1 94.75 292 VAL B C 1
ATOM 5722 O O . VAL B 1 292 ? 15.57 0.872 13.203 1 94.75 292 VAL B O 1
ATOM 5725 N N . THR B 1 293 ? 16.312 -1.133 12.477 1 95.94 293 THR B N 1
ATOM 5726 C CA . THR B 1 293 ? 17.156 -0.566 11.43 1 95.94 293 THR B CA 1
ATOM 5727 C C . THR B 1 293 ? 16.516 -0.737 10.062 1 95.94 293 THR B C 1
ATOM 5729 O O . THR B 1 293 ? 16.266 -1.862 9.617 1 95.94 293 THR B O 1
ATOM 5732 N N . MET B 1 294 ? 16.172 0.377 9.461 1 95.81 294 MET B N 1
ATOM 5733 C CA . MET B 1 294 ? 15.672 0.368 8.094 1 95.81 294 MET B CA 1
ATOM 5734 C C . MET B 1 294 ? 16.812 0.271 7.09 1 95.81 294 MET B C 1
ATOM 5736 O O . MET B 1 294 ? 17.812 0.998 7.203 1 95.81 294 MET B O 1
ATOM 5740 N N . LEU B 1 295 ? 16.703 -0.646 6.156 1 93.5 295 LEU B N 1
ATOM 5741 C CA . LEU B 1 295 ? 17.672 -0.796 5.07 1 93.5 295 LEU B CA 1
ATOM 5742 C C . LEU B 1 295 ? 17.109 -0.228 3.77 1 93.5 295 LEU B C 1
ATOM 5744 O O . LEU B 1 295 ? 16.109 -0.724 3.25 1 93.5 295 LEU B O 1
ATOM 5748 N N . GLY B 1 296 ? 17.766 0.756 3.264 1 92.25 296 GLY B N 1
ATOM 5749 C CA . GLY B 1 296 ? 17.312 1.331 2.006 1 92.25 296 GLY B CA 1
ATOM 5750 C C . GLY B 1 296 ? 17.375 0.358 0.845 1 92.25 296 GLY B C 1
ATOM 5751 O O . GLY B 1 296 ? 18.266 -0.495 0.796 1 92.25 296 GLY B O 1
ATOM 5752 N N . THR B 1 297 ? 16.406 0.467 -0.081 1 90.88 297 THR B N 1
ATOM 5753 C CA . THR B 1 297 ? 16.375 -0.382 -1.267 1 90.88 297 THR B CA 1
ATOM 5754 C C . THR B 1 297 ? 16.391 0.463 -2.537 1 90.88 297 THR B C 1
ATOM 5756 O O . THR B 1 297 ? 16.391 1.693 -2.471 1 90.88 297 THR B O 1
ATOM 5759 N N . SER B 1 298 ? 16.344 -0.16 -3.719 1 87.44 298 SER B N 1
ATOM 5760 C CA . SER B 1 298 ? 16.391 0.548 -4.992 1 87.44 298 SER B CA 1
ATOM 5761 C C . SER B 1 298 ? 14.984 0.838 -5.512 1 87.44 298 SER B C 1
ATOM 5763 O O . SER B 1 298 ? 14.805 1.188 -6.68 1 87.44 298 SER B O 1
ATOM 5765 N N . GLY B 1 299 ? 14.008 0.68 -4.668 1 88.62 299 GLY B N 1
ATOM 5766 C CA . GLY B 1 299 ? 12.633 0.855 -5.102 1 88.62 299 GLY B CA 1
ATOM 5767 C C . GLY B 1 299 ? 12.305 2.285 -5.488 1 88.62 299 GLY B C 1
ATOM 5768 O O . GLY B 1 299 ? 11.523 2.523 -6.414 1 88.62 299 GLY B O 1
ATOM 5769 N N . GLY B 1 300 ? 12.883 3.293 -4.742 1 92.12 300 GLY B N 1
ATOM 5770 C CA . GLY B 1 300 ? 12.711 4.699 -5.078 1 92.12 300 GLY B CA 1
ATOM 5771 C C . GLY B 1 300 ? 11.328 5.227 -4.75 1 92.12 300 GLY B C 1
ATOM 5772 O O . GLY B 1 300 ? 10.641 4.688 -3.879 1 92.12 300 GLY B O 1
ATOM 5773 N N . PHE B 1 301 ? 10.938 6.359 -5.473 1 96 301 PHE B N 1
ATOM 5774 C CA . PHE B 1 301 ? 9.75 7.152 -5.18 1 96 301 PHE B CA 1
ATOM 5775 C C . PHE B 1 301 ? 8.484 6.312 -5.312 1 96 301 PHE B C 1
ATOM 5777 O O . PHE B 1 301 ? 7.641 6.305 -4.414 1 96 301 PHE B O 1
ATOM 5784 N N . ARG B 1 302 ? 8.328 5.574 -6.395 1 94.5 302 ARG B N 1
ATOM 5785 C CA . ARG B 1 302 ? 7.086 4.871 -6.676 1 94.5 302 ARG B CA 1
ATOM 5786 C C . ARG B 1 302 ? 6.844 3.758 -5.66 1 94.5 302 ARG B C 1
ATOM 5788 O O . ARG B 1 302 ? 5.711 3.537 -5.23 1 94.5 302 ARG B O 1
ATOM 5795 N N . ALA B 1 303 ? 7.918 3.051 -5.305 1 93.88 303 ALA B N 1
ATOM 5796 C CA . ALA B 1 303 ? 7.797 2.002 -4.297 1 93.88 303 ALA B CA 1
ATOM 5797 C C . ALA B 1 303 ? 7.434 2.592 -2.936 1 93.88 303 ALA B C 1
ATOM 5799 O O . ALA B 1 303 ? 6.574 2.055 -2.229 1 93.88 303 ALA B O 1
ATOM 5800 N N . CYS B 1 304 ? 8.086 3.676 -2.568 1 96.69 304 CYS B N 1
ATOM 5801 C CA . CYS B 1 304 ? 7.77 4.363 -1.322 1 96.69 304 CYS B CA 1
ATOM 5802 C C . CYS B 1 304 ? 6.328 4.863 -1.33 1 96.69 304 CYS B C 1
ATOM 5804 O O . CYS B 1 304 ? 5.629 4.762 -0.323 1 96.69 304 CYS B O 1
ATOM 5806 N N . GLN B 1 305 ? 5.922 5.391 -2.42 1 97.12 305 GLN B N 1
ATOM 5807 C CA . GLN B 1 305 ? 4.57 5.918 -2.572 1 97.12 305 GLN B CA 1
ATOM 5808 C C . GLN B 1 305 ? 3.523 4.84 -2.311 1 97.12 305 GLN B C 1
ATOM 5810 O O . GLN B 1 305 ? 2.467 5.117 -1.743 1 97.12 305 GLN B O 1
ATOM 5815 N N . ARG B 1 306 ? 3.746 3.592 -2.707 1 94.75 306 ARG B N 1
ATOM 5816 C CA . ARG B 1 306 ? 2.811 2.5 -2.455 1 94.75 306 ARG B CA 1
ATOM 5817 C C . ARG B 1 306 ? 2.57 2.318 -0.96 1 94.75 306 ARG B C 1
ATOM 5819 O O . ARG B 1 306 ? 1.434 2.109 -0.531 1 94.75 306 ARG B O 1
ATOM 5826 N N . LEU B 1 307 ? 3.652 2.42 -0.193 1 94.81 307 LEU B N 1
ATOM 5827 C CA . LEU B 1 307 ? 3.525 2.309 1.256 1 94.81 307 LEU B CA 1
ATOM 5828 C C . LEU B 1 307 ? 2.719 3.473 1.821 1 94.81 307 LEU B C 1
ATOM 5830 O O . LEU B 1 307 ? 1.781 3.268 2.596 1 94.81 307 LEU B O 1
ATOM 5834 N N . ILE B 1 308 ? 3.059 4.637 1.372 1 96.69 308 ILE B N 1
ATOM 5835 C CA . ILE B 1 308 ? 2.471 5.848 1.936 1 96.69 308 ILE B CA 1
ATOM 5836 C C . ILE B 1 308 ? 0.988 5.918 1.58 1 96.69 308 ILE B C 1
ATOM 5838 O O . ILE B 1 308 ? 0.17 6.371 2.383 1 96.69 308 ILE B O 1
ATOM 5842 N N . GLU B 1 309 ? 0.654 5.52 0.415 1 95.31 309 GLU B N 1
ATOM 5843 C CA . GLU B 1 309 ? -0.745 5.559 -0 1 95.31 309 GLU B CA 1
ATOM 5844 C C . GLU B 1 309 ? -1.608 4.664 0.885 1 95.31 309 GLU B C 1
ATOM 5846 O O . GLU B 1 309 ? -2.754 5.004 1.188 1 95.31 309 GLU B O 1
ATOM 5851 N N . VAL B 1 310 ? -1.106 3.545 1.279 1 93.75 310 VAL B N 1
ATOM 5852 C CA . VAL B 1 310 ? -1.845 2.637 2.15 1 93.75 310 VAL B CA 1
ATOM 5853 C C . VAL B 1 310 ? -1.978 3.25 3.543 1 93.75 310 VAL B C 1
ATOM 5855 O O . VAL B 1 310 ? -3.053 3.209 4.145 1 93.75 310 VAL B O 1
ATOM 5858 N N . MET B 1 311 ? -0.975 3.855 3.959 1 90.94 311 MET B N 1
ATOM 5859 C CA . MET B 1 311 ? -0.957 4.438 5.297 1 90.94 311 MET B CA 1
ATOM 5860 C C . MET B 1 311 ? -1.937 5.602 5.395 1 90.94 311 MET B C 1
ATOM 5862 O O . MET B 1 311 ? -2.422 5.922 6.484 1 90.94 311 MET B O 1
ATOM 5866 N N . MET B 1 312 ? -2.227 6.242 4.285 1 91.44 312 MET B N 1
ATOM 5867 C CA . MET B 1 312 ? -3.125 7.395 4.273 1 91.44 312 MET B CA 1
ATOM 5868 C C . MET B 1 312 ? -4.551 6.977 4.625 1 91.44 312 MET B C 1
ATOM 5870 O O . MET B 1 312 ? -5.371 7.816 4.996 1 91.44 312 MET B O 1
ATOM 5874 N N . ASP B 1 313 ? -4.84 5.68 4.465 1 86.25 313 ASP B N 1
ATOM 5875 C CA . ASP B 1 313 ? -6.148 5.129 4.801 1 86.25 313 ASP B CA 1
ATOM 5876 C C . ASP B 1 313 ? -7.266 5.918 4.121 1 86.25 313 ASP B C 1
ATOM 5878 O O . ASP B 1 313 ? -8.258 6.281 4.762 1 86.25 313 ASP B O 1
ATOM 5882 N N . LYS B 1 314 ? -7.051 6.324 2.9 1 84.88 314 LYS B N 1
ATOM 5883 C CA . LYS B 1 314 ? -7.984 7.125 2.111 1 84.88 314 LYS B CA 1
ATOM 5884 C C . LYS B 1 314 ? -9.32 6.41 1.946 1 84.88 314 LYS B C 1
ATOM 5886 O O . LYS B 1 314 ? -10.367 7.055 1.843 1 84.88 314 LYS B O 1
ATOM 5891 N N . ASP B 1 315 ? -9.305 5.121 1.99 1 75.69 315 ASP B N 1
ATOM 5892 C CA . ASP B 1 315 ? -10.5 4.355 1.641 1 75.69 315 ASP B CA 1
ATOM 5893 C C . ASP B 1 315 ? -11.156 3.766 2.887 1 75.69 315 ASP B C 1
ATOM 5895 O O . ASP B 1 315 ? -11.859 2.756 2.805 1 75.69 315 ASP B O 1
ATOM 5899 N N . ALA B 1 316 ? -10.867 4.379 3.936 1 76.19 316 ALA B N 1
ATOM 5900 C CA . ALA B 1 316 ? -11.57 4.047 5.172 1 76.19 316 ALA B CA 1
ATOM 5901 C C . ALA B 1 316 ? -13.062 4.312 5.047 1 76.19 316 ALA B C 1
ATOM 5903 O O . ALA B 1 316 ? -13.516 4.914 4.066 1 76.19 316 ALA B O 1
ATOM 5904 N N . GLU B 1 317 ? -13.773 3.826 5.914 1 76.75 317 GLU B N 1
ATOM 5905 C CA . GLU B 1 317 ? -15.211 4.059 5.895 1 76.75 317 GLU B CA 1
ATOM 5906 C C . GLU B 1 317 ? -15.531 5.551 5.953 1 76.75 317 GLU B C 1
ATOM 5908 O O . GLU B 1 317 ? -14.984 6.277 6.789 1 76.75 317 GLU B O 1
ATOM 5913 N N . CYS B 1 318 ? -16.281 5.969 4.938 1 79.94 318 CYS B N 1
ATOM 5914 C CA . CYS B 1 318 ? -16.719 7.359 4.812 1 79.94 318 CYS B CA 1
ATOM 5915 C C . CYS B 1 318 ? -18.203 7.496 5.121 1 79.94 318 CYS B C 1
ATOM 5917 O O . CYS B 1 318 ? -19.047 7.258 4.258 1 79.94 318 CYS B O 1
ATOM 5919 N N . TYR B 1 319 ? -18.5 7.918 6.27 1 76.69 319 TYR B N 1
ATOM 5920 C CA . TYR B 1 319 ? -19.875 7.969 6.727 1 76.69 319 TYR B CA 1
ATOM 5921 C C . TYR B 1 319 ? -20.625 9.125 6.07 1 76.69 319 TYR B C 1
ATOM 5923 O O . TYR B 1 319 ? -21.812 9 5.742 1 76.69 319 TYR B O 1
ATOM 5931 N N . ALA B 1 320 ? -19.969 10.25 5.918 1 79.94 320 ALA B N 1
ATOM 5932 C CA . ALA B 1 320 ? -20.547 11.422 5.262 1 79.94 320 ALA B CA 1
ATOM 5933 C C . ALA B 1 320 ? -19.656 11.914 4.125 1 79.94 320 ALA B C 1
ATOM 5935 O O . ALA B 1 320 ? -18.625 12.547 4.359 1 79.94 320 ALA B O 1
ATOM 5936 N N . ALA B 1 321 ? -20.094 11.633 2.951 1 82.38 321 ALA B N 1
ATOM 5937 C CA . ALA B 1 321 ? -19.281 12.031 1.802 1 82.38 321 ALA B CA 1
ATOM 5938 C C . ALA B 1 321 ? -19.453 13.516 1.493 1 82.38 321 ALA B C 1
ATOM 5940 O O . ALA B 1 321 ? -20.5 14.102 1.802 1 82.38 321 ALA B O 1
ATOM 5941 N N . PRO B 1 322 ? -18.406 14.219 0.995 1 88.31 322 PRO B N 1
ATOM 5942 C CA . PRO B 1 322 ? -17.094 13.68 0.59 1 88.31 322 PRO B CA 1
ATOM 5943 C C . PRO B 1 322 ? -16.125 13.562 1.757 1 88.31 322 PRO B C 1
ATOM 5945 O O . PRO B 1 322 ? -16.266 14.266 2.758 1 88.31 322 PRO B O 1
ATOM 5948 N N . CYS B 1 323 ? -15.18 12.586 1.573 1 85.75 323 CYS B N 1
ATOM 5949 C CA . CYS B 1 323 ? -14.18 12.398 2.619 1 85.75 323 CYS B CA 1
ATOM 5950 C C . CYS B 1 323 ? -12.773 12.594 2.072 1 85.75 323 CYS B C 1
ATOM 5952 O O . CYS B 1 323 ? -12.516 12.32 0.898 1 85.75 323 CYS B O 1
ATOM 5954 N N . SER B 1 324 ? -11.969 13.156 2.893 1 87.75 324 SER B N 1
ATOM 5955 C CA . SER B 1 324 ? -10.531 13.133 2.621 1 87.75 324 SER B CA 1
ATOM 5956 C C . SER B 1 324 ? -9.906 11.805 3.047 1 87.75 324 SER B C 1
ATOM 5958 O O . SER B 1 324 ? -10.438 10.742 2.736 1 87.75 324 SER B O 1
ATOM 5960 N N . PHE B 1 325 ? -8.727 11.812 3.695 1 84.94 325 PHE B N 1
ATOM 5961 C CA . PHE B 1 325 ? -8.094 10.578 4.145 1 84.94 325 PHE B CA 1
ATOM 5962 C C . PHE B 1 325 ? -8.555 10.211 5.547 1 84.94 325 PHE B C 1
ATOM 5964 O O . PHE B 1 325 ? -9.102 11.047 6.27 1 84.94 325 PHE B O 1
ATOM 5971 N N . ALA B 1 326 ? -8.562 8.891 5.883 1 79.5 326 ALA B N 1
ATOM 5972 C CA . ALA B 1 326 ? -8.969 8.289 7.148 1 79.5 326 ALA B CA 1
ATOM 5973 C C . ALA B 1 326 ? -10.477 8.406 7.352 1 79.5 326 ALA B C 1
ATOM 5975 O O . ALA B 1 326 ? -10.953 8.453 8.484 1 79.5 326 ALA B O 1
ATOM 5976 N N . GLY B 1 327 ? -11.211 8.711 6.219 1 81.81 327 GLY B N 1
ATOM 5977 C CA . GLY B 1 327 ? -12.664 8.719 6.266 1 81.81 327 GLY B CA 1
ATOM 5978 C C . GLY B 1 327 ? -13.234 9.992 6.879 1 81.81 327 GLY B C 1
ATOM 5979 O O . GLY B 1 327 ? -14.383 10.008 7.324 1 81.81 327 GLY B O 1
ATOM 5980 N N . VAL B 1 328 ? -12.492 11 6.926 1 87.31 328 VAL B N 1
ATOM 5981 C CA . VAL B 1 328 ? -12.914 12.25 7.551 1 87.31 328 VAL B CA 1
ATOM 5982 C C . VAL B 1 328 ? -13.578 13.148 6.512 1 87.31 328 VAL B C 1
ATOM 5984 O O . VAL B 1 328 ? -13.039 13.359 5.426 1 87.31 328 VAL B O 1
ATOM 5987 N N . TYR B 1 329 ? -14.695 13.641 6.887 1 90.25 329 TYR B N 1
ATOM 5988 C CA . TYR B 1 329 ? -15.43 14.531 5.996 1 90.25 329 TYR B CA 1
ATOM 5989 C C . TYR B 1 329 ? -14.609 15.773 5.672 1 90.25 329 TYR B C 1
ATOM 5991 O O . TYR B 1 329 ? -14.008 16.375 6.562 1 90.25 329 TYR B O 1
ATOM 5999 N N . GLN B 1 330 ? -14.578 16.094 4.465 1 92.88 330 GLN B N 1
ATOM 6000 C CA . GLN B 1 330 ? -13.977 17.328 3.98 1 92.88 330 GLN B CA 1
ATOM 6001 C C . GLN B 1 330 ? -14.586 17.75 2.645 1 92.88 330 GLN B C 1
ATOM 6003 O O . GLN B 1 330 ? -14.594 16.969 1.689 1 92.88 330 GLN B O 1
ATOM 6008 N N . PRO B 1 331 ? -15.086 19.031 2.627 1 93.12 331 PRO B N 1
ATOM 6009 C CA . PRO B 1 331 ? -15.477 19.5 1.294 1 93.12 331 PRO B CA 1
ATOM 6010 C C . PRO B 1 331 ? -14.344 19.375 0.274 1 93.12 331 PRO B C 1
ATOM 6012 O O . PRO B 1 331 ? -13.18 19.609 0.604 1 93.12 331 PRO B O 1
ATOM 6015 N N . SER B 1 332 ? -14.695 19 -0.92 1 90.12 332 SER B N 1
ATOM 6016 C CA . SER B 1 332 ? -13.695 18.781 -1.961 1 90.12 332 SER B CA 1
ATOM 6017 C C . SER B 1 332 ? -12.953 20.078 -2.305 1 90.12 332 SER B C 1
ATOM 6019 O O . SER B 1 332 ? -13.57 21.047 -2.758 1 90.12 332 SER B O 1
ATOM 6021 N N . LEU B 1 333 ? -11.68 20.062 -2.16 1 91.25 333 LEU B N 1
ATOM 6022 C CA . LEU B 1 333 ? -10.883 21.234 -2.512 1 91.25 333 LEU B CA 1
ATOM 6023 C C . LEU B 1 333 ? -10.945 21.516 -4.012 1 91.25 333 LEU B C 1
ATOM 6025 O O . LEU B 1 333 ? -11.023 22.656 -4.434 1 91.25 333 LEU B O 1
ATOM 6029 N N . SER B 1 334 ? -10.93 20.453 -4.719 1 88.5 334 SER B N 1
ATOM 6030 C CA . SER B 1 334 ? -10.891 20.578 -6.172 1 88.5 334 SER B CA 1
ATOM 6031 C C . SER B 1 334 ? -12.211 21.141 -6.707 1 88.5 334 SER B C 1
ATOM 6033 O O . SER B 1 334 ? -12.242 21.766 -7.766 1 88.5 334 SER B O 1
ATOM 6035 N N . GLN B 1 335 ? -13.25 20.938 -5.953 1 87.56 335 GLN B N 1
ATOM 6036 C CA . GLN B 1 335 ? -14.555 21.391 -6.43 1 87.56 335 GLN B CA 1
ATOM 6037 C C . GLN B 1 335 ? -14.969 22.703 -5.766 1 87.56 335 GLN B C 1
ATOM 6039 O O . GLN B 1 335 ? -15.539 23.578 -6.418 1 87.56 335 GLN B O 1
ATOM 6044 N N . THR B 1 336 ? -14.617 22.828 -4.504 1 91.12 336 THR B N 1
ATOM 6045 C CA . THR B 1 336 ? -15.172 23.953 -3.74 1 91.12 336 THR B CA 1
ATOM 6046 C C . THR B 1 336 ? -14.102 25 -3.477 1 91.12 336 THR B C 1
ATOM 6048 O O . THR B 1 336 ? -14.367 26.016 -2.812 1 91.12 336 THR B O 1
ATOM 6051 N N . PHE B 1 337 ? -12.883 24.812 -4.016 1 92.44 337 PHE B N 1
ATOM 6052 C CA . PHE B 1 337 ? -11.773 25.719 -3.766 1 92.44 337 PHE B CA 1
ATOM 6053 C C . PHE B 1 337 ? -10.812 25.734 -4.949 1 92.44 337 PHE B C 1
ATOM 6055 O O . PHE B 1 337 ? -9.594 25.656 -4.766 1 92.44 337 PHE B O 1
ATOM 6062 N N . LYS B 1 338 ? -11.164 25.766 -6.078 1 85 338 LYS B N 1
ATOM 6063 C CA . LYS B 1 338 ? -10.445 25.516 -7.324 1 85 338 LYS B CA 1
ATOM 6064 C C . LYS B 1 338 ? -9.391 26.594 -7.574 1 85 338 LYS B C 1
ATOM 6066 O O . LYS B 1 338 ? -8.273 26.297 -8 1 85 338 LYS B O 1
ATOM 6071 N N . ASN B 1 339 ? -9.617 27.938 -7.281 1 84.75 339 ASN B N 1
ATOM 6072 C CA . ASN B 1 339 ? -8.711 28.953 -7.812 1 84.75 339 ASN B CA 1
ATOM 6073 C C . ASN B 1 339 ? -8.133 29.812 -6.699 1 84.75 339 ASN B C 1
ATOM 6075 O O . ASN B 1 339 ? -7.387 30.766 -6.965 1 84.75 339 ASN B O 1
ATOM 6079 N N . ALA B 1 340 ? -8.375 29.484 -5.598 1 90.5 340 ALA B N 1
ATOM 6080 C CA . ALA B 1 340 ? -7.855 30.312 -4.508 1 90.5 340 ALA B CA 1
ATOM 6081 C C . ALA B 1 340 ? -6.504 29.797 -4.023 1 90.5 340 ALA B C 1
ATOM 6083 O O . ALA B 1 340 ? -6.137 28.656 -4.305 1 90.5 340 ALA B O 1
ATOM 6084 N N . GLU B 1 341 ? -5.809 30.609 -3.355 1 95 341 GLU B N 1
ATOM 6085 C CA . GLU B 1 341 ? -4.441 30.312 -2.945 1 95 341 GLU B CA 1
ATOM 6086 C C . GLU B 1 341 ? -4.422 29.281 -1.816 1 95 341 GLU B C 1
ATOM 6088 O O . GLU B 1 341 ? -5.285 29.297 -0.94 1 95 341 GLU B O 1
ATOM 6093 N N . ILE B 1 342 ? -3.473 28.422 -1.911 1 97.12 342 ILE B N 1
ATOM 6094 C CA . ILE B 1 342 ? -3.203 27.469 -0.838 1 97.12 342 ILE B CA 1
ATOM 6095 C C . ILE B 1 342 ? -1.818 27.734 -0.25 1 97.12 342 ILE B C 1
ATOM 6097 O O . ILE B 1 342 ? -0.815 27.688 -0.967 1 97.12 342 ILE B O 1
ATOM 6101 N N . VAL B 1 343 ? -1.765 28.016 0.989 1 97.06 343 VAL B N 1
ATOM 6102 C CA . VAL B 1 343 ? -0.51 28.297 1.679 1 97.06 343 VAL B CA 1
ATOM 6103 C C . VAL B 1 343 ? -0.15 27.125 2.592 1 97.06 343 VAL B C 1
ATOM 6105 O O . VAL B 1 343 ? -0.959 26.703 3.42 1 97.06 343 VAL B O 1
ATOM 6108 N N . ALA B 1 344 ? 1.036 26.625 2.43 1 96.88 344 ALA B N 1
ATOM 6109 C CA . ALA B 1 344 ? 1.528 25.5 3.219 1 96.88 344 ALA B CA 1
ATOM 6110 C C . ALA B 1 344 ? 2.623 25.953 4.184 1 96.88 344 ALA B C 1
ATOM 6112 O O . ALA B 1 344 ? 3.562 26.641 3.791 1 96.88 344 ALA B O 1
ATOM 6113 N N . LEU B 1 345 ? 2.506 25.5 5.402 1 94.69 345 LEU B N 1
ATOM 6114 C CA . LEU B 1 345 ? 3.375 25.984 6.469 1 94.69 345 LEU B CA 1
ATOM 6115 C C . LEU B 1 345 ? 4.152 24.844 7.102 1 94.69 345 LEU B C 1
ATOM 6117 O O . LEU B 1 345 ? 3.902 23.672 6.793 1 94.69 345 LEU B O 1
ATOM 6121 N N . SER B 1 346 ? 5.168 25.188 8.016 1 91.56 346 SER B N 1
ATOM 6122 C CA . SER B 1 346 ? 5.875 24.266 8.906 1 91.56 346 SER B CA 1
ATOM 6123 C C . SER B 1 346 ? 6.711 23.266 8.125 1 91.56 346 SER B C 1
ATOM 6125 O O . SER B 1 346 ? 7.535 23.656 7.293 1 91.56 346 SER B O 1
ATOM 6127 N N . TYR B 1 347 ? 6.48 22 8.258 1 94 347 TYR B N 1
ATOM 6128 C CA . TYR B 1 347 ? 7.387 21 7.68 1 94 347 TYR B CA 1
ATOM 6129 C C . TYR B 1 347 ? 7.348 21.047 6.156 1 94 347 TYR B C 1
ATOM 6131 O O . TYR B 1 347 ? 8.297 20.625 5.492 1 94 347 TYR B O 1
ATOM 6139 N N . PHE B 1 348 ? 6.234 21.531 5.562 1 97.25 348 PHE B N 1
ATOM 6140 C CA . PHE B 1 348 ? 6.262 21.734 4.121 1 97.25 348 PHE B CA 1
ATOM 6141 C C . PHE B 1 348 ? 7.43 22.625 3.719 1 97.25 348 PHE B C 1
ATOM 6143 O O . PHE B 1 348 ? 8.203 22.281 2.828 1 97.25 348 PHE B O 1
ATOM 6150 N N . TYR B 1 349 ? 7.512 23.719 4.395 1 95.38 349 TYR B N 1
ATOM 6151 C CA . TYR B 1 349 ? 8.602 24.656 4.109 1 95.38 349 TYR B CA 1
ATOM 6152 C C . TYR B 1 349 ? 9.945 24.047 4.469 1 95.38 349 TYR B C 1
ATOM 6154 O O . TYR B 1 349 ? 10.883 24.062 3.666 1 95.38 349 TYR B O 1
ATOM 6162 N N . ASP B 1 350 ? 10.055 23.453 5.574 1 94.06 350 ASP B N 1
ATOM 6163 C CA . ASP B 1 350 ? 11.32 23 6.145 1 94.06 350 ASP B CA 1
ATOM 6164 C C . ASP B 1 350 ? 11.961 21.922 5.277 1 94.06 350 ASP B C 1
ATOM 6166 O O . ASP B 1 350 ? 13.188 21.766 5.27 1 94.06 350 ASP B O 1
ATOM 6170 N N . ARG B 1 351 ? 11.125 21.172 4.598 1 96.81 351 ARG B N 1
ATOM 6171 C CA . ARG B 1 351 ? 11.656 20.047 3.832 1 96.81 351 ARG B CA 1
ATOM 6172 C C . ARG B 1 351 ? 11.773 20.406 2.354 1 96.81 351 ARG B C 1
ATOM 6174 O O . ARG B 1 351 ? 12.656 19.906 1.656 1 96.81 351 ARG B O 1
ATOM 6181 N N . ILE B 1 352 ? 10.922 21.266 1.872 1 97.81 352 ILE B N 1
ATOM 6182 C CA . ILE B 1 352 ? 10.867 21.531 0.437 1 97.81 352 ILE B CA 1
ATOM 6183 C C . ILE B 1 352 ? 11.797 22.688 0.084 1 97.81 352 ILE B C 1
ATOM 6185 O O . ILE B 1 352 ? 12.617 22.578 -0.829 1 97.81 352 ILE B O 1
ATOM 6189 N N . ALA B 1 353 ? 11.789 23.734 0.822 1 96.06 353 ALA B N 1
ATOM 6190 C CA . ALA B 1 353 ? 12.492 24.969 0.497 1 96.06 353 ALA B CA 1
ATOM 6191 C C . ALA B 1 353 ? 14 24.734 0.423 1 96.06 353 ALA B C 1
ATOM 6193 O O . ALA B 1 353 ? 14.664 25.234 -0.488 1 96.06 353 ALA B O 1
ATOM 6194 N N . PRO B 1 354 ? 14.586 23.969 1.318 1 96.38 354 PRO B N 1
ATOM 6195 C CA . PRO B 1 354 ? 16.031 23.781 1.278 1 96.38 354 PRO B CA 1
ATOM 6196 C C . PRO B 1 354 ? 16.516 23.078 0.008 1 96.38 354 PRO B C 1
ATOM 6198 O O . PRO B 1 354 ? 17.688 23.156 -0.343 1 96.38 354 PRO B O 1
ATOM 6201 N N . LEU B 1 355 ? 15.633 22.422 -0.619 1 96.75 355 LEU B N 1
ATOM 6202 C CA . LEU B 1 355 ? 16.031 21.656 -1.803 1 96.75 355 LEU B CA 1
ATOM 6203 C C . LEU B 1 355 ? 15.836 22.484 -3.066 1 96.75 355 LEU B C 1
ATOM 6205 O O . LEU B 1 355 ? 16.109 22.016 -4.172 1 96.75 355 LEU B O 1
ATOM 6209 N N . GLY B 1 356 ? 15.305 23.672 -2.922 1 93.88 356 GLY B N 1
ATOM 6210 C CA . GLY B 1 356 ? 15.352 24.641 -3.994 1 93.88 356 GLY B CA 1
ATOM 6211 C C . GLY B 1 356 ? 14.062 24.734 -4.785 1 93.88 356 GLY B C 1
ATOM 6212 O O . GLY B 1 356 ? 14.016 25.391 -5.832 1 93.88 356 GLY B O 1
ATOM 6213 N N . LEU B 1 357 ? 13.086 24.031 -4.332 1 93.44 357 LEU B N 1
ATOM 6214 C CA . LEU B 1 357 ? 11.805 24.203 -5.012 1 93.44 357 LEU B CA 1
ATOM 6215 C C . LEU B 1 357 ? 11.156 25.531 -4.609 1 93.44 357 LEU B C 1
ATOM 6217 O O . LEU B 1 357 ? 10.992 25.812 -3.418 1 93.44 357 LEU B O 1
ATOM 6221 N N . GLY B 1 358 ? 10.906 26.438 -5.496 1 83.88 358 GLY B N 1
ATOM 6222 C CA . GLY B 1 358 ? 10.43 27.797 -5.305 1 83.88 358 GLY B CA 1
ATOM 6223 C C . GLY B 1 358 ? 9.32 27.906 -4.277 1 83.88 358 GLY B C 1
ATOM 6224 O O . GLY B 1 358 ? 8.758 26.891 -3.859 1 83.88 358 GLY B O 1
ATOM 6225 N N . PRO B 1 359 ? 9.07 29.219 -4.039 1 91.5 359 PRO B N 1
ATOM 6226 C CA . PRO B 1 359 ? 8.055 29.422 -3.008 1 91.5 359 PRO B CA 1
ATOM 6227 C C . PRO B 1 359 ? 6.664 28.984 -3.451 1 91.5 359 PRO B C 1
ATOM 6229 O O . PRO B 1 359 ? 5.805 28.703 -2.611 1 91.5 359 PRO B O 1
ATOM 6232 N N . THR B 1 360 ? 6.512 29.062 -4.793 1 96.62 360 THR B N 1
ATOM 6233 C CA . THR B 1 360 ? 5.27 28.531 -5.34 1 96.62 360 THR B CA 1
ATOM 6234 C C . THR B 1 360 ? 5.555 27.422 -6.352 1 96.62 360 THR B C 1
ATOM 6236 O O . THR B 1 360 ? 6.398 27.594 -7.238 1 96.62 360 THR B O 1
ATOM 6239 N N . PHE B 1 361 ? 4.934 26.312 -6.223 1 97.44 361 PHE B N 1
ATOM 6240 C CA . PHE B 1 361 ? 5.18 25.156 -7.082 1 97.44 361 PHE B CA 1
ATOM 6241 C C . PHE B 1 361 ? 3.895 24.375 -7.32 1 97.44 361 PHE B C 1
ATOM 6243 O O . PHE B 1 361 ? 2.916 24.547 -6.59 1 97.44 361 PHE B O 1
ATOM 6250 N N . SER B 1 362 ? 3.885 23.625 -8.344 1 97.88 362 SER B N 1
ATOM 6251 C CA . SER B 1 362 ? 2.756 22.734 -8.609 1 97.88 362 SER B CA 1
ATOM 6252 C C . SER B 1 362 ? 2.924 21.391 -7.895 1 97.88 362 SER B C 1
ATOM 6254 O O . SER B 1 362 ? 4.043 21 -7.562 1 97.88 362 SER B O 1
ATOM 6256 N N . VAL B 1 363 ? 1.846 20.703 -7.684 1 97.94 363 VAL B N 1
ATOM 6257 C CA . VAL B 1 363 ? 1.875 19.359 -7.098 1 97.94 363 VAL B CA 1
ATOM 6258 C C . VAL B 1 363 ? 2.77 18.453 -7.938 1 97.94 363 VAL B C 1
ATOM 6260 O O . VAL B 1 363 ? 3.514 17.641 -7.395 1 97.94 363 VAL B O 1
ATOM 6263 N N . LYS B 1 364 ? 2.805 18.625 -9.234 1 98.25 364 LYS B N 1
ATOM 6264 C CA . LYS B 1 364 ? 3.629 17.844 -10.148 1 98.25 364 LYS B CA 1
ATOM 6265 C C . LYS B 1 364 ? 5.113 18.109 -9.922 1 98.25 364 LYS B C 1
ATOM 6267 O O . LYS B 1 364 ? 5.93 17.188 -9.953 1 98.25 364 LYS B O 1
ATOM 6272 N N . GLU B 1 365 ? 5.422 19.312 -9.75 1 97.88 365 GLU B N 1
ATOM 6273 C CA . GLU B 1 365 ? 6.816 19.672 -9.516 1 97.88 365 GLU B CA 1
ATOM 6274 C C . GLU B 1 365 ? 7.332 19.062 -8.219 1 97.88 365 GLU B C 1
ATOM 6276 O O . GLU B 1 365 ? 8.508 18.703 -8.117 1 97.88 365 GLU B O 1
ATOM 6281 N N . LEU B 1 366 ? 6.465 19.016 -7.246 1 98.38 366 LEU B N 1
ATOM 6282 C CA . LEU B 1 366 ? 6.844 18.344 -6.004 1 98.38 366 LEU B CA 1
ATOM 6283 C C . LEU B 1 366 ? 7.117 16.875 -6.242 1 98.38 366 LEU B C 1
ATOM 6285 O O . LEU B 1 366 ? 8.047 16.297 -5.66 1 98.38 366 LEU B O 1
ATOM 6289 N N . GLU B 1 367 ? 6.328 16.25 -7.055 1 98.38 367 GLU B N 1
ATOM 6290 C CA . GLU B 1 367 ? 6.562 14.859 -7.422 1 98.38 367 GLU B CA 1
ATOM 6291 C C . GLU B 1 367 ? 7.941 14.68 -8.047 1 98.38 367 GLU B C 1
ATOM 6293 O O . GLU B 1 367 ? 8.672 13.75 -7.691 1 98.38 367 GLU B O 1
ATOM 6298 N N . GLN B 1 368 ? 8.25 15.531 -8.953 1 97.5 368 GLN B N 1
ATOM 6299 C CA . GLN B 1 368 ? 9.531 15.445 -9.648 1 97.5 368 GLN B CA 1
ATOM 6300 C C . GLN B 1 368 ? 10.688 15.602 -8.664 1 97.5 368 GLN B C 1
ATOM 6302 O O . GLN B 1 368 ? 11.703 14.914 -8.789 1 97.5 368 GLN B O 1
ATOM 6307 N N . LEU B 1 369 ? 10.523 16.531 -7.777 1 97.56 369 LEU B N 1
ATOM 6308 C CA . LEU B 1 369 ? 11.539 16.703 -6.746 1 97.56 369 LEU B CA 1
ATOM 6309 C C . LEU B 1 369 ? 11.695 15.43 -5.918 1 97.56 369 LEU B C 1
ATOM 6311 O O . LEU B 1 369 ? 12.82 15.008 -5.625 1 97.56 369 LEU B O 1
ATOM 6315 N N . ALA B 1 370 ? 10.547 14.852 -5.496 1 97.62 370 ALA B N 1
ATOM 6316 C CA . ALA B 1 370 ? 10.562 13.633 -4.691 1 97.62 370 ALA B CA 1
ATOM 6317 C C . ALA B 1 370 ? 11.234 12.484 -5.445 1 97.62 370 ALA B C 1
ATOM 6319 O O . ALA B 1 370 ? 12.023 11.734 -4.867 1 97.62 370 ALA B O 1
ATOM 6320 N N . VAL B 1 371 ? 10.953 12.344 -6.742 1 96.88 371 VAL B N 1
ATOM 6321 C CA . VAL B 1 371 ? 11.547 11.305 -7.578 1 96.88 371 VAL B CA 1
ATOM 6322 C C . VAL B 1 371 ? 13.062 11.438 -7.566 1 96.88 371 VAL B C 1
ATOM 6324 O O . VAL B 1 371 ? 13.781 10.445 -7.41 1 96.88 371 VAL B O 1
ATOM 6327 N N . ARG B 1 372 ? 13.547 12.625 -7.719 1 96.06 372 ARG B N 1
ATOM 6328 C CA . ARG B 1 372 ? 14.984 12.852 -7.73 1 96.06 372 ARG B CA 1
ATOM 6329 C C . ARG B 1 372 ? 15.594 12.578 -6.355 1 96.06 372 ARG B C 1
ATOM 6331 O O . ARG B 1 372 ? 16.641 11.93 -6.254 1 96.06 372 ARG B O 1
ATOM 6338 N N . ALA B 1 373 ? 14.945 13.07 -5.324 1 95.56 373 ALA B N 1
ATOM 6339 C CA . ALA B 1 373 ? 15.461 12.906 -3.971 1 95.56 373 ALA B CA 1
ATOM 6340 C C . ALA B 1 373 ? 15.508 11.43 -3.58 1 95.56 373 ALA B C 1
ATOM 6342 O O . ALA B 1 373 ? 16.344 11.016 -2.777 1 95.56 373 ALA B O 1
ATOM 6343 N N . CYS B 1 374 ? 14.648 10.617 -4.164 1 95.31 374 CYS B N 1
ATOM 6344 C CA . CYS B 1 374 ? 14.539 9.211 -3.814 1 95.31 374 CYS B CA 1
ATOM 6345 C C . CYS B 1 374 ? 15.492 8.359 -4.656 1 95.31 374 CYS B C 1
ATOM 6347 O O . CYS B 1 374 ? 15.594 7.152 -4.453 1 95.31 374 CYS B O 1
ATOM 6349 N N . SER B 1 375 ? 16.125 8.977 -5.613 1 93.62 375 SER B N 1
ATOM 6350 C CA . SER B 1 375 ? 17.094 8.242 -6.434 1 93.62 375 SER B CA 1
ATOM 6351 C C . SER B 1 375 ? 18.344 7.883 -5.629 1 93.62 375 SER B C 1
ATOM 6353 O O . SER B 1 375 ? 18.453 8.258 -4.461 1 93.62 375 SER B O 1
ATOM 6355 N N . LEU B 1 376 ? 19.266 7.125 -6.254 1 90.88 376 LEU B N 1
ATOM 6356 C CA . LEU B 1 376 ? 20.516 6.766 -5.594 1 90.88 376 LEU B CA 1
ATOM 6357 C C . LEU B 1 376 ? 21.344 8.008 -5.285 1 90.88 376 LEU B C 1
ATOM 6359 O O . LEU B 1 376 ? 21.438 8.914 -6.117 1 90.88 376 LEU B O 1
ATOM 6363 N N . PRO B 1 377 ? 21.891 7.973 -4.094 1 90.88 377 PRO B N 1
ATOM 6364 C CA . PRO B 1 377 ? 22.688 9.141 -3.719 1 90.88 377 PRO B CA 1
ATOM 6365 C C . PRO B 1 377 ? 23.781 9.469 -4.742 1 90.88 377 PRO B C 1
ATOM 6367 O O . PRO B 1 377 ? 24.062 10.641 -4.996 1 90.88 377 PRO B O 1
ATOM 6370 N N . SER B 1 378 ? 24.328 8.477 -5.332 1 90.94 378 SER B N 1
ATOM 6371 C CA . SER B 1 378 ? 25.391 8.672 -6.324 1 90.94 378 SER B CA 1
ATOM 6372 C C . SER B 1 378 ? 24.859 9.406 -7.551 1 90.94 378 SER B C 1
ATOM 6374 O O . SER B 1 378 ? 25.641 9.961 -8.328 1 90.94 378 SER B O 1
ATOM 6376 N N . GLN B 1 379 ? 23.578 9.445 -7.695 1 92.62 379 GLN B N 1
ATOM 6377 C CA . GLN B 1 379 ? 22.969 10.047 -8.875 1 92.62 379 GLN B CA 1
ATOM 6378 C C . GLN B 1 379 ? 22.578 11.5 -8.617 1 92.62 379 GLN B C 1
ATOM 6380 O O . GLN B 1 379 ? 22.266 12.242 -9.547 1 92.62 379 GLN B O 1
ATOM 6385 N N . TRP B 1 380 ? 22.562 11.977 -7.398 1 92.62 380 TRP B N 1
ATOM 6386 C CA . TRP B 1 380 ? 22.031 13.289 -7.039 1 92.62 380 TRP B CA 1
ATOM 6387 C C . TRP B 1 380 ? 22.797 14.406 -7.742 1 92.62 380 TRP B C 1
ATOM 6389 O O . TRP B 1 380 ? 22.203 15.375 -8.211 1 92.62 380 TRP B O 1
ATOM 6399 N N . SER B 1 381 ? 24.062 14.141 -7.887 1 92.25 381 SER B N 1
ATOM 6400 C CA . SER B 1 381 ? 24.906 15.18 -8.477 1 92.25 381 SER B CA 1
ATOM 6401 C C . SER B 1 381 ? 24.812 15.164 -10 1 92.25 381 SER B C 1
ATOM 6403 O O . SER B 1 381 ? 25.25 16.094 -10.664 1 92.25 381 SER B O 1
ATOM 6405 N N . SER B 1 382 ? 24.203 14.125 -10.508 1 91.5 382 SER B N 1
ATOM 6406 C CA . SER B 1 382 ? 24.188 13.945 -11.953 1 91.5 382 SER B CA 1
ATOM 6407 C C . SER B 1 382 ? 22.984 14.625 -12.586 1 91.5 382 SER B C 1
ATOM 6409 O O . SER B 1 382 ? 22.922 14.812 -13.805 1 91.5 382 SER B O 1
ATOM 6411 N N . PHE B 1 383 ? 22.078 14.945 -11.727 1 90.69 383 PHE B N 1
ATOM 6412 C CA . PHE B 1 383 ? 20.906 15.609 -12.273 1 90.69 383 PHE B CA 1
ATOM 6413 C C . PHE B 1 383 ? 21.266 16.984 -12.812 1 90.69 383 PHE B C 1
ATOM 6415 O O . PHE B 1 383 ? 21.953 17.766 -12.141 1 90.69 383 PHE B O 1
ATOM 6422 N N . LYS B 1 384 ? 20.844 17.281 -14.125 1 85.94 384 LYS B N 1
ATOM 6423 C CA . LYS B 1 384 ? 21.25 18.531 -14.766 1 85.94 384 LYS B CA 1
ATOM 6424 C C . LYS B 1 384 ? 20.078 19.516 -14.852 1 85.94 384 LYS B C 1
ATOM 6426 O O . LYS B 1 384 ? 20.281 20.719 -14.789 1 85.94 384 LYS B O 1
ATOM 6431 N N . SER B 1 385 ? 18.766 19.078 -14.969 1 84.44 385 SER B N 1
ATOM 6432 C CA . SER B 1 385 ? 17.594 19.922 -15.094 1 84.44 385 SER B CA 1
ATOM 6433 C C . SER B 1 385 ? 16.391 19.297 -14.383 1 84.44 385 SER B C 1
ATOM 6435 O O . SER B 1 385 ? 15.75 18.391 -14.922 1 84.44 385 SER B O 1
ATOM 6437 N N . PRO B 1 386 ? 16.078 19.969 -13.258 1 84.25 386 PRO B N 1
ATOM 6438 C CA . PRO B 1 386 ? 16.844 20.906 -12.438 1 84.25 386 PRO B CA 1
ATOM 6439 C C . PRO B 1 386 ? 17.969 20.234 -11.648 1 84.25 386 PRO B C 1
ATOM 6441 O O . PRO B 1 386 ? 17.812 19.094 -11.203 1 84.25 386 PRO B O 1
ATOM 6444 N N . ALA B 1 387 ? 19.016 20.953 -11.453 1 89.75 387 ALA B N 1
ATOM 6445 C CA . ALA B 1 387 ? 20.141 20.469 -10.672 1 89.75 387 ALA B CA 1
ATOM 6446 C C . ALA B 1 387 ? 19.953 20.766 -9.188 1 89.75 387 ALA B C 1
ATOM 6448 O O . ALA B 1 387 ? 19.281 21.75 -8.828 1 89.75 387 ALA B O 1
ATOM 6449 N N . PHE B 1 388 ? 20.531 19.906 -8.367 1 94.25 388 PHE B N 1
ATOM 6450 C CA . PHE B 1 388 ? 20.625 20.234 -6.953 1 94.25 388 PHE B CA 1
ATOM 6451 C C . PHE B 1 388 ? 21.797 21.188 -6.695 1 94.25 388 PHE B C 1
ATOM 6453 O O . PHE B 1 388 ? 22.906 20.953 -7.18 1 94.25 388 PHE B O 1
ATOM 6460 N N . SER B 1 389 ? 21.531 22.25 -5.992 1 94.88 389 SER B N 1
ATOM 6461 C CA . SER B 1 389 ? 22.625 23.109 -5.539 1 94.88 389 SER B CA 1
ATOM 6462 C C . SER B 1 389 ? 23.516 22.391 -4.547 1 94.88 389 SER B C 1
ATOM 6464 O O . SER B 1 389 ? 23.125 21.359 -3.984 1 94.88 389 SER B O 1
ATOM 6466 N N . PRO B 1 390 ? 24.688 22.859 -4.34 1 95.06 390 PRO B N 1
ATOM 6467 C CA . PRO B 1 390 ? 25.547 22.266 -3.324 1 95.06 390 PRO B CA 1
ATOM 6468 C C . PRO B 1 390 ? 24.891 22.219 -1.944 1 95.06 390 PRO B C 1
ATOM 6470 O O . PRO B 1 390 ? 25.078 21.25 -1.203 1 95.06 390 PRO B O 1
ATOM 6473 N N . GLU B 1 391 ? 24.188 23.266 -1.631 1 95.25 391 GLU B N 1
ATOM 6474 C CA . GLU B 1 391 ? 23.484 23.297 -0.35 1 95.25 391 GLU B CA 1
ATOM 6475 C C . GLU B 1 391 ? 22.406 22.234 -0.277 1 95.25 391 GLU B C 1
ATOM 6477 O O . GLU B 1 391 ? 22.234 21.578 0.757 1 95.25 391 GLU B O 1
ATOM 6482 N N . ALA B 1 392 ? 21.703 22.094 -1.331 1 96 392 ALA B N 1
ATOM 6483 C CA . ALA B 1 392 ? 20.672 21.078 -1.409 1 96 392 ALA B CA 1
ATOM 6484 C C . ALA B 1 392 ? 21.266 19.672 -1.291 1 96 392 ALA B C 1
ATOM 6486 O O . ALA B 1 392 ? 20.703 18.812 -0.615 1 96 392 ALA B O 1
ATOM 6487 N N . LEU B 1 393 ? 22.391 19.453 -1.946 1 95.56 393 LEU B N 1
ATOM 6488 C CA . LEU B 1 393 ? 23.062 18.156 -1.879 1 95.56 393 LEU B CA 1
ATOM 6489 C C . LEU B 1 393 ? 23.516 17.859 -0.452 1 95.56 393 LEU B C 1
ATOM 6491 O O . LEU B 1 393 ? 23.359 16.719 0.02 1 95.56 393 LEU B O 1
ATOM 6495 N N . SER B 1 394 ? 24.031 18.875 0.144 1 95.56 394 SER B N 1
ATOM 6496 C CA . SER B 1 394 ? 24.453 18.719 1.533 1 95.56 394 SER B CA 1
ATOM 6497 C C . SER B 1 394 ? 23.266 18.375 2.432 1 95.56 394 SER B C 1
ATOM 6499 O O . SER B 1 394 ? 23.375 17.531 3.326 1 95.56 394 SER B O 1
ATOM 6501 N N . GLU B 1 395 ? 22.203 19.031 2.172 1 95.62 395 GLU B N 1
ATOM 6502 C CA . GLU B 1 395 ? 20.969 18.781 2.93 1 95.62 395 GLU B CA 1
ATOM 6503 C C . GLU B 1 395 ? 20.484 17.344 2.738 1 95.62 395 GLU B C 1
ATOM 6505 O O . GLU B 1 395 ? 20.125 16.672 3.703 1 95.62 395 GLU B O 1
ATOM 6510 N N . LEU B 1 396 ? 20.484 16.875 1.54 1 94.12 396 LEU B N 1
ATOM 6511 C CA . LEU B 1 396 ? 20.047 15.523 1.21 1 94.12 396 LEU B CA 1
ATOM 6512 C C . LEU B 1 396 ? 20.922 14.484 1.896 1 94.12 396 LEU B C 1
ATOM 6514 O O . LEU B 1 396 ? 20.422 13.469 2.381 1 94.12 396 LEU B O 1
ATOM 6518 N N . GLN B 1 397 ? 22.188 14.773 1.952 1 92.19 397 GLN B N 1
ATOM 6519 C CA . GLN B 1 397 ? 23.141 13.836 2.523 1 92.19 397 GLN B CA 1
ATOM 6520 C C . GLN B 1 397 ? 23 13.758 4.039 1 92.19 397 GLN B C 1
ATOM 6522 O O . GLN B 1 397 ? 23.219 12.695 4.633 1 92.19 397 GLN B O 1
ATOM 6527 N N . LYS B 1 398 ? 22.609 14.828 4.57 1 92.81 398 LYS B N 1
ATOM 6528 C CA . LYS B 1 398 ? 22.531 14.914 6.027 1 92.81 398 LYS B CA 1
ATOM 6529 C C . LYS B 1 398 ? 21.266 14.25 6.559 1 92.81 398 LYS B C 1
ATOM 6531 O O . LYS B 1 398 ? 21.234 13.812 7.711 1 92.81 398 LYS B O 1
ATOM 6536 N N . ARG B 1 399 ? 20.2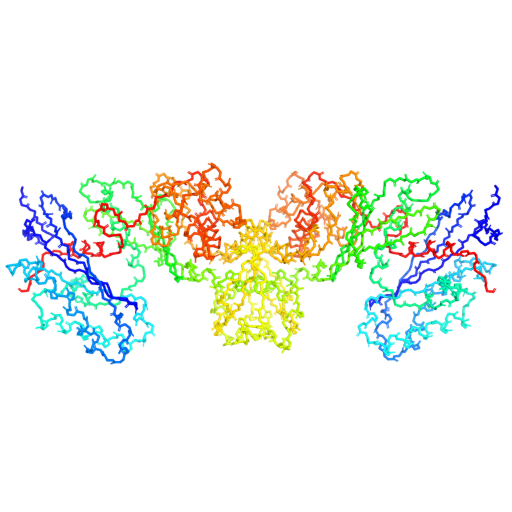81 14.203 5.742 1 93.5 399 ARG B N 1
ATOM 6537 C CA . ARG B 1 399 ? 18.984 13.727 6.219 1 93.5 399 ARG B CA 1
ATOM 6538 C C . ARG B 1 399 ? 18.469 12.578 5.355 1 93.5 399 ARG B C 1
ATOM 6540 O O . ARG B 1 399 ? 17.891 12.812 4.297 1 93.5 399 ARG B O 1
ATOM 6547 N N . SER B 1 400 ? 18.453 11.406 5.906 1 93.81 400 SER B N 1
ATOM 6548 C CA . SER B 1 400 ? 18.094 10.211 5.156 1 93.81 400 SER B CA 1
ATOM 6549 C C . SER B 1 400 ? 16.578 10.109 4.969 1 93.81 400 SER B C 1
ATOM 6551 O O . SER B 1 400 ? 16.109 9.305 4.168 1 93.81 400 SER B O 1
ATOM 6553 N N . ASP B 1 401 ? 15.828 11 5.57 1 96 401 ASP B N 1
ATOM 6554 C CA . ASP B 1 401 ? 14.375 10.891 5.59 1 96 401 ASP B CA 1
ATOM 6555 C C . ASP B 1 401 ? 13.75 11.578 4.375 1 96 401 ASP B C 1
ATOM 6557 O O . ASP B 1 401 ? 12.539 11.492 4.16 1 96 401 ASP B O 1
ATOM 6561 N N . TYR B 1 402 ? 14.469 12.203 3.537 1 96.75 402 TYR B N 1
ATOM 6562 C CA . TYR B 1 402 ? 13.93 13.102 2.521 1 96.75 402 TYR B CA 1
ATOM 6563 C C . TYR B 1 402 ? 13.031 12.336 1.549 1 96.75 402 TYR B C 1
ATOM 6565 O O . TYR B 1 402 ? 11.961 12.82 1.176 1 96.75 402 TYR B O 1
ATOM 6573 N N . CYS B 1 403 ? 13.492 11.156 1.128 1 97.19 403 CYS B N 1
ATOM 6574 C CA . CYS B 1 403 ? 12.641 10.398 0.214 1 97.19 403 CYS B CA 1
ATOM 6575 C C . CYS B 1 403 ? 11.273 10.141 0.829 1 97.19 403 CYS B C 1
ATOM 6577 O O . CYS B 1 403 ? 10.242 10.414 0.201 1 97.19 403 CYS B O 1
ATOM 6579 N N . LEU B 1 404 ? 11.258 9.695 2.041 1 98.19 404 LEU B N 1
ATOM 6580 C CA . LEU B 1 404 ? 10.008 9.43 2.75 1 98.19 404 LEU B CA 1
ATOM 6581 C C . LEU B 1 404 ? 9.211 10.711 2.953 1 98.19 404 LEU B C 1
ATOM 6583 O O . LEU B 1 404 ? 8.008 10.75 2.664 1 98.19 404 LEU B O 1
ATOM 6587 N N . ASP B 1 405 ? 9.852 11.773 3.387 1 98.25 405 ASP B N 1
ATOM 6588 C CA . ASP B 1 405 ? 9.188 13.039 3.701 1 98.25 405 ASP B CA 1
ATOM 6589 C C . ASP B 1 405 ? 8.516 13.625 2.467 1 98.25 405 ASP B C 1
ATOM 6591 O O . ASP B 1 405 ? 7.34 13.992 2.51 1 98.25 405 ASP B O 1
ATOM 6595 N N . LEU B 1 406 ? 9.281 13.703 1.398 1 98.56 406 LEU B N 1
ATOM 6596 C CA . LEU B 1 406 ? 8.766 14.328 0.187 1 98.56 406 LEU B CA 1
ATOM 6597 C C . LEU B 1 406 ? 7.672 13.477 -0.441 1 98.56 406 LEU B C 1
ATOM 6599 O O . LEU B 1 406 ? 6.691 14.008 -0.968 1 98.56 406 LEU B O 1
ATOM 6603 N N . THR B 1 407 ? 7.859 12.164 -0.402 1 98.5 407 THR B N 1
ATOM 6604 C CA . THR B 1 407 ? 6.828 11.266 -0.92 1 98.5 407 THR B CA 1
ATOM 6605 C C . THR B 1 407 ? 5.531 11.422 -0.131 1 98.5 407 THR B C 1
ATOM 6607 O O . THR B 1 407 ? 4.449 11.477 -0.713 1 98.5 407 THR B O 1
ATOM 6610 N N . TYR B 1 408 ? 5.691 11.539 1.14 1 98.38 408 TYR B N 1
ATOM 6611 C CA . TYR B 1 408 ? 4.52 11.734 1.984 1 98.38 408 TYR B CA 1
ATOM 6612 C C . TYR B 1 408 ? 3.82 13.047 1.653 1 98.38 408 TYR B C 1
ATOM 6614 O O . TYR B 1 408 ? 2.6 13.078 1.477 1 98.38 408 TYR B O 1
ATOM 6622 N N . MET B 1 409 ? 4.523 14.094 1.622 1 98.69 409 MET B N 1
ATOM 6623 C CA . MET B 1 409 ? 3.949 15.406 1.339 1 98.69 409 MET B CA 1
ATOM 6624 C C . MET B 1 409 ? 3.221 15.406 -0.001 1 98.69 409 MET B C 1
ATOM 6626 O O . MET B 1 409 ? 2.107 15.922 -0.108 1 98.69 409 MET B O 1
ATOM 6630 N N . HIS B 1 410 ? 3.838 14.836 -1.001 1 98.69 410 HIS B N 1
ATOM 6631 C CA . HIS B 1 410 ? 3.193 14.734 -2.305 1 98.69 410 HIS B CA 1
ATOM 6632 C C . HIS B 1 410 ? 1.896 13.938 -2.219 1 98.69 410 HIS B C 1
ATOM 6634 O O . HIS B 1 410 ? 0.87 14.352 -2.762 1 98.69 410 HIS B O 1
ATOM 6640 N N . THR B 1 411 ? 1.988 12.781 -1.561 1 98 411 THR B N 1
ATOM 6641 C CA . THR B 1 411 ? 0.827 11.898 -1.458 1 98 411 THR B CA 1
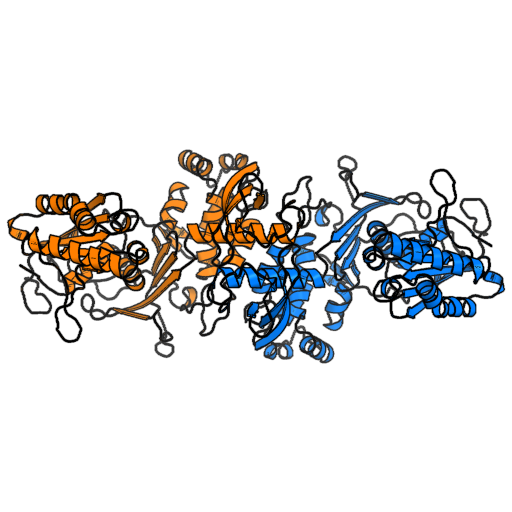ATOM 6642 C C . THR B 1 411 ? -0.289 12.57 -0.663 1 98 411 THR B C 1
ATOM 6644 O O . THR B 1 411 ? -1.468 12.43 -0.995 1 98 411 THR B O 1
ATOM 6647 N N . LEU B 1 412 ? 0.057 13.273 0.381 1 97.69 412 LEU B N 1
ATOM 6648 C CA . LEU B 1 412 ? -0.906 14.023 1.176 1 97.69 412 LEU B CA 1
ATOM 6649 C C . LEU B 1 412 ? -1.654 15.039 0.311 1 97.69 412 LEU B C 1
ATOM 6651 O O . LEU B 1 412 ? -2.883 15.125 0.37 1 97.69 412 LEU B O 1
ATOM 6655 N N . LEU B 1 413 ? -0.934 15.75 -0.527 1 97.56 413 LEU B N 1
ATOM 6656 C CA . LEU B 1 413 ? -1.531 16.766 -1.377 1 97.56 413 LEU B CA 1
ATOM 6657 C C . LEU B 1 413 ? -2.365 16.141 -2.486 1 97.56 413 LEU B C 1
ATOM 6659 O O . LEU B 1 413 ? -3.502 16.547 -2.729 1 97.56 413 LEU B O 1
ATOM 6663 N N . ARG B 1 414 ? -1.796 15.117 -3.113 1 96.25 414 ARG B N 1
ATOM 6664 C CA . ARG B 1 414 ? -2.396 14.547 -4.312 1 96.25 414 ARG B CA 1
ATOM 6665 C C . ARG B 1 414 ? -3.545 13.609 -3.959 1 96.25 414 ARG B C 1
ATOM 6667 O O . ARG B 1 414 ? -4.652 13.75 -4.477 1 96.25 414 ARG B O 1
ATOM 6674 N N . LEU B 1 415 ? -3.266 12.656 -3.117 1 94.25 415 LEU B N 1
ATOM 6675 C CA . LEU B 1 415 ? -4.254 11.641 -2.775 1 94.25 415 LEU B CA 1
ATOM 6676 C C . LEU B 1 415 ? -5.09 12.078 -1.577 1 94.25 415 LEU B C 1
ATOM 6678 O O . LEU B 1 415 ? -6.312 11.93 -1.58 1 94.25 415 LEU B O 1
ATOM 6682 N N . GLY B 1 416 ? -4.504 12.594 -0.539 1 94.19 416 GLY B N 1
ATOM 6683 C CA . GLY B 1 416 ? -5.207 13.016 0.665 1 94.19 416 GLY B CA 1
ATOM 6684 C C . GLY B 1 416 ? -6.172 14.156 0.427 1 94.19 416 GLY B C 1
ATOM 6685 O O . GLY B 1 416 ? -7.387 13.984 0.55 1 94.19 416 GLY B O 1
ATOM 6686 N N . TYR B 1 417 ? -5.609 15.266 -0.062 1 94.75 417 TYR B N 1
ATOM 6687 C CA . TYR B 1 417 ? -6.41 16.469 -0.259 1 94.75 417 TYR B CA 1
ATOM 6688 C C . TYR B 1 417 ? -6.996 16.516 -1.665 1 94.75 417 TYR B C 1
ATOM 6690 O O . TYR B 1 417 ? -7.762 17.422 -1.998 1 94.75 417 TYR B O 1
ATOM 6698 N N . GLU B 1 418 ? -6.59 15.586 -2.531 1 93.12 418 GLU B N 1
ATOM 6699 C CA . GLU B 1 418 ? -7.137 15.398 -3.871 1 93.12 418 GLU B CA 1
ATOM 6700 C C . GLU B 1 418 ? -6.867 16.609 -4.754 1 93.12 418 GLU B C 1
ATOM 6702 O O . GLU B 1 418 ? -7.758 17.078 -5.461 1 93.12 418 GLU B O 1
ATOM 6707 N N . LEU B 1 419 ? -5.699 17.109 -4.633 1 95.88 419 LEU B N 1
ATOM 6708 C CA . LEU B 1 419 ? -5.293 18.203 -5.496 1 95.88 419 LEU B CA 1
ATOM 6709 C C . LEU B 1 419 ? -4.75 17.688 -6.824 1 95.88 419 LEU B C 1
ATOM 6711 O O . LEU B 1 419 ? -4.062 16.672 -6.863 1 95.88 419 LEU B O 1
ATOM 6715 N N . GLU B 1 420 ? -5.008 18.375 -7.84 1 96 420 GLU B N 1
ATOM 6716 C CA . GLU B 1 420 ? -4.539 18 -9.172 1 96 420 GLU B CA 1
ATOM 6717 C C . GLU B 1 420 ? -3.061 18.344 -9.352 1 96 420 GLU B C 1
ATOM 6719 O O . GLU B 1 420 ? -2.516 19.172 -8.625 1 96 420 GLU B O 1
ATOM 6724 N N . ASP B 1 421 ? -2.492 17.797 -10.312 1 96.81 421 ASP B N 1
ATOM 6725 C CA . ASP B 1 421 ? -1.065 17.938 -10.586 1 96.81 421 ASP B CA 1
ATOM 6726 C C . ASP B 1 421 ? -0.704 19.406 -10.844 1 96.81 421 ASP B C 1
ATOM 6728 O O . ASP B 1 421 ? 0.378 19.859 -10.461 1 96.81 421 ASP B O 1
ATOM 6732 N N . SER B 1 422 ? -1.611 20.141 -11.453 1 96.5 422 SER B N 1
ATOM 6733 C CA . SER B 1 422 ? -1.31 21.5 -11.875 1 96.5 422 SER B CA 1
ATOM 6734 C C . SER B 1 422 ? -1.564 22.5 -10.75 1 96.5 422 SER B C 1
ATOM 6736 O O . SER B 1 422 ? -1.192 23.672 -10.852 1 96.5 422 SER B O 1
ATOM 6738 N N . ARG B 1 423 ? -2.205 22.016 -9.711 1 96.69 423 ARG B N 1
ATOM 6739 C CA . ARG B 1 423 ? -2.559 22.922 -8.625 1 96.69 423 ARG B CA 1
ATOM 6740 C C . ARG B 1 423 ? -1.311 23.516 -7.973 1 96.69 423 ARG B C 1
ATOM 6742 O O . ARG B 1 423 ? -0.34 22.797 -7.719 1 96.69 423 ARG B O 1
ATOM 6749 N N . LYS B 1 424 ? -1.344 24.797 -7.672 1 97 424 LYS B N 1
ATOM 6750 C CA . LYS B 1 424 ? -0.189 25.5 -7.113 1 97 424 LYS B CA 1
ATOM 6751 C C . LYS B 1 424 ? -0.298 25.609 -5.594 1 97 424 LYS B C 1
ATOM 6753 O O . LYS B 1 424 ? -1.388 25.828 -5.059 1 97 424 LYS B O 1
ATOM 6758 N N . ILE B 1 425 ? 0.796 25.422 -4.914 1 97.25 425 ILE B N 1
ATOM 6759 C CA . ILE B 1 425 ? 0.939 25.578 -3.469 1 97.25 425 ILE B CA 1
ATOM 6760 C C . ILE B 1 425 ? 2.025 26.594 -3.156 1 97.25 425 ILE B C 1
ATOM 6762 O O . ILE B 1 425 ? 3.092 26.594 -3.777 1 97.25 425 ILE B O 1
ATOM 6766 N N . THR B 1 426 ? 1.756 27.469 -2.281 1 96.75 426 THR B N 1
ATOM 6767 C CA . THR B 1 426 ? 2.732 28.469 -1.855 1 96.75 426 THR B CA 1
ATOM 6768 C C . THR B 1 426 ? 3.295 28.125 -0.481 1 96.75 426 THR B C 1
ATOM 6770 O O . THR B 1 426 ? 2.541 27.938 0.477 1 96.75 426 THR B O 1
ATOM 6773 N N . LEU B 1 427 ? 4.648 28.047 -0.462 1 95.88 427 LEU B N 1
ATOM 6774 C CA . LEU B 1 427 ? 5.332 27.828 0.806 1 95.88 427 LEU B CA 1
ATOM 6775 C C . LEU B 1 427 ? 5.57 29.141 1.54 1 95.88 427 LEU B C 1
ATOM 6777 O O . LEU B 1 427 ? 5.922 30.141 0.921 1 95.88 427 LEU B O 1
ATOM 6781 N N . ALA B 1 428 ? 5.336 29.047 2.848 1 92.19 428 ALA B N 1
ATOM 6782 C CA . ALA B 1 428 ? 5.633 30.266 3.6 1 92.19 428 ALA B CA 1
ATOM 6783 C C . ALA B 1 428 ? 6.121 29.938 5.008 1 92.19 428 ALA B C 1
ATOM 6785 O O . ALA B 1 428 ? 5.59 29.031 5.66 1 92.19 428 ALA B O 1
ATOM 6786 N N . LYS B 1 429 ? 7.109 30.547 5.375 1 88.19 429 LYS B N 1
ATOM 6787 C CA . LYS B 1 429 ? 7.574 30.531 6.758 1 88.19 429 LYS B CA 1
ATOM 6788 C C . LYS B 1 429 ? 7.289 31.875 7.438 1 88.19 429 LYS B C 1
ATOM 6790 O O . LYS B 1 429 ? 6.918 31.906 8.609 1 88.19 429 LYS B O 1
ATOM 6795 N N . LYS B 1 430 ? 7.449 32.938 6.695 1 89 430 LYS B N 1
ATOM 6796 C CA . LYS B 1 430 ? 7.109 34.312 7.047 1 89 430 LYS B CA 1
ATOM 6797 C C . LYS B 1 430 ? 6.402 35 5.891 1 89 430 LYS B C 1
ATOM 6799 O O . LYS B 1 430 ? 6.523 34.594 4.734 1 89 430 LYS B O 1
ATOM 6804 N N . LEU B 1 431 ? 5.629 35.812 6.18 1 86.5 431 LEU B N 1
ATOM 6805 C CA . LEU B 1 431 ? 5.121 36.75 5.195 1 86.5 431 LEU B CA 1
ATOM 6806 C C . LEU B 1 431 ? 5.551 38.188 5.547 1 86.5 431 LEU B C 1
ATOM 6808 O O . LEU B 1 431 ? 5.203 38.688 6.609 1 86.5 431 LEU B O 1
ATOM 6812 N N . GLY B 1 432 ? 6.371 38.625 4.691 1 82.12 432 GLY B N 1
ATOM 6813 C CA . GLY B 1 432 ? 7.094 39.812 5.105 1 82.12 432 GLY B CA 1
ATOM 6814 C C . GLY B 1 432 ? 8.086 39.562 6.223 1 82.12 432 GLY B C 1
ATOM 6815 O O . GLY B 1 432 ? 8.93 38.688 6.113 1 82.12 432 GLY B O 1
ATOM 6816 N N . ASN B 1 433 ? 8.016 40.188 7.285 1 87.31 433 ASN B N 1
ATOM 6817 C CA . ASN B 1 433 ? 8.898 40 8.438 1 87.31 433 ASN B CA 1
ATOM 6818 C C . ASN B 1 433 ? 8.141 39.406 9.625 1 87.31 433 ASN B C 1
ATOM 6820 O O . ASN B 1 433 ? 8.672 39.344 10.734 1 87.31 433 ASN B O 1
ATOM 6824 N N . PHE B 1 434 ? 7.016 38.906 9.211 1 90.62 434 PHE B N 1
ATOM 6825 C CA . PHE B 1 434 ? 6.172 38.438 10.305 1 90.62 434 PHE B CA 1
ATOM 6826 C C . PHE B 1 434 ? 6.09 36.938 10.312 1 90.62 434 PHE B C 1
ATOM 6828 O O . PHE B 1 434 ? 5.973 36.281 9.258 1 90.62 434 PHE B O 1
ATOM 6835 N N . GLU B 1 435 ? 6.176 36.406 11.453 1 88.31 435 GLU B N 1
ATOM 6836 C CA . GLU B 1 435 ? 6.098 34.969 11.625 1 88.31 435 GLU B CA 1
ATOM 6837 C C . GLU B 1 435 ? 4.711 34.438 11.258 1 88.31 435 GLU B C 1
ATOM 6839 O O . GLU B 1 435 ? 3.701 35.062 11.555 1 88.31 435 GLU B O 1
ATOM 6844 N N . LEU B 1 436 ? 4.816 33.312 10.609 1 88.81 436 LEU B N 1
ATOM 6845 C CA . LEU B 1 436 ? 3.545 32.656 10.305 1 88.81 436 LEU B CA 1
ATOM 6846 C C . LEU B 1 436 ? 3.162 31.672 11.398 1 88.81 436 LEU B C 1
ATOM 6848 O O . LEU B 1 436 ? 4.031 31.141 12.094 1 88.81 436 LEU B O 1
ATOM 6852 N N . GLY B 1 437 ? 1.926 31.594 11.773 1 87.38 437 GLY B N 1
ATOM 6853 C CA . GLY B 1 437 ? 1.358 30.797 12.844 1 87.38 437 GLY B CA 1
ATOM 6854 C C . GLY B 1 437 ? 0.045 31.344 13.375 1 87.38 437 GLY B C 1
ATOM 6855 O O . GLY B 1 437 ? -0.562 32.219 12.75 1 87.38 437 GLY B O 1
ATOM 6856 N N . TRP B 1 438 ? -0.227 30.766 14.469 1 91.81 438 TRP B N 1
ATOM 6857 C CA . TRP B 1 438 ? -1.557 31.109 14.961 1 91.81 438 TRP B CA 1
ATOM 6858 C C . TRP B 1 438 ? -1.517 32.375 15.805 1 91.81 438 TRP B C 1
ATOM 6860 O O . TRP B 1 438 ? -2.555 33 16.062 1 91.81 438 TRP B O 1
ATOM 6870 N N . ALA B 1 439 ? -0.365 32.844 16.25 1 92.88 439 ALA B N 1
ATOM 6871 C CA . ALA B 1 439 ? -0.249 33.875 17.281 1 92.88 439 ALA B CA 1
ATOM 6872 C C . ALA B 1 439 ? -0.833 35.219 16.797 1 92.88 439 ALA B C 1
ATOM 6874 O O . ALA B 1 439 ? -1.615 35.844 17.516 1 92.88 439 ALA B O 1
ATOM 6875 N N . LEU B 1 440 ? -0.449 35.625 15.664 1 94.38 440 LEU B N 1
ATOM 6876 C CA . LEU B 1 440 ? -0.95 36.906 15.148 1 94.38 440 LEU B CA 1
ATOM 6877 C C . LEU B 1 440 ? -2.465 36.844 14.977 1 94.38 440 LEU B C 1
ATOM 6879 O O . LEU B 1 440 ? -3.16 37.812 15.328 1 94.38 440 LEU B O 1
ATOM 6883 N N . GLY B 1 441 ? -2.938 35.781 14.469 1 94 441 GLY B N 1
ATOM 6884 C CA . GLY B 1 441 ? -4.375 35.625 14.305 1 94 441 GLY B CA 1
ATOM 6885 C C . GLY B 1 441 ? -5.133 35.688 15.617 1 94 441 GLY B C 1
ATOM 6886 O O . GLY B 1 441 ? -6.18 36.344 15.703 1 94 441 GLY B O 1
ATOM 6887 N N . ALA B 1 442 ? -4.602 35.062 16.547 1 93 442 ALA B N 1
ATOM 6888 C CA . ALA B 1 442 ? -5.199 35.094 17.875 1 93 442 ALA B CA 1
ATOM 6889 C C . ALA B 1 442 ? -5.203 36.531 18.422 1 93 442 ALA B C 1
ATOM 6891 O O . ALA B 1 442 ? -6.18 36.938 19.047 1 93 442 ALA B O 1
ATOM 6892 N N . GLN B 1 443 ? -4.133 37.188 18.188 1 93.38 443 GLN B N 1
ATOM 6893 C CA . GLN B 1 443 ? -4.016 38.562 18.672 1 93.38 443 GLN B CA 1
ATOM 6894 C C . GLN B 1 443 ? -5.039 39.469 18 1 93.38 443 GLN B C 1
ATOM 6896 O O . GLN B 1 443 ? -5.621 40.344 18.656 1 93.38 443 GLN B O 1
ATOM 6901 N N . LEU B 1 444 ? -5.164 39.281 16.797 1 91.81 444 LEU B N 1
ATOM 6902 C CA . LEU B 1 444 ? -6.137 40.094 16.047 1 91.81 444 LEU B CA 1
ATOM 6903 C C . LEU B 1 444 ? -7.547 39.844 16.594 1 91.81 444 LEU B C 1
ATOM 6905 O O . LEU B 1 444 ? -8.352 40.781 16.672 1 91.81 444 LEU B O 1
ATOM 6909 N N . ALA B 1 445 ? -7.789 38.656 16.938 1 87.81 445 ALA B N 1
ATOM 6910 C CA . ALA B 1 445 ? -9.086 38.344 17.531 1 87.81 445 ALA B CA 1
ATOM 6911 C C . ALA B 1 445 ? -9.273 39.062 18.859 1 87.81 445 ALA B C 1
ATOM 6913 O O . ALA B 1 445 ? -10.383 39.5 19.188 1 87.81 445 ALA B O 1
ATOM 6914 N N . VAL B 1 446 ? -8.258 39.156 19.594 1 87.12 446 VAL B N 1
ATOM 6915 C CA . VAL B 1 446 ? -8.297 39.844 20.875 1 87.12 446 VAL B CA 1
ATOM 6916 C C . VAL B 1 446 ? -8.594 41.344 20.656 1 87.12 446 VAL B C 1
ATOM 6918 O O . VAL B 1 446 ? -9.391 41.938 21.391 1 87.12 446 VAL B O 1
ATOM 6921 N N . LEU B 1 447 ? -7.965 41.906 19.672 1 87.81 447 LEU B N 1
ATOM 6922 C CA . LEU B 1 447 ? -8.117 43.312 19.406 1 87.81 447 LEU B CA 1
ATOM 6923 C C . LEU B 1 447 ? -9.547 43.656 19 1 87.81 447 LEU B C 1
ATOM 6925 O O . LEU B 1 447 ? -10.016 44.781 19.219 1 87.81 447 LEU B O 1
ATOM 6929 N N . GLN B 1 448 ? -10.156 42.688 18.469 1 83.25 448 GLN B N 1
ATOM 6930 C CA . GLN B 1 448 ? -11.539 42.906 18.047 1 83.25 448 GLN B CA 1
ATOM 6931 C C . GLN B 1 448 ? -12.453 43.125 19.25 1 83.25 448 GLN B C 1
ATOM 6933 O O . GLN B 1 448 ? -13.539 43.719 19.125 1 83.25 448 GLN B O 1
ATOM 6938 N N . GLN B 1 449 ? -11.992 42.656 20.328 1 80.38 449 GLN B N 1
ATOM 6939 C CA . GLN B 1 449 ? -12.82 42.781 21.531 1 80.38 449 GLN B CA 1
ATOM 6940 C C . GLN B 1 449 ? -12.812 44.188 22.078 1 80.38 449 GLN B C 1
ATOM 6942 O O . GLN B 1 449 ? -13.695 44.562 22.859 1 80.38 449 GLN B O 1
ATOM 6947 N N . GLY B 1 450 ? -11.844 44.969 21.703 1 81.62 450 GLY B N 1
ATOM 6948 C CA . GLY B 1 450 ? -11.805 46.375 22.156 1 81.62 450 GLY B CA 1
ATOM 6949 C C . GLY B 1 450 ? -10.555 46.719 22.938 1 81.62 450 GLY B C 1
ATOM 6950 O O . GLY B 1 450 ? -9.695 45.844 23.156 1 81.62 450 GLY B O 1
ATOM 6951 N N . VAL B 1 451 ? -10.57 47.938 23.312 1 82.38 451 VAL B N 1
ATOM 6952 C CA . VAL B 1 451 ? -9.422 48.438 24.078 1 82.38 451 VAL B CA 1
ATOM 6953 C C . VAL B 1 451 ? -9.516 47.938 25.516 1 82.38 451 VAL B C 1
ATOM 6955 O O . VAL B 1 451 ? -10.57 48.031 26.141 1 82.38 451 VAL B O 1
ATOM 6958 N N . LEU B 1 452 ? -8.445 47.312 25.969 1 87.81 452 LEU B N 1
ATOM 6959 C CA . LEU B 1 452 ? -8.352 46.812 27.328 1 87.81 452 LEU B CA 1
ATOM 6960 C C . LEU B 1 452 ? -7.215 47.469 28.078 1 87.81 452 LEU B C 1
ATOM 6962 O O . LEU B 1 452 ? -6.062 47.438 27.656 1 87.81 452 LEU B O 1
ATOM 6966 N N . CYS B 1 453 ? -7.641 48.094 29.266 1 89 453 CYS B N 1
ATOM 6967 C CA . CYS B 1 453 ? -6.633 48.719 30.094 1 89 453 CYS B CA 1
ATOM 6968 C C . CYS B 1 453 ? -6.801 48.344 31.562 1 89 453 CYS B C 1
ATOM 6970 O O . CYS B 1 453 ? -7.898 47.969 31.984 1 89 453 CYS B O 1
ATOM 6972 N N . LYS B 1 454 ? -5.645 48.219 32.125 1 87.62 454 LYS B N 1
ATOM 6973 C CA . LYS B 1 454 ? -5.602 48 33.562 1 87.62 454 LYS B CA 1
ATOM 6974 C C . LYS B 1 454 ? -5.594 49.312 34.344 1 87.62 454 LYS B C 1
ATOM 6976 O O . LYS B 1 454 ? -4.891 50.25 33.938 1 87.62 454 LYS B O 1
#

Radius of gyration: 35.47 Å; Cα contacts (8 Å, |Δi|>4): 1974; chains: 2; bounding box: 56×118×79 Å

Foldseek 3Di:
DFEAAPVGHTDDQKAWAKEWEFEQAWIKIWIWIWGPPDNATDTDDIDIDMDDDGLLVCQQCLLVSLVRCVVVVVVNCVVDPPVCFQQYEAAYEYEPRLCVSPDVRSVSNLVNNVVCCVPPGNHHQLQFADPVRHGGNRRGYHDDPQLFLVLLQLQVQVLVVCDADPDHHAGAKEWEAAQFKIKIKHFFADDPVDDDDDDPQWDWDPCQNHDITTMGIDIGGQQHLNSLQQLLVQLQLVVCCVVPVPQQPPPPPVVPQAPEAQVRAEGEDLLFAAPDKDWHWYDDDPDDIYIYIYHHDQNFLVRSLVSSLVSQQQVADAPDPDAFTPNHHDDQCVVGPPDHAYEYEDVVCVQPVQQPDDQKDFLQVLSVVLRLLSHHLVCLQVDVVPHGDPRNNVVSVVDRNNNNSSSNVSCCVCRRNNDDRGDMYGYDQDSPPHGRTSRVSVRSVSCSSDTGGD/DFAAAPVGHTDDQKAWAKEWEFEQAWIKIWIWIWGPPDNATDTDDIDIDMDDDGLLVCQQCLLVSLVVCVVVVVVNCVVDPPVCFQQHEAAYEYEPNLCVSPDPRSVSNLVNNVVCCVPPGNHHQLQFADPVRHGGNRRGYHDDPQLFLVLLQLQVQVLVVCDADPDHHAGAKEWEAAQFKIKIKHAFQDDPVDDDDDDPQWDWDPCQNHDITTMGIDIGGQQHLNSLQQLLVQLQQVVCCVVPVCQQPPPPPPVCQAPEAQVRAEGEDLLFAAPDKDWHWYDDDPDDIYIYIYHHDQPFLVRSLVSSLVSQQQVADAPDPDAFTPNHHDDQCVPGPPDHAYEYEDVVCVLPVQQPDDQKDFLQVLSVSLRLLSHHLVCLQVDVVPHGDPRNNVVSVVDRNNNNSSSNVSCCQCRRNNDDRGDMYGYDQDSPPHGRTSRVSVRSVSCSSDTGGD